Protein AF-0000000068499334 (afdb_homodimer)

Sequence (846 aa):
MEFIISLLSTPAVLLGVVACIGLILQKKSAVEVFTGSSKTLIGFLIFGIGASAMTGALQNFNKLFQHGFGITGVIASPEAATALAQGTYGFAVSCTLILGFILNLVFARITKFKNIFFTTGHSLFFSCVLVLIMKAHGFDNTITILIGGTILGFMSAALPQFCQPFMRELTGGDEQAIGHFNMIGYGLSGYIGRLFSKHKDDTTETIEFPKWLSIFRDFLMGLSIVMLILFYIATLKAGQAFTQEIAGSTHWLVFPLIEAFTFVAGMSILMSGVRMFLAEITAAFVIISEKYIPGSRPALDVPTVFPYAPNAVIIGFISAYAAGLLAIAIMASFPSIFPVVIIPAAHICFFSGGTAAIFGNTSGGWRGAIAGSFVVGLLLAFLPVILYPVYGTLGIEGATFPNIDYNVVGSILHNILQFIKPIMEFIISLLSTPAVLLGVVACIGLILQKKSAVEVFTGSSKTLIGFLIFGIGASAMTGALQNFNKLFQHGFGITGVIASPEAATALAQGTYGFAVSCTLILGFILNLVFARITKFKNIFFTTGHSLFFSCVLVLIMKAHGFDNTITILIGGTILGFMSAALPQFCQPFMRELTGGDEQAIGHFNMIGYGLSGYIGRLFSKHKDDTTETIEFPKWLSIFRDFLMGLSIVMLILFYIATLKAGQAFTQEIAGSTHWLVFPLIEAFTFVAGMSILMSGVRMFLAEITAAFVIISEKYIPGSRPALDVPTVFPYAPNAVIIGFISAYAAGLLAIAIMASFPSIFPVVIIPAAHICFFSGGTAAIFGNTSGGWRGAIAGSFVVGLLLAFLPVILYPVYGTLGIEGATFPNIDYNVVGSILHNILQFIKPI

pLDDT: mean 94.71, std 4.46, range [72.44, 98.88]

Organism: Clostridioides difficile (strain 630) (NCBI:txid272563)

Structure (mmCIF, N/CA/C/O backbone):
data_AF-0000000068499334-model_v1
#
loop_
_entity.id
_entity.type
_entity.pdbx_description
1 polymer 'Ascorbate-specific PTS system EIIC component'
#
loop_
_atom_site.group_PDB
_atom_site.id
_atom_site.type_symbol
_atom_site.label_atom_id
_atom_site.label_alt_id
_atom_site.label_comp_id
_atom_site.label_asym_id
_atom_site.label_entity_id
_atom_site.label_seq_id
_atom_site.pdbx_PDB_ins_code
_atom_site.Cartn_x
_atom_site.Cartn_y
_atom_site.Cartn_z
_atom_site.occupancy
_atom_site.B_iso_or_equiv
_atom_site.auth_seq_id
_atom_site.auth_comp_id
_atom_site.auth_asym_id
_atom_site.auth_atom_id
_atom_site.pdbx_PDB_model_num
ATOM 1 N N . MET A 1 1 ? -14.844 -3.768 -26.703 1 78.38 1 MET A N 1
ATOM 2 C CA . MET A 1 1 ? -13.695 -4.656 -26.531 1 78.38 1 MET A CA 1
ATOM 3 C C . MET A 1 1 ? -12.742 -4.117 -25.469 1 78.38 1 MET A C 1
ATOM 5 O O . MET A 1 1 ? -12.367 -4.84 -24.547 1 78.38 1 MET A O 1
ATOM 9 N N . GLU A 1 2 ? -12.469 -2.775 -25.484 1 82.56 2 GLU A N 1
ATOM 10 C CA . GLU A 1 2 ? -11.523 -2.189 -24.531 1 82.56 2 GLU A CA 1
ATOM 11 C C . GLU A 1 2 ? -12.062 -2.242 -23.109 1 82.56 2 GLU A C 1
ATOM 13 O O . GLU A 1 2 ? -11.305 -2.451 -22.156 1 82.56 2 GLU A O 1
ATOM 18 N N . PHE A 1 3 ? -13.312 -2.133 -23.062 1 87.12 3 PHE A N 1
ATOM 19 C CA . PHE A 1 3 ? -13.945 -2.178 -21.75 1 87.12 3 PHE A CA 1
ATOM 20 C C . PHE A 1 3 ? -13.859 -3.578 -21.156 1 87.12 3 PHE A C 1
ATOM 22 O O . PHE A 1 3 ? -13.547 -3.734 -19.984 1 87.12 3 PHE A O 1
ATOM 29 N N . ILE A 1 4 ? -14.078 -4.555 -21.906 1 85.06 4 ILE A N 1
ATOM 30 C CA . ILE A 1 4 ? -14.062 -5.945 -21.453 1 85.06 4 ILE A CA 1
ATOM 31 C C . ILE A 1 4 ? -12.633 -6.34 -21.078 1 85.06 4 ILE A C 1
ATOM 33 O O . ILE A 1 4 ? -12.414 -7.016 -20.062 1 85.06 4 ILE A O 1
ATOM 37 N N . ILE A 1 5 ? -11.734 -5.934 -21.891 1 80.69 5 ILE A N 1
ATOM 38 C CA . ILE A 1 5 ? -10.328 -6.191 -21.594 1 80.69 5 ILE A CA 1
ATOM 39 C C . ILE A 1 5 ? -9.969 -5.578 -20.25 1 80.69 5 ILE A C 1
ATOM 41 O O . ILE A 1 5 ? -9.32 -6.223 -19.422 1 80.69 5 ILE A O 1
ATOM 45 N N . SER A 1 6 ? -10.438 -4.363 -20.094 1 84.56 6 SER A N 1
ATOM 46 C CA . SER A 1 6 ? -10.148 -3.658 -18.844 1 84.56 6 SER A CA 1
ATOM 47 C C . SER A 1 6 ? -10.766 -4.379 -17.641 1 84.56 6 SER A C 1
ATOM 49 O O . SER A 1 6 ? -10.125 -4.508 -16.594 1 84.56 6 SER A O 1
ATOM 51 N N . LEU A 1 7 ? -11.891 -4.805 -17.797 1 81.94 7 LEU A N 1
ATOM 52 C CA . LEU A 1 7 ? -12.586 -5.516 -16.734 1 81.94 7 LEU A CA 1
ATOM 53 C C . LEU A 1 7 ? -11.859 -6.809 -16.375 1 81.94 7 LEU A C 1
ATOM 55 O O . LEU A 1 7 ? -11.656 -7.105 -15.203 1 81.94 7 LEU A O 1
ATOM 59 N N . LEU A 1 8 ? -11.367 -7.492 -17.375 1 79.94 8 LEU A N 1
ATOM 60 C CA . LEU A 1 8 ? -10.758 -8.797 -17.172 1 79.94 8 LEU A CA 1
ATOM 61 C C . LEU A 1 8 ? -9.305 -8.656 -16.719 1 79.94 8 LEU A C 1
ATOM 63 O O . LEU A 1 8 ? -8.742 -9.57 -16.125 1 79.94 8 LEU A O 1
ATOM 67 N N . SER A 1 9 ? -8.82 -7.516 -17.016 1 79.38 9 SER A N 1
ATOM 68 C CA . SER A 1 9 ? -7.426 -7.312 -16.641 1 79.38 9 SER A CA 1
ATOM 69 C C . SER A 1 9 ? -7.309 -6.617 -15.289 1 79.38 9 SER A C 1
ATOM 71 O O . SER A 1 9 ? -6.199 -6.371 -14.805 1 79.38 9 SER A O 1
ATOM 73 N N . THR A 1 10 ? -8.453 -6.316 -14.695 1 85.06 10 THR A N 1
ATOM 74 C CA . THR A 1 10 ? -8.492 -5.707 -13.367 1 85.06 10 THR A CA 1
ATOM 75 C C . THR A 1 10 ? -9.219 -6.613 -12.375 1 85.06 10 THR A C 1
ATOM 77 O O . THR A 1 10 ? -10.422 -6.457 -12.148 1 85.06 10 THR A O 1
ATOM 80 N N . PRO A 1 11 ? -8.453 -7.406 -11.742 1 86 11 PRO A N 1
ATOM 81 C CA . PRO A 1 11 ? -9.062 -8.453 -10.914 1 86 11 PRO A CA 1
ATOM 82 C C . PRO A 1 11 ? -10 -7.883 -9.852 1 86 11 PRO A C 1
ATOM 84 O O . PRO A 1 11 ? -11.039 -8.484 -9.555 1 86 11 PRO A O 1
ATOM 87 N N . ALA A 1 12 ? -9.609 -6.789 -9.305 1 91.5 12 ALA A N 1
ATOM 88 C CA . ALA A 1 12 ? -10.438 -6.199 -8.258 1 91.5 12 ALA A CA 1
ATOM 89 C C . ALA A 1 12 ? -11.844 -5.898 -8.773 1 91.5 12 ALA A C 1
ATOM 91 O O . ALA A 1 12 ? -12.836 -6.195 -8.102 1 91.5 12 ALA A O 1
ATOM 92 N N . VAL A 1 13 ? -11.938 -5.387 -9.93 1 91.75 13 VAL A N 1
ATOM 93 C CA . VAL A 1 13 ? -13.219 -5.012 -10.508 1 91.75 13 VAL A CA 1
ATOM 94 C C . VAL A 1 13 ? -14 -6.27 -10.891 1 91.75 13 VAL A C 1
ATOM 96 O O . VAL A 1 13 ? -15.211 -6.348 -10.672 1 91.75 13 VAL A O 1
ATOM 99 N N . LEU A 1 14 ? -13.328 -7.223 -11.43 1 91.25 14 LEU A N 1
ATOM 100 C CA . LEU A 1 14 ? -13.969 -8.469 -11.82 1 91.25 14 LEU A CA 1
ATOM 101 C C . LEU A 1 14 ? -14.602 -9.156 -10.609 1 91.25 14 LEU A C 1
ATOM 103 O O . LEU A 1 14 ? -15.766 -9.57 -10.664 1 91.25 14 LEU A O 1
ATOM 107 N N . LEU A 1 15 ? -13.875 -9.258 -9.562 1 92.81 15 LEU A N 1
ATOM 108 C CA . LEU A 1 15 ? -14.391 -9.914 -8.367 1 92.81 15 LEU A CA 1
ATOM 109 C C . LEU A 1 15 ? -15.547 -9.117 -7.77 1 92.81 15 LEU A C 1
ATOM 111 O O . LEU A 1 15 ? -16.5 -9.695 -7.234 1 92.81 15 LEU A O 1
ATOM 115 N N . GLY A 1 16 ? -15.367 -7.785 -7.785 1 94.25 16 GLY A N 1
ATOM 116 C CA . GLY A 1 16 ? -16.469 -6.945 -7.34 1 94.25 16 GLY A CA 1
ATOM 117 C C . GLY A 1 16 ? -17.75 -7.168 -8.125 1 94.25 16 GLY A C 1
ATOM 118 O O . GLY A 1 16 ? -18.828 -7.227 -7.551 1 94.25 16 GLY A O 1
ATOM 119 N N . VAL A 1 17 ? -17.641 -7.336 -9.391 1 94.12 17 VAL A N 1
ATOM 120 C CA . VAL A 1 17 ? -18.781 -7.562 -10.258 1 94.12 17 VAL A CA 1
ATOM 121 C C . VAL A 1 17 ? -19.391 -8.938 -9.977 1 94.12 17 VAL A C 1
ATOM 123 O O . VAL A 1 17 ? -20.609 -9.086 -9.93 1 94.12 17 VAL A O 1
ATOM 126 N N . VAL A 1 18 ? -18.578 -9.891 -9.812 1 92.62 18 VAL A N 1
ATOM 127 C CA . VAL A 1 18 ? -19.047 -11.234 -9.508 1 92.62 18 VAL A CA 1
ATOM 128 C C . VAL A 1 18 ? -19.828 -11.219 -8.188 1 92.62 18 VAL A C 1
ATOM 130 O O . VAL A 1 18 ? -20.891 -11.828 -8.086 1 92.62 18 VAL A O 1
ATOM 133 N N . ALA A 1 19 ? -19.25 -10.562 -7.195 1 95.38 19 ALA A N 1
ATOM 134 C CA . ALA A 1 19 ? -19.953 -10.43 -5.918 1 95.38 19 ALA A CA 1
ATOM 135 C C . ALA A 1 19 ? -21.281 -9.711 -6.094 1 95.38 19 ALA A C 1
ATOM 137 O O . ALA A 1 19 ? -22.297 -10.117 -5.512 1 95.38 19 ALA A O 1
ATOM 138 N N . CYS A 1 20 ? -21.297 -8.688 -6.867 1 96.5 20 CYS A N 1
ATOM 139 C CA . CYS A 1 20 ? -22.516 -7.93 -7.141 1 96.5 20 CYS A CA 1
ATOM 140 C C . CYS A 1 20 ? -23.578 -8.82 -7.762 1 96.5 20 CYS A C 1
ATOM 142 O O . CYS A 1 20 ? -24.719 -8.859 -7.281 1 96.5 20 CYS A O 1
ATOM 144 N N . ILE A 1 21 ? -23.203 -9.539 -8.773 1 96.12 21 ILE A N 1
ATOM 145 C CA . ILE A 1 21 ? -24.141 -10.422 -9.477 1 96.12 21 ILE A CA 1
ATOM 146 C C . ILE A 1 21 ? -24.656 -11.492 -8.516 1 96.12 21 ILE A C 1
ATOM 148 O O . ILE A 1 21 ? -25.859 -11.742 -8.453 1 96.12 21 ILE A O 1
ATOM 152 N N . GLY A 1 22 ? -23.75 -12.086 -7.789 1 95.75 22 GLY A N 1
ATOM 153 C CA . GLY A 1 22 ? -24.141 -13.117 -6.844 1 95.75 22 GLY A CA 1
ATOM 154 C C . GLY A 1 22 ? -25.125 -12.633 -5.805 1 95.75 22 GLY A C 1
ATOM 155 O O . GLY A 1 22 ? -26.094 -13.32 -5.496 1 95.75 22 GLY A O 1
ATOM 156 N N . LEU A 1 23 ? -24.953 -11.469 -5.32 1 96.56 23 LEU A N 1
ATOM 157 C CA . LEU A 1 23 ? -25.828 -10.93 -4.285 1 96.56 23 LEU A CA 1
ATOM 158 C C . LEU A 1 23 ? -27.172 -10.523 -4.867 1 96.56 23 LEU A C 1
ATOM 160 O O . LEU A 1 23 ? -28.203 -10.688 -4.219 1 96.56 23 LEU A O 1
ATOM 164 N N . ILE A 1 24 ? -27.141 -10 -6.078 1 97.06 24 ILE A N 1
ATOM 165 C CA . ILE A 1 24 ? -28.375 -9.656 -6.758 1 97.06 24 ILE A CA 1
ATOM 166 C C . ILE A 1 24 ? -29.203 -10.93 -6.996 1 97.06 24 ILE A C 1
ATOM 168 O O . ILE A 1 24 ? -30.406 -10.945 -6.77 1 97.06 24 ILE A O 1
ATOM 172 N N . LEU A 1 25 ? -28.578 -11.945 -7.43 1 96.44 25 LEU A N 1
ATOM 173 C CA . LEU A 1 25 ? -29.25 -13.211 -7.711 1 96.44 25 LEU A CA 1
ATOM 174 C C . LEU A 1 25 ? -29.812 -13.82 -6.438 1 96.44 25 LEU A C 1
ATOM 176 O O . LEU A 1 25 ? -30.812 -14.539 -6.48 1 96.44 25 LEU A O 1
ATOM 180 N N . GLN A 1 26 ? -29.281 -13.492 -5.348 1 96.31 26 GLN A N 1
ATOM 181 C CA . GLN A 1 26 ? -29.766 -13.953 -4.059 1 96.31 26 GLN A CA 1
ATOM 182 C C . GLN A 1 26 ? -30.891 -13.047 -3.541 1 96.31 26 GLN A C 1
ATOM 184 O O . GLN A 1 26 ? -31.406 -13.258 -2.441 1 96.31 26 GLN A O 1
ATOM 189 N N . LYS A 1 27 ? -31.219 -11.984 -4.316 1 96.31 27 LYS A N 1
ATOM 190 C CA . LYS A 1 27 ? -32.281 -11.047 -4.02 1 96.31 27 LYS A CA 1
ATOM 191 C C . LYS A 1 27 ? -32 -10.281 -2.729 1 96.31 27 LYS A C 1
ATOM 193 O O . LYS A 1 27 ? -32.906 -10.094 -1.905 1 96.31 27 LYS A O 1
ATOM 198 N N . LYS A 1 28 ? -30.781 -10.008 -2.59 1 95 28 LYS A N 1
ATOM 199 C CA . LYS A 1 28 ? -30.422 -9.164 -1.452 1 95 28 LYS A CA 1
ATOM 200 C C . LYS A 1 28 ? -30.875 -7.727 -1.682 1 95 28 LYS A C 1
ATOM 202 O O . LYS A 1 28 ? -31.156 -7.328 -2.812 1 95 28 LYS A O 1
ATOM 207 N N . SER A 1 29 ? -31 -6.984 -0.572 1 94.06 29 SER A N 1
ATOM 208 C CA . SER A 1 29 ? -31.375 -5.578 -0.671 1 94.06 29 SER A CA 1
ATOM 209 C C . SER A 1 29 ? -30.297 -4.766 -1.373 1 94.06 29 SER A C 1
ATOM 211 O O . SER A 1 29 ? -29.141 -5.211 -1.479 1 94.06 29 SER A O 1
ATOM 213 N N . ALA A 1 30 ? -30.625 -3.607 -1.829 1 93.38 30 ALA A N 1
ATOM 214 C CA . ALA A 1 30 ? -29.688 -2.736 -2.516 1 93.38 30 ALA A CA 1
ATOM 215 C C . ALA A 1 30 ? -28.5 -2.389 -1.61 1 93.38 30 ALA A C 1
ATOM 217 O O . ALA A 1 30 ? -27.359 -2.314 -2.07 1 93.38 30 ALA A O 1
ATOM 218 N N . VAL A 1 31 ? -28.766 -2.189 -0.373 1 92.31 31 VAL A N 1
ATOM 219 C CA . VAL A 1 31 ? -27.734 -1.847 0.599 1 92.31 31 VAL A CA 1
ATOM 220 C C . VAL A 1 31 ? -26.781 -3.021 0.771 1 92.31 31 VAL A C 1
ATOM 222 O O . VAL A 1 31 ? -25.562 -2.838 0.783 1 92.31 31 VAL A O 1
ATOM 225 N N . GLU A 1 32 ? -27.297 -4.18 0.862 1 93.19 32 GLU A N 1
ATOM 226 C CA . GLU A 1 32 ? -26.469 -5.383 1.021 1 93.19 32 GLU A CA 1
ATOM 227 C C . GLU A 1 32 ? -25.641 -5.656 -0.229 1 93.19 32 GLU A C 1
ATOM 229 O O . GLU A 1 32 ? -24.484 -6.074 -0.135 1 93.19 32 GLU A O 1
ATOM 234 N N . VAL A 1 33 ? -26.25 -5.438 -1.338 1 95.62 33 VAL A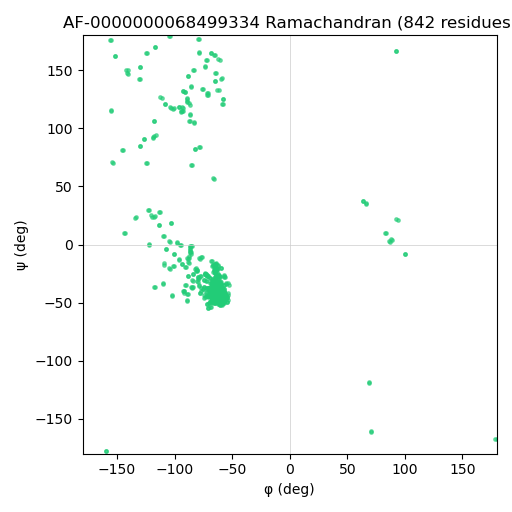 N 1
ATOM 235 C CA . VAL A 1 33 ? -25.562 -5.648 -2.609 1 95.62 33 VAL A CA 1
ATOM 236 C C . VAL A 1 33 ? -24.406 -4.672 -2.734 1 95.62 33 VAL A C 1
ATOM 238 O O . VAL A 1 33 ? -23.281 -5.066 -3.07 1 95.62 33 VAL A O 1
ATOM 241 N N . PHE A 1 34 ? -24.625 -3.428 -2.404 1 95.31 34 PHE A N 1
ATOM 242 C CA . PHE A 1 34 ? -23.562 -2.424 -2.498 1 95.31 34 PHE A CA 1
ATOM 243 C C . PHE A 1 34 ? -22.453 -2.717 -1.503 1 95.31 34 PHE A C 1
ATOM 245 O O . PHE A 1 34 ? -21.266 -2.652 -1.851 1 95.31 34 PHE A O 1
ATOM 252 N N . THR A 1 35 ? -22.844 -3.037 -0.332 1 94.44 35 THR A N 1
ATOM 253 C CA . THR A 1 35 ? -21.875 -3.27 0.733 1 94.44 35 THR A CA 1
ATOM 254 C C . THR A 1 35 ? -21.016 -4.492 0.423 1 94.44 35 THR A C 1
ATOM 256 O O . THR A 1 35 ? -19.781 -4.434 0.52 1 94.44 35 THR A O 1
ATOM 259 N N . GLY A 1 36 ? -21.688 -5.543 0.059 1 94.81 36 GLY A N 1
ATOM 260 C CA . GLY A 1 36 ? -20.953 -6.762 -0.245 1 94.81 36 GLY A CA 1
ATOM 261 C C . GLY A 1 36 ? -20.031 -6.621 -1.441 1 94.81 36 GLY A C 1
ATOM 262 O O . GLY A 1 36 ? -18.891 -7.105 -1.417 1 94.81 36 GLY A O 1
ATOM 263 N N . SER A 1 37 ? -20.469 -5.98 -2.48 1 96.56 37 SER A N 1
ATOM 264 C CA . SER A 1 37 ? -19.672 -5.77 -3.678 1 96.56 37 SER A CA 1
ATOM 265 C C . SER A 1 37 ? -18.484 -4.848 -3.395 1 96.56 37 SER A C 1
ATOM 267 O O . SER A 1 37 ? -17.375 -5.105 -3.85 1 96.56 37 SER A O 1
ATOM 269 N N . SER A 1 38 ? -18.75 -3.832 -2.648 1 96.62 38 SER A N 1
ATOM 270 C CA . SER A 1 38 ? -17.719 -2.867 -2.322 1 96.62 38 SER A CA 1
ATOM 271 C C . SER A 1 38 ? -16.641 -3.488 -1.427 1 96.62 38 SER A C 1
ATOM 273 O O . SER A 1 38 ? -15.445 -3.281 -1.643 1 96.62 38 SER A O 1
ATOM 275 N N . LYS A 1 39 ? -17.062 -4.234 -0.482 1 96.06 39 LYS A N 1
ATOM 276 C CA . LYS A 1 39 ? -16.109 -4.883 0.414 1 96.06 39 LYS A CA 1
ATOM 277 C C . LYS A 1 39 ? -15.234 -5.871 -0.343 1 96.06 39 LYS A C 1
ATOM 279 O O . LYS A 1 39 ? -14.055 -6.039 -0.018 1 96.06 39 LYS A O 1
ATOM 284 N N . THR A 1 40 ? -15.844 -6.516 -1.304 1 95.94 40 THR A N 1
ATOM 285 C CA . THR A 1 40 ? -15.07 -7.426 -2.141 1 95.94 40 THR A CA 1
ATOM 286 C C . THR A 1 40 ? -14.008 -6.664 -2.93 1 95.94 40 THR A C 1
ATOM 288 O O . THR A 1 40 ? -12.844 -7.059 -2.951 1 95.94 40 THR A O 1
ATOM 291 N N . LEU A 1 41 ? -14.445 -5.602 -3.512 1 96.56 41 LEU A N 1
ATOM 292 C CA . LEU A 1 41 ? -13.547 -4.773 -4.316 1 96.56 41 LEU A CA 1
ATOM 293 C C . LEU A 1 41 ? -12.469 -4.145 -3.447 1 96.56 41 LEU A C 1
ATOM 295 O O . LEU A 1 41 ? -11.281 -4.211 -3.785 1 96.56 41 LEU A O 1
ATOM 299 N N . ILE A 1 42 ? -12.812 -3.582 -2.344 1 97.5 42 ILE A N 1
ATOM 300 C CA . ILE A 1 42 ? -11.883 -2.939 -1.42 1 97.5 42 ILE A CA 1
ATOM 301 C C . ILE A 1 42 ? -10.883 -3.967 -0.893 1 97.5 42 ILE A C 1
ATOM 303 O O . ILE A 1 42 ? -9.68 -3.717 -0.879 1 97.5 42 ILE A O 1
ATOM 307 N N . GLY A 1 43 ? -11.445 -5.062 -0.498 1 96.75 43 GLY A N 1
ATOM 308 C CA . GLY A 1 43 ? -10.578 -6.113 0.004 1 96.75 43 GLY A CA 1
ATOM 309 C C . GLY A 1 43 ? -9.516 -6.539 -0.994 1 96.75 43 GLY A C 1
ATOM 310 O O . GLY A 1 43 ? -8.359 -6.734 -0.629 1 96.75 43 GLY A O 1
ATOM 311 N N . PHE A 1 44 ? -9.883 -6.668 -2.176 1 95.69 44 PHE A N 1
ATOM 312 C CA . PHE A 1 44 ? -8.93 -7.094 -3.191 1 95.69 44 PHE A CA 1
ATOM 313 C C . PHE A 1 44 ? -7.91 -5.996 -3.473 1 95.69 44 PHE A C 1
ATOM 315 O O . PHE A 1 44 ? -6.742 -6.285 -3.742 1 95.69 44 PHE A O 1
ATOM 322 N N . LEU A 1 45 ? -8.336 -4.785 -3.465 1 97 45 LEU A N 1
ATOM 323 C CA . LEU A 1 45 ? -7.395 -3.684 -3.639 1 97 45 LEU A CA 1
ATOM 324 C C . LEU A 1 45 ? -6.41 -3.621 -2.477 1 97 45 LEU A C 1
ATOM 326 O O . LEU A 1 45 ? -5.223 -3.363 -2.678 1 97 45 LEU A O 1
ATOM 330 N N . ILE A 1 46 ? -6.887 -3.848 -1.255 1 97.56 46 ILE A N 1
ATOM 331 C CA . ILE A 1 46 ? -6.008 -3.941 -0.096 1 97.56 46 ILE A CA 1
ATOM 332 C C . ILE A 1 46 ? -4.98 -5.047 -0.318 1 97.56 46 ILE A C 1
ATOM 334 O O . ILE A 1 46 ? -3.779 -4.84 -0.121 1 97.56 46 ILE A O 1
ATOM 338 N N . PHE A 1 47 ? -5.484 -6.16 -0.788 1 94.81 47 PHE A N 1
ATOM 339 C CA . PHE A 1 47 ? -4.637 -7.293 -1.142 1 94.81 47 PHE A CA 1
ATOM 340 C C . PHE A 1 47 ? -3.561 -6.875 -2.135 1 94.81 47 PHE A C 1
ATOM 342 O O . PHE A 1 47 ? -2.381 -7.18 -1.947 1 94.81 47 PHE A O 1
ATOM 349 N N . GLY A 1 48 ? -3.941 -6.223 -3.137 1 95.31 48 GLY A N 1
ATOM 350 C CA . GLY A 1 48 ? -3.025 -5.793 -4.18 1 95.31 48 GLY A CA 1
ATOM 351 C C . GLY A 1 48 ? -1.983 -4.805 -3.693 1 95.31 48 GLY A C 1
ATOM 352 O O . GLY A 1 48 ? -0.819 -4.875 -4.09 1 95.31 48 GLY A O 1
ATOM 353 N N . ILE A 1 49 ? -2.365 -3.873 -2.875 1 96.94 49 ILE A N 1
ATOM 354 C CA . ILE A 1 49 ? -1.455 -2.877 -2.318 1 96.94 49 ILE A CA 1
ATOM 355 C C . ILE A 1 49 ? -0.396 -3.566 -1.462 1 96.94 49 ILE A C 1
ATOM 357 O O . ILE A 1 49 ? 0.792 -3.246 -1.556 1 96.94 49 ILE A O 1
ATOM 361 N N . GLY A 1 50 ? -0.835 -4.5 -0.664 1 97.25 50 GLY A N 1
ATOM 362 C CA . GLY A 1 50 ? 0.112 -5.273 0.123 1 97.25 50 GLY A CA 1
ATOM 363 C C . GLY A 1 50 ? 1.073 -6.082 -0.727 1 97.25 50 GLY A C 1
ATOM 364 O O . GLY A 1 50 ? 2.281 -6.074 -0.485 1 97.25 50 GLY A O 1
ATOM 365 N N . ALA A 1 51 ? 0.524 -6.742 -1.73 1 94.81 51 ALA A N 1
ATOM 366 C CA . ALA A 1 51 ? 1.344 -7.566 -2.617 1 94.81 51 ALA A CA 1
ATOM 367 C C . ALA A 1 51 ? 2.391 -6.719 -3.338 1 94.81 51 ALA A C 1
ATOM 369 O O . ALA A 1 51 ? 3.531 -7.152 -3.518 1 94.81 51 ALA A O 1
ATOM 370 N N . SER A 1 52 ? 1.978 -5.582 -3.762 1 95.12 52 SER A N 1
ATOM 371 C CA . SER A 1 52 ? 2.895 -4.68 -4.449 1 95.12 52 SER A CA 1
ATOM 372 C C . SER A 1 52 ? 4.023 -4.227 -3.529 1 95.12 52 SER A C 1
ATOM 374 O O . SER A 1 52 ? 5.168 -4.098 -3.963 1 95.12 52 SER A O 1
ATOM 376 N N . ALA A 1 53 ? 3.727 -3.934 -2.299 1 96.75 53 ALA A N 1
ATOM 377 C CA . ALA A 1 53 ? 4.75 -3.549 -1.33 1 96.75 53 ALA A CA 1
ATOM 378 C C . ALA A 1 53 ? 5.758 -4.676 -1.119 1 96.75 53 ALA A C 1
ATOM 380 O O . ALA A 1 53 ? 6.965 -4.438 -1.091 1 96.75 53 ALA A O 1
ATOM 381 N N . MET A 1 54 ? 5.281 -5.871 -1.021 1 96.31 54 MET A N 1
ATOM 382 C CA . MET A 1 54 ? 6.141 -7.035 -0.828 1 96.31 54 MET A CA 1
ATOM 383 C C . MET A 1 54 ? 7.039 -7.258 -2.039 1 96.31 54 MET A C 1
ATOM 385 O O . MET A 1 54 ? 8.25 -7.445 -1.895 1 96.31 54 MET A O 1
ATOM 389 N N . THR A 1 55 ? 6.441 -7.238 -3.215 1 94 55 THR A N 1
ATOM 390 C CA . THR A 1 55 ? 7.176 -7.492 -4.449 1 94 55 THR A CA 1
ATOM 391 C C . THR A 1 55 ? 8.25 -6.43 -4.668 1 94 55 THR A C 1
ATOM 393 O O . THR A 1 55 ? 9.367 -6.746 -5.078 1 94 55 THR A O 1
ATOM 396 N N . GLY A 1 56 ? 7.93 -5.172 -4.383 1 95 56 GLY A N 1
ATOM 397 C CA . GLY A 1 56 ? 8.906 -4.105 -4.492 1 95 56 GLY A CA 1
ATOM 398 C C . GLY A 1 56 ? 10.117 -4.309 -3.598 1 95 56 GLY A C 1
ATOM 399 O O . GLY A 1 56 ? 11.258 -4.137 -4.035 1 95 56 GLY A O 1
ATOM 400 N N . ALA A 1 57 ? 9.836 -4.664 -2.389 1 96.62 57 ALA A N 1
ATOM 401 C CA . ALA A 1 57 ? 10.922 -4.93 -1.448 1 96.62 57 ALA A CA 1
ATOM 402 C C . ALA A 1 57 ? 11.797 -6.086 -1.93 1 96.62 57 ALA A C 1
ATOM 404 O O . ALA A 1 57 ? 13.023 -6.004 -1.879 1 96.62 57 ALA A O 1
ATOM 405 N N . LEU A 1 58 ? 11.219 -7.098 -2.438 1 94.38 58 LEU A N 1
ATOM 406 C CA . LEU A 1 58 ? 11.953 -8.289 -2.85 1 94.38 58 LEU A CA 1
ATOM 407 C C . LEU A 1 58 ? 12.719 -8.039 -4.145 1 94.38 58 LEU A C 1
ATOM 409 O O . LEU A 1 58 ? 13.742 -8.664 -4.398 1 94.38 58 LEU A O 1
ATOM 413 N N . GLN A 1 59 ? 12.18 -7.168 -4.977 1 94.31 59 GLN A N 1
ATOM 414 C CA . GLN A 1 59 ? 12.938 -6.789 -6.164 1 94.31 59 GLN A CA 1
ATOM 415 C C . GLN A 1 59 ? 14.219 -6.051 -5.789 1 94.31 59 GLN A C 1
ATOM 417 O O . GLN A 1 59 ? 15.266 -6.25 -6.414 1 94.31 59 GLN A O 1
ATOM 422 N N . ASN A 1 60 ? 14.156 -5.203 -4.801 1 96.25 60 ASN A N 1
ATOM 423 C CA . ASN A 1 60 ? 15.359 -4.559 -4.289 1 96.25 60 ASN A CA 1
ATOM 424 C C . ASN A 1 60 ? 16.328 -5.57 -3.674 1 96.25 60 ASN A C 1
ATOM 426 O O . ASN A 1 60 ? 17.531 -5.445 -3.814 1 96.25 60 ASN A O 1
ATOM 430 N N . PHE A 1 61 ? 15.766 -6.504 -3 1 95.81 61 PHE A N 1
ATOM 431 C CA . PHE A 1 61 ? 16.578 -7.586 -2.465 1 95.81 61 PHE A CA 1
ATOM 432 C C . PHE A 1 61 ? 17.344 -8.289 -3.58 1 95.81 61 PHE A C 1
ATOM 434 O O . PHE A 1 61 ? 18.531 -8.578 -3.443 1 95.81 61 PHE A O 1
ATOM 441 N N . ASN A 1 62 ? 16.656 -8.586 -4.676 1 93.62 62 ASN A N 1
ATOM 442 C CA . ASN A 1 62 ? 17.281 -9.258 -5.809 1 93.62 62 ASN A CA 1
ATOM 443 C C . ASN A 1 62 ? 18.453 -8.453 -6.363 1 93.62 62 ASN A C 1
ATOM 445 O O . ASN A 1 62 ? 19.484 -9.016 -6.719 1 93.62 62 ASN A O 1
ATOM 449 N N . LYS A 1 63 ? 18.281 -7.195 -6.473 1 94.62 63 LYS A N 1
ATOM 450 C CA . LYS A 1 63 ? 19.359 -6.332 -6.961 1 94.62 63 LYS A CA 1
ATOM 451 C C . LYS A 1 63 ? 20.578 -6.406 -6.047 1 94.62 63 LYS A C 1
ATOM 453 O O . LYS A 1 63 ? 21.703 -6.523 -6.523 1 94.62 63 LYS A O 1
ATOM 458 N N . LEU A 1 64 ? 20.312 -6.293 -4.746 1 96.56 64 LEU A N 1
ATOM 459 C CA . LEU A 1 64 ? 21.406 -6.371 -3.777 1 96.56 64 LEU A CA 1
ATOM 460 C C . LEU A 1 64 ? 22.109 -7.719 -3.861 1 96.56 64 LEU A C 1
ATOM 462 O O . LEU A 1 64 ? 23.344 -7.777 -3.867 1 96.56 64 LEU A O 1
ATOM 466 N N . PHE A 1 65 ? 21.312 -8.727 -3.934 1 92.75 65 PHE A N 1
ATOM 467 C CA . PHE A 1 65 ? 21.844 -10.086 -3.926 1 92.75 65 PHE A CA 1
ATOM 468 C C . PHE A 1 65 ? 22.688 -10.344 -5.176 1 92.75 65 PHE A C 1
ATOM 470 O O . PHE A 1 65 ? 23.797 -10.875 -5.09 1 92.75 65 PHE A O 1
ATOM 477 N N . GLN A 1 66 ? 22.156 -10 -6.297 1 93.12 66 GLN A N 1
ATOM 478 C CA . GLN A 1 66 ? 22.859 -10.227 -7.559 1 93.12 66 GLN A CA 1
ATOM 479 C C . GLN A 1 66 ? 24.188 -9.461 -7.598 1 93.12 66 GLN A C 1
ATOM 481 O O . GLN A 1 66 ? 25.219 -10.016 -7.973 1 93.12 66 GLN A O 1
ATOM 486 N N . HIS A 1 67 ? 24.141 -8.227 -7.242 1 95.25 67 HIS A N 1
ATOM 487 C CA . HIS A 1 67 ? 25.359 -7.43 -7.219 1 95.25 67 HIS A CA 1
ATOM 488 C C . HIS A 1 67 ? 26.328 -7.949 -6.164 1 95.25 67 HIS A C 1
ATOM 490 O O . HIS A 1 67 ? 27.531 -8.07 -6.43 1 95.25 67 HIS A O 1
ATOM 496 N N . GLY A 1 68 ? 25.859 -8.227 -5.059 1 95.31 68 GLY A N 1
ATOM 497 C CA . GLY A 1 68 ? 26.688 -8.648 -3.943 1 95.31 68 GLY A CA 1
ATOM 498 C C . GLY A 1 68 ? 27.391 -9.969 -4.191 1 95.31 68 GLY A C 1
ATOM 499 O O . GLY A 1 68 ? 28.547 -10.156 -3.779 1 95.31 68 GLY A O 1
ATOM 500 N N . PHE A 1 69 ? 26.719 -10.836 -4.82 1 92.44 69 PHE A N 1
ATOM 501 C CA . PHE A 1 69 ? 27.281 -12.172 -5.004 1 92.44 69 PHE A CA 1
ATOM 502 C C . PHE A 1 69 ? 27.797 -12.359 -6.434 1 92.44 69 PHE A C 1
ATOM 504 O O . PHE A 1 69 ? 28.188 -13.453 -6.816 1 92.44 69 PHE A O 1
ATOM 511 N N . GLY A 1 70 ? 27.703 -11.312 -7.215 1 92.31 70 GLY A N 1
ATOM 512 C CA . GLY A 1 70 ? 28.281 -11.312 -8.555 1 92.31 70 GLY A CA 1
ATOM 513 C C . GLY A 1 70 ? 27.594 -12.289 -9.492 1 92.31 70 GLY A C 1
ATOM 514 O O . GLY A 1 70 ? 28.266 -12.977 -10.266 1 92.31 70 GLY A O 1
ATOM 515 N N . ILE A 1 71 ? 26.359 -12.398 -9.32 1 88.25 71 ILE A N 1
ATOM 516 C CA . ILE A 1 71 ? 25.594 -13.328 -10.148 1 88.25 71 ILE A CA 1
ATOM 517 C C . ILE A 1 71 ? 25.109 -12.617 -11.406 1 88.25 71 ILE A C 1
ATOM 519 O O . ILE A 1 71 ? 24.453 -11.57 -11.32 1 88.25 71 ILE A O 1
ATOM 523 N N . THR A 1 72 ? 25.453 -13.133 -12.523 1 89 72 THR A N 1
ATOM 524 C CA . THR A 1 72 ? 25 -12.609 -13.797 1 89 72 THR A CA 1
ATOM 525 C C . THR A 1 72 ? 24.062 -13.602 -14.484 1 89 72 THR A C 1
ATOM 527 O O . THR A 1 72 ? 24.328 -14.797 -14.516 1 89 72 THR A O 1
ATOM 530 N N . GLY A 1 73 ? 22.891 -13.148 -14.867 1 90.75 73 GLY A N 1
ATOM 531 C CA . GLY A 1 73 ? 21.906 -14 -15.516 1 90.75 73 GLY A CA 1
ATOM 532 C C . GLY A 1 73 ? 20.609 -13.273 -15.844 1 90.75 73 GLY A C 1
ATOM 533 O O . GLY A 1 73 ? 20.594 -12.047 -15.93 1 90.75 73 GLY A O 1
ATOM 534 N N . VAL A 1 74 ? 19.641 -14.078 -16.172 1 90.56 74 VAL A N 1
ATOM 535 C CA . VAL A 1 74 ? 18.312 -13.57 -16.531 1 90.56 74 VAL A CA 1
ATOM 536 C C . VAL A 1 74 ? 17.359 -13.727 -15.352 1 90.56 74 VAL A C 1
ATOM 538 O O . VAL A 1 74 ? 17.172 -14.836 -14.844 1 90.56 74 VAL A O 1
ATOM 541 N N . ILE A 1 75 ? 16.891 -12.57 -14.867 1 84.88 75 ILE A N 1
ATOM 542 C CA . ILE A 1 75 ? 15.938 -12.656 -13.766 1 84.88 75 ILE A CA 1
ATOM 543 C C . ILE A 1 75 ? 14.602 -13.188 -14.273 1 84.88 75 ILE A C 1
ATOM 545 O O . ILE A 1 75 ? 14.062 -12.688 -15.258 1 84.88 75 ILE A O 1
ATOM 549 N N . ALA A 1 76 ? 14.07 -14.156 -13.633 1 89.88 76 ALA A N 1
ATOM 550 C CA . ALA A 1 76 ? 12.758 -14.719 -13.961 1 89.88 76 ALA A CA 1
ATOM 551 C C . ALA A 1 76 ? 11.633 -13.828 -13.445 1 89.88 76 ALA A C 1
ATOM 553 O O . ALA A 1 76 ? 11.086 -14.07 -12.367 1 89.88 76 ALA A O 1
ATOM 554 N N . SER A 1 77 ? 11.305 -12.812 -14.25 1 89.69 77 SER A N 1
ATOM 555 C CA . SER A 1 77 ? 10.266 -11.844 -13.914 1 89.69 77 SER A CA 1
ATOM 556 C C . SER A 1 77 ? 9.125 -11.883 -14.922 1 89.69 77 SER A C 1
ATOM 558 O O . SER A 1 77 ? 9.266 -11.383 -16.047 1 89.69 77 SER A O 1
ATOM 560 N N . PRO A 1 78 ? 8.023 -12.453 -14.469 1 93.06 78 PRO A N 1
ATOM 561 C CA . PRO A 1 78 ? 6.91 -12.5 -15.422 1 93.06 78 PRO A CA 1
ATOM 562 C C . PRO A 1 78 ? 6.391 -11.109 -15.789 1 93.06 78 PRO A C 1
ATOM 564 O O . PRO A 1 78 ? 5.934 -10.898 -16.906 1 93.06 78 PRO A O 1
ATOM 567 N N . GLU A 1 79 ? 6.523 -10.18 -14.922 1 89.38 79 GLU A N 1
ATOM 568 C CA . GLU A 1 79 ? 6.082 -8.812 -15.18 1 89.38 79 GLU A CA 1
ATOM 569 C C . GLU A 1 79 ? 6.898 -8.172 -16.297 1 89.38 79 GLU A C 1
ATOM 571 O O . GLU A 1 79 ? 6.34 -7.562 -17.219 1 89.38 79 GLU A O 1
ATOM 576 N N . ALA A 1 80 ? 8.234 -8.344 -16.25 1 88.69 80 ALA A N 1
ATOM 577 C CA . ALA A 1 80 ? 9.125 -7.773 -17.25 1 88.69 80 ALA A CA 1
ATOM 578 C C . ALA A 1 80 ? 8.906 -8.445 -18.609 1 88.69 80 ALA A C 1
ATOM 580 O O . ALA A 1 80 ? 8.852 -7.777 -19.641 1 88.69 80 ALA A O 1
ATOM 581 N N . ALA A 1 81 ? 8.773 -9.719 -18.578 1 92 81 ALA A N 1
ATOM 582 C CA . ALA A 1 81 ? 8.562 -10.484 -19.812 1 92 81 ALA A CA 1
ATOM 583 C C . ALA A 1 81 ? 7.234 -10.109 -20.469 1 92 81 ALA A C 1
ATOM 585 O O . ALA A 1 81 ? 7.156 -9.984 -21.688 1 92 81 ALA A O 1
ATOM 586 N N . THR A 1 82 ? 6.258 -9.922 -19.672 1 92.56 82 THR A N 1
ATOM 587 C CA . THR A 1 82 ? 4.93 -9.562 -20.172 1 92.56 82 THR A CA 1
ATOM 588 C C . THR A 1 82 ? 4.934 -8.164 -20.781 1 92.56 82 THR A C 1
ATOM 590 O O . THR A 1 82 ? 4.293 -7.93 -21.797 1 92.56 82 THR A O 1
ATOM 593 N N . ALA A 1 83 ? 5.633 -7.27 -20.156 1 89 83 ALA A N 1
ATOM 594 C CA . ALA A 1 83 ? 5.727 -5.914 -20.703 1 89 83 ALA A CA 1
ATOM 595 C C . ALA A 1 83 ? 6.344 -5.914 -22.094 1 89 83 ALA A C 1
ATOM 597 O O . ALA A 1 83 ? 5.863 -5.223 -23 1 89 83 ALA A O 1
ATOM 598 N N . LEU A 1 84 ? 7.328 -6.715 -22.328 1 87.38 84 LEU A N 1
ATOM 599 C CA . LEU A 1 84 ? 7.992 -6.836 -23.625 1 87.38 84 LEU A CA 1
ATOM 600 C C . LEU A 1 84 ? 7.07 -7.477 -24.656 1 87.38 84 LEU A C 1
ATOM 602 O O . LEU A 1 84 ? 6.984 -7.012 -25.797 1 87.38 84 LEU A O 1
ATOM 606 N N . ALA A 1 85 ? 6.34 -8.438 -24.203 1 89.81 85 ALA A N 1
ATOM 607 C CA . ALA A 1 85 ? 5.438 -9.164 -25.094 1 89.81 85 ALA A CA 1
ATOM 608 C C . ALA A 1 85 ? 4.262 -8.289 -25.516 1 89.81 85 ALA A C 1
ATOM 610 O O . ALA A 1 85 ? 3.854 -8.312 -26.688 1 89.81 85 ALA A O 1
ATOM 611 N N . GLN A 1 86 ? 3.777 -7.562 -24.625 1 89.56 86 GLN A N 1
ATOM 612 C CA . GLN A 1 86 ? 2.596 -6.746 -24.875 1 89.56 86 GLN A CA 1
ATOM 613 C C . GLN A 1 86 ? 2.928 -5.566 -25.781 1 89.56 86 GLN A C 1
ATOM 615 O O . GLN A 1 86 ? 2.057 -5.055 -26.484 1 89.56 86 GLN A O 1
ATOM 620 N N . GLY A 1 87 ? 4.148 -5.113 -25.797 1 87.31 87 GLY A N 1
ATOM 621 C CA . GLY A 1 87 ? 4.566 -4.047 -26.703 1 87.31 87 GLY A CA 1
ATOM 622 C C . GLY A 1 87 ? 4.395 -4.402 -28.172 1 87.31 87 GLY A C 1
ATOM 623 O O . GLY A 1 87 ? 4.023 -3.551 -28.984 1 87.31 87 GLY A O 1
ATOM 624 N N . THR A 1 88 ? 4.527 -5.641 -28.516 1 90.25 88 THR A N 1
ATOM 625 C CA . THR A 1 88 ? 4.492 -6.074 -29.922 1 90.25 88 THR A CA 1
ATOM 626 C C . THR A 1 88 ? 3.219 -6.867 -30.203 1 90.25 88 THR A C 1
ATOM 628 O O . THR A 1 88 ? 2.65 -6.77 -31.297 1 90.25 88 THR A O 1
ATOM 631 N N . TYR A 1 89 ? 2.734 -7.605 -29.203 1 94.31 89 TYR A N 1
ATOM 632 C CA . TYR A 1 89 ? 1.66 -8.562 -29.453 1 94.31 89 TYR A CA 1
ATOM 633 C C . TYR A 1 89 ? 0.455 -8.273 -28.562 1 94.31 89 TYR A C 1
ATOM 635 O O . TYR A 1 89 ? -0.287 -9.188 -28.203 1 94.31 89 TYR A O 1
ATOM 643 N N . GLY A 1 90 ? 0.327 -7.082 -28.266 1 90.62 90 GLY A N 1
ATOM 644 C CA . GLY A 1 90 ? -0.698 -6.672 -27.328 1 90.62 90 GLY A CA 1
ATOM 645 C C . GLY A 1 90 ? -2.09 -7.129 -27.703 1 90.62 90 GLY A C 1
ATOM 646 O O . GLY A 1 90 ? -2.846 -7.617 -26.875 1 90.62 90 GLY A O 1
ATOM 647 N N . PHE A 1 91 ? -2.434 -6.961 -28.969 1 90.12 91 PHE A N 1
ATOM 648 C CA . PHE A 1 91 ? -3.762 -7.332 -29.453 1 90.12 91 PHE A CA 1
ATOM 649 C C . PHE A 1 91 ? -4.012 -8.82 -29.266 1 90.12 91 PHE A C 1
ATOM 651 O O . PHE A 1 91 ? -5.023 -9.219 -28.688 1 90.12 91 PHE A O 1
ATOM 658 N N . ALA A 1 92 ? -3.137 -9.617 -29.688 1 95.69 92 ALA A N 1
ATOM 659 C CA . ALA A 1 92 ? -3.281 -11.062 -29.594 1 95.69 92 ALA A CA 1
ATOM 660 C C . ALA A 1 92 ? -3.344 -11.508 -28.125 1 95.69 92 ALA A C 1
ATOM 662 O O . ALA A 1 92 ? -4.129 -12.391 -27.781 1 95.69 92 ALA A O 1
ATOM 663 N N . VAL A 1 93 ? -2.545 -10.938 -27.297 1 95.06 93 VAL A N 1
ATOM 664 C CA . VAL A 1 93 ? -2.484 -11.289 -25.875 1 95.06 93 VAL A CA 1
ATOM 665 C C . VAL A 1 93 ? -3.814 -10.961 -25.203 1 95.06 93 VAL A C 1
ATOM 667 O O . VAL A 1 93 ? -4.367 -11.781 -24.469 1 95.06 93 VAL A O 1
ATOM 670 N N . SER A 1 94 ? -4.293 -9.773 -25.484 1 92.25 94 SER A N 1
ATOM 671 C CA . SER A 1 94 ? -5.539 -9.328 -24.875 1 92.25 94 SER A CA 1
ATOM 672 C C . SER A 1 94 ? -6.715 -10.188 -25.312 1 92.25 94 SER A C 1
ATOM 674 O O . SER A 1 94 ? -7.555 -10.57 -24.5 1 92.25 94 SER A O 1
ATOM 676 N N . CYS A 1 95 ? -6.801 -10.461 -26.578 1 94.19 95 CYS A N 1
ATOM 677 C CA . CYS A 1 95 ? -7.895 -11.273 -27.094 1 94.19 95 CYS A CA 1
ATOM 678 C C . CYS A 1 95 ? -7.82 -12.695 -26.562 1 94.19 95 CYS A C 1
ATOM 680 O O . CYS A 1 95 ? -8.852 -13.312 -26.266 1 94.19 95 CYS A O 1
ATOM 682 N N . THR A 1 96 ? -6.625 -13.211 -26.469 1 96.81 96 THR A N 1
ATOM 683 C CA . THR A 1 96 ? -6.426 -14.539 -25.891 1 96.81 96 THR A CA 1
ATOM 684 C C . THR A 1 96 ? -6.902 -14.578 -24.438 1 96.81 96 THR A C 1
ATOM 686 O O . THR A 1 96 ? -7.527 -15.547 -24.016 1 96.81 96 THR A O 1
ATOM 689 N N . LEU A 1 97 ? -6.57 -13.594 -23.719 1 94.81 97 LEU A N 1
ATOM 690 C CA . LEU A 1 97 ? -7 -13.492 -22.328 1 94.81 97 LEU A CA 1
ATOM 691 C C . LEU A 1 97 ? -8.523 -13.516 -22.234 1 94.81 97 LEU A C 1
ATOM 693 O O . LEU A 1 97 ? -9.078 -14.227 -21.391 1 94.81 97 LEU A O 1
ATOM 697 N N . ILE A 1 98 ? -9.211 -12.758 -23.062 1 94.19 98 ILE A N 1
ATOM 698 C CA . ILE A 1 98 ? -10.664 -12.648 -23.047 1 94.19 98 ILE A CA 1
ATOM 699 C C . ILE A 1 98 ? -11.281 -14 -23.406 1 94.19 98 ILE A C 1
ATOM 701 O O . ILE A 1 98 ? -12.164 -14.492 -22.703 1 94.19 98 ILE A O 1
ATOM 705 N N . LEU A 1 99 ? -10.797 -14.508 -24.469 1 96.38 99 LEU A N 1
ATOM 706 C CA . LEU A 1 99 ? -11.32 -15.797 -24.891 1 96.38 99 LEU A CA 1
ATOM 707 C C . LEU A 1 99 ? -11.055 -16.859 -23.828 1 96.38 99 LEU A C 1
ATOM 709 O O . LEU A 1 99 ? -11.898 -17.719 -23.578 1 96.38 99 LEU A O 1
ATOM 713 N N . GLY A 1 100 ? -9.875 -16.875 -23.297 1 97.38 100 GLY A N 1
ATOM 714 C CA . GLY A 1 100 ? -9.547 -17.812 -22.234 1 97.38 100 GLY A CA 1
ATOM 715 C C . GLY A 1 100 ? -10.516 -17.75 -21.062 1 97.38 100 GLY A C 1
ATOM 716 O O . GLY A 1 100 ? -10.906 -18.797 -20.531 1 97.38 100 GLY A O 1
ATOM 717 N N . PHE A 1 101 ? -10.875 -16.594 -20.688 1 96 101 PHE A N 1
ATOM 718 C CA . PHE A 1 101 ? -11.797 -16.453 -19.562 1 96 101 PHE A CA 1
ATOM 719 C C . PHE A 1 101 ? -13.18 -16.984 -19.922 1 96 101 PHE A C 1
ATOM 721 O O . PHE A 1 101 ? -13.805 -17.688 -19.125 1 96 101 PHE A O 1
ATOM 728 N N . ILE A 1 102 ? -13.664 -16.594 -21.062 1 95.75 102 ILE A N 1
ATOM 729 C CA . ILE A 1 102 ? -14.961 -17.062 -21.531 1 95.75 102 ILE A CA 1
ATOM 730 C C . ILE A 1 102 ? -14.961 -18.594 -21.578 1 95.75 102 ILE A C 1
ATOM 732 O O . ILE A 1 102 ? -15.898 -19.234 -21.078 1 95.75 102 ILE A O 1
ATOM 736 N N . LEU A 1 103 ? -13.914 -19.125 -22.094 1 98.19 103 LEU A N 1
ATOM 737 C CA . LEU A 1 103 ? -13.844 -20.578 -22.234 1 98.19 103 LEU A CA 1
ATOM 738 C C . LEU A 1 103 ? -13.641 -21.25 -20.875 1 98.19 103 LEU A C 1
ATOM 740 O O . LEU A 1 103 ? -14.055 -22.391 -20.672 1 98.19 103 LEU A O 1
ATOM 744 N N . ASN A 1 104 ? -12.969 -20.594 -19.984 1 98.25 104 ASN A N 1
ATOM 745 C CA . ASN A 1 104 ? -12.922 -21.125 -18.625 1 98.25 104 ASN A CA 1
ATOM 746 C C . ASN A 1 104 ? -14.32 -21.344 -18.062 1 98.25 104 ASN A C 1
ATOM 748 O O . ASN A 1 104 ? -14.594 -22.375 -17.453 1 98.25 104 ASN A O 1
ATOM 752 N N . LEU A 1 105 ? -15.211 -20.375 -18.219 1 96.31 105 LEU A N 1
ATOM 753 C CA . LEU A 1 105 ? -16.594 -20.5 -17.75 1 96.31 105 LEU A CA 1
ATOM 754 C C . LEU A 1 105 ? -17.297 -21.656 -18.453 1 96.31 105 LEU A C 1
ATOM 756 O O . LEU A 1 105 ? -18.016 -22.422 -17.812 1 96.31 105 LEU A O 1
ATOM 760 N N . VAL A 1 106 ? -17.062 -21.703 -19.703 1 97.75 106 VAL A N 1
ATOM 761 C CA . VAL A 1 106 ? -17.688 -22.766 -20.5 1 97.75 106 VAL A CA 1
ATOM 762 C C . VAL A 1 106 ? -17.203 -24.125 -20.016 1 97.75 106 VAL A C 1
ATOM 764 O O . VAL A 1 106 ? -18.016 -25.016 -19.734 1 97.75 106 VAL A O 1
ATOM 767 N N . PHE A 1 107 ? -15.898 -24.312 -19.875 1 98.38 107 PHE A N 1
ATOM 768 C CA . PHE A 1 107 ? -15.336 -25.578 -19.438 1 98.38 107 PHE A CA 1
ATOM 769 C C . PHE A 1 107 ? -15.805 -25.922 -18.031 1 98.38 107 PHE A C 1
ATOM 771 O O . PHE A 1 107 ? -16.078 -27.078 -17.719 1 98.38 107 PHE A O 1
ATOM 778 N N . ALA A 1 108 ? -15.875 -24.953 -17.172 1 97.75 108 ALA A N 1
ATOM 779 C CA . ALA A 1 108 ? -16.359 -25.188 -15.812 1 97.75 108 ALA A CA 1
ATOM 780 C C . ALA A 1 108 ? -17.797 -25.688 -15.812 1 97.75 108 ALA A C 1
ATOM 782 O O . ALA A 1 108 ? -18.188 -26.453 -14.93 1 97.75 108 ALA A O 1
ATOM 783 N N . ARG A 1 109 ? -18.531 -25.203 -16.781 1 96.62 109 ARG A N 1
ATOM 784 C CA . ARG A 1 109 ? -19.953 -25.562 -16.875 1 96.62 109 ARG A CA 1
ATOM 785 C C . ARG A 1 109 ? -20.109 -26.969 -17.438 1 96.62 109 ARG A C 1
ATOM 787 O O . ARG A 1 109 ? -20.938 -27.75 -16.953 1 96.62 109 ARG A O 1
ATOM 794 N N . ILE A 1 110 ? -19.328 -27.328 -18.391 1 97.19 110 ILE A N 1
ATOM 795 C CA . ILE A 1 110 ? -19.672 -28.5 -19.188 1 97.19 110 ILE A CA 1
ATOM 796 C C . ILE A 1 110 ? -18.781 -29.672 -18.781 1 97.19 110 ILE A C 1
ATOM 798 O O . ILE A 1 110 ? -19.078 -30.828 -19.109 1 97.19 110 ILE A O 1
ATOM 802 N N . THR A 1 111 ? -17.656 -29.453 -18.156 1 97.38 111 THR A N 1
ATOM 803 C CA . THR A 1 111 ? -16.766 -30.531 -17.766 1 97.38 111 THR A CA 1
ATOM 804 C C . THR A 1 111 ? -16.859 -30.797 -16.266 1 97.38 111 THR A C 1
ATOM 806 O O . THR A 1 111 ? -17.625 -30.141 -15.562 1 97.38 111 THR A O 1
ATOM 809 N N . LYS A 1 112 ? -16.078 -31.797 -15.82 1 96.81 112 LYS A N 1
ATOM 810 C CA . LYS A 1 112 ? -16 -32.125 -14.398 1 96.81 112 LYS A CA 1
ATOM 811 C C . LYS A 1 112 ? -15.094 -31.141 -13.656 1 96.81 112 LYS A C 1
ATOM 813 O O . LYS A 1 112 ? -15.102 -31.094 -12.422 1 96.81 112 LYS A O 1
ATOM 818 N N . PHE A 1 113 ? -14.344 -30.344 -14.367 1 97.81 113 PHE A N 1
ATOM 819 C CA . PHE A 1 113 ? -13.492 -29.328 -13.781 1 97.81 113 PHE A CA 1
ATOM 820 C C . PHE A 1 113 ? -14.297 -28.062 -13.477 1 97.81 113 PHE A C 1
ATOM 822 O O . PHE A 1 113 ? -14.508 -27.219 -14.352 1 97.81 113 PHE A O 1
ATOM 829 N N . LYS A 1 114 ? -14.617 -27.797 -12.203 1 97.44 114 LYS A N 1
ATOM 830 C CA . LYS A 1 114 ? -15.625 -26.812 -11.797 1 97.44 114 LYS A CA 1
ATOM 831 C C . LYS A 1 114 ? -14.977 -25.531 -11.289 1 97.44 114 LYS A C 1
ATOM 833 O O . LYS A 1 114 ? -15.633 -24.719 -10.633 1 97.44 114 LYS A O 1
ATOM 838 N N . ASN A 1 115 ? -13.758 -25.344 -11.609 1 98.06 115 ASN A N 1
ATOM 839 C CA . ASN A 1 115 ? -13.031 -24.203 -11.07 1 98.06 115 ASN A CA 1
ATOM 840 C C . ASN A 1 115 ? -13.141 -22.984 -11.992 1 98.06 115 ASN A C 1
ATOM 842 O O . ASN A 1 115 ? -12.93 -23.094 -13.203 1 98.06 115 ASN A O 1
ATOM 846 N N . ILE A 1 116 ? -13.453 -21.891 -11.453 1 96.81 116 ILE A N 1
ATOM 847 C CA . ILE A 1 116 ? -13.461 -20.625 -12.164 1 96.81 116 ILE A CA 1
ATOM 848 C C . ILE A 1 116 ? -12.289 -19.766 -11.688 1 96.81 116 ILE A C 1
ATOM 850 O O . ILE A 1 116 ? -12.234 -19.375 -10.523 1 96.81 116 ILE A O 1
ATOM 854 N N . PHE A 1 117 ? -11.422 -19.391 -12.594 1 96.25 117 PHE A N 1
ATOM 855 C CA . PHE A 1 117 ? -10.117 -18.812 -12.312 1 96.25 117 PHE A CA 1
ATOM 856 C C . PHE A 1 117 ? -10.219 -17.297 -12.203 1 96.25 117 PHE A C 1
ATOM 858 O O . PHE A 1 117 ? -10.602 -16.625 -13.164 1 96.25 117 PHE A O 1
ATOM 865 N N . PHE A 1 118 ? -9.719 -16.672 -11.023 1 93.56 118 PHE A N 1
ATOM 866 C CA . PHE A 1 118 ? -9.922 -15.25 -10.828 1 93.56 118 PHE A CA 1
ATOM 867 C C . PHE A 1 118 ? -8.594 -14.531 -10.641 1 93.56 118 PHE A C 1
ATOM 869 O O . PHE A 1 118 ? -8.562 -13.32 -10.406 1 93.56 118 PHE A O 1
ATOM 876 N N . THR A 1 119 ? -7.488 -15.195 -10.656 1 93.25 119 THR A N 1
ATOM 877 C CA . THR A 1 119 ? -6.188 -14.531 -10.633 1 93.25 119 THR A CA 1
ATOM 878 C C . THR A 1 119 ? -5.793 -14.07 -12.031 1 93.25 119 THR A C 1
ATOM 880 O O . THR A 1 119 ? -4.91 -14.656 -12.664 1 93.25 119 THR A O 1
ATOM 883 N N . THR A 1 120 ? -6.289 -13 -12.398 1 88 120 THR A N 1
ATOM 884 C CA . THR A 1 120 ? -6.246 -12.586 -13.797 1 88 120 THR A CA 1
ATOM 885 C C . THR A 1 120 ? -4.84 -12.141 -14.188 1 88 120 THR A C 1
ATOM 887 O O . THR A 1 120 ? -4.461 -12.211 -15.359 1 88 120 THR A O 1
ATOM 890 N N . GLY A 1 121 ? -4.062 -11.703 -13.25 1 89.25 121 GLY A N 1
ATOM 891 C CA . GLY A 1 121 ? -2.67 -11.43 -13.57 1 89.25 121 GLY A CA 1
ATOM 892 C C . GLY A 1 121 ? -1.925 -12.648 -14.094 1 89.25 121 GLY A C 1
ATOM 893 O O . GLY A 1 121 ? -1.167 -12.547 -15.055 1 89.25 121 GLY A O 1
ATOM 894 N N . HIS A 1 122 ? -2.154 -13.672 -13.461 1 94.44 122 HIS A N 1
ATOM 895 C CA . HIS A 1 122 ? -1.556 -14.922 -13.906 1 94.44 122 HIS A CA 1
ATOM 896 C C . HIS A 1 122 ? -2.125 -15.352 -15.258 1 94.44 122 HIS A C 1
ATOM 898 O O . HIS A 1 122 ? -1.41 -15.922 -16.078 1 94.44 122 HIS A O 1
ATOM 904 N N . SER A 1 123 ? -3.367 -15.062 -15.438 1 95.56 123 SER A N 1
ATOM 905 C CA . SER A 1 123 ? -3.961 -15.367 -16.734 1 95.56 123 SER A CA 1
ATOM 906 C C . SER A 1 123 ? -3.314 -14.547 -17.844 1 95.56 123 SER A C 1
ATOM 908 O O . SER A 1 123 ? -3.111 -15.047 -18.953 1 95.56 123 SER A O 1
ATOM 910 N N . LEU A 1 124 ? -3.043 -13.375 -17.516 1 93.25 124 LEU A N 1
ATOM 911 C CA . LEU A 1 124 ? -2.369 -12.516 -18.484 1 93.25 124 LEU A CA 1
ATOM 912 C C . LEU A 1 124 ? -0.98 -13.047 -18.812 1 93.25 124 LEU A C 1
ATOM 914 O O . LEU A 1 124 ? -0.584 -13.086 -19.984 1 93.25 124 LEU A O 1
ATOM 918 N N . PHE A 1 125 ? -0.247 -13.469 -17.812 1 96 125 PHE A N 1
ATOM 919 C CA . PHE A 1 125 ? 1.079 -14.039 -18.031 1 96 125 PHE A CA 1
ATOM 920 C C . PHE A 1 125 ? 1 -15.273 -18.922 1 96 125 PHE A C 1
ATOM 922 O O . PHE A 1 125 ? 1.794 -15.422 -19.859 1 96 125 PHE A O 1
ATOM 929 N N . PHE A 1 126 ? 0.057 -16.078 -18.609 1 97.62 126 PHE A N 1
ATOM 930 C CA . PHE A 1 126 ? -0.083 -17.312 -19.391 1 97.62 126 PHE A CA 1
ATOM 931 C C . PHE A 1 126 ? -0.5 -17 -20.812 1 97.62 126 PHE A C 1
ATOM 933 O O . PHE A 1 126 ? -0.034 -17.656 -21.75 1 97.62 126 PHE A O 1
ATOM 940 N N . SER A 1 127 ? -1.349 -16.047 -20.938 1 97.38 127 SER A N 1
ATOM 941 C CA . SER A 1 127 ? -1.725 -15.586 -22.266 1 97.38 127 SER A CA 1
ATOM 942 C C . SER A 1 127 ? -0.503 -15.141 -23.062 1 97.38 127 SER A C 1
ATOM 944 O O . SER A 1 127 ? -0.368 -15.477 -24.234 1 97.38 127 SER A O 1
ATOM 946 N N . CYS A 1 128 ? 0.352 -14.453 -22.469 1 96.5 128 CYS A N 1
ATOM 947 C CA . CYS A 1 128 ? 1.578 -13.992 -23.109 1 96.5 128 CYS A CA 1
ATOM 948 C C . CYS A 1 128 ? 2.43 -15.172 -23.562 1 96.5 128 CYS A C 1
ATOM 950 O O . CYS A 1 128 ? 2.928 -15.188 -24.688 1 96.5 128 CYS A O 1
ATOM 952 N N . VAL A 1 129 ? 2.572 -16.109 -22.703 1 98.12 129 VAL A N 1
ATOM 953 C CA . VAL A 1 129 ? 3.389 -17.281 -23 1 98.12 129 VAL A CA 1
ATOM 954 C C . VAL A 1 129 ? 2.834 -18 -24.219 1 98.12 129 VAL A C 1
ATOM 956 O O . VAL A 1 129 ? 3.576 -18.312 -25.156 1 98.12 129 VAL A O 1
ATOM 959 N N . LEU A 1 130 ? 1.58 -18.219 -24.25 1 98.62 130 LEU A N 1
ATOM 960 C CA . LEU A 1 130 ? 0.944 -18.953 -25.344 1 98.62 130 LEU A CA 1
ATOM 961 C C . LEU A 1 130 ? 1.06 -18.188 -26.656 1 98.62 130 LEU A C 1
ATOM 963 O O . LEU A 1 130 ? 1.37 -18.766 -27.688 1 98.62 130 LEU A O 1
ATOM 967 N N . VAL A 1 131 ? 0.849 -16.938 -26.594 1 98.38 131 VAL A N 1
ATOM 968 C CA . VAL A 1 131 ? 0.913 -16.109 -27.781 1 98.38 131 VAL A CA 1
ATOM 969 C C . VAL A 1 131 ? 2.338 -16.094 -28.328 1 98.38 131 VAL A C 1
ATOM 971 O O . VAL A 1 131 ? 2.549 -16.219 -29.531 1 98.38 131 VAL A O 1
ATOM 974 N N . LEU A 1 132 ? 3.295 -15.945 -27.469 1 97.88 132 LEU A N 1
ATOM 975 C CA . LEU A 1 132 ? 4.688 -15.875 -27.891 1 97.88 132 LEU A CA 1
ATOM 976 C C . LEU A 1 132 ? 5.113 -17.172 -28.578 1 97.88 132 LEU A C 1
ATOM 978 O O . LEU A 1 132 ? 5.816 -17.156 -29.578 1 97.88 132 LEU A O 1
ATOM 982 N N . ILE A 1 133 ? 4.707 -18.281 -28.031 1 98.31 133 ILE A N 1
ATOM 983 C CA . ILE A 1 133 ? 5.066 -19.578 -28.609 1 98.31 133 ILE A CA 1
ATOM 984 C C . ILE A 1 133 ? 4.43 -19.703 -30 1 98.31 133 ILE A C 1
ATOM 986 O O . ILE A 1 133 ? 5.102 -20.094 -30.953 1 98.31 133 ILE A O 1
ATOM 990 N N . MET A 1 134 ? 3.131 -19.391 -30.094 1 98.5 134 MET A N 1
ATOM 991 C CA . MET A 1 134 ? 2.426 -19.469 -31.375 1 98.5 134 MET A CA 1
ATOM 992 C C . MET A 1 134 ? 3.061 -18.547 -32.406 1 98.5 134 MET A C 1
ATOM 994 O O . MET A 1 134 ? 3.246 -18.938 -33.562 1 98.5 134 MET A O 1
ATOM 998 N N . LYS A 1 135 ? 3.412 -17.344 -31.984 1 97.81 135 LYS A N 1
ATOM 999 C CA . LYS A 1 135 ? 4.008 -16.359 -32.906 1 97.81 135 LYS A CA 1
ATOM 1000 C C . LYS A 1 135 ? 5.406 -16.781 -33.312 1 97.81 135 LYS A C 1
ATOM 1002 O O . LYS A 1 135 ? 5.812 -16.547 -34.469 1 97.81 135 LYS A O 1
ATOM 1007 N N . ALA A 1 136 ? 6.129 -17.328 -32.406 1 97.44 136 ALA A N 1
ATOM 1008 C CA . ALA A 1 136 ? 7.461 -17.828 -32.75 1 97.44 136 ALA A CA 1
ATOM 1009 C C . ALA A 1 136 ? 7.387 -18.859 -33.875 1 97.44 136 ALA A C 1
ATOM 1011 O O . ALA A 1 136 ? 8.297 -18.953 -34.719 1 97.44 136 ALA A O 1
ATOM 1012 N N . HIS A 1 137 ? 6.344 -19.641 -33.906 1 97.94 137 HIS A N 1
ATOM 1013 C CA . HIS A 1 137 ? 6.176 -20.672 -34.938 1 97.94 137 HIS A CA 1
ATOM 1014 C C . HIS A 1 137 ? 5.5 -20.109 -36.188 1 97.94 137 HIS A C 1
ATOM 1016 O O . HIS A 1 137 ? 5.18 -20.859 -37.094 1 97.94 137 HIS A O 1
ATOM 1022 N N . GLY A 1 138 ? 5.133 -18.828 -36.219 1 96.88 138 GLY A N 1
ATOM 1023 C CA . GLY A 1 138 ? 4.711 -18.125 -37.406 1 96.88 138 GLY A CA 1
ATOM 1024 C C . GLY A 1 138 ? 3.209 -18.156 -37.625 1 96.88 138 GLY A C 1
ATOM 1025 O O . GLY A 1 138 ? 2.73 -17.922 -38.719 1 96.88 138 GLY A O 1
ATOM 1026 N N . PHE A 1 139 ? 2.457 -18.375 -36.594 1 97.88 139 PHE A N 1
ATOM 1027 C CA . PHE A 1 139 ? 1.008 -18.406 -36.75 1 97.88 139 PHE A CA 1
ATOM 1028 C C . PHE A 1 139 ? 0.42 -17 -36.719 1 97.88 139 PHE A C 1
ATOM 1030 O O . PHE A 1 139 ? 0.969 -16.109 -36.062 1 97.88 139 PHE A O 1
ATOM 1037 N N . ASP A 1 140 ? -0.669 -16.828 -37.406 1 97.38 140 ASP A N 1
ATOM 1038 C CA . ASP A 1 140 ? -1.323 -15.523 -37.469 1 97.38 140 ASP A CA 1
ATOM 1039 C C . ASP A 1 140 ? -2.146 -15.289 -36.188 1 97.38 140 ASP A C 1
ATOM 1041 O O . ASP A 1 140 ? -2.209 -16.141 -35.312 1 97.38 140 ASP A O 1
ATOM 1045 N N . ASN A 1 141 ? -2.75 -14.148 -36.031 1 97.44 141 ASN A N 1
ATOM 1046 C CA . ASN A 1 141 ? -3.479 -13.734 -34.844 1 97.44 141 ASN A CA 1
ATOM 1047 C C . ASN A 1 141 ? -4.703 -14.617 -34.594 1 97.44 141 ASN A C 1
ATOM 1049 O O . ASN A 1 141 ? -4.961 -15.031 -33.469 1 97.44 141 ASN A O 1
ATOM 1053 N N . THR A 1 142 ? -5.414 -14.875 -35.625 1 98 142 THR A N 1
ATOM 1054 C CA . THR A 1 142 ? -6.664 -15.609 -35.5 1 98 142 THR A CA 1
ATOM 1055 C C . THR A 1 142 ? -6.41 -17 -34.906 1 98 142 THR A C 1
ATOM 1057 O O . THR A 1 142 ? -7.027 -17.391 -33.938 1 98 142 THR A O 1
ATOM 1060 N N . ILE A 1 143 ? -5.512 -17.688 -35.5 1 98.31 143 ILE A N 1
ATOM 1061 C CA . ILE A 1 143 ? -5.188 -19.047 -35.062 1 98.31 143 ILE A CA 1
ATOM 1062 C C . ILE A 1 143 ? -4.578 -18.984 -33.656 1 98.31 143 ILE A C 1
ATOM 1064 O O . ILE A 1 143 ? -4.895 -19.812 -32.812 1 98.31 143 ILE A O 1
ATOM 1068 N N . THR A 1 144 ? -3.715 -18.047 -33.438 1 98.5 144 THR A N 1
ATOM 1069 C CA . THR A 1 144 ? -3.068 -17.844 -32.156 1 98.5 144 THR A CA 1
ATOM 1070 C C . THR A 1 144 ? -4.105 -17.625 -31.047 1 98.5 144 THR A C 1
ATOM 1072 O O . THR A 1 144 ? -4.039 -18.266 -30 1 98.5 144 THR A O 1
ATOM 1075 N N . ILE A 1 145 ? -5.082 -16.766 -31.281 1 98.19 145 ILE A N 1
ATOM 1076 C CA . ILE A 1 145 ? -6.105 -16.406 -30.297 1 98.19 145 ILE A CA 1
ATOM 1077 C C . ILE A 1 145 ? -6.992 -17.625 -30.031 1 98.19 145 ILE A C 1
ATOM 1079 O O . ILE A 1 145 ? -7.297 -17.938 -28.875 1 98.19 145 ILE A O 1
ATOM 1083 N N . LEU A 1 146 ? -7.355 -18.328 -31.016 1 98.56 146 LEU A N 1
ATOM 1084 C CA . LEU A 1 146 ? -8.242 -19.469 -30.875 1 98.56 146 LEU A CA 1
ATOM 1085 C C . LEU A 1 146 ? -7.562 -20.594 -30.094 1 98.56 146 LEU A C 1
ATOM 1087 O O . LEU A 1 146 ? -8.133 -21.125 -29.141 1 98.56 146 LEU A O 1
ATOM 1091 N N . ILE A 1 147 ? -6.379 -20.953 -30.469 1 98.62 147 ILE A N 1
ATOM 1092 C CA . ILE A 1 147 ? -5.66 -22.031 -29.828 1 98.62 147 ILE A CA 1
ATOM 1093 C C . ILE A 1 147 ? -5.238 -21.609 -28.422 1 98.62 147 ILE A C 1
ATOM 1095 O O . ILE A 1 147 ? -5.461 -22.344 -27.453 1 98.62 147 ILE A O 1
ATOM 1099 N N . GLY A 1 148 ? -4.621 -20.453 -28.359 1 98.56 148 GLY A N 1
ATOM 1100 C CA . GLY A 1 148 ? -4.191 -19.938 -27.078 1 98.56 148 GLY A CA 1
ATOM 1101 C C . GLY A 1 148 ? -5.328 -19.781 -26.078 1 98.56 148 GLY A C 1
ATOM 1102 O O . GLY A 1 148 ? -5.211 -20.188 -24.922 1 98.56 148 GLY A O 1
ATOM 1103 N N . GLY A 1 149 ? -6.41 -19.141 -26.516 1 98.56 149 GLY A N 1
ATOM 1104 C CA . GLY A 1 149 ? -7.574 -18.969 -25.656 1 98.56 149 GLY A CA 1
ATOM 1105 C C . GLY A 1 149 ? -8.156 -20.281 -25.172 1 98.56 149 GLY A C 1
ATOM 1106 O O . GLY A 1 149 ? -8.555 -20.391 -24 1 98.56 149 GLY A O 1
ATOM 1107 N N . THR A 1 150 ? -8.18 -21.234 -26.031 1 98.81 150 THR A N 1
ATOM 1108 C CA . THR A 1 150 ? -8.711 -22.547 -25.672 1 98.81 150 THR A CA 1
ATOM 1109 C C . THR A 1 150 ? -7.848 -23.219 -24.609 1 98.81 150 THR A C 1
ATOM 1111 O O . THR A 1 150 ? -8.359 -23.75 -23.625 1 98.81 150 THR A O 1
ATOM 1114 N N . ILE A 1 151 ? -6.551 -23.188 -24.797 1 98.81 151 ILE A N 1
ATOM 1115 C CA . ILE A 1 151 ? -5.629 -23.797 -23.844 1 98.81 151 ILE A CA 1
ATOM 1116 C C . ILE A 1 151 ? -5.73 -23.078 -22.5 1 98.81 151 ILE A C 1
ATOM 1118 O O . ILE A 1 151 ? -5.828 -23.734 -21.453 1 98.81 151 ILE A O 1
ATOM 1122 N N . LEU A 1 152 ? -5.727 -21.766 -22.516 1 98.62 152 LEU A N 1
ATOM 1123 C CA . LEU A 1 152 ? -5.809 -20.969 -21.297 1 98.62 152 LEU A CA 1
ATOM 1124 C C . LEU A 1 152 ? -7.09 -21.281 -20.531 1 98.62 152 LEU A C 1
ATOM 1126 O O . LEU A 1 152 ? -7.055 -21.484 -19.312 1 98.62 152 LEU A O 1
ATOM 1130 N N . GLY A 1 153 ? -8.219 -21.266 -21.234 1 98.62 153 GLY A N 1
ATOM 1131 C CA . GLY A 1 153 ? -9.5 -21.562 -20.609 1 98.62 153 GLY A CA 1
ATOM 1132 C C . GLY A 1 153 ? -9.562 -22.938 -19.984 1 98.62 153 GLY A C 1
ATOM 1133 O O . GLY A 1 153 ? -10.016 -23.094 -18.844 1 98.62 153 GLY A O 1
ATOM 1134 N N . PHE A 1 154 ? -9.086 -23.875 -20.719 1 98.75 154 PHE A N 1
ATOM 1135 C CA . PHE A 1 154 ? -9.133 -25.266 -20.234 1 98.75 154 PHE A CA 1
ATOM 1136 C C . PHE A 1 154 ? -8.227 -25.438 -19.031 1 98.75 154 PHE A C 1
ATOM 1138 O O . PHE A 1 154 ? -8.633 -26.047 -18.031 1 98.75 154 PHE A O 1
ATOM 1145 N N . MET A 1 155 ? -7.008 -24.984 -19.125 1 98.69 155 MET A N 1
ATOM 1146 C CA . MET A 1 155 ? -6.055 -25.156 -18.031 1 98.69 155 MET A CA 1
ATOM 1147 C C . MET A 1 155 ? -6.535 -24.422 -16.781 1 98.69 155 MET A C 1
ATOM 1149 O O . MET A 1 155 ? -6.285 -24.859 -15.664 1 98.69 155 MET A O 1
ATOM 1153 N N . SER A 1 156 ? -7.219 -23.281 -16.938 1 98.38 156 SER A N 1
ATOM 1154 C CA . SER A 1 156 ? -7.773 -22.531 -15.828 1 98.38 156 SER A CA 1
ATOM 1155 C C . SER A 1 156 ? -8.828 -23.328 -15.078 1 98.38 156 SER A C 1
ATOM 1157 O O . SER A 1 156 ? -8.969 -23.188 -13.859 1 98.38 156 SER A O 1
ATOM 1159 N N . ALA A 1 157 ? -9.516 -24.156 -15.781 1 98.31 157 ALA A N 1
ATOM 1160 C CA . ALA A 1 157 ? -10.539 -25 -15.156 1 98.31 157 ALA A CA 1
ATOM 1161 C C . ALA A 1 157 ? -9.938 -26.281 -14.602 1 98.31 157 ALA A C 1
ATOM 1163 O O . ALA A 1 157 ? -10.305 -26.734 -13.516 1 98.31 157 ALA A O 1
ATOM 1164 N N . ALA A 1 158 ? -9 -26.844 -15.234 1 98.5 158 ALA A N 1
ATOM 1165 C CA . ALA A 1 158 ? -8.547 -28.203 -14.984 1 98.5 158 ALA A CA 1
ATOM 1166 C C . ALA A 1 158 ? -7.449 -28.234 -13.914 1 98.5 158 ALA A C 1
ATOM 1168 O O . ALA A 1 158 ? -7.469 -29.078 -13.016 1 98.5 158 ALA A O 1
ATOM 1169 N N . LEU A 1 159 ? -6.504 -27.344 -13.938 1 98.38 159 LEU A N 1
ATOM 1170 C CA . LEU A 1 159 ? -5.285 -27.438 -13.141 1 98.38 159 LEU A CA 1
ATOM 1171 C C . LEU A 1 159 ? -5.586 -27.281 -11.656 1 98.38 159 LEU A C 1
ATOM 1173 O O . LEU A 1 159 ? -4.98 -27.953 -10.82 1 98.38 159 LEU A O 1
ATOM 1177 N N . PRO A 1 160 ? -6.504 -26.359 -11.312 1 98.25 160 PRO A N 1
ATOM 1178 C CA . PRO A 1 160 ? -6.816 -26.266 -9.883 1 98.25 160 PRO A CA 1
ATOM 1179 C C . PRO A 1 160 ? -7.293 -27.578 -9.297 1 98.25 160 PRO A C 1
ATOM 1181 O O . PRO A 1 160 ? -7.086 -27.844 -8.109 1 98.25 160 PRO A O 1
ATOM 1184 N N . GLN A 1 161 ? -7.879 -28.375 -10.148 1 97.38 161 GLN A N 1
ATOM 1185 C CA . GLN A 1 161 ? -8.398 -29.656 -9.703 1 97.38 161 GLN A CA 1
ATOM 1186 C C . GLN A 1 161 ? -7.285 -30.547 -9.172 1 97.38 161 GLN A C 1
ATOM 1188 O O . GLN A 1 161 ? -7.504 -31.344 -8.25 1 97.38 161 GLN A O 1
ATOM 1193 N N . PHE A 1 162 ? -6.141 -30.406 -9.688 1 97.31 162 PHE A N 1
ATOM 1194 C CA . PHE A 1 162 ? -4.984 -31.203 -9.289 1 97.31 162 PHE A CA 1
ATOM 1195 C C . PHE A 1 162 ? -4.609 -30.906 -7.836 1 97.31 162 PHE A C 1
ATOM 1197 O O . PHE A 1 162 ? -4.074 -31.781 -7.141 1 97.31 162 PHE A O 1
ATOM 1204 N N . CYS A 1 163 ? -4.949 -29.781 -7.289 1 98.12 163 CYS A N 1
ATOM 1205 C CA . CYS A 1 163 ? -4.59 -29.344 -5.945 1 98.12 163 CYS A CA 1
ATOM 1206 C C . CYS A 1 163 ? -5.746 -29.547 -4.977 1 98.12 163 CYS A C 1
ATOM 1208 O O . CYS A 1 163 ? -5.562 -29.469 -3.76 1 98.12 163 CYS A O 1
ATOM 1210 N N . GLN A 1 164 ? -6.957 -29.922 -5.492 1 97.94 164 GLN A N 1
ATOM 1211 C CA . GLN A 1 164 ? -8.195 -29.844 -4.73 1 97.94 164 GLN A CA 1
ATOM 1212 C C . GLN A 1 164 ? -8.203 -30.844 -3.572 1 97.94 164 GLN A C 1
ATOM 1214 O O . GLN A 1 164 ? -8.781 -30.578 -2.518 1 97.94 164 GLN A O 1
ATOM 1219 N N . PRO A 1 165 ? -7.582 -32.062 -3.689 1 97.25 165 PRO A N 1
ATOM 1220 C CA . PRO A 1 165 ? -7.547 -32.969 -2.525 1 97.25 165 PRO A CA 1
ATOM 1221 C C . PRO A 1 165 ? -6.832 -32.344 -1.328 1 97.25 165 PRO A C 1
ATOM 1223 O O . PRO A 1 165 ? -7.293 -32.469 -0.191 1 97.25 165 PRO A O 1
ATOM 1226 N N . PHE A 1 166 ? -5.832 -31.625 -1.558 1 97.62 166 PHE A N 1
ATOM 1227 C CA . PHE A 1 166 ? -5.066 -31 -0.489 1 97.62 166 PHE A CA 1
ATOM 1228 C C . PHE A 1 166 ? -5.758 -29.734 0.007 1 97.62 166 PHE A C 1
ATOM 1230 O O . PHE A 1 166 ? -5.676 -29.391 1.19 1 97.62 166 PHE A O 1
ATOM 1237 N N . MET A 1 167 ? -6.484 -29.047 -0.927 1 97.44 167 MET A N 1
ATOM 1238 C CA . MET A 1 167 ? -7.293 -27.891 -0.543 1 97.44 167 MET A CA 1
ATOM 1239 C C . MET A 1 167 ? -8.391 -28.297 0.434 1 97.44 167 MET A C 1
ATOM 1241 O O . MET A 1 167 ? -8.633 -27.609 1.425 1 97.44 167 MET A O 1
ATOM 1245 N N . ARG A 1 168 ? -9.016 -29.391 0.17 1 97.12 168 ARG A N 1
ATOM 1246 C CA . ARG A 1 168 ? -10.086 -29.875 1.032 1 97.12 168 ARG A CA 1
ATOM 1247 C C . ARG A 1 168 ? -9.555 -30.234 2.416 1 97.12 168 ARG A C 1
ATOM 1249 O O . ARG A 1 168 ? -10.195 -29.938 3.428 1 97.12 168 ARG A O 1
ATOM 1256 N N . GLU A 1 169 ? -8.438 -30.828 2.389 1 96 169 GLU A N 1
ATOM 1257 C CA . GLU A 1 169 ? -7.809 -31.172 3.658 1 96 169 GLU A CA 1
ATOM 1258 C C . GLU A 1 169 ? -7.414 -29.922 4.441 1 96 169 GLU A C 1
ATOM 1260 O O . GLU A 1 169 ? -7.5 -29.891 5.668 1 96 169 GLU A O 1
ATOM 1265 N N . LEU A 1 170 ? -6.953 -28.984 3.764 1 96.56 170 LEU A N 1
ATOM 1266 C CA . LEU A 1 170 ? -6.449 -27.75 4.355 1 96.56 170 LEU A CA 1
ATOM 1267 C C . LEU A 1 170 ? -7.586 -26.906 4.922 1 96.56 170 LEU A C 1
ATOM 1269 O O . LEU A 1 170 ? -7.5 -26.406 6.047 1 96.56 170 LEU A O 1
ATOM 1273 N N . THR A 1 171 ? -8.703 -26.766 4.184 1 94.44 171 THR A N 1
ATOM 1274 C CA . THR A 1 171 ? -9.734 -25.781 4.512 1 94.44 171 THR A CA 1
ATOM 1275 C C . THR A 1 171 ? -10.906 -26.469 5.215 1 94.44 171 THR A C 1
ATOM 1277 O O . THR A 1 171 ? -11.734 -25.797 5.832 1 94.44 171 THR A O 1
ATOM 1280 N N . GLY A 1 172 ? -11.008 -27.766 5.082 1 94.56 172 GLY A N 1
ATOM 1281 C CA . GLY A 1 172 ? -12.117 -28.5 5.672 1 94.56 172 GLY A CA 1
ATOM 1282 C C . GLY A 1 172 ? -13.359 -28.484 4.809 1 94.56 172 GLY A C 1
ATOM 1283 O O . GLY A 1 172 ? -14.438 -28.891 5.254 1 94.56 172 GLY A O 1
ATOM 1284 N N . GLY A 1 173 ? -13.195 -27.984 3.525 1 93.12 173 GLY A N 1
ATOM 1285 C CA . GLY A 1 173 ? -14.336 -27.891 2.625 1 93.12 173 GLY A CA 1
ATOM 1286 C C . GLY A 1 173 ? -13.938 -27.797 1.165 1 93.12 173 GLY A C 1
ATOM 1287 O O . GLY A 1 173 ? -12.758 -27.938 0.828 1 93.12 173 GLY A O 1
ATOM 1288 N N . ASP A 1 174 ? -14.945 -27.656 0.328 1 93.44 174 ASP A N 1
ATOM 1289 C CA . ASP A 1 174 ? -14.719 -27.672 -1.112 1 93.44 174 ASP A CA 1
ATOM 1290 C C . ASP A 1 174 ? -15.18 -26.375 -1.764 1 93.44 174 ASP A C 1
ATOM 1292 O O . ASP A 1 174 ? -15.477 -26.344 -2.959 1 93.44 174 ASP A O 1
ATOM 1296 N N . GLU A 1 175 ? -15.219 -25.312 -1.036 1 91.62 175 GLU A N 1
ATOM 1297 C CA . GLU A 1 175 ? -15.859 -24.078 -1.48 1 91.62 175 GLU A CA 1
ATOM 1298 C C . GLU A 1 175 ? -14.875 -23.188 -2.223 1 91.62 175 GLU A C 1
ATOM 1300 O O . GLU A 1 175 ? -15.281 -22.219 -2.873 1 91.62 175 GLU A O 1
ATOM 1305 N N . GLN A 1 176 ? -13.648 -23.484 -2.166 1 94.5 176 GLN A N 1
ATOM 1306 C CA . GLN A 1 176 ? -12.633 -22.656 -2.805 1 94.5 176 GLN A CA 1
ATOM 1307 C C . GLN A 1 176 ? -11.531 -23.516 -3.418 1 94.5 176 GLN A C 1
ATOM 1309 O O . GLN A 1 176 ? -11.258 -24.625 -2.945 1 94.5 176 GLN A O 1
ATOM 1314 N N . ALA A 1 177 ? -10.945 -23.031 -4.449 1 97.12 177 ALA A N 1
ATOM 1315 C CA . ALA A 1 177 ? -9.789 -23.656 -5.098 1 97.12 177 ALA A CA 1
ATOM 1316 C C . ALA A 1 177 ? -8.633 -22.672 -5.191 1 97.12 177 ALA A C 1
ATOM 1318 O O . ALA A 1 177 ? -8.797 -21.469 -4.953 1 97.12 177 ALA A O 1
ATOM 1319 N N . ILE A 1 178 ? -7.473 -23.219 -5.461 1 97.62 178 ILE A N 1
ATOM 1320 C CA . ILE A 1 178 ? -6.301 -22.375 -5.684 1 97.62 178 ILE A CA 1
ATOM 1321 C C . ILE A 1 178 ? -6.164 -22.078 -7.176 1 97.62 178 ILE A C 1
ATOM 1323 O O . ILE A 1 178 ? -6.434 -22.938 -8.016 1 97.62 178 ILE A O 1
ATOM 1327 N N . GLY A 1 179 ? -5.969 -20.828 -7.461 1 96.88 179 GLY A N 1
ATOM 1328 C CA . GLY A 1 179 ? -5.754 -20.406 -8.836 1 96.88 179 GLY A CA 1
ATOM 1329 C C . GLY A 1 179 ? -4.492 -19.578 -9.016 1 96.88 179 GLY A C 1
ATOM 1330 O O . GLY A 1 179 ? -4.535 -18.359 -8.984 1 96.88 179 GLY A O 1
ATOM 1331 N N . HIS A 1 180 ? -3.457 -20.219 -9.289 1 97.5 180 HIS A N 1
ATOM 1332 C CA . HIS A 1 180 ? -2.109 -19.688 -9.508 1 97.5 180 HIS A CA 1
ATOM 1333 C C . HIS A 1 180 ? -1.289 -20.641 -10.375 1 97.5 180 HIS A C 1
ATOM 1335 O O . HIS A 1 180 ? -1.058 -21.797 -10 1 97.5 180 HIS A O 1
ATOM 1341 N N . PHE A 1 181 ? -0.922 -20.266 -11.484 1 97.75 181 PHE A N 1
ATOM 1342 C CA . PHE A 1 181 ? -0.378 -21.172 -12.484 1 97.75 181 PHE A CA 1
ATOM 1343 C C . PHE A 1 181 ? 0.958 -21.734 -12.031 1 97.75 181 PHE A C 1
ATOM 1345 O O . PHE A 1 181 ? 1.949 -21.672 -12.758 1 97.75 181 PHE A O 1
ATOM 1352 N N . ASN A 1 182 ? 0.997 -22.359 -10.906 1 98.5 182 ASN A N 1
ATOM 1353 C CA . ASN A 1 182 ? 1.97 -23.281 -10.344 1 98.5 182 ASN A CA 1
ATOM 1354 C C . ASN A 1 182 ? 1.291 -24.516 -9.727 1 98.5 182 ASN A C 1
ATOM 1356 O O . ASN A 1 182 ? 1.841 -25.141 -8.828 1 98.5 182 ASN A O 1
ATOM 1360 N N . MET A 1 183 ? 0.17 -24.75 -10.188 1 98.69 183 MET A N 1
ATOM 1361 C CA . MET A 1 183 ? -0.708 -25.766 -9.586 1 98.69 183 MET A CA 1
ATOM 1362 C C . MET A 1 183 ? -0.141 -27.156 -9.781 1 98.69 183 MET A C 1
ATOM 1364 O O . MET A 1 183 ? -0.32 -28.031 -8.922 1 98.69 183 MET A O 1
ATOM 1368 N N . ILE A 1 184 ? 0.538 -27.438 -10.883 1 98.62 184 ILE A N 1
ATOM 1369 C CA . ILE A 1 184 ? 1.247 -28.703 -11.039 1 98.62 184 ILE A CA 1
ATOM 1370 C C . ILE A 1 184 ? 2.271 -28.859 -9.914 1 98.62 184 ILE A C 1
ATOM 1372 O O . ILE A 1 184 ? 2.369 -29.922 -9.297 1 98.62 184 ILE A O 1
ATOM 1376 N N . GLY A 1 185 ? 2.988 -27.828 -9.648 1 98.69 185 GLY A N 1
ATOM 1377 C CA . GLY A 1 185 ? 3.969 -27.828 -8.578 1 98.69 185 GLY A CA 1
ATOM 1378 C C . GLY A 1 185 ? 3.346 -27.953 -7.199 1 98.69 185 GLY A C 1
ATOM 1379 O O . GLY A 1 185 ? 3.842 -28.719 -6.355 1 98.69 185 GLY A O 1
ATOM 1380 N N . TYR A 1 186 ? 2.229 -27.234 -6.938 1 98.75 186 TYR A N 1
ATOM 1381 C CA . TYR A 1 186 ? 1.559 -27.297 -5.645 1 98.75 186 TYR A CA 1
ATOM 1382 C C . TYR A 1 186 ? 1.012 -28.688 -5.371 1 98.75 186 TYR A C 1
ATOM 1384 O O . TYR A 1 186 ? 1.177 -29.219 -4.273 1 98.75 186 TYR A O 1
ATOM 1392 N N . GLY A 1 187 ? 0.344 -29.203 -6.422 1 98.56 187 GLY A N 1
ATOM 1393 C CA . GLY A 1 187 ? -0.12 -30.578 -6.281 1 98.56 187 GLY A CA 1
ATOM 1394 C C . GLY A 1 187 ? 1.005 -31.562 -6.035 1 98.56 187 GLY A C 1
ATOM 1395 O O . GLY A 1 187 ? 0.903 -32.406 -5.156 1 98.56 187 GLY A O 1
ATOM 1396 N N . LEU A 1 188 ? 2.039 -31.438 -6.809 1 98.75 188 LEU A N 1
ATOM 1397 C CA . LEU A 1 188 ? 3.207 -32.281 -6.625 1 98.75 188 LEU A CA 1
ATOM 1398 C C . LEU A 1 188 ? 3.73 -32.188 -5.195 1 98.75 188 LEU A C 1
ATOM 1400 O O . LEU A 1 188 ? 4.109 -33.219 -4.598 1 98.75 188 LEU A O 1
ATOM 1404 N N . SER A 1 189 ? 3.814 -31 -4.68 1 98.75 189 SER A N 1
ATOM 1405 C CA . SER A 1 189 ? 4.262 -30.797 -3.307 1 98.75 189 SER A CA 1
ATOM 1406 C C . SER A 1 189 ? 3.385 -31.562 -2.322 1 98.75 189 SER A C 1
ATOM 1408 O O . SER A 1 189 ? 3.891 -32.156 -1.376 1 98.75 189 SER A O 1
ATOM 1410 N N . GLY A 1 190 ? 2.07 -31.469 -2.531 1 98.5 190 GLY A N 1
ATOM 1411 C CA . GLY A 1 190 ? 1.168 -32.25 -1.71 1 98.5 190 GLY A CA 1
ATOM 1412 C C . GLY A 1 190 ? 1.451 -33.75 -1.78 1 98.5 190 GLY A C 1
ATOM 1413 O O . GLY A 1 190 ? 1.448 -34.438 -0.756 1 98.5 190 GLY A O 1
ATOM 1414 N N . TYR A 1 191 ? 1.717 -34.219 -2.969 1 98.5 191 TYR A N 1
ATOM 1415 C CA . TYR A 1 191 ? 1.99 -35.625 -3.152 1 98.5 191 TYR A CA 1
ATOM 1416 C C . TYR A 1 191 ? 3.346 -36 -2.566 1 98.5 191 TYR A C 1
ATOM 1418 O O . TYR A 1 191 ? 3.516 -37.125 -2.031 1 98.5 191 TYR A O 1
ATOM 1426 N N . ILE A 1 192 ? 4.305 -35.188 -2.666 1 98.62 192 ILE A N 1
ATOM 1427 C CA . ILE A 1 192 ? 5.59 -35.406 -2.012 1 98.62 192 ILE A CA 1
ATOM 1428 C C . ILE A 1 192 ? 5.395 -35.5 -0.5 1 98.62 192 ILE A C 1
ATOM 1430 O O . ILE A 1 192 ? 6.02 -36.312 0.168 1 98.62 192 ILE A O 1
ATOM 1434 N N . GLY A 1 193 ? 4.562 -34.625 -0.006 1 98.31 193 GLY A N 1
ATOM 1435 C CA . GLY A 1 193 ? 4.238 -34.688 1.411 1 98.31 193 GLY A CA 1
ATOM 1436 C C . GLY A 1 193 ? 3.717 -36.031 1.854 1 98.31 193 GLY A C 1
ATOM 1437 O O . GLY A 1 193 ? 4.016 -36.469 2.961 1 98.31 193 GLY A O 1
ATOM 1438 N N . ARG A 1 194 ? 3 -36.688 0.992 1 97.81 194 ARG A N 1
ATOM 1439 C CA . ARG A 1 194 ? 2.42 -38 1.324 1 97.81 194 ARG A CA 1
ATOM 1440 C C . ARG A 1 194 ? 3.51 -39.031 1.581 1 97.81 194 ARG A C 1
ATOM 1442 O O . ARG A 1 194 ? 3.275 -40.031 2.268 1 97.81 194 ARG A O 1
ATOM 1449 N N . LEU A 1 195 ? 4.656 -38.812 1.101 1 98.12 195 LEU A N 1
ATOM 1450 C CA . LEU A 1 195 ? 5.781 -39.688 1.39 1 98.12 195 LEU A CA 1
ATOM 1451 C C . LEU A 1 195 ? 6.137 -39.656 2.873 1 98.12 195 LEU A C 1
ATOM 1453 O O . LEU A 1 195 ? 6.77 -40.562 3.389 1 98.12 195 LEU A O 1
ATOM 1457 N N . PHE A 1 196 ? 5.734 -38.625 3.508 1 97.88 196 PHE A N 1
ATOM 1458 C CA . PHE A 1 196 ? 5.984 -38.438 4.934 1 97.88 196 PHE A CA 1
ATOM 1459 C C . PHE A 1 196 ? 4.684 -38.5 5.727 1 97.88 196 PHE A C 1
ATOM 1461 O O . PHE A 1 196 ? 4.539 -37.844 6.75 1 97.88 196 PHE A O 1
ATOM 1468 N N . SER A 1 197 ? 3.746 -39.219 5.211 1 95.56 197 SER A N 1
ATOM 1469 C CA . SER A 1 197 ? 2.402 -39.25 5.781 1 95.56 197 SER A CA 1
ATOM 1470 C C . SER A 1 197 ? 2.436 -39.688 7.246 1 95.56 197 SER A C 1
ATOM 1472 O O . SER A 1 197 ? 1.585 -39.281 8.039 1 95.56 197 SER A O 1
ATOM 1474 N N . LYS A 1 198 ? 3.438 -40.469 7.688 1 97 198 LYS A N 1
ATOM 1475 C CA . LYS A 1 198 ? 3.584 -40.906 9.07 1 97 198 LYS A CA 1
ATOM 1476 C C . LYS A 1 198 ? 3.842 -39.75 10 1 97 198 LYS A C 1
ATOM 1478 O O . LYS A 1 198 ? 3.621 -39.844 11.211 1 97 198 LYS A O 1
ATOM 1483 N N . HIS A 1 199 ? 4.215 -38.656 9.438 1 95.56 199 HIS A N 1
ATOM 1484 C CA . HIS A 1 199 ? 4.574 -37.5 10.211 1 95.56 199 HIS A CA 1
ATOM 1485 C C . HIS A 1 199 ? 3.629 -36.312 9.922 1 95.56 199 HIS A C 1
ATOM 1487 O O . HIS A 1 199 ? 3.996 -35.156 10.094 1 95.56 199 HIS A O 1
ATOM 1493 N N . LYS A 1 200 ? 2.5 -36.625 9.484 1 95.12 200 LYS A N 1
ATOM 1494 C CA . LYS A 1 200 ? 1.534 -35.625 9.055 1 95.12 200 LYS A CA 1
ATOM 1495 C C . LYS A 1 200 ? 1.161 -34.688 10.203 1 95.12 200 LYS A C 1
ATOM 1497 O O . LYS A 1 200 ? 0.913 -33.5 9.992 1 95.12 200 LYS A O 1
ATOM 1502 N N . ASP A 1 201 ? 1.221 -35.125 11.438 1 94.44 201 ASP A N 1
ATOM 1503 C CA . ASP A 1 201 ? 0.776 -34.344 12.586 1 94.44 201 ASP A CA 1
ATOM 1504 C C . ASP A 1 201 ? 1.894 -33.469 13.109 1 94.44 201 ASP A C 1
ATOM 1506 O O . ASP A 1 201 ? 1.646 -32.531 13.898 1 94.44 201 ASP A O 1
ATOM 1510 N N . ASP A 1 202 ? 3.08 -33.719 12.586 1 95.38 202 ASP A N 1
ATOM 1511 C CA . ASP A 1 202 ? 4.195 -32.844 12.914 1 95.38 202 ASP A CA 1
ATOM 1512 C C . ASP A 1 202 ? 4.227 -31.641 11.984 1 95.38 202 ASP A C 1
ATOM 1514 O O . ASP A 1 202 ? 5.188 -31.453 11.227 1 95.38 202 ASP A O 1
ATOM 1518 N N . THR A 1 203 ? 3.227 -30.828 12.188 1 95.5 203 THR A N 1
ATOM 1519 C CA . THR A 1 203 ? 3.059 -29.703 11.266 1 95.5 203 THR A CA 1
ATOM 1520 C C . THR A 1 203 ? 4.027 -28.578 11.602 1 95.5 203 THR A C 1
ATOM 1522 O O . THR A 1 203 ? 4.605 -28.562 12.695 1 95.5 203 THR A O 1
ATOM 1525 N N . THR A 1 204 ? 4.207 -27.656 10.727 1 93.88 204 THR A N 1
ATOM 1526 C CA . THR A 1 204 ? 5.039 -26.469 10.914 1 93.88 204 THR A CA 1
ATOM 1527 C C . THR A 1 204 ? 4.449 -25.562 11.992 1 93.88 204 THR A C 1
ATOM 1529 O O . THR A 1 204 ? 5.16 -24.734 12.578 1 93.88 204 THR A O 1
ATOM 1532 N N . GLU A 1 205 ? 3.158 -25.641 12.289 1 91.75 205 GLU A N 1
ATOM 1533 C CA . GLU A 1 205 ? 2.439 -24.719 13.164 1 91.75 205 GLU A CA 1
ATOM 1534 C C . GLU A 1 205 ? 2.514 -25.172 14.625 1 91.75 205 GLU A C 1
ATOM 1536 O O . GLU A 1 205 ? 2.213 -24.391 15.531 1 91.75 205 GLU A O 1
ATOM 1541 N N . THR A 1 206 ? 2.908 -26.406 14.859 1 86.81 206 THR A N 1
ATOM 1542 C CA . THR A 1 206 ? 2.902 -26.922 16.219 1 86.81 206 THR A CA 1
ATOM 1543 C C . THR A 1 206 ? 4.328 -27.109 16.734 1 86.81 206 THR A C 1
ATOM 1545 O O . THR A 1 206 ? 4.539 -27.719 17.781 1 86.81 206 THR A O 1
ATOM 1548 N N . ILE A 1 207 ? 5.137 -26.641 15.922 1 82 207 ILE A N 1
ATOM 1549 C CA . ILE A 1 207 ? 6.516 -26.719 16.391 1 82 207 ILE A CA 1
ATOM 1550 C C . ILE A 1 207 ? 6.66 -25.984 17.719 1 82 207 ILE A C 1
ATOM 1552 O O . ILE A 1 207 ? 6.223 -24.828 17.844 1 82 207 ILE A O 1
ATOM 1556 N N . GLU A 1 208 ? 7.07 -26.625 18.719 1 78.69 208 GLU A N 1
ATOM 1557 C CA . GLU A 1 208 ? 7.309 -26 20.016 1 78.69 208 GLU A CA 1
ATOM 1558 C C . GLU A 1 208 ? 8.719 -25.422 20.109 1 78.69 208 GLU A C 1
ATOM 1560 O O . GLU A 1 208 ? 9.703 -26.172 20.094 1 78.69 208 GLU A O 1
ATOM 1565 N N . PHE A 1 209 ? 8.703 -24.188 20.141 1 75.94 209 PHE A N 1
ATOM 1566 C CA . PHE A 1 209 ? 9.992 -23.5 20.219 1 75.94 209 PHE A CA 1
ATOM 1567 C C . PHE A 1 209 ? 10.414 -23.328 21.672 1 75.94 209 PHE A C 1
ATOM 1569 O O . PHE A 1 209 ? 9.57 -23.141 22.547 1 75.94 209 PHE A O 1
ATOM 1576 N N . PRO A 1 210 ? 11.727 -23.422 21.859 1 77.88 210 PRO A N 1
ATOM 1577 C CA . PRO A 1 210 ? 12.195 -23 23.188 1 77.88 210 PRO A CA 1
ATOM 1578 C C . PRO A 1 210 ? 11.898 -21.531 23.469 1 77.88 210 PRO A C 1
ATOM 1580 O O . PRO A 1 210 ? 11.602 -20.766 22.547 1 77.88 210 PRO A O 1
ATOM 1583 N N . LYS A 1 211 ? 11.883 -21.141 24.734 1 74.56 211 LYS A N 1
ATOM 1584 C CA . LYS A 1 211 ? 11.461 -19.812 25.203 1 74.56 211 LYS A CA 1
ATOM 1585 C C . LYS A 1 211 ? 12.203 -18.703 24.453 1 74.56 211 LYS A C 1
ATOM 1587 O O . LYS A 1 211 ? 11.609 -17.688 24.094 1 74.56 211 LYS A O 1
ATOM 1592 N N . TRP A 1 212 ? 13.5 -19.125 24.172 1 72.5 212 TRP A N 1
ATOM 1593 C CA . TRP A 1 212 ? 14.328 -18.094 23.578 1 72.5 212 TRP A CA 1
ATOM 1594 C C . TRP A 1 212 ? 13.977 -17.906 22.094 1 72.5 212 TRP A C 1
ATOM 1596 O O . TRP A 1 212 ? 14.336 -16.891 21.5 1 72.5 212 TRP A O 1
ATOM 1606 N N . LEU A 1 213 ? 13.156 -18.859 21.562 1 78.06 213 LEU A N 1
ATOM 1607 C CA . LEU A 1 213 ? 12.711 -18.797 20.172 1 78.06 213 LEU A CA 1
ATOM 1608 C C . LEU A 1 213 ? 11.203 -18.562 20.094 1 78.06 213 LEU A C 1
ATOM 1610 O O . LEU A 1 213 ? 10.594 -18.766 19.047 1 78.06 213 LEU A O 1
ATOM 1614 N N . SER A 1 214 ? 10.711 -18.125 21.234 1 81.12 214 SER A N 1
ATOM 1615 C CA . SER A 1 214 ? 9.258 -17.953 21.297 1 81.12 214 SER A CA 1
ATOM 1616 C C . SER A 1 214 ? 8.797 -16.859 20.344 1 81.12 214 SER A C 1
ATOM 1618 O O . SER A 1 214 ? 7.617 -16.812 19.984 1 81.12 214 SER A O 1
ATOM 1620 N N . ILE A 1 215 ? 9.727 -16.031 19.938 1 83.19 215 ILE A N 1
ATOM 1621 C CA . ILE A 1 215 ? 9.438 -14.938 19 1 83.19 215 ILE A CA 1
ATOM 1622 C C . ILE A 1 215 ? 8.898 -15.508 17.703 1 83.19 215 ILE A C 1
ATOM 1624 O O . ILE A 1 215 ? 8.117 -14.844 17 1 83.19 215 ILE A O 1
ATOM 1628 N N . PHE A 1 216 ? 9.125 -16.703 17.453 1 79.81 216 PHE A N 1
ATOM 1629 C CA . PHE A 1 216 ? 8.734 -17.328 16.188 1 79.81 216 PHE A CA 1
ATOM 1630 C C . PHE A 1 216 ? 7.305 -17.844 16.266 1 79.81 216 PHE A C 1
ATOM 1632 O O . PHE A 1 216 ? 6.738 -18.266 15.25 1 79.81 216 PHE A O 1
ATOM 1639 N N . ARG A 1 217 ? 6.816 -17.688 17.453 1 82.88 217 ARG A N 1
ATOM 1640 C CA . ARG A 1 217 ? 5.41 -18.047 17.594 1 82.88 217 ARG A CA 1
ATOM 1641 C C . ARG A 1 217 ? 4.508 -17 16.938 1 82.88 217 ARG A C 1
ATOM 1643 O O . ARG A 1 217 ? 3.396 -17.328 16.516 1 82.88 217 ARG A O 1
ATOM 1650 N N . ASP A 1 218 ? 5.043 -15.812 16.844 1 87.88 218 ASP A N 1
ATOM 1651 C CA . ASP A 1 218 ? 4.359 -14.75 16.109 1 87.88 218 ASP A CA 1
ATOM 1652 C C . ASP A 1 218 ? 4.836 -14.68 14.664 1 87.88 218 ASP A C 1
ATOM 1654 O O . ASP A 1 218 ? 5.992 -14.336 14.406 1 87.88 218 ASP A O 1
ATOM 1658 N N . PHE A 1 219 ? 3.908 -14.906 13.797 1 89.25 219 PHE A N 1
ATOM 1659 C CA . PHE A 1 219 ? 4.234 -15.039 12.383 1 89.25 219 PHE A CA 1
ATOM 1660 C C . PHE A 1 219 ? 4.957 -13.797 11.875 1 89.25 219 PHE A C 1
ATOM 1662 O O . PHE A 1 219 ? 5.984 -13.898 11.203 1 89.25 219 PHE A O 1
ATOM 1669 N N . LEU A 1 220 ? 4.445 -12.617 12.164 1 94 220 LEU A N 1
ATOM 1670 C CA . LEU A 1 220 ? 5.039 -11.383 11.672 1 94 220 LEU A CA 1
ATOM 1671 C C . LEU A 1 220 ? 6.418 -11.156 12.273 1 94 220 LEU A C 1
ATOM 1673 O O . LEU A 1 220 ? 7.312 -10.625 11.609 1 94 220 LEU A O 1
ATOM 1677 N N . MET A 1 221 ? 6.633 -11.555 13.5 1 94.5 221 MET A N 1
ATOM 1678 C CA . MET A 1 221 ? 7.93 -11.414 14.148 1 94.5 221 MET A CA 1
ATOM 1679 C C . MET A 1 221 ? 8.953 -12.375 13.547 1 94.5 221 MET A C 1
ATOM 1681 O O . MET A 1 221 ? 10.102 -12 13.312 1 94.5 221 MET A O 1
ATOM 1685 N N . GLY A 1 222 ? 8.461 -13.617 13.383 1 92.81 222 GLY A N 1
ATOM 1686 C CA . GLY A 1 222 ? 9.336 -14.562 12.703 1 92.81 222 GLY A CA 1
ATOM 1687 C C . GLY A 1 222 ? 9.766 -14.094 11.328 1 92.81 222 GLY A C 1
ATOM 1688 O O . GLY A 1 222 ? 10.945 -14.188 10.969 1 92.81 222 GLY A O 1
ATOM 1689 N N . LEU A 1 223 ? 8.805 -13.633 10.609 1 95.12 223 LEU A N 1
ATOM 1690 C CA . LEU A 1 223 ? 9.07 -13.125 9.266 1 95.12 223 LEU A CA 1
ATOM 1691 C C . LEU A 1 223 ? 10.023 -11.938 9.32 1 95.12 223 LEU A C 1
ATOM 1693 O O . LEU A 1 223 ? 10.898 -11.797 8.453 1 95.12 223 LEU A O 1
ATOM 1697 N N . SER A 1 224 ? 9.883 -11.055 10.281 1 96.88 224 SER A N 1
ATOM 1698 C CA . SER A 1 224 ? 10.758 -9.906 10.453 1 96.88 224 SER A CA 1
ATOM 1699 C C . SER A 1 224 ? 12.211 -10.336 10.633 1 96.88 224 SER A C 1
ATOM 1701 O O . SER A 1 224 ? 13.109 -9.781 10.008 1 96.88 224 SER A O 1
ATOM 1703 N N . ILE A 1 225 ? 12.422 -11.273 11.445 1 95.38 225 ILE A N 1
ATOM 1704 C CA . ILE A 1 225 ? 13.773 -11.742 11.734 1 95.38 225 ILE A CA 1
ATOM 1705 C C . ILE A 1 225 ? 14.406 -12.312 10.469 1 95.38 225 ILE A C 1
ATOM 1707 O O . ILE A 1 225 ? 15.547 -11.977 10.133 1 95.38 225 ILE A O 1
ATOM 1711 N N . VAL A 1 226 ? 13.672 -13.148 9.812 1 94.19 226 VAL A N 1
ATOM 1712 C CA . VAL A 1 226 ? 14.188 -13.789 8.609 1 94.19 226 VAL A CA 1
ATOM 1713 C C . VAL A 1 226 ? 14.547 -12.727 7.57 1 94.19 226 VAL A C 1
ATOM 1715 O O . VAL A 1 226 ? 15.633 -12.766 6.988 1 94.19 226 VAL A O 1
ATOM 1718 N N . MET A 1 227 ? 13.656 -11.773 7.34 1 97.12 227 MET A N 1
ATOM 1719 C CA . MET A 1 227 ? 13.875 -10.766 6.305 1 97.12 227 MET A CA 1
ATOM 1720 C C . MET A 1 227 ? 15.008 -9.828 6.691 1 97.12 227 MET A C 1
ATOM 1722 O O . MET A 1 227 ? 15.766 -9.367 5.832 1 97.12 227 MET A O 1
ATOM 1726 N N . LEU A 1 228 ? 15.109 -9.508 7.98 1 97.75 228 LEU A N 1
ATOM 1727 C CA . LEU A 1 228 ? 16.234 -8.695 8.438 1 97.75 228 LEU A CA 1
ATOM 1728 C C . LEU A 1 228 ? 17.562 -9.383 8.133 1 97.75 228 LEU A C 1
ATOM 1730 O O . LEU A 1 228 ? 18.469 -8.758 7.598 1 97.75 228 LEU A O 1
ATOM 1734 N N . ILE A 1 229 ? 17.656 -10.617 8.453 1 97.31 229 ILE A N 1
ATOM 1735 C CA . ILE A 1 229 ? 18.891 -11.375 8.227 1 97.31 229 ILE A CA 1
ATOM 1736 C C . ILE A 1 229 ? 19.219 -11.398 6.738 1 97.31 229 ILE A C 1
ATOM 1738 O O . ILE A 1 229 ? 20.344 -11.086 6.336 1 97.31 229 ILE A O 1
ATOM 1742 N N . LEU A 1 230 ? 18.25 -11.695 5.938 1 96.31 230 LEU A N 1
ATOM 1743 C CA . LEU A 1 230 ? 18.469 -11.812 4.5 1 96.31 230 LEU A CA 1
ATOM 1744 C C . LEU A 1 230 ? 18.875 -10.477 3.902 1 96.31 230 LEU A C 1
ATOM 1746 O O . LEU A 1 230 ? 19.844 -10.406 3.143 1 96.31 230 LEU A O 1
ATOM 1750 N N . PHE A 1 231 ? 18.188 -9.414 4.23 1 98.12 231 PHE A N 1
ATOM 1751 C CA . PHE A 1 231 ? 18.453 -8.109 3.645 1 98.12 231 PHE A CA 1
ATOM 1752 C C . PHE A 1 231 ? 19.812 -7.59 4.094 1 98.12 231 PHE A C 1
ATOM 1754 O O . PHE A 1 231 ? 20.547 -6.977 3.305 1 98.12 231 PHE A O 1
ATOM 1761 N N . TYR A 1 232 ? 20.141 -7.77 5.332 1 98.38 232 TYR A N 1
ATOM 1762 C CA . TYR A 1 232 ? 21.422 -7.273 5.797 1 98.38 232 TYR A CA 1
ATOM 1763 C C . TYR A 1 232 ? 22.562 -8.07 5.188 1 98.38 232 TYR A C 1
ATOM 1765 O O . TYR A 1 232 ? 23.609 -7.512 4.848 1 98.38 232 TYR A O 1
ATOM 1773 N N . ILE A 1 233 ? 22.438 -9.391 5.066 1 97.81 233 ILE A N 1
ATOM 1774 C CA . ILE A 1 233 ? 23.469 -10.188 4.406 1 97.81 233 ILE A CA 1
ATOM 1775 C C . ILE A 1 233 ? 23.672 -9.695 2.979 1 97.81 233 ILE A C 1
ATOM 1777 O O . ILE A 1 233 ? 24.797 -9.461 2.553 1 97.81 233 ILE A O 1
ATOM 1781 N N . ALA A 1 234 ? 22.578 -9.523 2.25 1 97.06 234 ALA A N 1
ATOM 1782 C CA . ALA A 1 234 ? 22.656 -9.062 0.866 1 97.06 234 ALA A CA 1
ATOM 1783 C C . ALA A 1 234 ? 23.281 -7.676 0.782 1 97.06 234 ALA A C 1
ATOM 1785 O O . ALA A 1 234 ? 24.094 -7.406 -0.1 1 97.06 234 ALA A O 1
ATOM 1786 N N . THR A 1 235 ? 22.938 -6.805 1.694 1 98.31 235 THR A N 1
ATOM 1787 C CA . THR A 1 235 ? 23.406 -5.426 1.706 1 98.31 235 THR A CA 1
ATOM 1788 C C . THR A 1 235 ? 24.906 -5.379 2.004 1 98.31 235 THR A C 1
ATOM 1790 O O . THR A 1 235 ? 25.656 -4.656 1.343 1 98.31 235 THR A O 1
ATOM 1793 N N . LEU A 1 236 ? 25.344 -6.121 2.977 1 98.19 236 LEU A N 1
ATOM 1794 C CA . LEU A 1 236 ? 26.75 -6.137 3.355 1 98.19 236 LEU A CA 1
ATOM 1795 C C . LEU A 1 236 ? 27.609 -6.703 2.23 1 98.19 236 LEU A C 1
ATOM 1797 O O . LEU A 1 236 ? 28.719 -6.234 1.998 1 98.19 236 LEU A O 1
ATOM 1801 N N . LYS A 1 237 ? 27.078 -7.637 1.516 1 97.44 237 LYS A N 1
ATOM 1802 C CA . LYS A 1 237 ? 27.812 -8.203 0.383 1 97.44 237 LYS A CA 1
ATOM 1803 C C . LYS A 1 237 ? 27.812 -7.242 -0.803 1 97.44 237 LYS A C 1
ATOM 1805 O O . LYS A 1 237 ? 28.797 -7.16 -1.539 1 97.44 237 LYS A O 1
ATOM 1810 N N . ALA A 1 238 ? 26.719 -6.566 -1.043 1 97.88 238 ALA A N 1
ATOM 1811 C CA . ALA A 1 238 ? 26.625 -5.613 -2.146 1 97.88 238 ALA A CA 1
ATOM 1812 C C . ALA A 1 238 ? 27.516 -4.406 -1.911 1 97.88 238 ALA A C 1
ATOM 1814 O O . ALA A 1 238 ? 28.031 -3.801 -2.863 1 97.88 238 ALA A O 1
ATOM 1815 N N . GLY A 1 239 ? 27.672 -4.039 -0.613 1 98.06 239 GLY A N 1
ATOM 1816 C CA . GLY A 1 239 ? 28.547 -2.938 -0.262 1 98.06 239 GLY A CA 1
ATOM 1817 C C . GLY A 1 239 ? 27.828 -1.603 -0.188 1 98.06 239 GLY A C 1
ATOM 1818 O O . GLY A 1 239 ? 26.703 -1.472 -0.666 1 98.06 239 GLY A O 1
ATOM 1819 N N . GLN A 1 240 ? 28.469 -0.615 0.375 1 97.31 240 GLN A N 1
ATOM 1820 C CA . GLN A 1 240 ? 27.906 0.703 0.648 1 97.31 240 GLN A CA 1
ATOM 1821 C C . GLN A 1 240 ? 27.578 1.44 -0.646 1 97.31 240 GLN A C 1
ATOM 1823 O O . GLN A 1 240 ? 26.5 2.006 -0.786 1 97.31 240 GLN A O 1
ATOM 1828 N N . ALA A 1 241 ? 28.438 1.456 -1.584 1 97.19 241 ALA A N 1
ATOM 1829 C CA . ALA A 1 241 ? 28.297 2.258 -2.797 1 97.19 241 ALA A CA 1
ATOM 1830 C C . ALA A 1 241 ? 27.062 1.826 -3.594 1 97.19 241 ALA A C 1
ATOM 1832 O O . ALA A 1 241 ? 26.234 2.658 -3.957 1 97.19 241 ALA A O 1
ATOM 1833 N N . PHE A 1 242 ? 26.953 0.583 -3.836 1 97.75 242 PHE A N 1
ATOM 1834 C CA . PHE A 1 242 ? 25.844 0.083 -4.633 1 97.75 242 PHE A CA 1
ATOM 1835 C C . PHE A 1 242 ? 24.531 0.255 -3.883 1 97.75 242 PHE A C 1
ATOM 1837 O O . PHE A 1 242 ? 23.531 0.689 -4.465 1 97.75 242 PHE A O 1
ATOM 1844 N N . THR A 1 243 ? 24.531 -0.086 -2.629 1 97.81 243 THR A N 1
ATOM 1845 C CA . THR A 1 243 ? 23.312 0.021 -1.826 1 97.81 243 THR A CA 1
ATOM 1846 C C . THR A 1 243 ? 22.844 1.468 -1.763 1 97.81 243 THR A C 1
ATOM 1848 O O . THR A 1 243 ? 21.641 1.729 -1.798 1 97.81 243 THR A O 1
ATOM 1851 N N . GLN A 1 244 ? 23.734 2.389 -1.631 1 96.25 244 GLN A N 1
ATOM 1852 C CA . GLN A 1 244 ? 23.359 3.795 -1.54 1 96.25 244 GLN A CA 1
ATOM 1853 C C . GLN A 1 244 ? 22.672 4.266 -2.824 1 96.25 244 GLN A C 1
ATOM 1855 O O . GLN A 1 244 ? 21.781 5.113 -2.787 1 96.25 244 GLN A O 1
ATOM 1860 N N . GLU A 1 245 ? 23.125 3.738 -3.889 1 96.19 245 GLU A N 1
ATOM 1861 C CA . GLU A 1 245 ? 22.516 4.086 -5.164 1 96.19 245 GLU A CA 1
ATOM 1862 C C . GLU A 1 245 ? 21.047 3.689 -5.199 1 96.19 245 GLU A C 1
ATOM 1864 O O . GLU A 1 245 ? 20.203 4.445 -5.684 1 96.19 245 GLU A O 1
ATOM 1869 N N . ILE A 1 246 ? 20.781 2.547 -4.668 1 95.81 246 ILE A N 1
ATOM 1870 C CA . ILE A 1 246 ? 19.422 2.035 -4.68 1 95.81 246 ILE A CA 1
ATOM 1871 C C . ILE A 1 246 ? 18.609 2.705 -3.57 1 95.81 246 ILE A C 1
ATOM 1873 O O . ILE A 1 246 ? 17.391 2.906 -3.713 1 95.81 246 ILE A O 1
ATOM 1877 N N . ALA A 1 247 ? 19.219 3.094 -2.514 1 94.25 247 ALA A N 1
ATOM 1878 C CA . ALA A 1 247 ? 18.562 3.598 -1.31 1 94.25 247 ALA A CA 1
ATOM 1879 C C . ALA A 1 247 ? 18.172 5.066 -1.469 1 94.25 247 ALA A C 1
ATOM 1881 O O . ALA A 1 247 ? 17.344 5.582 -0.71 1 94.25 247 ALA A O 1
ATOM 1882 N N . GLY A 1 248 ? 18.844 5.77 -2.373 1 88.69 248 GLY A N 1
ATOM 1883 C CA . GLY A 1 248 ? 18.578 7.188 -2.521 1 88.69 248 GLY A CA 1
ATOM 1884 C C . GLY A 1 248 ? 19.031 8.008 -1.331 1 88.69 248 GLY A C 1
ATOM 1885 O O . GLY A 1 248 ? 20.203 7.961 -0.952 1 88.69 248 GLY A O 1
ATOM 1886 N N . SER A 1 249 ? 18.094 8.711 -0.634 1 80.12 249 SER A N 1
ATOM 1887 C CA . SER A 1 249 ? 18.438 9.594 0.469 1 80.12 249 SER A CA 1
ATOM 1888 C C . SER A 1 249 ? 18.531 8.828 1.786 1 80.12 249 SER A C 1
ATOM 1890 O O . SER A 1 249 ? 19.016 9.367 2.787 1 80.12 249 SER A O 1
ATOM 1892 N N . THR A 1 250 ? 18.172 7.605 1.698 1 90.56 250 THR A N 1
ATOM 1893 C CA . THR A 1 250 ? 18.234 6.773 2.896 1 90.56 250 THR A CA 1
ATOM 1894 C C . THR A 1 250 ? 19.625 6.184 3.072 1 90.56 250 THR A C 1
ATOM 1896 O O . THR A 1 250 ? 20.25 5.734 2.105 1 90.56 250 THR A O 1
ATOM 1899 N N . HIS A 1 251 ? 20.141 6.219 4.297 1 94.5 251 HIS A N 1
ATOM 1900 C CA . HIS A 1 251 ? 21.453 5.656 4.586 1 94.5 251 HIS A CA 1
ATOM 1901 C C . HIS A 1 251 ? 21.5 4.172 4.246 1 94.5 251 HIS A C 1
ATOM 1903 O O . HIS A 1 251 ? 20.547 3.439 4.508 1 94.5 251 HIS A O 1
ATOM 1909 N N . TRP A 1 252 ? 22.688 3.691 3.707 1 96.12 252 TRP A N 1
ATOM 1910 C CA . TRP A 1 252 ? 22.797 2.344 3.156 1 96.12 252 TRP A CA 1
ATOM 1911 C C . TRP A 1 252 ? 22.578 1.293 4.242 1 96.12 252 TRP A C 1
ATOM 1913 O O . TRP A 1 252 ? 22.172 0.166 3.947 1 96.12 252 TRP A O 1
ATOM 1923 N N . LEU A 1 253 ? 22.75 1.645 5.543 1 95.31 253 LEU A N 1
ATOM 1924 C CA . LEU A 1 253 ? 22.547 0.676 6.617 1 95.31 253 LEU A CA 1
ATOM 1925 C C . LEU A 1 253 ? 21.125 0.745 7.156 1 95.31 253 LEU A C 1
ATOM 1927 O O . LEU A 1 253 ? 20.672 -0.161 7.863 1 95.31 253 LEU A O 1
ATOM 1931 N N . VAL A 1 254 ? 20.438 1.817 6.859 1 95.06 254 VAL A N 1
ATOM 1932 C CA . VAL A 1 254 ? 19.047 1.961 7.285 1 95.06 254 VAL A CA 1
ATOM 1933 C C . VAL A 1 254 ? 18.125 1.365 6.227 1 95.06 254 VAL A C 1
ATOM 1935 O O . VAL A 1 254 ? 17.078 0.819 6.555 1 95.06 254 VAL A O 1
ATOM 1938 N N . PHE A 1 255 ? 18.609 1.373 5.027 1 96.62 255 PHE A N 1
ATOM 1939 C CA . PHE A 1 255 ? 17.828 0.948 3.871 1 96.62 255 PHE A CA 1
ATOM 1940 C C . PHE A 1 255 ? 17.375 -0.497 4.031 1 96.62 255 PHE A C 1
ATOM 1942 O O . PHE A 1 255 ? 16.188 -0.799 3.871 1 96.62 255 PHE A O 1
ATOM 1949 N N . PRO A 1 256 ? 18.266 -1.442 4.406 1 97.44 256 PRO A N 1
ATOM 1950 C CA . PRO A 1 256 ? 17.828 -2.834 4.543 1 97.44 256 PRO A CA 1
ATOM 1951 C C . PRO A 1 256 ? 16.812 -3.025 5.672 1 97.44 256 PRO A C 1
ATOM 1953 O O . PRO A 1 256 ? 15.945 -3.896 5.59 1 97.44 256 PRO A O 1
ATOM 1956 N N . LEU A 1 257 ? 16.906 -2.25 6.727 1 96.94 257 LEU A N 1
ATOM 1957 C CA . LEU A 1 257 ? 15.938 -2.299 7.812 1 96.94 257 LEU A CA 1
ATOM 1958 C C . LEU A 1 257 ? 14.539 -1.929 7.32 1 96.94 257 LEU A C 1
ATOM 1960 O O . LEU A 1 257 ? 13.57 -2.639 7.594 1 96.94 257 LEU A O 1
ATOM 1964 N N . ILE A 1 258 ? 14.5 -0.882 6.551 1 96.62 258 ILE A N 1
ATOM 1965 C CA . ILE A 1 258 ? 13.227 -0.385 6.039 1 96.62 258 ILE A CA 1
ATOM 1966 C C . ILE A 1 258 ? 12.641 -1.396 5.055 1 96.62 258 ILE A C 1
ATOM 1968 O O . ILE A 1 258 ? 11.445 -1.696 5.109 1 96.62 258 ILE A O 1
ATOM 1972 N N . GLU A 1 259 ? 13.453 -1.905 4.176 1 98.06 259 GLU A N 1
ATOM 1973 C CA . GLU A 1 259 ? 12.977 -2.857 3.174 1 98.06 259 GLU A CA 1
ATOM 1974 C C . GLU A 1 259 ? 12.445 -4.129 3.828 1 98.06 259 GLU A C 1
ATOM 1976 O O . GLU A 1 259 ? 11.406 -4.648 3.424 1 98.06 259 GLU A O 1
ATOM 1981 N N . ALA A 1 260 ? 13.188 -4.625 4.816 1 98.06 260 ALA A N 1
ATOM 1982 C CA . ALA A 1 260 ? 12.773 -5.836 5.52 1 98.06 260 ALA A CA 1
ATOM 1983 C C . ALA A 1 260 ? 11.406 -5.645 6.172 1 98.06 260 ALA A C 1
ATOM 1985 O O . ALA A 1 260 ? 10.508 -6.477 6.004 1 98.06 260 ALA A O 1
ATOM 1986 N N . PHE A 1 261 ? 11.227 -4.574 6.809 1 98.19 261 PHE A N 1
ATOM 1987 C CA . PHE A 1 261 ? 9.984 -4.355 7.539 1 98.19 261 PHE A CA 1
ATOM 1988 C C . PHE A 1 261 ? 8.875 -3.908 6.594 1 98.19 261 PHE A C 1
ATOM 1990 O O . PHE A 1 261 ? 7.691 -4.09 6.891 1 98.19 261 PHE A O 1
ATOM 1997 N N . THR A 1 262 ? 9.219 -3.26 5.496 1 98.31 262 THR A N 1
ATOM 1998 C CA . THR A 1 262 ? 8.227 -2.971 4.473 1 98.31 262 THR A CA 1
ATOM 1999 C C . THR A 1 262 ? 7.625 -4.262 3.924 1 98.31 262 THR A C 1
ATOM 2001 O O . THR A 1 262 ? 6.418 -4.34 3.682 1 98.31 262 THR A O 1
ATOM 2004 N N . PHE A 1 263 ? 8.469 -5.242 3.719 1 98.12 263 PHE A N 1
ATOM 2005 C CA . PHE A 1 263 ? 7.988 -6.555 3.297 1 98.12 263 PHE A CA 1
ATOM 2006 C C . PHE A 1 263 ? 6.98 -7.109 4.297 1 98.12 263 PHE A C 1
ATOM 2008 O O . PHE A 1 263 ? 5.918 -7.602 3.91 1 98.12 263 PHE A O 1
ATOM 2015 N N . VAL A 1 264 ? 7.309 -7.039 5.547 1 98 264 VAL A N 1
ATOM 2016 C CA . VAL A 1 264 ? 6.465 -7.582 6.609 1 98 264 VAL A CA 1
ATOM 2017 C C . VAL A 1 264 ? 5.164 -6.785 6.688 1 98 264 VAL A C 1
ATOM 2019 O O . VAL A 1 264 ? 4.086 -7.359 6.863 1 98 264 VAL A O 1
ATOM 2022 N N . ALA A 1 265 ? 5.277 -5.469 6.562 1 98.44 265 ALA A N 1
ATOM 2023 C CA . ALA A 1 265 ? 4.086 -4.625 6.523 1 98.44 265 ALA A CA 1
ATOM 2024 C C . ALA A 1 265 ? 3.178 -5.012 5.355 1 98.44 265 ALA A C 1
ATOM 2026 O O . ALA A 1 265 ? 1.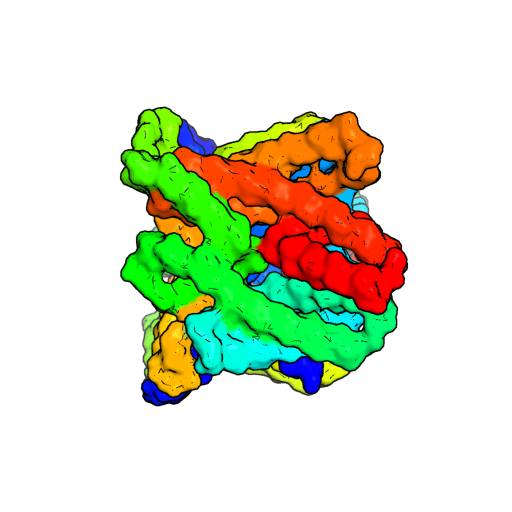958 -5.094 5.516 1 98.44 265 ALA A O 1
ATOM 2027 N N . GLY A 1 266 ? 3.797 -5.211 4.238 1 98.06 266 GLY A N 1
ATOM 2028 C CA . GLY A 1 266 ? 3.039 -5.668 3.084 1 98.06 266 GLY A CA 1
ATOM 2029 C C . GLY A 1 266 ? 2.299 -6.969 3.334 1 98.06 266 GLY A C 1
ATOM 2030 O O . GLY A 1 266 ? 1.149 -7.129 2.916 1 98.06 266 GLY A O 1
ATOM 2031 N N . MET A 1 267 ? 2.953 -7.855 4.012 1 95.94 267 MET A N 1
ATOM 2032 C CA . MET A 1 267 ? 2.33 -9.133 4.344 1 95.94 267 MET A CA 1
ATOM 2033 C C . MET A 1 267 ? 1.109 -8.93 5.234 1 95.94 267 MET A C 1
ATOM 2035 O O . MET A 1 267 ? 0.068 -9.555 5.02 1 95.94 267 MET A O 1
ATOM 2039 N N . SER A 1 268 ? 1.255 -8.109 6.184 1 97.06 268 SER A N 1
ATOM 2040 C CA . SER A 1 268 ? 0.141 -7.816 7.078 1 97.06 268 SER A CA 1
ATOM 2041 C C . SER A 1 268 ? -1.04 -7.227 6.312 1 97.06 268 SER A C 1
ATOM 2043 O O . SER A 1 268 ? -2.188 -7.625 6.531 1 97.06 268 SER A O 1
ATOM 2045 N N . ILE A 1 269 ? -0.782 -6.285 5.469 1 97.81 269 ILE A N 1
ATOM 2046 C CA . ILE A 1 269 ? -1.807 -5.648 4.652 1 97.81 269 ILE A CA 1
ATOM 2047 C C . ILE A 1 269 ? -2.482 -6.688 3.764 1 97.81 269 ILE A C 1
ATOM 2049 O O . ILE A 1 269 ? -3.713 -6.754 3.699 1 97.81 269 ILE A O 1
ATOM 2053 N N . LEU A 1 270 ? -1.646 -7.457 3.154 1 96.06 270 LEU A N 1
ATOM 2054 C CA . LEU A 1 270 ? -2.131 -8.484 2.236 1 96.06 270 LEU A CA 1
ATOM 2055 C C . LEU A 1 270 ? -3.09 -9.438 2.943 1 96.06 270 LEU A C 1
ATOM 2057 O O . LEU A 1 270 ? -4.176 -9.719 2.434 1 96.06 270 LEU A O 1
ATOM 2061 N N . MET A 1 271 ? -2.777 -9.914 4.105 1 94.5 271 MET A N 1
ATOM 2062 C CA . MET A 1 271 ? -3.598 -10.867 4.848 1 94.5 271 MET A CA 1
ATOM 2063 C C . MET A 1 271 ? -4.93 -10.242 5.25 1 94.5 271 MET A C 1
ATOM 2065 O O . MET A 1 271 ? -5.961 -10.914 5.246 1 94.5 271 MET A O 1
ATOM 2069 N N . SER A 1 272 ? -4.859 -8.961 5.547 1 95.81 272 SER A N 1
ATOM 2070 C CA . SER A 1 272 ? -6.102 -8.281 5.902 1 95.81 272 SER A CA 1
ATOM 2071 C C . SER A 1 272 ? -7.039 -8.188 4.703 1 95.81 272 SER A C 1
ATOM 2073 O O . SER A 1 272 ? -8.258 -8.328 4.852 1 95.81 272 SER A O 1
ATOM 2075 N N . GLY A 1 273 ? -6.523 -7.91 3.588 1 95.69 273 GLY A N 1
ATOM 2076 C CA . GLY A 1 273 ? -7.32 -7.887 2.373 1 95.69 273 GLY A CA 1
ATOM 2077 C C . GLY A 1 273 ? -7.945 -9.234 2.045 1 95.69 273 GLY A C 1
ATOM 2078 O O . GLY A 1 273 ? -9.125 -9.305 1.692 1 95.69 273 GLY A O 1
ATOM 2079 N N . VAL A 1 274 ? -7.172 -10.266 2.238 1 93.44 274 VAL A N 1
ATOM 2080 C CA . VAL A 1 274 ? -7.633 -11.625 1.958 1 93.44 274 VAL A CA 1
ATOM 2081 C C . VAL A 1 274 ? -8.852 -11.945 2.818 1 93.44 274 VAL A C 1
ATOM 2083 O O . VAL A 1 274 ? -9.867 -12.438 2.314 1 93.44 274 VAL A O 1
ATOM 2086 N N . ARG A 1 275 ? -8.742 -11.68 4.047 1 93.12 275 ARG A N 1
ATOM 2087 C CA . ARG A 1 275 ? -9.844 -11.961 4.965 1 93.12 275 ARG A CA 1
ATOM 2088 C C . ARG A 1 275 ? -11.102 -11.203 4.559 1 93.12 275 ARG A C 1
ATOM 2090 O O . ARG A 1 275 ? -12.203 -11.773 4.562 1 93.12 275 ARG A O 1
ATOM 2097 N N . MET A 1 276 ? -10.938 -10.047 4.172 1 92.19 276 MET A N 1
ATOM 2098 C CA . MET A 1 276 ? -12.078 -9.195 3.846 1 92.19 276 MET A CA 1
ATOM 2099 C C . MET A 1 276 ? -12.805 -9.703 2.602 1 92.19 276 MET A C 1
ATOM 2101 O O . MET A 1 276 ? -14.023 -9.891 2.619 1 92.19 276 MET A O 1
ATOM 2105 N N . PHE A 1 277 ? -12.055 -9.953 1.522 1 93.19 277 PHE A N 1
ATOM 2106 C CA . PHE A 1 277 ? -12.797 -10.25 0.303 1 93.19 277 PHE A CA 1
ATOM 2107 C C . PHE A 1 277 ? -13.188 -11.727 0.257 1 93.19 277 PHE A C 1
ATOM 2109 O O . PHE A 1 277 ? -14.172 -12.094 -0.39 1 93.19 277 PHE A O 1
ATOM 2116 N N . LEU A 1 278 ? -12.461 -12.625 0.927 1 90.31 278 LEU A N 1
ATOM 2117 C CA . LEU A 1 278 ? -12.797 -14.047 0.901 1 90.31 278 LEU A CA 1
ATOM 2118 C C . LEU A 1 278 ? -14.172 -14.289 1.509 1 90.31 278 LEU A C 1
ATOM 2120 O O . LEU A 1 278 ? -14.953 -15.086 0.986 1 90.31 278 LEU A O 1
ATOM 2124 N N . ALA A 1 279 ? -14.438 -13.594 2.549 1 89.19 279 ALA A N 1
ATOM 2125 C CA . ALA A 1 279 ? -15.734 -13.75 3.207 1 89.19 279 ALA A CA 1
ATOM 2126 C C . ALA A 1 279 ? -16.875 -13.32 2.285 1 89.19 279 ALA A C 1
ATOM 2128 O O . ALA A 1 279 ? -17.906 -14 2.207 1 89.19 279 ALA A O 1
ATOM 2129 N N . GLU A 1 280 ? -16.703 -12.312 1.554 1 90.25 280 GLU A N 1
ATOM 2130 C CA . GLU A 1 280 ? -17.75 -11.758 0.701 1 90.25 280 GLU A CA 1
ATOM 2131 C C . GLU A 1 280 ? -17.922 -12.586 -0.57 1 90.25 280 GLU A C 1
ATOM 2133 O O . GLU A 1 280 ? -19.047 -12.836 -1.008 1 90.25 280 GLU A O 1
ATOM 2138 N N . ILE A 1 281 ? -16.812 -13 -1.141 1 89.62 281 ILE A N 1
ATOM 2139 C CA . ILE A 1 281 ? -16.875 -13.68 -2.428 1 89.62 281 ILE A CA 1
ATOM 2140 C C . ILE A 1 281 ? -17.453 -15.086 -2.234 1 89.62 281 ILE A C 1
ATOM 2142 O O . ILE A 1 281 ? -18.188 -15.586 -3.094 1 89.62 281 ILE A O 1
ATOM 2146 N N . THR A 1 282 ? -17.109 -15.727 -1.17 1 88.25 282 THR A N 1
ATOM 2147 C CA . THR A 1 282 ? -17.641 -17.062 -0.907 1 88.25 282 THR A CA 1
ATOM 2148 C C . THR A 1 282 ? -19.156 -17.016 -0.73 1 88.25 282 THR A C 1
ATOM 2150 O O . THR A 1 282 ? -19.875 -17.891 -1.219 1 88.25 282 THR A O 1
ATOM 2153 N N . ALA A 1 283 ? -19.578 -16 -0.037 1 89.38 283 ALA A N 1
ATOM 2154 C CA . ALA A 1 283 ? -21.016 -15.828 0.176 1 89.38 283 ALA A CA 1
ATOM 2155 C C . ALA A 1 283 ? -21.734 -15.531 -1.137 1 89.38 283 ALA A C 1
ATOM 2157 O O . ALA A 1 283 ? -22.812 -16.062 -1.396 1 89.38 283 ALA A O 1
ATOM 2158 N N . ALA A 1 284 ? -21.141 -14.758 -1.904 1 89.94 284 ALA A N 1
ATOM 2159 C CA . ALA A 1 284 ? -21.766 -14.344 -3.162 1 89.94 284 ALA A CA 1
ATOM 2160 C C . ALA A 1 284 ? -21.766 -15.484 -4.172 1 89.94 284 ALA A C 1
ATOM 2162 O O . ALA A 1 284 ? -22.672 -15.578 -5.004 1 89.94 284 ALA A O 1
ATOM 2163 N N . PHE A 1 285 ? -20.875 -16.391 -4.074 1 91.75 285 PHE A N 1
ATOM 2164 C CA . PHE A 1 285 ? -20.672 -17.422 -5.09 1 91.75 285 PHE A CA 1
ATOM 2165 C C . PHE A 1 285 ? -21.594 -18.609 -4.855 1 91.75 285 PHE A C 1
ATOM 2167 O O . PHE A 1 285 ? -21.75 -19.469 -5.727 1 91.75 285 PHE A O 1
ATOM 2174 N N . VAL A 1 286 ? -22.281 -18.641 -3.777 1 91.81 286 VAL A N 1
ATOM 2175 C CA . VAL A 1 286 ? -23.125 -19.766 -3.404 1 91.81 286 VAL A CA 1
ATOM 2176 C C . VAL A 1 286 ? -24.188 -19.984 -4.477 1 91.81 286 VAL A C 1
ATOM 2178 O O . VAL A 1 286 ? -24.359 -21.109 -4.961 1 91.81 286 VAL A O 1
ATOM 2181 N N . ILE A 1 287 ? -24.891 -18.922 -4.832 1 92.44 287 ILE A N 1
ATOM 2182 C CA . ILE A 1 287 ? -26 -19.078 -5.773 1 92.44 287 ILE A CA 1
ATOM 2183 C C . ILE A 1 287 ? -25.453 -19.453 -7.152 1 92.44 287 ILE A C 1
ATOM 2185 O O . ILE A 1 287 ? -26.094 -20.188 -7.898 1 92.44 287 ILE A O 1
ATOM 2189 N N . ILE A 1 288 ? -24.344 -18.938 -7.449 1 90.94 288 ILE A N 1
ATOM 2190 C CA . ILE A 1 288 ? -23.719 -19.281 -8.719 1 90.94 288 ILE A CA 1
ATOM 2191 C C . ILE A 1 288 ? -23.391 -20.766 -8.742 1 90.94 288 ILE A C 1
ATOM 2193 O O . ILE A 1 288 ? -23.672 -21.469 -9.727 1 90.94 288 ILE A O 1
ATOM 2197 N N . SER A 1 289 ? -22.797 -21.25 -7.727 1 92.19 289 SER A N 1
ATOM 2198 C CA . SER A 1 289 ? -22.406 -22.641 -7.586 1 92.19 289 SER A CA 1
ATOM 2199 C C . SER A 1 289 ? -23.609 -23.562 -7.539 1 92.19 289 SER A C 1
ATOM 2201 O O . SER A 1 289 ? -23.562 -24.688 -8.031 1 92.19 289 SER A O 1
ATOM 2203 N N . GLU A 1 290 ? -24.672 -23.109 -6.977 1 93.69 290 GLU A N 1
ATOM 2204 C CA . GLU A 1 290 ? -25.828 -23.953 -6.781 1 93.69 290 GLU A CA 1
ATOM 2205 C C . GLU A 1 290 ? -26.703 -24 -8.031 1 93.69 290 GLU A C 1
ATOM 2207 O O . GLU A 1 290 ? -27.25 -25.047 -8.383 1 93.69 290 GLU A O 1
ATOM 2212 N N . LYS A 1 291 ? -26.781 -22.844 -8.711 1 93.62 291 LYS A N 1
ATOM 2213 C CA . LYS A 1 291 ? -27.844 -22.766 -9.711 1 93.62 291 LYS A CA 1
ATOM 2214 C C . LYS A 1 291 ? -27.281 -22.578 -11.109 1 93.62 291 LYS A C 1
ATOM 2216 O O . LYS A 1 291 ? -27.797 -23.141 -12.078 1 93.62 291 LYS A O 1
ATOM 2221 N N . TYR A 1 292 ? -26.281 -21.875 -11.312 1 91.81 292 TYR A N 1
ATOM 2222 C CA . TYR A 1 292 ? -25.906 -21.422 -12.648 1 91.81 292 TYR A CA 1
ATOM 2223 C C . TYR A 1 292 ? -24.75 -22.266 -13.188 1 91.81 292 TYR A C 1
ATOM 2225 O O . TYR A 1 292 ? -24.75 -22.625 -14.367 1 91.81 292 TYR A O 1
ATOM 2233 N N . ILE A 1 293 ? -23.781 -22.531 -12.367 1 94.31 293 ILE A N 1
ATOM 2234 C CA . ILE A 1 293 ? -22.688 -23.469 -12.664 1 94.31 293 ILE A CA 1
ATOM 2235 C C . ILE A 1 293 ? -22.531 -24.453 -11.508 1 94.31 293 ILE A C 1
ATOM 2237 O O . ILE A 1 293 ? -21.625 -24.297 -10.68 1 94.31 293 ILE A O 1
ATOM 2241 N N . PRO A 1 294 ? -23.297 -25.422 -11.578 1 94.5 294 PRO A N 1
ATOM 2242 C CA . PRO A 1 294 ? -23.406 -26.312 -10.414 1 94.5 294 PRO A CA 1
ATOM 2243 C C . PRO A 1 294 ? -22.062 -26.922 -10.016 1 94.5 294 PRO A C 1
ATOM 2245 O O . PRO A 1 294 ? -21.391 -27.531 -10.852 1 94.5 294 PRO A O 1
ATOM 2248 N N . GLY A 1 295 ? -21.734 -26.734 -8.797 1 94.62 295 GLY A N 1
ATOM 2249 C CA . GLY A 1 295 ? -20.531 -27.328 -8.234 1 94.62 295 GLY A CA 1
ATOM 2250 C C . GLY A 1 295 ? -19.297 -26.469 -8.453 1 94.62 295 GLY A C 1
ATOM 2251 O O . GLY A 1 295 ? -18.188 -26.859 -8.078 1 94.62 295 GLY A O 1
ATOM 2252 N N . SER A 1 296 ? -19.531 -25.344 -9.047 1 96 296 SER A N 1
ATOM 2253 C CA . SER A 1 296 ? -18.391 -24.5 -9.352 1 96 296 SER A CA 1
ATOM 2254 C C . SER A 1 296 ? -17.844 -23.828 -8.086 1 96 296 SER A C 1
ATOM 2256 O O . SER A 1 296 ? -18.547 -23.719 -7.086 1 96 296 SER A O 1
ATOM 2258 N N . ARG A 1 297 ? -16.578 -23.516 -8.078 1 95.94 297 ARG A N 1
ATOM 2259 C CA . ARG A 1 297 ? -15.93 -22.812 -6.984 1 95.94 297 ARG A CA 1
ATOM 2260 C C . ARG A 1 297 ? -14.914 -21.797 -7.516 1 95.94 297 ARG A C 1
ATOM 2262 O O . ARG A 1 297 ? -14.344 -21.984 -8.586 1 95.94 297 ARG A O 1
ATOM 2269 N N . PRO A 1 298 ? -14.758 -20.719 -6.84 1 95.81 298 PRO A N 1
ATOM 2270 C CA . PRO A 1 298 ? -13.758 -19.734 -7.242 1 95.81 298 PRO A CA 1
ATOM 2271 C C . PRO A 1 298 ? -12.328 -20.203 -6.988 1 95.81 298 PRO A C 1
ATOM 2273 O O . PRO A 1 298 ? -12.023 -20.719 -5.91 1 95.81 298 PRO A O 1
ATOM 2276 N N . ALA A 1 299 ? -11.492 -20.141 -7.957 1 97.19 299 ALA A N 1
ATOM 2277 C CA . ALA A 1 299 ? -10.055 -20.375 -7.828 1 97.19 299 ALA A CA 1
ATOM 2278 C C . ALA A 1 299 ? -9.297 -19.078 -7.59 1 97.19 299 ALA A C 1
ATOM 2280 O O . ALA A 1 299 ? -9.227 -18.219 -8.477 1 97.19 299 ALA A O 1
ATOM 2281 N N . LEU A 1 300 ? -8.719 -19 -6.43 1 95.88 300 LEU A N 1
ATOM 2282 C CA . LEU A 1 300 ? -8.195 -17.719 -5.969 1 95.88 300 LEU A CA 1
ATOM 2283 C C . LEU A 1 300 ? -6.68 -17.797 -5.793 1 95.88 300 LEU A C 1
ATOM 2285 O O . LEU A 1 300 ? -6.094 -18.875 -5.789 1 95.88 300 LEU A O 1
ATOM 2289 N N . ASP A 1 301 ? -6.07 -16.656 -5.586 1 95.69 301 ASP A N 1
ATOM 2290 C CA . ASP A 1 301 ? -4.621 -16.5 -5.484 1 95.69 301 ASP A CA 1
ATOM 2291 C C . ASP A 1 301 ? -4.086 -17.156 -4.215 1 95.69 301 ASP A C 1
ATOM 2293 O O . ASP A 1 301 ? -4.848 -17.453 -3.295 1 95.69 301 ASP A O 1
ATOM 2297 N N . VAL A 1 302 ? -2.826 -17.344 -4.164 1 96.62 302 VAL A N 1
ATOM 2298 C CA . VAL A 1 302 ? -2.172 -18.219 -3.211 1 96.62 302 VAL A CA 1
ATOM 2299 C C . VAL A 1 302 ? -2.223 -17.609 -1.813 1 96.62 302 VAL A C 1
ATOM 2301 O O . VAL A 1 302 ? -2.25 -18.328 -0.812 1 96.62 302 VAL A O 1
ATOM 2304 N N . PRO A 1 303 ? -2.291 -16.328 -1.647 1 94.81 303 PRO A N 1
ATOM 2305 C CA . PRO A 1 303 ? -2.293 -15.859 -0.263 1 94.81 303 PRO A CA 1
ATOM 2306 C C . PRO A 1 303 ? -3.568 -16.234 0.489 1 94.81 303 PRO A C 1
ATOM 2308 O O . PRO A 1 303 ? -3.619 -16.125 1.717 1 94.81 303 PRO A O 1
ATOM 2311 N N . THR A 1 304 ? -4.594 -16.656 -0.2 1 95 304 THR A N 1
ATOM 2312 C CA . THR A 1 304 ? -5.832 -17.047 0.456 1 95 304 THR A CA 1
ATOM 2313 C C . THR A 1 304 ? -5.605 -18.266 1.347 1 95 304 THR A C 1
ATOM 2315 O O . THR A 1 304 ? -6.414 -18.547 2.234 1 95 304 THR A O 1
ATOM 2318 N N . VAL A 1 305 ? -4.5 -18.969 1.165 1 96.69 305 VAL A N 1
ATOM 2319 C CA . VAL A 1 305 ? -4.281 -20.172 1.971 1 96.69 305 VAL A CA 1
ATOM 2320 C C . VAL A 1 305 ? -3.189 -19.906 3.008 1 96.69 305 VAL A C 1
ATOM 2322 O O . VAL A 1 305 ? -2.939 -20.734 3.881 1 96.69 305 VAL A O 1
ATOM 2325 N N . PHE A 1 306 ? -2.584 -18.781 3.004 1 95.44 306 PHE A N 1
ATOM 2326 C CA . PHE A 1 306 ? -1.473 -18.469 3.896 1 95.44 306 PHE A CA 1
ATOM 2327 C C . PHE A 1 306 ? -1.922 -18.516 5.352 1 95.44 306 PHE A C 1
ATOM 2329 O O . PHE A 1 306 ? -1.198 -19 6.219 1 95.44 306 PHE A O 1
ATOM 2336 N N . PRO A 1 307 ? -3.205 -18.062 5.68 1 92.38 307 PRO A N 1
ATOM 2337 C CA . PRO A 1 307 ? -3.635 -18.047 7.082 1 92.38 307 PRO A CA 1
ATOM 2338 C C . PRO A 1 307 ? -3.775 -19.453 7.668 1 92.38 307 PRO A C 1
ATOM 2340 O O . PRO A 1 307 ? -3.742 -19.625 8.891 1 92.38 307 PRO A O 1
ATOM 2343 N N . TYR A 1 308 ? -3.861 -20.438 6.871 1 94 308 TYR A N 1
ATOM 2344 C CA . TYR A 1 308 ? -4.059 -21.797 7.355 1 94 308 TYR A CA 1
ATOM 2345 C C . TYR A 1 308 ? -2.754 -22.375 7.891 1 94 308 TYR A C 1
ATOM 2347 O O . TYR A 1 308 ? -2.77 -23.297 8.711 1 94 308 TYR A O 1
ATOM 2355 N N . ALA A 1 309 ? -1.665 -21.906 7.391 1 95.06 309 ALA A N 1
ATOM 2356 C CA . ALA A 1 309 ? -0.365 -22.391 7.855 1 95.06 309 ALA A CA 1
ATOM 2357 C C . ALA A 1 309 ? 0.715 -21.328 7.641 1 95.06 309 ALA A C 1
ATOM 2359 O O . ALA A 1 309 ? 1.629 -21.531 6.836 1 95.06 309 ALA A O 1
ATOM 2360 N N . PRO A 1 310 ? 0.696 -20.281 8.375 1 93.38 310 PRO A N 1
ATOM 2361 C CA . PRO A 1 310 ? 1.602 -19.141 8.172 1 93.38 310 PRO A CA 1
ATOM 2362 C C . PRO A 1 310 ? 3.07 -19.531 8.336 1 93.38 310 PRO A C 1
ATOM 2364 O O . PRO A 1 310 ? 3.928 -19.031 7.602 1 93.38 310 PRO A O 1
ATOM 2367 N N . ASN A 1 311 ? 3.412 -20.391 9.25 1 93.31 311 ASN A N 1
ATOM 2368 C CA . ASN A 1 311 ? 4.801 -20.797 9.438 1 93.31 311 ASN A CA 1
ATOM 2369 C C . ASN A 1 311 ? 5.324 -21.594 8.25 1 93.31 311 ASN A C 1
ATOM 2371 O O . ASN A 1 311 ? 6.508 -21.5 7.91 1 93.31 311 ASN A O 1
ATOM 2375 N N . ALA A 1 312 ? 4.477 -22.344 7.676 1 96.44 312 ALA A N 1
ATOM 2376 C CA . ALA A 1 312 ? 4.859 -23.078 6.473 1 96.44 312 ALA A CA 1
ATOM 2377 C C . ALA A 1 312 ? 5.293 -22.125 5.363 1 96.44 312 ALA A C 1
ATOM 2379 O O . ALA A 1 312 ? 6.18 -22.453 4.57 1 96.44 312 ALA A O 1
ATOM 2380 N N . VAL A 1 313 ? 4.691 -20.984 5.309 1 96.12 313 VAL A N 1
ATOM 2381 C CA . VAL A 1 313 ? 5.012 -20 4.285 1 96.12 313 VAL A CA 1
ATOM 2382 C C . VAL A 1 313 ? 6.477 -19.578 4.41 1 96.12 313 VAL A C 1
ATOM 2384 O O . VAL A 1 313 ? 7.199 -19.516 3.414 1 96.12 313 VAL A 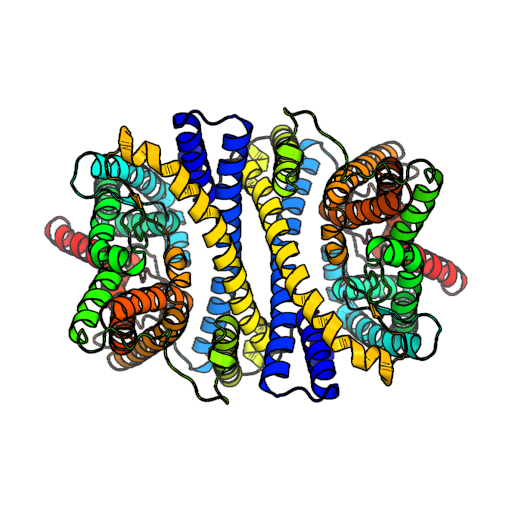O 1
ATOM 2387 N N . ILE A 1 314 ? 6.895 -19.344 5.629 1 93.94 314 ILE A N 1
ATOM 2388 C CA . ILE A 1 314 ? 8.266 -18.906 5.883 1 93.94 314 ILE A CA 1
ATOM 2389 C C . ILE A 1 314 ? 9.234 -20.031 5.508 1 93.94 314 ILE A C 1
ATOM 2391 O O . ILE A 1 314 ? 10.219 -19.797 4.797 1 93.94 314 ILE A O 1
ATOM 2395 N N . ILE A 1 315 ? 8.938 -21.188 5.957 1 95.44 315 ILE A N 1
ATOM 2396 C CA . ILE A 1 315 ? 9.781 -22.344 5.699 1 95.44 315 ILE A CA 1
ATOM 2397 C C . ILE A 1 315 ? 9.852 -22.609 4.199 1 95.44 315 ILE A C 1
ATOM 2399 O O . ILE A 1 315 ? 10.922 -22.922 3.666 1 95.44 315 ILE A O 1
ATOM 2403 N N . GLY A 1 316 ? 8.719 -22.516 3.6 1 97.69 316 GLY A N 1
ATOM 2404 C CA . GLY A 1 316 ? 8.648 -22.734 2.162 1 97.69 316 GLY A CA 1
ATOM 2405 C C . GLY A 1 316 ? 9.484 -21.734 1.377 1 97.69 316 GLY A C 1
ATOM 2406 O O . GLY A 1 316 ? 10.156 -22.109 0.414 1 97.69 316 GLY A O 1
ATOM 2407 N N . PHE A 1 317 ? 9.445 -20.484 1.784 1 96.88 317 PHE A N 1
ATOM 2408 C CA . PHE A 1 317 ? 10.25 -19.453 1.143 1 96.88 317 PHE A CA 1
ATOM 2409 C C . PHE A 1 317 ? 11.734 -19.797 1.219 1 96.88 317 PHE A C 1
ATOM 2411 O O . PHE A 1 317 ? 12.43 -19.828 0.198 1 96.88 317 PHE A O 1
ATOM 2418 N N . ILE A 1 318 ? 12.156 -20.094 2.367 1 96 318 ILE A N 1
ATOM 2419 C CA . ILE A 1 318 ? 13.57 -20.375 2.594 1 96 318 ILE A CA 1
ATOM 2420 C C . ILE A 1 318 ? 13.977 -21.609 1.797 1 96 318 ILE A C 1
ATOM 2422 O O . ILE A 1 318 ? 15.031 -21.625 1.149 1 96 318 ILE A O 1
ATOM 2426 N N . SER A 1 319 ? 13.164 -22.609 1.846 1 98.19 319 SER A N 1
ATOM 2427 C CA . SER A 1 319 ? 13.453 -23.875 1.156 1 98.19 319 SER A CA 1
ATOM 2428 C C . SER A 1 319 ? 13.492 -23.672 -0.355 1 98.19 319 SER A C 1
ATOM 2430 O O . SER A 1 319 ? 14.43 -24.125 -1.021 1 98.19 319 SER A O 1
ATOM 2432 N N . ALA A 1 320 ? 12.492 -23.016 -0.895 1 98.25 320 ALA A N 1
ATOM 2433 C CA . ALA A 1 320 ? 12.438 -22.781 -2.336 1 98.25 320 ALA A CA 1
ATOM 2434 C C . ALA A 1 320 ? 13.578 -21.875 -2.791 1 98.25 320 ALA A C 1
ATOM 2436 O O . ALA A 1 320 ? 14.148 -22.078 -3.867 1 98.25 320 ALA A O 1
ATOM 2437 N N . TYR A 1 321 ? 13.836 -20.859 -2.02 1 96.38 321 TYR A N 1
ATOM 2438 C CA . TYR A 1 321 ? 14.922 -19.953 -2.385 1 96.38 321 TYR A CA 1
ATOM 2439 C C . TYR A 1 321 ? 16.266 -20.672 -2.367 1 96.38 321 TYR A C 1
ATOM 2441 O O . TYR A 1 321 ? 17.109 -20.438 -3.238 1 96.38 321 TYR A O 1
ATOM 2449 N N . ALA A 1 322 ? 16.516 -21.484 -1.385 1 97.31 322 ALA A N 1
ATOM 2450 C CA . ALA A 1 322 ? 17.719 -22.312 -1.332 1 97.31 322 ALA A CA 1
ATOM 2451 C C . ALA A 1 322 ? 17.828 -23.188 -2.57 1 97.31 322 ALA A C 1
ATOM 2453 O O . ALA A 1 322 ? 18.922 -23.344 -3.137 1 97.31 322 ALA A O 1
ATOM 2454 N N . ALA A 1 323 ? 16.75 -23.797 -2.914 1 98.38 323 ALA A N 1
ATOM 2455 C CA . ALA A 1 323 ? 16.719 -24.609 -4.133 1 98.38 323 ALA A CA 1
ATOM 2456 C C . ALA A 1 323 ? 17.094 -23.781 -5.352 1 98.38 323 ALA A C 1
ATOM 2458 O O . ALA A 1 323 ? 17.812 -24.234 -6.238 1 98.38 323 ALA A O 1
ATOM 2459 N N . GLY A 1 324 ? 16.516 -22.594 -5.457 1 95.88 324 GLY A N 1
ATOM 2460 C CA . GLY A 1 324 ? 16.859 -21.672 -6.531 1 95.88 324 GLY A CA 1
ATOM 2461 C C . GLY A 1 324 ? 18.344 -21.344 -6.594 1 95.88 324 GLY A C 1
ATOM 2462 O O . GLY A 1 324 ? 18.922 -21.281 -7.676 1 95.88 324 GLY A O 1
ATOM 2463 N N . LEU A 1 325 ? 18.922 -21.141 -5.445 1 94.88 325 LEU A N 1
ATOM 2464 C CA . LEU A 1 325 ? 20.359 -20.859 -5.379 1 94.88 325 LEU A CA 1
ATOM 2465 C C . LEU A 1 325 ? 21.156 -22.062 -5.852 1 94.88 325 LEU A C 1
ATOM 2467 O O . LEU A 1 325 ? 22.156 -21.906 -6.551 1 94.88 325 LEU A O 1
ATOM 2471 N N . LEU A 1 326 ? 20.781 -23.188 -5.469 1 97.38 326 LEU A N 1
ATOM 2472 C CA . LEU A 1 326 ? 21.422 -24.406 -5.957 1 97.38 326 LEU A CA 1
ATOM 2473 C C . LEU A 1 326 ? 21.328 -24.484 -7.477 1 97.38 326 LEU A C 1
ATOM 2475 O O . LEU A 1 326 ? 22.297 -24.875 -8.141 1 97.38 326 LEU A O 1
ATOM 2479 N N . ALA A 1 327 ? 20.172 -24.203 -7.957 1 97.31 327 ALA A N 1
ATOM 2480 C CA . ALA A 1 327 ? 19.969 -24.219 -9.406 1 97.31 327 ALA A CA 1
ATOM 2481 C C . ALA A 1 327 ? 20.938 -23.266 -10.109 1 97.31 327 ALA A C 1
ATOM 2483 O O . ALA A 1 327 ? 21.5 -23.609 -11.148 1 97.31 327 ALA A O 1
ATOM 2484 N N . ILE A 1 328 ? 21.125 -22.094 -9.594 1 95.62 328 ILE A N 1
ATOM 2485 C CA . ILE A 1 328 ? 22.078 -21.125 -10.141 1 95.62 328 ILE A CA 1
ATOM 2486 C C . ILE A 1 328 ? 23.469 -21.75 -10.188 1 95.62 328 ILE A C 1
ATOM 2488 O O . ILE A 1 328 ? 24.156 -21.672 -11.203 1 95.62 328 ILE A O 1
ATOM 2492 N N . ALA A 1 329 ? 23.844 -22.328 -9.086 1 96.06 329 ALA A N 1
ATOM 2493 C CA . ALA A 1 329 ? 25.172 -22.938 -9 1 96.06 329 ALA A CA 1
ATOM 2494 C C . ALA A 1 329 ? 25.328 -24.031 -10.062 1 96.06 329 ALA A C 1
ATOM 2496 O O . ALA A 1 329 ? 26.391 -24.109 -10.703 1 96.06 329 ALA A O 1
ATOM 2497 N N . ILE A 1 330 ? 24.344 -24.781 -10.227 1 97.44 330 ILE A N 1
ATOM 2498 C CA . ILE A 1 330 ? 24.391 -25.859 -11.203 1 97.44 330 ILE A CA 1
ATOM 2499 C C . ILE A 1 330 ? 24.469 -25.297 -12.617 1 97.44 330 ILE A C 1
ATOM 2501 O O . ILE A 1 330 ? 25.312 -25.703 -13.414 1 97.44 330 ILE A O 1
ATOM 2505 N N . MET A 1 331 ? 23.641 -24.359 -12.93 1 96.75 331 MET A N 1
ATOM 2506 C CA . MET A 1 331 ? 23.625 -23.781 -14.266 1 96.75 331 MET A CA 1
ATOM 2507 C C . MET A 1 331 ? 24.938 -23.062 -14.562 1 96.75 331 MET A C 1
ATOM 2509 O O . MET A 1 331 ? 25.453 -23.141 -15.672 1 96.75 331 MET A O 1
ATOM 2513 N N . ALA A 1 332 ? 25.469 -22.391 -13.602 1 94.06 332 ALA A N 1
ATOM 2514 C CA . ALA A 1 332 ? 26.734 -21.672 -13.773 1 94.06 332 ALA A CA 1
ATOM 2515 C C . ALA A 1 332 ? 27.891 -22.641 -13.961 1 94.06 332 ALA A C 1
ATOM 2517 O O . ALA A 1 332 ? 28.859 -22.328 -14.664 1 94.06 332 ALA A O 1
ATOM 2518 N N . SER A 1 333 ? 27.812 -23.766 -13.422 1 95.81 333 SER A N 1
ATOM 2519 C CA . SER A 1 333 ? 28.891 -24.75 -13.469 1 95.81 333 SER A CA 1
ATOM 2520 C C . SER A 1 333 ? 28.891 -25.5 -14.789 1 95.81 333 SER A C 1
ATOM 2522 O O . SER A 1 333 ? 29.906 -26.094 -15.172 1 95.81 333 SER A O 1
ATOM 2524 N N . PHE A 1 334 ? 27.75 -25.516 -15.477 1 96.44 334 PHE A N 1
ATOM 2525 C CA . PHE A 1 334 ? 27.656 -26.266 -16.719 1 96.44 334 PHE A CA 1
ATOM 2526 C C . PHE A 1 334 ? 27.188 -25.359 -17.859 1 96.44 334 PHE A C 1
ATOM 2528 O O . PHE A 1 334 ? 26.156 -25.594 -18.469 1 96.44 334 PHE A O 1
ATOM 2535 N N . PRO A 1 335 ? 28.047 -24.484 -18.234 1 92.5 335 PRO A N 1
ATOM 2536 C CA . PRO A 1 335 ? 27.656 -23.516 -19.266 1 92.5 335 PRO A CA 1
ATOM 2537 C C . PRO A 1 335 ? 27.375 -24.156 -20.625 1 92.5 335 PRO A C 1
ATOM 2539 O O . PRO A 1 335 ? 26.641 -23.594 -21.438 1 92.5 335 PRO A O 1
ATOM 2542 N N . SER A 1 336 ? 27.938 -25.281 -20.859 1 94.56 336 SER A N 1
ATOM 2543 C CA . SER A 1 336 ? 27.703 -25.984 -22.109 1 94.56 336 SER A CA 1
ATOM 2544 C C . SER A 1 336 ? 26.266 -26.516 -22.203 1 94.56 336 SER A C 1
ATOM 2546 O O . SER A 1 336 ? 25.703 -26.609 -23.281 1 94.56 336 SER A O 1
ATOM 2548 N N . ILE A 1 337 ? 25.688 -26.797 -21.094 1 94.44 337 ILE A N 1
ATOM 2549 C CA . ILE A 1 337 ? 24.344 -27.328 -21.016 1 94.44 337 ILE A CA 1
ATOM 2550 C C . ILE A 1 337 ? 23.344 -26.188 -20.844 1 94.44 337 ILE A C 1
ATOM 2552 O O . ILE A 1 337 ? 22.266 -26.203 -21.453 1 94.44 337 ILE A O 1
ATOM 2556 N N . PHE A 1 338 ? 23.766 -25.266 -20.047 1 95.06 338 PHE A N 1
ATOM 2557 C CA . PHE A 1 338 ? 22.922 -24.109 -19.766 1 95.06 338 PHE A CA 1
ATOM 2558 C C . PHE A 1 338 ? 23.562 -22.812 -20.234 1 95.06 338 PHE A C 1
ATOM 2560 O O . PHE A 1 338 ? 24.297 -22.172 -19.484 1 95.06 338 PHE A O 1
ATOM 2567 N N . PRO A 1 339 ? 23.266 -22.391 -21.406 1 90 339 PRO A N 1
ATOM 2568 C CA . PRO A 1 339 ? 23.891 -21.188 -21.953 1 90 339 PRO A CA 1
ATOM 2569 C C . PRO A 1 339 ? 23.5 -19.922 -21.188 1 90 339 PRO A C 1
ATOM 2571 O O . PRO A 1 339 ? 24.156 -18.875 -21.328 1 90 339 PRO A O 1
ATOM 2574 N N . VAL A 1 340 ? 22.375 -20.031 -20.469 1 91.62 340 VAL A N 1
ATOM 2575 C CA . VAL A 1 340 ? 21.938 -18.891 -19.672 1 91.62 340 VAL A CA 1
ATOM 2576 C C . VAL A 1 340 ? 21.641 -19.344 -18.25 1 91.62 340 VAL A C 1
ATOM 2578 O O . VAL A 1 340 ? 21.156 -20.469 -18.031 1 91.62 340 VAL A O 1
ATOM 2581 N N . VAL A 1 341 ? 21.969 -18.516 -17.312 1 94.69 341 VAL A N 1
ATOM 2582 C CA . VAL A 1 341 ? 21.641 -18.766 -15.914 1 94.69 341 VAL A CA 1
ATOM 2583 C C . VAL A 1 341 ? 20.344 -18.031 -15.547 1 94.69 341 VAL A C 1
ATOM 2585 O O . VAL A 1 341 ? 20.266 -16.797 -15.648 1 94.69 341 VAL A O 1
ATOM 2588 N N . ILE A 1 342 ? 19.359 -18.766 -15.18 1 95 342 ILE A N 1
ATOM 2589 C CA . ILE A 1 342 ? 18.094 -18.188 -14.734 1 95 342 ILE A CA 1
ATOM 2590 C C . ILE A 1 342 ? 18.156 -17.891 -13.242 1 95 342 ILE A C 1
ATOM 2592 O O . ILE A 1 342 ? 18.422 -18.781 -12.438 1 95 342 ILE A O 1
ATOM 2596 N N . ILE A 1 343 ? 17.984 -16.672 -12.859 1 92.31 343 ILE A N 1
ATOM 2597 C CA . ILE A 1 343 ? 18.016 -16.25 -11.461 1 92.31 343 ILE A CA 1
ATOM 2598 C C . ILE A 1 343 ? 16.594 -16.234 -10.898 1 92.31 343 ILE A C 1
ATOM 2600 O O . ILE A 1 343 ? 15.758 -15.438 -11.32 1 92.31 343 ILE A O 1
ATOM 2604 N N . PRO A 1 344 ? 16.375 -17.109 -9.977 1 91 344 PRO A N 1
ATOM 2605 C CA . PRO A 1 344 ? 15.031 -17.109 -9.383 1 91 344 PRO A CA 1
ATOM 2606 C C . PRO A 1 344 ? 14.688 -15.805 -8.68 1 91 344 PRO A C 1
ATOM 2608 O O . PRO A 1 344 ? 15.516 -15.266 -7.93 1 91 344 PRO A O 1
ATOM 2611 N N . ALA A 1 345 ? 13.477 -15.305 -8.984 1 91.94 345 ALA A N 1
ATOM 2612 C CA . ALA A 1 345 ? 13.023 -14.109 -8.281 1 91.94 345 ALA A CA 1
ATOM 2613 C C . ALA A 1 345 ? 12.57 -14.438 -6.863 1 91.94 345 ALA A C 1
ATOM 2615 O O . ALA A 1 345 ? 11.828 -15.398 -6.645 1 91.94 345 ALA A O 1
ATOM 2616 N N . ALA A 1 346 ? 13.008 -13.648 -5.926 1 93.62 346 ALA A N 1
ATOM 2617 C CA . ALA A 1 346 ? 12.727 -13.898 -4.516 1 93.62 346 ALA A CA 1
ATOM 2618 C C . ALA A 1 346 ? 11.227 -13.891 -4.246 1 93.62 346 ALA A C 1
ATOM 2620 O O . ALA A 1 346 ? 10.727 -14.68 -3.439 1 93.62 346 ALA A O 1
ATOM 2621 N N . HIS A 1 347 ? 10.516 -12.969 -4.859 1 94.25 347 HIS A N 1
ATOM 2622 C CA . HIS A 1 347 ? 9.086 -12.883 -4.59 1 94.25 347 HIS A CA 1
ATOM 2623 C C . HIS A 1 347 ? 8.352 -14.117 -5.117 1 94.25 347 HIS A C 1
ATOM 2625 O O . HIS A 1 347 ? 7.352 -14.539 -4.535 1 94.25 347 HIS A O 1
ATOM 2631 N N . ILE A 1 348 ? 8.828 -14.734 -6.207 1 95.31 348 ILE A N 1
ATOM 2632 C CA . ILE A 1 348 ? 8.242 -15.969 -6.719 1 95.31 348 ILE A CA 1
ATOM 2633 C C . ILE A 1 348 ? 8.492 -17.109 -5.73 1 95.31 348 ILE A C 1
ATOM 2635 O O . ILE A 1 348 ? 7.59 -17.891 -5.434 1 95.31 348 ILE A O 1
ATOM 2639 N N . CYS A 1 349 ? 9.703 -17.125 -5.234 1 96.31 349 CYS A N 1
ATOM 2640 C CA . CYS A 1 349 ? 10.039 -18.156 -4.258 1 96.31 349 CYS A CA 1
ATOM 2641 C C . CYS A 1 349 ? 9.227 -17.984 -2.982 1 96.31 349 CYS A C 1
ATOM 2643 O O . CYS A 1 349 ? 8.891 -18.969 -2.32 1 96.31 349 CYS A O 1
ATOM 2645 N N . PHE A 1 350 ? 8.898 -16.812 -2.648 1 96.19 350 PHE A N 1
ATOM 2646 C CA . PHE A 1 350 ? 8.102 -16.578 -1.448 1 96.19 350 PHE A CA 1
ATOM 2647 C C . PHE A 1 350 ? 6.668 -17.062 -1.646 1 96.19 350 PHE A C 1
ATOM 2649 O O . PHE A 1 350 ? 6.176 -17.891 -0.88 1 96.19 350 PHE A O 1
ATOM 2656 N N . PHE A 1 351 ? 6 -16.594 -2.684 1 96.88 351 PHE A N 1
ATOM 2657 C CA . PHE A 1 351 ? 4.586 -16.906 -2.883 1 96.88 351 PHE A CA 1
ATOM 2658 C C . PHE A 1 351 ? 4.395 -18.359 -3.295 1 96.88 351 PHE A C 1
ATOM 2660 O O . PHE A 1 351 ? 3.574 -19.062 -2.713 1 96.88 351 PHE A O 1
ATOM 2667 N N . SER A 1 352 ? 5.121 -18.75 -4.289 1 97.69 352 SER A N 1
ATOM 2668 C CA . SER A 1 352 ? 4.965 -20.109 -4.801 1 97.69 352 SER A CA 1
ATOM 2669 C C . SER A 1 352 ? 5.586 -21.141 -3.857 1 97.69 352 SER A C 1
ATOM 2671 O O . SER A 1 352 ? 5.004 -22.203 -3.619 1 97.69 352 SER A O 1
ATOM 2673 N N . GLY A 1 353 ? 6.777 -20.859 -3.387 1 98.19 353 GLY A N 1
ATOM 2674 C CA . GLY A 1 353 ? 7.398 -21.75 -2.426 1 98.19 353 GLY A CA 1
ATOM 2675 C C . GLY A 1 353 ? 6.609 -21.891 -1.139 1 98.19 353 GLY A C 1
ATOM 2676 O O . GLY A 1 353 ? 6.488 -22.984 -0.592 1 98.19 353 GLY A O 1
ATOM 2677 N N . GLY A 1 354 ? 6.164 -20.734 -0.636 1 97.88 354 GLY A N 1
ATOM 2678 C CA . GLY A 1 354 ? 5.32 -20.766 0.548 1 97.88 354 GLY A CA 1
ATOM 2679 C C . GLY A 1 354 ? 4.074 -21.609 0.371 1 97.88 354 GLY A C 1
ATOM 2680 O O . GLY A 1 354 ? 3.725 -22.406 1.248 1 97.88 354 GLY A O 1
ATOM 2681 N N . THR A 1 355 ? 3.414 -21.438 -0.78 1 98.5 355 THR A N 1
ATOM 2682 C CA . THR A 1 355 ? 2.205 -22.203 -1.064 1 98.5 355 THR A CA 1
ATOM 2683 C C . THR A 1 355 ? 2.525 -23.688 -1.192 1 98.5 355 THR A C 1
ATOM 2685 O O . THR A 1 355 ? 1.796 -24.531 -0.671 1 98.5 355 THR A O 1
ATOM 2688 N N . ALA A 1 356 ? 3.602 -24 -1.858 1 98.81 356 ALA A N 1
ATOM 2689 C CA . ALA A 1 356 ? 4.039 -25.391 -1.966 1 98.81 356 ALA A CA 1
ATOM 2690 C C . ALA A 1 356 ? 4.258 -26 -0.586 1 98.81 356 ALA A C 1
ATOM 2692 O O . ALA A 1 356 ? 3.869 -27.141 -0.34 1 98.81 356 ALA A O 1
ATOM 2693 N N . ALA A 1 357 ? 4.84 -25.266 0.266 1 98.69 357 ALA A N 1
ATOM 2694 C CA . ALA A 1 357 ? 5.102 -25.75 1.618 1 98.69 357 ALA A CA 1
ATOM 2695 C C . ALA A 1 357 ? 3.797 -26.016 2.367 1 98.69 357 ALA A C 1
ATOM 2697 O O . ALA A 1 357 ? 3.717 -26.953 3.168 1 98.69 357 ALA A O 1
ATOM 2698 N N . ILE A 1 358 ? 2.822 -25.172 2.184 1 98.5 358 ILE A N 1
ATOM 2699 C CA . ILE A 1 358 ? 1.533 -25.359 2.842 1 98.5 358 ILE A CA 1
ATOM 2700 C C . ILE A 1 358 ? 0.922 -26.703 2.408 1 98.5 358 ILE A C 1
ATOM 2702 O O . ILE A 1 358 ? 0.437 -27.469 3.24 1 98.5 358 ILE A O 1
ATOM 2706 N N . PHE A 1 359 ? 0.951 -26.984 1.121 1 98.69 359 PHE A N 1
ATOM 2707 C CA . PHE A 1 359 ? 0.386 -28.219 0.619 1 98.69 359 PHE A CA 1
ATOM 2708 C C . PHE A 1 359 ? 1.208 -29.422 1.088 1 98.69 359 PHE A C 1
ATOM 2710 O O . PHE A 1 359 ? 0.652 -30.453 1.485 1 98.69 359 PHE A O 1
ATOM 2717 N N . GLY A 1 360 ? 2.494 -29.312 1.069 1 98.69 360 GLY A N 1
ATOM 2718 C CA . GLY A 1 360 ? 3.334 -30.359 1.629 1 98.69 360 GLY A CA 1
ATOM 2719 C C . GLY A 1 360 ? 3.105 -30.578 3.113 1 98.69 360 GLY A C 1
ATOM 2720 O O . GLY A 1 360 ? 3.109 -31.719 3.586 1 98.69 360 GLY A O 1
ATOM 2721 N N . ASN A 1 361 ? 2.977 -29.5 3.805 1 98.38 361 ASN A N 1
ATOM 2722 C CA . ASN A 1 361 ? 2.709 -29.547 5.238 1 98.38 361 ASN A CA 1
ATOM 2723 C C . ASN A 1 361 ? 1.394 -30.25 5.539 1 98.38 361 ASN A C 1
ATOM 2725 O O . ASN A 1 361 ? 1.292 -30.984 6.523 1 98.38 361 ASN A O 1
ATOM 2729 N N . THR A 1 362 ? 0.407 -30 4.711 1 97.62 362 THR A N 1
ATOM 2730 C CA . THR A 1 362 ? -0.928 -30.562 4.891 1 97.62 362 THR A CA 1
ATOM 2731 C C . THR A 1 362 ? -0.884 -32.094 4.848 1 97.62 362 THR A C 1
ATOM 2733 O O . THR A 1 362 ? -1.599 -32.75 5.598 1 97.62 362 THR A O 1
ATOM 2736 N N . SER A 1 363 ? -0.007 -32.688 4.066 1 97.5 363 SER A N 1
ATOM 2737 C CA . SER A 1 363 ? -0.036 -34.125 3.854 1 97.5 363 SER A CA 1
ATOM 2738 C C . SER A 1 363 ? 1.139 -34.812 4.543 1 97.5 363 SER A C 1
ATOM 2740 O O . SER A 1 363 ? 1.13 -36.031 4.734 1 97.5 363 SER A O 1
ATOM 2742 N N . GLY A 1 364 ? 2.166 -34.031 4.93 1 97.69 364 GLY A N 1
ATOM 2743 C CA . GLY A 1 364 ? 3.354 -34.719 5.43 1 97.69 364 GLY A CA 1
ATOM 2744 C C . GLY A 1 364 ? 4.035 -33.969 6.559 1 97.69 364 GLY A C 1
ATOM 2745 O O . GLY A 1 364 ? 5.164 -34.281 6.934 1 97.69 364 GLY A O 1
ATOM 2746 N N . GLY A 1 365 ? 3.383 -32.938 7.062 1 97.31 365 GLY A N 1
ATOM 2747 C CA . GLY A 1 365 ? 4.008 -32.156 8.117 1 97.31 365 GLY A CA 1
ATOM 2748 C C . GLY A 1 365 ? 5.188 -31.328 7.625 1 97.31 365 GLY A C 1
ATOM 2749 O O . GLY A 1 365 ? 5.309 -31.062 6.426 1 97.31 365 GLY A O 1
ATOM 2750 N N . TRP A 1 366 ? 6.016 -30.922 8.625 1 97.25 366 TRP A N 1
ATOM 2751 C CA . TRP A 1 366 ? 7.086 -29.984 8.281 1 97.25 366 TRP A CA 1
ATOM 2752 C C . TRP A 1 366 ? 8.07 -30.625 7.301 1 97.25 366 TRP A C 1
ATOM 2754 O O . TRP A 1 366 ? 8.695 -29.922 6.504 1 97.25 366 TRP A O 1
ATOM 2764 N N . ARG A 1 367 ? 8.242 -31.953 7.266 1 98.19 367 ARG A N 1
ATOM 2765 C CA . ARG A 1 367 ? 9.109 -32.625 6.316 1 98.19 367 ARG A CA 1
ATOM 2766 C C . ARG A 1 367 ? 8.594 -32.5 4.891 1 98.19 367 ARG A C 1
ATOM 2768 O O . ARG A 1 367 ? 9.367 -32.25 3.963 1 98.19 367 ARG A O 1
ATOM 2775 N N . GLY A 1 368 ? 7.293 -32.719 4.797 1 98.5 368 GLY A N 1
ATOM 2776 C CA . GLY A 1 368 ? 6.664 -32.5 3.504 1 98.5 368 GLY A CA 1
ATOM 2777 C C . GLY A 1 368 ? 6.77 -31.047 3.027 1 98.5 368 GLY A C 1
ATOM 2778 O O . GLY A 1 368 ? 6.957 -30.797 1.835 1 98.5 368 GLY A O 1
ATOM 2779 N N . ALA A 1 369 ? 6.641 -30.125 3.953 1 98.62 369 ALA A N 1
ATOM 2780 C CA . ALA A 1 369 ? 6.742 -28.703 3.635 1 98.62 369 ALA A CA 1
ATOM 2781 C C . ALA A 1 369 ? 8.102 -28.375 3.031 1 98.62 369 ALA A C 1
ATOM 2783 O O . ALA A 1 369 ? 8.188 -27.719 1.992 1 98.62 369 ALA A O 1
ATOM 2784 N N . ILE A 1 370 ? 9.141 -28.828 3.648 1 98.56 370 ILE A N 1
ATOM 2785 C CA . ILE A 1 370 ? 10.5 -28.531 3.215 1 98.56 370 ILE A CA 1
ATOM 2786 C C . ILE A 1 370 ? 10.781 -29.219 1.883 1 98.56 370 ILE A C 1
ATOM 2788 O O . ILE A 1 370 ? 11.25 -28.578 0.934 1 98.56 370 ILE A O 1
ATOM 2792 N N . ALA A 1 371 ? 10.469 -30.5 1.786 1 98.81 371 ALA A N 1
ATOM 2793 C CA . ALA A 1 371 ? 10.773 -31.281 0.59 1 98.81 371 ALA A CA 1
ATOM 2794 C C . ALA A 1 371 ? 9.977 -30.781 -0.61 1 98.81 371 ALA A C 1
ATOM 2796 O O . ALA A 1 371 ? 10.523 -30.609 -1.703 1 98.81 371 ALA A O 1
ATOM 2797 N N . GLY A 1 372 ? 8.664 -30.625 -0.373 1 98.75 372 GLY A N 1
ATOM 2798 C CA . GLY A 1 372 ? 7.809 -30.156 -1.447 1 98.75 372 GLY A CA 1
ATOM 2799 C C . GLY A 1 372 ? 8.227 -28.797 -1.985 1 98.75 372 GLY A C 1
ATOM 2800 O O . GLY A 1 372 ? 8.336 -28.609 -3.199 1 98.75 372 GLY A O 1
ATOM 2801 N N . SER A 1 373 ? 8.453 -27.859 -1.114 1 98.75 373 SER A N 1
ATOM 2802 C CA . SER A 1 373 ? 8.844 -26.516 -1.516 1 98.75 373 SER A CA 1
ATOM 2803 C C . SER A 1 373 ? 10.211 -26.516 -2.193 1 98.75 373 SER A C 1
ATOM 2805 O O . SER A 1 373 ? 10.453 -25.734 -3.115 1 98.75 373 SER A O 1
ATOM 2807 N N . PHE A 1 374 ? 11.094 -27.328 -1.76 1 98.88 374 PHE A N 1
ATOM 2808 C CA . PHE A 1 374 ? 12.414 -27.438 -2.375 1 98.88 374 PHE A CA 1
ATOM 2809 C C . PHE A 1 374 ? 12.297 -27.891 -3.826 1 98.88 374 PHE A C 1
ATOM 2811 O O . PHE A 1 374 ? 12.922 -27.297 -4.715 1 98.88 374 PHE A O 1
ATOM 2818 N N . VAL A 1 375 ? 11.531 -28.875 -4.086 1 98.81 375 VAL A N 1
ATOM 2819 C CA . VAL A 1 375 ? 11.344 -29.391 -5.434 1 98.81 375 VAL A CA 1
ATOM 2820 C C . VAL A 1 375 ? 10.703 -28.312 -6.316 1 98.81 375 VAL A C 1
ATOM 2822 O O . VAL A 1 375 ? 11.117 -28.125 -7.461 1 98.81 375 VAL A O 1
ATOM 2825 N N . VAL A 1 376 ? 9.719 -27.656 -5.766 1 98.62 376 VAL A N 1
ATOM 2826 C CA . VAL A 1 376 ? 9.07 -26.578 -6.52 1 98.62 376 VAL A CA 1
ATOM 2827 C C . VAL A 1 376 ? 10.078 -25.484 -6.84 1 98.62 376 VAL A C 1
ATOM 2829 O O . VAL A 1 376 ? 10.078 -24.938 -7.941 1 98.62 376 VAL A O 1
ATOM 2832 N N . GLY A 1 377 ? 10.953 -25.172 -5.879 1 98.31 377 GLY A N 1
ATOM 2833 C CA . GLY A 1 377 ? 12.008 -24.188 -6.125 1 98.31 377 GLY A CA 1
ATOM 2834 C C . GLY A 1 377 ? 12.906 -24.578 -7.285 1 98.31 377 GLY A C 1
ATOM 2835 O O . GLY A 1 377 ? 13.281 -23.719 -8.094 1 98.31 377 GLY A O 1
ATOM 2836 N N . LEU A 1 378 ? 13.188 -25.828 -7.402 1 98.44 378 LEU A N 1
ATOM 2837 C CA . LEU A 1 378 ? 14.008 -26.328 -8.508 1 98.44 378 LEU A CA 1
ATOM 2838 C C . LEU A 1 378 ? 13.266 -26.188 -9.836 1 98.44 378 LEU A C 1
ATOM 2840 O O . LEU A 1 378 ? 13.844 -25.75 -10.828 1 98.44 378 LEU A O 1
ATOM 2844 N N . LEU A 1 379 ? 12.039 -26.547 -9.82 1 98.31 379 LEU A N 1
ATOM 2845 C CA . LEU A 1 379 ? 11.25 -26.484 -11.039 1 98.31 379 LEU A CA 1
ATOM 2846 C C . LEU A 1 379 ? 11.086 -25.047 -11.516 1 98.31 379 LEU A C 1
ATOM 2848 O O . LEU A 1 379 ? 11.133 -24.781 -12.719 1 98.31 379 LEU A O 1
ATOM 2852 N N . LEU A 1 380 ? 10.922 -24.125 -10.594 1 97.44 380 LEU A N 1
ATOM 2853 C CA . LEU A 1 380 ? 10.781 -22.703 -10.914 1 97.44 380 LEU A CA 1
ATOM 2854 C C . LEU A 1 380 ? 12.047 -22.156 -11.57 1 97.44 380 LEU A C 1
ATOM 2856 O O . LEU A 1 380 ? 11.984 -21.234 -12.383 1 97.44 380 LEU A O 1
ATOM 2860 N N . ALA A 1 381 ? 13.156 -22.766 -11.273 1 96.5 381 ALA A N 1
ATOM 2861 C CA . ALA A 1 381 ? 14.445 -22.281 -11.773 1 96.5 381 ALA A CA 1
ATOM 2862 C C . ALA A 1 381 ? 14.805 -22.969 -13.094 1 96.5 381 ALA A C 1
ATOM 2864 O O . ALA A 1 381 ? 15.227 -22.312 -14.039 1 96.5 381 ALA A O 1
ATOM 2865 N N . PHE A 1 382 ? 14.555 -24.25 -13.234 1 97.38 382 PHE A N 1
ATOM 2866 C CA . PHE A 1 382 ? 15.078 -25.016 -14.352 1 97.38 382 PHE A CA 1
ATOM 2867 C C . PHE A 1 382 ? 14.102 -25 -15.523 1 97.38 382 PHE A C 1
ATOM 2869 O O . PHE A 1 382 ? 14.516 -25 -16.688 1 97.38 382 PHE A O 1
ATOM 2876 N N . LEU A 1 383 ? 12.859 -25 -15.297 1 97.19 383 LEU A N 1
ATOM 2877 C CA . LEU A 1 383 ? 11.875 -25.188 -16.359 1 97.19 383 LEU A CA 1
ATOM 2878 C C . LEU A 1 383 ? 11.922 -24.031 -17.359 1 97.19 383 LEU A C 1
ATOM 2880 O O . LEU A 1 383 ? 11.805 -24.25 -18.562 1 97.19 383 LEU A O 1
ATOM 2884 N N . PRO A 1 384 ? 12.102 -22.781 -16.875 1 96.31 384 PRO A N 1
ATOM 2885 C CA . PRO A 1 384 ? 12.109 -21.656 -17.812 1 96.31 384 PRO A CA 1
ATOM 2886 C C . PRO A 1 384 ? 13.242 -21.75 -18.828 1 96.31 384 PRO A C 1
ATOM 2888 O O . PRO A 1 384 ? 13.195 -21.094 -19.875 1 96.31 384 PRO A O 1
ATOM 2891 N N . VAL A 1 385 ? 14.25 -22.531 -18.578 1 95.56 385 VAL A N 1
ATOM 2892 C CA . VAL A 1 385 ? 15.391 -22.688 -19.484 1 95.56 385 VAL A CA 1
ATOM 2893 C C . VAL A 1 385 ? 14.906 -23.234 -20.828 1 95.56 385 VAL A C 1
ATOM 2895 O O . VAL A 1 385 ? 15.469 -22.906 -21.875 1 95.56 385 VAL A O 1
ATOM 2898 N N . ILE A 1 386 ? 13.828 -23.938 -20.828 1 95.06 386 ILE A N 1
ATOM 2899 C CA . ILE A 1 386 ? 13.352 -24.641 -22 1 95.06 386 ILE A CA 1
ATOM 2900 C C . ILE A 1 386 ? 12.75 -23.641 -23 1 95.06 386 ILE A C 1
ATOM 2902 O O . ILE A 1 386 ? 13.047 -23.703 -24.188 1 95.06 386 ILE A O 1
ATOM 2906 N N . LEU A 1 387 ? 11.977 -22.703 -22.562 1 96.25 387 LEU A N 1
ATOM 2907 C CA . LEU A 1 387 ? 11.219 -21.828 -23.453 1 96.25 387 LEU A CA 1
ATOM 2908 C C . LEU A 1 387 ? 11.969 -20.516 -23.688 1 96.25 387 LEU A C 1
ATOM 2910 O O . LEU A 1 387 ? 11.641 -19.781 -24.625 1 96.25 387 LEU A O 1
ATOM 2914 N N . TYR A 1 388 ? 12.992 -20.203 -22.922 1 95.62 388 TYR A N 1
ATOM 2915 C CA . TYR A 1 388 ? 13.711 -18.938 -23.031 1 95.62 388 TYR A CA 1
ATOM 2916 C C . TYR A 1 388 ? 14.219 -18.71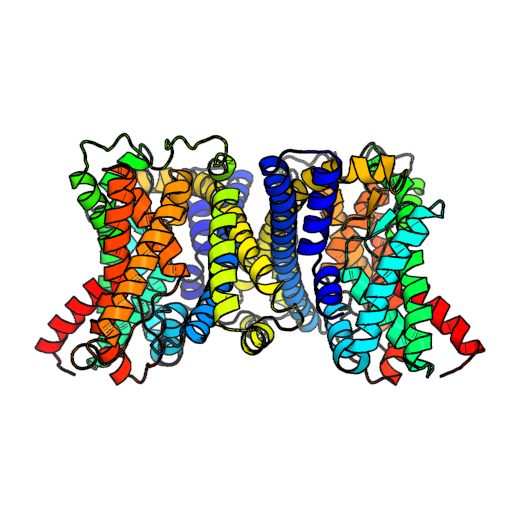9 -24.438 1 95.62 388 TYR A C 1
ATOM 2918 O O . TYR A 1 388 ? 14.031 -17.641 -25.016 1 95.62 388 TYR A O 1
ATOM 2926 N N . PRO A 1 389 ? 14.812 -19.75 -25.109 1 94.19 389 PRO A N 1
ATOM 2927 C CA . PRO A 1 389 ? 15.297 -19.547 -26.484 1 94.19 389 PRO A CA 1
ATOM 2928 C C . PRO A 1 389 ? 14.164 -19.234 -27.469 1 94.19 389 PRO A C 1
ATOM 2930 O O . PRO A 1 389 ? 14.383 -18.531 -28.453 1 94.19 389 PRO A O 1
ATOM 2933 N N . VAL A 1 390 ? 13 -19.734 -27.234 1 95.31 390 VAL A N 1
ATOM 2934 C CA . VAL A 1 390 ? 11.844 -19.5 -28.094 1 95.31 390 VAL A CA 1
ATOM 2935 C C . VAL A 1 390 ? 11.508 -18.016 -28.094 1 95.31 390 VAL A C 1
ATOM 2937 O O . VAL A 1 390 ? 11.25 -17.438 -29.156 1 95.31 390 VAL A O 1
ATOM 2940 N N . TYR A 1 391 ? 11.5 -17.359 -26.922 1 95 391 TYR A N 1
ATOM 2941 C CA . TYR A 1 391 ? 11.219 -15.93 -26.812 1 95 391 TYR A CA 1
ATOM 2942 C C . TYR A 1 391 ? 12.289 -15.102 -27.516 1 95 391 TYR A C 1
ATOM 2944 O O . TYR A 1 391 ? 12 -14.031 -28.047 1 95 391 TYR A O 1
ATOM 2952 N N . GLY A 1 392 ? 13.516 -15.633 -27.484 1 92.12 392 GLY A N 1
ATOM 2953 C CA . GLY A 1 392 ? 14.633 -14.961 -28.141 1 92.12 392 GLY A CA 1
ATOM 2954 C C . GLY A 1 392 ? 14.445 -14.805 -29.625 1 92.12 392 GLY A C 1
ATOM 2955 O O . GLY A 1 392 ? 14.906 -13.82 -30.219 1 92.12 392 GLY A O 1
ATOM 2956 N N . THR A 1 393 ? 13.828 -15.719 -30.219 1 92.88 393 THR A N 1
ATOM 2957 C CA . THR A 1 393 ? 13.594 -15.656 -31.656 1 92.88 393 THR A CA 1
ATOM 2958 C C . THR A 1 393 ? 12.688 -14.477 -32 1 92.88 393 THR A C 1
ATOM 2960 O O . THR A 1 393 ? 12.641 -14.039 -33.156 1 92.88 393 THR A O 1
ATOM 2963 N N . LEU A 1 394 ? 11.977 -14.039 -31.047 1 93.81 394 LEU A N 1
ATOM 2964 C CA . LEU A 1 394 ? 11.07 -12.914 -31.25 1 93.81 394 LEU A CA 1
ATOM 2965 C C . LEU A 1 394 ? 11.703 -11.617 -30.781 1 93.81 394 LEU A C 1
ATOM 2967 O O . LEU A 1 394 ? 11.039 -10.578 -30.719 1 93.81 394 LEU A O 1
ATOM 2971 N N . GLY A 1 395 ? 12.945 -11.734 -30.312 1 88.19 395 GLY A N 1
ATOM 2972 C CA . GLY A 1 395 ? 13.664 -10.555 -29.859 1 88.19 395 GLY A CA 1
ATOM 2973 C C . GLY A 1 395 ? 13.43 -10.242 -28.391 1 88.19 395 GLY A C 1
ATOM 2974 O O . GLY A 1 395 ? 13.812 -9.172 -27.922 1 88.19 395 GLY A O 1
ATOM 2975 N N . ILE A 1 396 ? 12.703 -11.086 -27.75 1 86.88 396 ILE A N 1
ATOM 2976 C CA . ILE A 1 396 ? 12.453 -10.898 -26.328 1 86.88 396 ILE A CA 1
ATOM 2977 C C . ILE A 1 396 ? 13.578 -11.539 -25.516 1 86.88 396 ILE A C 1
ATOM 2979 O O . ILE A 1 396 ? 13.672 -12.766 -25.438 1 86.88 396 ILE A O 1
ATOM 2983 N N . GLU A 1 397 ? 14.391 -10.664 -24.984 1 86 397 GLU A N 1
ATOM 2984 C CA . GLU A 1 397 ? 15.539 -11.117 -24.188 1 86 397 GLU A CA 1
ATOM 2985 C C . GLU A 1 397 ? 15.602 -10.391 -22.844 1 86 397 GLU A C 1
ATOM 2987 O O . GLU A 1 397 ? 14.984 -9.336 -22.672 1 86 397 GLU A O 1
ATOM 2992 N N . GLY A 1 398 ? 16.188 -11.047 -21.859 1 86.94 398 GLY A N 1
ATOM 2993 C CA . GLY A 1 398 ? 16.453 -10.367 -20.609 1 86.94 398 GLY A CA 1
ATOM 2994 C C . GLY A 1 398 ? 15.438 -10.688 -19.531 1 86.94 398 GLY A C 1
ATOM 2995 O O . GLY A 1 398 ? 15.57 -10.25 -18.391 1 86.94 398 GLY A O 1
ATOM 2996 N N . ALA A 1 399 ? 14.406 -11.375 -19.875 1 91 399 ALA A N 1
ATOM 2997 C CA . ALA A 1 399 ? 13.406 -11.805 -18.906 1 91 399 ALA A CA 1
ATOM 2998 C C . ALA A 1 399 ? 12.719 -13.086 -19.359 1 91 399 ALA A C 1
ATOM 3000 O O . ALA A 1 399 ? 12.758 -13.438 -20.531 1 91 399 ALA A O 1
ATOM 3001 N N . THR A 1 400 ? 12.07 -13.75 -18.391 1 94.56 400 THR A N 1
ATOM 3002 C CA . THR A 1 400 ? 11.367 -14.984 -18.734 1 94.56 400 THR A CA 1
ATOM 3003 C C . THR A 1 400 ? 10.242 -15.258 -17.75 1 94.56 400 THR A C 1
ATOM 3005 O O . THR A 1 400 ? 10.023 -14.477 -16.812 1 94.56 400 THR A O 1
ATOM 3008 N N . PHE A 1 401 ? 9.461 -16.312 -18 1 96.44 401 PHE A N 1
ATOM 3009 C CA . PHE A 1 401 ? 8.312 -16.688 -17.188 1 96.44 401 PHE A CA 1
ATOM 3010 C C . PHE A 1 401 ? 8.656 -17.891 -16.297 1 96.44 401 PHE A C 1
ATOM 3012 O O . PHE A 1 401 ? 8.891 -18.984 -16.797 1 96.44 401 PHE A O 1
ATOM 3019 N N . PRO A 1 402 ? 8.586 -17.719 -15.016 1 96.06 402 PRO A N 1
ATOM 3020 C CA . PRO A 1 402 ? 9.125 -18.766 -14.141 1 96.06 402 PRO A CA 1
ATOM 3021 C C . PRO A 1 402 ? 8.078 -19.812 -13.758 1 96.06 402 PRO A C 1
ATOM 3023 O O . PRO A 1 402 ? 8.422 -20.891 -13.273 1 96.06 402 PRO A O 1
ATOM 3026 N N . ASN A 1 403 ? 6.738 -19.531 -13.883 1 97.69 403 ASN A N 1
ATOM 3027 C CA . ASN A 1 403 ? 5.711 -20.391 -13.297 1 97.69 403 ASN A CA 1
ATOM 3028 C C . ASN A 1 403 ? 5.699 -21.781 -13.953 1 97.69 403 ASN A C 1
ATOM 3030 O O . ASN A 1 403 ? 5.855 -21.891 -15.172 1 97.69 403 ASN A O 1
ATOM 3034 N N . ILE A 1 404 ? 5.496 -22.75 -13.141 1 98.44 404 ILE A N 1
ATOM 3035 C CA . ILE A 1 404 ? 5.648 -24.156 -13.531 1 98.44 404 ILE A CA 1
ATOM 3036 C C . ILE A 1 404 ? 4.613 -24.5 -14.594 1 98.44 404 ILE A C 1
ATOM 3038 O O . ILE A 1 404 ? 4.945 -25.109 -15.609 1 98.44 404 ILE A O 1
ATOM 3042 N N . ASP A 1 405 ? 3.441 -24.078 -14.469 1 98.62 405 ASP A N 1
ATOM 3043 C CA . ASP A 1 405 ? 2.367 -24.469 -15.383 1 98.62 405 ASP A CA 1
ATOM 3044 C C . ASP A 1 405 ? 2.588 -23.875 -16.781 1 98.62 405 ASP A C 1
ATOM 3046 O O . ASP A 1 405 ? 2.344 -24.547 -17.781 1 98.62 405 ASP A O 1
ATOM 3050 N N . TYR A 1 406 ? 3.105 -22.578 -16.859 1 96.62 406 TYR A N 1
ATOM 3051 C CA . TYR A 1 406 ? 3.449 -21.953 -18.125 1 96.62 406 TYR A CA 1
ATOM 3052 C C . TYR A 1 406 ? 4.477 -22.781 -18.891 1 96.62 406 TYR A C 1
ATOM 3054 O O . TYR A 1 406 ? 4.332 -23.016 -20.094 1 96.62 406 TYR A O 1
ATOM 3062 N N . ASN A 1 407 ? 5.379 -23.172 -18.125 1 97.94 407 ASN A N 1
ATOM 3063 C CA . ASN A 1 407 ? 6.535 -23.812 -18.75 1 97.94 407 ASN A CA 1
ATOM 3064 C C . ASN A 1 407 ? 6.234 -25.266 -19.125 1 97.94 407 ASN A C 1
ATOM 3066 O O . ASN A 1 407 ? 6.73 -25.75 -20.141 1 97.94 407 ASN A O 1
ATOM 3070 N N . VAL A 1 408 ? 5.43 -25.953 -18.312 1 98.56 408 VAL A N 1
ATOM 3071 C CA . VAL A 1 408 ? 5.059 -27.328 -18.641 1 98.56 408 VAL A CA 1
ATOM 3072 C C . VAL A 1 408 ? 4.137 -27.328 -19.859 1 98.56 408 VAL A C 1
ATOM 3074 O O . VAL A 1 408 ? 4.426 -27.969 -20.875 1 98.56 408 VAL A O 1
ATOM 3077 N N . VAL A 1 409 ? 3.061 -26.578 -19.812 1 98.62 409 VAL A N 1
ATOM 3078 C CA . VAL A 1 409 ? 2.068 -26.531 -20.891 1 98.62 409 VAL A CA 1
ATOM 3079 C C . VAL A 1 409 ? 2.678 -25.891 -22.125 1 98.62 409 VAL A C 1
ATOM 3081 O O . VAL A 1 409 ? 2.467 -26.359 -23.25 1 98.62 409 VAL A O 1
ATOM 3084 N N . GLY A 1 410 ? 3.414 -24.797 -21.922 1 98.44 410 GLY A N 1
ATOM 3085 C CA . GLY A 1 410 ? 4.074 -24.125 -23.031 1 98.44 410 GLY A CA 1
ATOM 3086 C C . GLY A 1 410 ? 5.086 -25 -23.734 1 98.44 410 GLY A C 1
ATOM 3087 O O . GLY A 1 410 ? 5.184 -24.984 -24.969 1 98.44 410 GLY A O 1
ATOM 3088 N N . SER A 1 411 ? 5.867 -25.781 -23 1 98.19 411 SER A N 1
ATOM 3089 C CA . SER A 1 411 ? 6.848 -26.688 -23.594 1 98.19 411 SER A CA 1
ATOM 3090 C C . SER A 1 411 ? 6.172 -27.797 -24.391 1 98.19 411 SER A C 1
ATOM 3092 O O . SER A 1 411 ? 6.664 -28.188 -25.453 1 98.19 411 SER A O 1
ATOM 3094 N N . ILE A 1 412 ? 5.102 -28.266 -23.859 1 98.5 412 ILE A N 1
ATOM 3095 C CA . ILE A 1 412 ? 4.348 -29.281 -24.594 1 98.5 412 ILE A CA 1
ATOM 3096 C C . ILE A 1 412 ? 3.834 -28.703 -25.906 1 98.5 412 ILE A C 1
ATOM 3098 O O . ILE A 1 412 ? 3.969 -29.328 -26.969 1 98.5 412 ILE A O 1
ATOM 3102 N N . LEU A 1 413 ? 3.246 -27.5 -25.812 1 98.44 413 LEU A N 1
ATOM 3103 C CA . LEU A 1 413 ? 2.762 -26.828 -27.016 1 98.44 413 LEU A CA 1
ATOM 3104 C C . LEU A 1 413 ? 3.898 -26.609 -28.016 1 98.44 413 LEU A C 1
ATOM 3106 O O . LEU A 1 413 ? 3.75 -26.891 -29.203 1 98.44 413 LEU A O 1
ATOM 3110 N N . HIS A 1 414 ? 5.008 -26.125 -27.547 1 98 414 HIS A N 1
ATOM 3111 C CA . HIS A 1 414 ? 6.172 -25.875 -28.391 1 98 414 HIS A CA 1
ATOM 3112 C C . HIS A 1 414 ? 6.629 -27.156 -29.094 1 98 414 HIS A C 1
ATOM 3114 O O . HIS A 1 414 ? 6.914 -27.156 -30.281 1 98 414 HIS A O 1
ATOM 3120 N N . ASN A 1 415 ? 6.699 -28.25 -28.344 1 97.75 415 ASN A N 1
ATOM 3121 C CA . ASN A 1 415 ? 7.137 -29.531 -28.906 1 97.75 415 ASN A CA 1
ATOM 3122 C C . ASN A 1 415 ? 6.188 -30.031 -29.984 1 97.75 415 ASN A C 1
ATOM 3124 O O . ASN A 1 415 ? 6.625 -30.547 -31.016 1 97.75 415 ASN A O 1
ATOM 3128 N N . ILE A 1 416 ? 4.934 -29.922 -29.719 1 98.12 416 ILE A N 1
ATOM 3129 C CA . ILE A 1 416 ? 3.939 -30.312 -30.703 1 98.12 416 ILE A CA 1
ATOM 3130 C C . ILE A 1 416 ? 4.102 -29.484 -31.969 1 98.12 416 ILE A C 1
ATOM 3132 O O . ILE A 1 416 ? 4.094 -30.016 -33.094 1 98.12 416 ILE A O 1
ATOM 3136 N N . LEU A 1 417 ? 4.293 -28.172 -31.781 1 97.56 417 LEU A N 1
ATOM 3137 C CA . LEU A 1 417 ? 4.359 -27.266 -32.906 1 97.56 417 LEU A CA 1
ATOM 3138 C C . LEU A 1 417 ? 5.668 -27.438 -33.688 1 97.56 417 LEU A C 1
ATOM 3140 O O . LEU A 1 417 ? 5.73 -27.172 -34.875 1 97.56 417 LEU A O 1
ATOM 3144 N N . GLN A 1 418 ? 6.707 -27.906 -32.969 1 96.56 418 GLN A N 1
ATOM 3145 C CA . GLN A 1 418 ? 7.969 -28.172 -33.656 1 96.56 418 GLN A CA 1
ATOM 3146 C C . GLN A 1 418 ? 7.801 -29.25 -34.719 1 96.56 418 GLN A C 1
ATOM 3148 O O . GLN A 1 418 ? 8.523 -29.266 -35.719 1 96.56 418 GLN A O 1
ATOM 3153 N N . PHE A 1 419 ? 6.812 -30.094 -34.531 1 96.56 419 PHE A N 1
ATOM 3154 C CA . PHE A 1 419 ? 6.523 -31.141 -35.5 1 96.56 419 PHE A CA 1
ATOM 3155 C C . PHE A 1 419 ? 5.652 -30.609 -36.625 1 96.56 419 PHE A C 1
ATOM 3157 O O . PHE A 1 419 ? 5.734 -31.094 -37.781 1 96.56 419 PHE A O 1
ATOM 3164 N N . ILE A 1 420 ? 4.852 -29.688 -36.312 1 94.62 420 ILE A N 1
ATOM 3165 C CA . ILE A 1 420 ? 3.881 -29.188 -37.281 1 94.62 420 ILE A CA 1
ATOM 3166 C C . ILE A 1 420 ? 4.504 -28.047 -38.094 1 94.62 420 ILE A C 1
ATOM 3168 O O . ILE A 1 420 ? 4.398 -28.031 -39.344 1 94.62 420 ILE A O 1
ATOM 3172 N N . LYS A 1 421 ? 5.164 -27.047 -37.344 1 94.81 421 LYS A N 1
ATOM 3173 C CA . LYS A 1 421 ? 5.77 -25.859 -37.938 1 94.81 421 LYS A CA 1
ATOM 3174 C C . LYS A 1 421 ? 7.027 -25.453 -37.188 1 94.81 421 LYS A C 1
ATOM 3176 O O . LYS A 1 421 ? 6.988 -24.531 -36.375 1 94.81 421 LYS A O 1
ATOM 3181 N N . PRO A 1 422 ? 8.156 -26.125 -37.5 1 93 422 PRO A N 1
ATOM 3182 C CA . PRO A 1 422 ? 9.398 -25.906 -36.75 1 93 422 PRO A CA 1
ATOM 3183 C C . PRO A 1 422 ? 9.938 -24.484 -36.906 1 93 422 PRO A C 1
ATOM 3185 O O . PRO A 1 422 ? 9.734 -23.844 -37.938 1 93 422 PRO A O 1
ATOM 3188 N N . ILE A 1 423 ? 10.594 -23.938 -35.875 1 90.5 423 ILE A N 1
ATOM 3189 C CA . ILE A 1 423 ? 11.242 -22.641 -35.906 1 90.5 423 ILE A CA 1
ATOM 3190 C C . ILE A 1 423 ? 12.758 -22.812 -36 1 90.5 423 ILE A C 1
ATOM 3192 O O . ILE A 1 423 ? 13.297 -23.812 -35.5 1 90.5 423 ILE A O 1
ATOM 3196 N N . MET B 1 1 ? 26.641 12.008 10.18 1 78.75 1 MET B N 1
ATOM 3197 C CA . MET B 1 1 ? 25.641 13 9.82 1 78.75 1 MET B CA 1
ATOM 3198 C C . MET B 1 1 ? 24.578 12.398 8.898 1 78.75 1 MET B C 1
ATOM 3200 O O . MET B 1 1 ? 23.391 12.5 9.164 1 78.75 1 MET B O 1
ATOM 3204 N N . GLU B 1 2 ? 25.016 11.578 7.895 1 82.56 2 GLU B N 1
ATOM 3205 C CA . GLU B 1 2 ? 24.078 11 6.926 1 82.56 2 GLU B CA 1
ATOM 3206 C C . GLU B 1 2 ? 23.156 9.977 7.586 1 82.56 2 GLU B C 1
ATOM 3208 O O . GLU B 1 2 ? 21.984 9.883 7.242 1 82.56 2 GLU B O 1
ATOM 3213 N N . PHE B 1 3 ? 23.734 9.359 8.516 1 87 3 PHE B N 1
ATOM 3214 C CA . PHE B 1 3 ? 22.953 8.359 9.234 1 87 3 PHE B CA 1
ATOM 3215 C C . PHE B 1 3 ? 21.875 9.016 10.07 1 87 3 PHE B C 1
ATOM 3217 O O . PHE B 1 3 ? 20.719 8.562 10.086 1 87 3 PHE B O 1
ATOM 3224 N N . ILE B 1 4 ? 22.156 10.047 10.719 1 85.06 4 ILE B N 1
ATOM 3225 C CA . ILE B 1 4 ? 21.234 10.758 11.586 1 85.06 4 ILE B CA 1
ATOM 3226 C C . ILE B 1 4 ? 20.125 11.406 10.742 1 85.06 4 ILE B C 1
ATOM 3228 O O . ILE B 1 4 ? 18.953 11.367 11.117 1 85.06 4 ILE B O 1
ATOM 3232 N N . ILE B 1 5 ? 20.547 11.961 9.672 1 80.75 5 ILE B N 1
ATOM 3233 C CA . ILE B 1 5 ? 19.578 12.555 8.75 1 80.75 5 ILE B CA 1
ATOM 3234 C C . ILE B 1 5 ? 18.594 11.484 8.289 1 80.75 5 ILE B C 1
ATOM 3236 O O . ILE B 1 5 ? 17.375 11.719 8.273 1 80.75 5 ILE B O 1
ATOM 3240 N N . SER B 1 6 ? 19.172 10.352 7.969 1 84.56 6 SER B N 1
ATOM 3241 C CA . SER B 1 6 ? 18.344 9.25 7.5 1 84.56 6 SER B CA 1
ATOM 3242 C C . SER B 1 6 ? 17.359 8.797 8.586 1 84.56 6 SER B C 1
ATOM 3244 O O . SER B 1 6 ? 16.188 8.531 8.305 1 84.56 6 SER B O 1
ATOM 3246 N N . LEU B 1 7 ? 17.828 8.719 9.711 1 82 7 LEU B N 1
ATOM 3247 C CA . LEU B 1 7 ? 17 8.305 10.836 1 82 7 LEU B CA 1
ATOM 3248 C C . LEU B 1 7 ? 15.859 9.289 11.07 1 82 7 LEU B C 1
ATOM 3250 O O . LEU B 1 7 ? 14.703 8.883 11.258 1 82 7 LEU B O 1
ATOM 3254 N N . LEU B 1 8 ? 16.156 10.555 10.953 1 79.88 8 LEU B N 1
ATOM 3255 C CA . LEU B 1 8 ? 15.18 11.594 11.266 1 79.88 8 LEU B CA 1
ATOM 3256 C C . LEU B 1 8 ? 14.234 11.82 10.094 1 79.88 8 LEU B C 1
ATOM 3258 O O . LEU B 1 8 ? 13.125 12.32 10.281 1 79.88 8 LEU B O 1
ATOM 3262 N N . SER B 1 9 ? 14.711 11.398 8.992 1 79.5 9 SER B N 1
ATOM 3263 C CA . SER B 1 9 ? 13.883 11.609 7.812 1 79.5 9 SER B CA 1
ATOM 3264 C C . SER B 1 9 ? 13.023 10.375 7.512 1 79.5 9 SER B C 1
ATOM 3266 O O . SER B 1 9 ? 12.242 10.375 6.559 1 79.5 9 SER B O 1
ATOM 3268 N N . THR B 1 10 ? 13.188 9.359 8.344 1 85 10 THR B N 1
ATOM 3269 C CA . THR B 1 10 ? 12.398 8.141 8.211 1 85 10 THR B CA 1
ATOM 3270 C C . THR B 1 10 ? 11.562 7.891 9.469 1 85 10 THR B C 1
ATOM 3272 O O . THR B 1 10 ? 11.984 7.16 10.367 1 85 10 THR B O 1
ATOM 3275 N N . PRO B 1 11 ? 10.391 8.391 9.422 1 85.88 11 PRO B N 1
ATOM 3276 C CA . PRO B 1 11 ? 9.578 8.383 10.641 1 85.88 11 PRO B CA 1
ATOM 3277 C C . PRO B 1 11 ? 9.383 6.977 11.211 1 85.88 11 PRO B C 1
ATOM 3279 O O . PRO B 1 11 ? 9.367 6.797 12.43 1 85.88 11 PRO B O 1
ATOM 3282 N N . ALA B 1 12 ? 9.219 6.047 10.336 1 91.5 12 ALA B N 1
ATOM 3283 C CA . ALA B 1 12 ? 8.992 4.68 10.805 1 91.5 12 ALA B CA 1
ATOM 3284 C C . ALA B 1 12 ? 10.156 4.195 11.664 1 91.5 12 ALA B C 1
ATOM 3286 O O . ALA B 1 12 ? 9.945 3.613 12.734 1 91.5 12 ALA B O 1
ATOM 3287 N N . VAL B 1 13 ? 11.32 4.477 11.266 1 91.69 13 VAL B N 1
ATOM 3288 C CA . VAL B 1 13 ? 12.508 4.027 11.984 1 91.69 13 VAL B CA 1
ATOM 3289 C C . VAL B 1 13 ? 12.656 4.812 13.281 1 91.69 13 VAL B C 1
ATOM 3291 O O . VAL B 1 13 ? 12.992 4.242 14.32 1 91.69 13 VAL B O 1
ATOM 3294 N N . LEU B 1 14 ? 12.398 6.066 13.234 1 91.12 14 LEU B N 1
ATOM 3295 C CA . LEU B 1 14 ? 12.492 6.906 14.422 1 91.12 14 LEU B CA 1
ATOM 3296 C C . LEU B 1 14 ? 11.539 6.418 15.508 1 91.12 14 LEU B C 1
ATOM 3298 O O . LEU B 1 14 ? 11.93 6.262 16.672 1 91.12 14 LEU B O 1
ATOM 3302 N N . LEU B 1 15 ? 10.328 6.176 15.141 1 92.69 15 LEU B N 1
ATOM 3303 C CA . LEU B 1 15 ? 9.344 5.719 16.109 1 92.69 15 LEU B CA 1
ATOM 3304 C C . LEU B 1 15 ? 9.711 4.34 16.656 1 92.69 15 LEU B C 1
ATOM 3306 O O . LEU B 1 15 ? 9.477 4.043 17.828 1 92.69 15 LEU B O 1
ATOM 3310 N N . GLY B 1 16 ? 10.188 3.492 15.719 1 94.19 16 GLY B N 1
ATOM 3311 C CA . GLY B 1 16 ? 10.664 2.193 16.172 1 94.19 16 GLY B CA 1
ATOM 3312 C C . GLY B 1 16 ? 11.773 2.287 17.203 1 94.19 16 GLY B C 1
ATOM 3313 O O . GLY B 1 16 ? 11.781 1.548 18.188 1 94.19 16 GLY B O 1
ATOM 3314 N N . VAL B 1 17 ? 12.656 3.191 17.016 1 94.06 17 VAL B N 1
ATOM 3315 C CA . VAL B 1 17 ? 13.773 3.389 17.938 1 94.06 17 VAL B CA 1
ATOM 3316 C C . VAL B 1 17 ? 13.266 3.938 19.266 1 94.06 17 VAL B C 1
ATOM 3318 O O . VAL B 1 17 ? 13.719 3.518 20.328 1 94.06 17 VAL B O 1
ATOM 3321 N N . VAL B 1 18 ? 12.383 4.848 19.203 1 92.62 18 VAL B N 1
ATOM 3322 C CA . VAL B 1 18 ? 11.805 5.414 20.422 1 92.62 18 VAL B CA 1
ATOM 3323 C C . VAL B 1 18 ? 11.109 4.316 21.219 1 92.62 18 VAL B C 1
ATOM 3325 O O . VAL B 1 18 ? 11.258 4.246 22.438 1 92.62 18 VAL B O 1
ATOM 3328 N N . ALA B 1 19 ? 10.336 3.498 20.531 1 95.31 19 ALA B N 1
ATOM 3329 C CA . ALA B 1 19 ? 9.68 2.377 21.203 1 95.31 19 ALA B CA 1
ATOM 3330 C C . ALA B 1 19 ? 10.711 1.431 21.812 1 95.31 19 ALA B C 1
ATOM 3332 O O . ALA B 1 19 ? 10.531 0.959 22.938 1 95.31 19 ALA B O 1
ATOM 3333 N N . CYS B 1 20 ? 11.75 1.162 21.109 1 96.5 20 CYS B N 1
ATOM 3334 C CA . CYS B 1 20 ? 12.82 0.295 21.594 1 96.5 20 CYS B CA 1
ATOM 3335 C C . CYS B 1 20 ? 13.438 0.846 22.875 1 96.5 20 CYS B C 1
ATOM 3337 O O . CYS B 1 20 ? 13.547 0.132 23.859 1 96.5 20 CYS B O 1
ATOM 3339 N N . ILE B 1 21 ? 13.789 2.096 22.844 1 96.06 21 ILE B N 1
ATOM 3340 C CA . ILE B 1 21 ? 14.406 2.748 24 1 96.06 21 ILE B CA 1
ATOM 3341 C C . ILE B 1 21 ? 13.438 2.729 25.172 1 96.06 21 ILE B C 1
ATOM 3343 O O . ILE B 1 21 ? 13.82 2.377 26.297 1 96.06 21 ILE B O 1
ATOM 3347 N N . GLY B 1 22 ? 12.203 3.084 24.922 1 95.75 22 GLY B N 1
ATOM 3348 C CA . GLY B 1 22 ? 11.211 3.096 25.969 1 95.75 22 GLY B CA 1
ATOM 3349 C C . GLY B 1 22 ? 11.023 1.742 26.625 1 95.75 22 GLY B C 1
ATOM 3350 O O . GLY B 1 22 ? 10.938 1.649 27.859 1 95.75 22 GLY B O 1
ATOM 3351 N N . LEU B 1 23 ? 11.031 0.721 25.875 1 96.56 23 LEU B N 1
ATOM 3352 C CA . LEU B 1 23 ? 10.812 -0.621 26.406 1 96.56 23 LEU B CA 1
ATOM 3353 C C . LEU B 1 23 ? 12.047 -1.115 27.156 1 96.56 23 LEU B C 1
ATOM 3355 O O . LEU B 1 23 ? 11.93 -1.807 28.172 1 96.56 23 LEU B O 1
ATOM 3359 N N . ILE B 1 24 ? 13.203 -0.76 26.641 1 97.06 24 ILE B N 1
ATOM 3360 C CA . ILE B 1 24 ? 14.438 -1.107 27.328 1 97.06 24 ILE B CA 1
ATOM 3361 C C . ILE B 1 24 ? 14.484 -0.415 28.688 1 97.06 24 ILE B C 1
ATOM 3363 O O . ILE B 1 24 ? 14.836 -1.031 29.703 1 97.06 24 ILE B O 1
ATOM 3367 N N . LEU B 1 25 ? 14.133 0.803 28.734 1 96.38 25 LEU B N 1
ATOM 3368 C CA . LEU B 1 25 ? 14.148 1.578 29.969 1 96.38 25 LEU B CA 1
ATOM 3369 C C . LEU B 1 25 ? 13.133 1.024 30.969 1 96.38 25 LEU B C 1
ATOM 3371 O O . LEU B 1 25 ? 13.32 1.148 32.188 1 96.38 25 LEU B O 1
ATOM 3375 N N . GLN B 1 26 ? 12.156 0.38 30.5 1 96.31 26 GLN B N 1
ATOM 3376 C CA . GLN B 1 26 ? 11.164 -0.256 31.359 1 96.31 26 GLN B CA 1
ATOM 3377 C C . GLN B 1 26 ? 11.617 -1.646 31.797 1 96.31 26 GLN B C 1
ATOM 3379 O O . GLN B 1 26 ? 10.883 -2.357 32.469 1 96.31 26 GLN B O 1
ATOM 3384 N N . LYS B 1 27 ? 12.812 -2.07 31.312 1 96.31 27 LYS B N 1
ATOM 3385 C CA . LYS B 1 27 ? 13.445 -3.342 31.656 1 96.31 27 LYS B CA 1
ATOM 3386 C C . LYS B 1 27 ? 12.602 -4.52 31.188 1 96.31 27 LYS B C 1
ATOM 3388 O O . LYS B 1 27 ? 12.422 -5.5 31.906 1 96.31 27 LYS B O 1
ATOM 3393 N N . LYS B 1 28 ? 12.047 -4.289 30.062 1 94.94 28 LYS B N 1
ATOM 3394 C CA . LYS B 1 28 ? 11.328 -5.406 29.453 1 94.94 28 LYS B CA 1
ATOM 3395 C C . LYS B 1 28 ? 12.297 -6.457 28.922 1 94.94 28 LYS B C 1
ATOM 3397 O O . LYS B 1 28 ? 13.492 -6.188 28.75 1 94.94 28 LYS B O 1
ATOM 3402 N N . SER B 1 29 ? 11.773 -7.672 28.766 1 94.06 29 SER B N 1
ATOM 3403 C CA . SER B 1 29 ? 12.594 -8.75 28.219 1 94.06 29 SER B CA 1
ATOM 3404 C C . SER B 1 29 ? 13 -8.461 26.781 1 94.06 29 SER B C 1
ATOM 3406 O O . SER B 1 29 ? 12.391 -7.625 26.109 1 94.06 29 SER B O 1
ATOM 3408 N N . ALA B 1 30 ? 13.984 -9.148 26.281 1 93.31 30 ALA B N 1
ATOM 3409 C CA . ALA B 1 30 ? 14.461 -8.969 24.922 1 93.31 30 ALA B CA 1
ATOM 3410 C C . ALA B 1 30 ? 13.359 -9.258 23.906 1 93.31 30 ALA B C 1
ATOM 3412 O O . ALA B 1 30 ? 13.242 -8.578 22.891 1 93.31 30 ALA B O 1
ATOM 3413 N N . VAL B 1 31 ? 12.578 -10.234 24.172 1 92.25 31 VAL B N 1
ATOM 3414 C CA . VAL B 1 31 ? 11.477 -10.625 23.297 1 92.25 31 VAL B CA 1
ATOM 3415 C C . VAL B 1 31 ? 10.43 -9.516 23.25 1 92.25 31 VAL B C 1
ATOM 3417 O O . VAL B 1 31 ? 9.945 -9.156 22.172 1 92.25 31 VAL B O 1
ATOM 3420 N N . GLU B 1 32 ? 10.117 -8.969 24.359 1 93.19 32 GLU B N 1
ATOM 3421 C CA . GLU B 1 32 ? 9.133 -7.895 24.438 1 93.19 32 GLU B CA 1
ATOM 3422 C C . GLU B 1 32 ? 9.648 -6.629 23.766 1 93.19 32 GLU B C 1
ATOM 3424 O O . GLU B 1 32 ? 8.883 -5.918 23.109 1 93.19 32 GLU B O 1
ATOM 3429 N N . VAL B 1 33 ? 10.891 -6.375 23.953 1 95.56 33 VAL B N 1
ATOM 3430 C CA . VAL B 1 33 ? 11.516 -5.203 23.344 1 95.56 33 VAL B CA 1
ATOM 3431 C C . VAL B 1 33 ? 11.492 -5.332 21.828 1 95.56 33 VAL B C 1
ATOM 3433 O O . VAL B 1 33 ? 11.094 -4.402 21.125 1 95.56 33 VAL B O 1
ATOM 3436 N N . PHE B 1 34 ? 11.82 -6.484 21.312 1 95.25 34 PHE B N 1
ATOM 3437 C CA . PHE B 1 34 ? 11.836 -6.699 19.875 1 95.25 34 PHE B CA 1
ATOM 3438 C C . PHE B 1 34 ? 10.422 -6.625 19.297 1 95.25 34 PHE B C 1
ATOM 3440 O O . PHE B 1 34 ? 10.195 -5.984 18.281 1 95.25 34 PHE B O 1
ATOM 3447 N N . THR B 1 35 ? 9.539 -7.25 19.969 1 94.44 35 THR B N 1
ATOM 3448 C CA . THR B 1 35 ? 8.156 -7.316 19.5 1 94.44 35 THR B CA 1
ATOM 3449 C C . THR B 1 35 ? 7.523 -5.93 19.484 1 94.44 35 THR B C 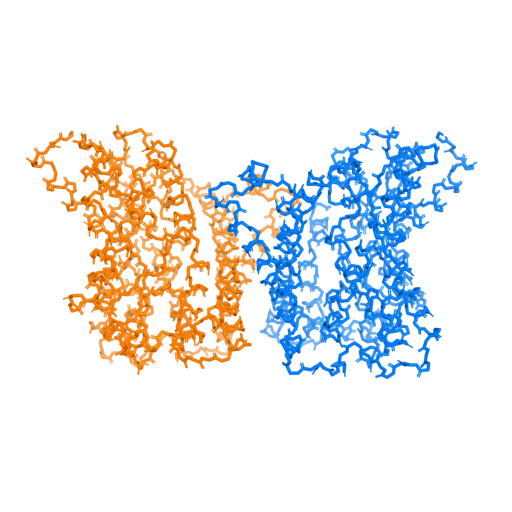1
ATOM 3451 O O . THR B 1 35 ? 6.922 -5.527 18.484 1 94.44 35 THR B O 1
ATOM 3454 N N . GLY B 1 36 ? 7.68 -5.254 20.578 1 94.75 36 GLY B N 1
ATOM 3455 C CA . GLY B 1 36 ? 7.098 -3.926 20.672 1 94.75 36 GLY B CA 1
ATOM 3456 C C . GLY B 1 36 ? 7.695 -2.943 19.688 1 94.75 36 GLY B C 1
ATOM 3457 O O . GLY B 1 36 ? 6.973 -2.156 19.062 1 94.75 36 GLY B O 1
ATOM 3458 N N . SER B 1 37 ? 8.984 -2.961 19.5 1 96.5 37 SER B N 1
ATOM 3459 C CA . SER B 1 37 ? 9.672 -2.078 18.562 1 96.5 37 SER B CA 1
ATOM 3460 C C . SER B 1 37 ? 9.289 -2.402 17.125 1 96.5 37 SER B C 1
ATOM 3462 O O . SER B 1 37 ? 9.047 -1.498 16.328 1 96.5 37 SER B O 1
ATOM 3464 N N . SER B 1 38 ? 9.227 -3.66 16.859 1 96.62 38 SER B N 1
ATOM 3465 C CA . SER B 1 38 ? 8.891 -4.098 15.5 1 96.62 38 SER B CA 1
ATOM 3466 C C . SER B 1 38 ? 7.449 -3.756 15.148 1 96.62 38 SER B C 1
ATOM 3468 O O . SER B 1 38 ? 7.168 -3.287 14.047 1 96.62 38 SER B O 1
ATOM 3470 N N . LYS B 1 39 ? 6.582 -3.963 16.062 1 96 39 LYS B N 1
ATOM 3471 C CA . LYS B 1 39 ? 5.176 -3.648 15.812 1 96 39 LYS B CA 1
ATOM 3472 C C . LYS B 1 39 ? 4.98 -2.152 15.578 1 96 39 LYS B C 1
ATOM 3474 O O . LYS B 1 39 ? 4.129 -1.746 14.789 1 96 39 LYS B O 1
ATOM 3479 N N . THR B 1 40 ? 5.758 -1.384 16.312 1 95.88 40 THR B N 1
ATOM 3480 C CA . THR B 1 40 ? 5.703 0.059 16.109 1 95.88 40 THR B CA 1
ATOM 3481 C C . THR B 1 40 ? 6.168 0.427 14.703 1 95.88 40 THR B C 1
ATOM 3483 O O . THR B 1 40 ? 5.5 1.19 14 1 95.88 40 THR B O 1
ATOM 3486 N N . LEU B 1 41 ? 7.258 -0.152 14.336 1 96.56 41 LEU B N 1
ATOM 3487 C CA . LEU B 1 41 ? 7.836 0.108 13.023 1 96.56 41 LEU B CA 1
ATOM 3488 C C . LEU B 1 41 ? 6.914 -0.398 11.914 1 96.56 41 LEU B C 1
ATOM 3490 O O . LEU B 1 41 ? 6.625 0.329 10.961 1 96.56 41 LEU B O 1
ATOM 3494 N N . ILE B 1 42 ? 6.422 -1.584 12.023 1 97.5 42 ILE B N 1
ATOM 3495 C CA . ILE B 1 42 ? 5.539 -2.197 11.039 1 97.5 42 ILE B CA 1
ATOM 3496 C C . ILE B 1 42 ? 4.25 -1.383 10.922 1 97.5 42 ILE B C 1
ATOM 3498 O O . ILE B 1 42 ? 3.801 -1.073 9.82 1 97.5 42 ILE B O 1
ATOM 3502 N N . GLY B 1 43 ? 3.736 -1.082 12.07 1 96.69 43 GLY B N 1
ATOM 3503 C CA . GLY B 1 43 ? 2.52 -0.287 12.07 1 96.69 43 GLY B CA 1
ATOM 3504 C C . GLY B 1 43 ? 2.666 1.028 11.328 1 96.69 43 GLY B C 1
ATOM 3505 O O . GLY B 1 43 ? 1.776 1.424 10.57 1 96.69 43 GLY B O 1
ATOM 3506 N N . PHE B 1 44 ? 3.713 1.673 11.516 1 95.62 44 PHE B N 1
ATOM 3507 C CA . PHE B 1 44 ? 3.922 2.957 10.859 1 95.62 44 PHE B CA 1
ATOM 3508 C C . PHE B 1 44 ? 4.137 2.77 9.359 1 95.62 44 PHE B C 1
ATOM 3510 O O . PHE B 1 44 ? 3.715 3.605 8.562 1 95.62 44 PHE B O 1
ATOM 3517 N N . LEU B 1 45 ? 4.82 1.735 9 1 96.94 45 LEU B N 1
ATOM 3518 C CA . LEU B 1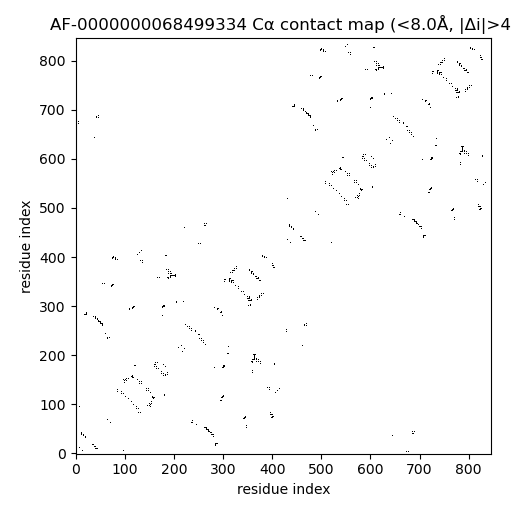 45 ? 4.984 1.447 7.574 1 96.94 45 LEU B CA 1
ATOM 3519 C C . LEU B 1 45 ? 3.645 1.124 6.926 1 96.94 45 LEU B C 1
ATOM 3521 O O . LEU B 1 45 ? 3.379 1.544 5.797 1 96.94 45 LEU B O 1
ATOM 3525 N N . ILE B 1 46 ? 2.799 0.375 7.621 1 97.56 46 ILE B N 1
ATOM 3526 C CA . ILE B 1 46 ? 1.444 0.117 7.141 1 97.56 46 ILE B CA 1
ATOM 3527 C C . ILE B 1 46 ? 0.708 1.439 6.941 1 97.56 46 ILE B C 1
ATOM 3529 O O . ILE B 1 46 ? 0.099 1.666 5.895 1 97.56 46 ILE B O 1
ATOM 3533 N N . PHE B 1 47 ? 0.856 2.287 7.926 1 94.69 47 PHE B N 1
ATOM 3534 C CA . PHE B 1 47 ? 0.299 3.633 7.863 1 94.69 47 PHE B CA 1
ATOM 3535 C C . PHE B 1 47 ? 0.779 4.359 6.609 1 94.69 47 PHE B C 1
ATOM 3537 O O . PHE B 1 47 ? -0.023 4.941 5.879 1 94.69 47 PHE B O 1
ATOM 3544 N N . GLY B 1 48 ? 2.012 4.332 6.387 1 95.31 48 GLY B N 1
ATOM 3545 C CA . GLY B 1 48 ? 2.609 5.016 5.25 1 95.31 48 GLY B CA 1
ATOM 3546 C C . GLY B 1 48 ? 2.154 4.461 3.914 1 95.31 48 GLY B C 1
ATOM 3547 O O . GLY B 1 48 ? 1.921 5.219 2.969 1 95.31 48 GLY B O 1
ATOM 3548 N N . ILE B 1 49 ? 2.047 3.174 3.791 1 96.94 49 ILE B N 1
ATOM 3549 C CA . ILE B 1 49 ? 1.604 2.521 2.564 1 96.94 49 ILE B CA 1
ATOM 3550 C C . ILE B 1 49 ? 0.166 2.93 2.254 1 96.94 49 ILE B C 1
ATOM 3552 O O . ILE B 1 49 ? -0.163 3.244 1.106 1 96.94 49 ILE B O 1
ATOM 3556 N N . GLY B 1 50 ? -0.655 2.939 3.268 1 97.19 50 GLY B N 1
ATOM 3557 C CA . GLY B 1 50 ? -2.021 3.402 3.084 1 97.19 50 GLY B CA 1
ATOM 3558 C C . GLY B 1 50 ? -2.107 4.859 2.668 1 97.19 50 GLY B C 1
ATOM 3559 O O . GLY B 1 50 ? -2.838 5.199 1.736 1 97.19 50 GLY B O 1
ATOM 3560 N N . ALA B 1 51 ? -1.328 5.691 3.348 1 94.81 51 ALA B N 1
ATOM 3561 C CA . ALA B 1 51 ? -1.326 7.121 3.047 1 94.81 51 ALA B CA 1
ATOM 3562 C C . ALA B 1 51 ? -0.876 7.379 1.612 1 94.81 51 ALA B C 1
ATOM 3564 O O . ALA B 1 51 ? -1.425 8.25 0.93 1 94.81 51 ALA B O 1
ATOM 3565 N N . SER B 1 52 ? 0.108 6.66 1.212 1 95.06 52 SER B N 1
ATOM 3566 C CA . SER B 1 52 ? 0.614 6.809 -0.149 1 95.06 52 SER B CA 1
ATOM 3567 C C . SER B 1 52 ? -0.44 6.41 -1.177 1 95.06 52 SER B C 1
ATOM 3569 O O . SER B 1 52 ? -0.559 7.043 -2.229 1 95.06 52 SER B O 1
ATOM 3571 N N . ALA B 1 53 ? -1.169 5.363 -0.93 1 96.69 53 ALA B N 1
ATOM 3572 C CA . ALA B 1 53 ? -2.24 4.941 -1.828 1 96.69 53 ALA B CA 1
ATOM 3573 C C . ALA B 1 53 ? -3.318 6.016 -1.937 1 96.69 53 ALA B C 1
ATOM 3575 O O . ALA B 1 53 ? -3.787 6.324 -3.035 1 96.69 53 ALA B O 1
ATOM 3576 N N . MET B 1 54 ? -3.672 6.602 -0.843 1 96.25 54 MET B N 1
ATOM 3577 C CA . MET B 1 54 ? -4.684 7.656 -0.812 1 96.25 54 MET B CA 1
ATOM 3578 C C . MET B 1 54 ? -4.211 8.883 -1.579 1 96.25 54 MET B C 1
ATOM 3580 O O . MET B 1 54 ? -4.945 9.422 -2.408 1 96.25 54 MET B O 1
ATOM 3584 N N . THR B 1 55 ? -2.998 9.312 -1.29 1 93.88 55 THR B N 1
ATOM 3585 C CA . THR B 1 55 ? -2.447 10.516 -1.909 1 93.88 55 THR B CA 1
ATOM 3586 C C . THR B 1 55 ? -2.322 10.336 -3.42 1 93.88 55 THR B C 1
ATOM 3588 O O . THR B 1 55 ? -2.625 11.25 -4.184 1 93.88 55 THR B O 1
ATOM 3591 N N . GLY B 1 56 ? -1.893 9.164 -3.861 1 94.94 56 GLY B N 1
ATOM 3592 C CA . GLY B 1 56 ? -1.809 8.883 -5.285 1 94.94 56 GLY B CA 1
ATOM 3593 C C . GLY B 1 56 ? -3.145 8.984 -5.996 1 94.94 56 GLY B C 1
ATOM 3594 O O . GLY B 1 56 ? -3.238 9.586 -7.066 1 94.94 56 GLY B O 1
ATOM 3595 N N . ALA B 1 57 ? -4.133 8.414 -5.387 1 96.5 57 ALA B N 1
ATOM 3596 C CA . ALA B 1 57 ? -5.477 8.492 -5.961 1 96.5 57 ALA B CA 1
ATOM 3597 C C . ALA B 1 57 ? -5.953 9.938 -6.047 1 96.5 57 ALA B C 1
ATOM 3599 O O . ALA B 1 57 ? -6.508 10.352 -7.066 1 96.5 57 ALA B O 1
ATOM 3600 N N . LEU B 1 58 ? -5.699 10.703 -5.055 1 94.19 58 LEU B N 1
ATOM 3601 C CA . LEU B 1 58 ? -6.188 12.078 -5 1 94.19 58 LEU B CA 1
ATOM 3602 C C . LEU B 1 58 ? -5.395 12.977 -5.949 1 94.19 58 LEU B C 1
ATOM 3604 O O . LEU B 1 58 ? -5.91 13.984 -6.434 1 94.19 58 LEU B O 1
ATOM 3608 N N . GLN B 1 59 ? -4.137 12.641 -6.16 1 94.19 59 GLN B N 1
ATOM 3609 C CA . GLN B 1 59 ? -3.375 13.383 -7.164 1 94.19 59 GLN B CA 1
ATOM 3610 C C . GLN B 1 59 ? -3.951 13.172 -8.562 1 94.19 59 GLN B C 1
ATOM 3612 O O . GLN B 1 59 ? -3.998 14.102 -9.367 1 94.19 59 GLN B O 1
ATOM 3617 N N . ASN B 1 60 ? -4.367 11.969 -8.859 1 96.19 60 ASN B N 1
ATOM 3618 C CA . ASN B 1 60 ? -5.055 11.711 -10.117 1 96.19 60 ASN B CA 1
ATOM 3619 C C . ASN B 1 60 ? -6.387 12.453 -10.195 1 96.19 60 ASN B C 1
ATOM 3621 O O . ASN B 1 60 ? -6.77 12.945 -11.258 1 96.19 60 ASN B O 1
ATOM 3625 N N . PHE B 1 61 ? -7.055 12.477 -9.109 1 95.75 61 PHE B N 1
ATOM 3626 C CA . PHE B 1 61 ? -8.289 13.25 -9.047 1 95.75 61 PHE B CA 1
ATOM 3627 C C . PHE B 1 61 ? -8.023 14.711 -9.398 1 95.75 61 PHE B C 1
ATOM 3629 O O . PHE B 1 61 ? -8.781 15.32 -10.164 1 95.75 61 PHE B O 1
ATOM 3636 N N . ASN B 1 62 ? -6.961 15.289 -8.828 1 93.5 62 ASN B N 1
ATOM 3637 C CA . ASN B 1 62 ? -6.613 16.672 -9.102 1 93.5 62 ASN B CA 1
ATOM 3638 C C . ASN B 1 62 ? -6.367 16.922 -10.586 1 93.5 62 ASN B C 1
ATOM 3640 O O . ASN B 1 62 ? -6.777 17.938 -11.133 1 93.5 62 ASN B O 1
ATOM 3644 N N . LYS B 1 63 ? -5.691 16.031 -11.211 1 94.5 63 LYS B N 1
ATOM 3645 C CA . LYS B 1 63 ? -5.434 16.141 -12.641 1 94.5 63 LYS B CA 1
ATOM 3646 C C . LYS B 1 63 ? -6.738 16.156 -13.43 1 94.5 63 LYS B C 1
ATOM 3648 O O . LYS B 1 63 ? -6.918 16.984 -14.328 1 94.5 63 LYS B O 1
ATOM 3653 N N . LEU B 1 64 ? -7.613 15.211 -13.102 1 96.38 64 LEU B N 1
ATOM 3654 C CA . LEU B 1 64 ? -8.906 15.141 -13.781 1 96.38 64 LEU B CA 1
ATOM 3655 C C . LEU B 1 64 ? -9.703 16.422 -13.562 1 96.38 64 LEU B C 1
ATOM 3657 O O . LEU B 1 64 ? -10.273 16.969 -14.516 1 96.38 64 LEU B O 1
ATOM 3661 N N . PHE B 1 65 ? -9.703 16.844 -12.352 1 92.44 65 PHE B N 1
ATOM 3662 C CA . PHE B 1 65 ? -10.5 18 -11.977 1 92.44 65 PHE B CA 1
ATOM 3663 C C . PHE B 1 65 ? -9.984 19.266 -12.664 1 92.44 65 PHE B C 1
ATOM 3665 O O . PHE B 1 65 ? -10.766 20.031 -13.227 1 92.44 65 PHE B O 1
ATOM 3672 N N . GLN B 1 66 ? -8.711 19.469 -12.617 1 92.94 66 GLN B N 1
ATOM 3673 C CA . GLN B 1 66 ? -8.109 20.641 -13.227 1 92.94 66 GLN B CA 1
ATOM 3674 C C . GLN B 1 66 ? -8.359 20.672 -14.734 1 92.94 66 GLN B C 1
ATOM 3676 O O . GLN B 1 66 ? -8.742 21.703 -15.281 1 92.94 66 GLN B O 1
ATOM 3681 N N . HIS B 1 67 ? -8.125 19.594 -15.367 1 95.12 67 HIS B N 1
ATOM 3682 C CA . HIS B 1 67 ? -8.367 19.516 -16.812 1 95.12 67 HIS B CA 1
ATOM 3683 C C . HIS B 1 67 ? -9.852 19.656 -17.125 1 95.12 67 HIS B C 1
ATOM 3685 O O . HIS B 1 67 ? -10.227 20.375 -18.047 1 95.12 67 HIS B O 1
ATOM 3691 N N . GLY B 1 68 ? -10.641 19 -16.422 1 95.12 68 GLY B N 1
ATOM 3692 C CA . GLY B 1 68 ? -12.07 18.984 -16.688 1 95.12 68 GLY B CA 1
ATOM 3693 C C . GLY B 1 68 ? -12.727 20.344 -16.5 1 95.12 68 GLY B C 1
ATOM 3694 O O . GLY B 1 68 ? -13.648 20.688 -17.25 1 95.12 68 GLY B O 1
ATOM 3695 N N . PHE B 1 69 ? -12.273 21.047 -15.547 1 92.25 69 PHE B N 1
ATOM 3696 C CA . PHE B 1 69 ? -12.922 22.312 -15.242 1 92.25 69 PHE B CA 1
ATOM 3697 C C . PHE B 1 69 ? -12.086 23.484 -15.742 1 92.25 69 PHE B C 1
ATOM 3699 O O . PHE B 1 69 ? -12.406 24.641 -15.477 1 92.25 69 PHE B O 1
ATOM 3706 N N . GLY B 1 70 ? -10.984 23.172 -16.406 1 92.06 70 GLY B N 1
ATOM 3707 C CA . GLY B 1 70 ? -10.18 24.203 -17.062 1 92.06 70 GLY B CA 1
ATOM 3708 C C . GLY B 1 70 ? -9.523 25.156 -16.078 1 92.06 70 GLY B C 1
ATOM 3709 O O . GLY B 1 70 ? -9.477 26.359 -16.328 1 92.06 70 GLY B O 1
ATOM 3710 N N . ILE B 1 71 ? -9.156 24.625 -14.992 1 87.81 71 ILE B N 1
ATOM 3711 C CA . ILE B 1 71 ? -8.531 25.453 -13.969 1 87.81 71 ILE B CA 1
ATOM 3712 C C . ILE B 1 71 ? -7.02 25.5 -14.18 1 87.81 71 ILE B C 1
ATOM 3714 O O . ILE B 1 71 ? -6.375 24.453 -14.266 1 87.81 71 ILE B O 1
ATOM 3718 N N . THR B 1 72 ? -6.5 26.656 -14.336 1 88.75 72 THR B N 1
ATOM 3719 C CA . THR B 1 72 ? -5.062 26.844 -14.461 1 88.75 72 THR B CA 1
ATOM 3720 C C . THR B 1 72 ? -4.5 27.562 -13.234 1 88.75 72 THR B C 1
ATOM 3722 O O . THR B 1 72 ? -5.086 28.531 -12.75 1 88.75 72 THR B O 1
ATOM 3725 N N . GLY B 1 73 ? -3.496 26.984 -12.609 1 90.38 73 GLY B N 1
ATOM 3726 C CA . GLY B 1 73 ? -2.887 27.562 -11.422 1 90.38 73 GLY B CA 1
ATOM 3727 C C . GLY B 1 73 ? -1.75 26.719 -10.867 1 90.38 73 GLY B C 1
ATOM 3728 O O . GLY B 1 73 ? -1.174 25.891 -11.586 1 90.38 73 GLY B O 1
ATOM 3729 N N . VAL B 1 74 ? -1.37 27.078 -9.672 1 90.31 74 VAL B N 1
ATOM 3730 C CA . VAL B 1 74 ? -0.286 26.391 -8.977 1 90.31 74 VAL B CA 1
ATOM 3731 C C . VAL B 1 74 ? -0.864 25.406 -7.957 1 90.31 74 VAL B C 1
ATOM 3733 O O . VAL B 1 74 ? -1.636 25.812 -7.078 1 90.31 74 VAL B O 1
ATOM 3736 N N . ILE B 1 75 ? -0.567 24.125 -8.188 1 84.44 75 ILE B N 1
ATOM 3737 C CA . ILE B 1 75 ? -1.047 23.156 -7.223 1 84.44 75 ILE B CA 1
ATOM 3738 C C . ILE B 1 75 ? -0.26 23.281 -5.922 1 84.44 75 ILE B C 1
ATOM 3740 O O . ILE B 1 75 ? 0.973 23.281 -5.934 1 84.44 75 ILE B O 1
ATOM 3744 N N . ALA B 1 76 ? -0.932 23.359 -4.832 1 89.69 76 ALA B N 1
ATOM 3745 C CA . ALA B 1 76 ? -0.311 23.422 -3.514 1 89.69 76 ALA B CA 1
ATOM 3746 C C . ALA B 1 76 ? 0.143 22.031 -3.062 1 89.69 76 ALA B C 1
ATOM 3748 O O . ALA B 1 76 ? -0.57 21.344 -2.324 1 89.69 76 ALA B O 1
ATOM 3749 N N . SER B 1 77 ? 1.347 21.656 -3.516 1 89.5 77 SER B N 1
ATOM 3750 C CA . SER B 1 77 ? 1.936 20.359 -3.205 1 89.5 77 SER B CA 1
ATOM 3751 C C . SER B 1 77 ? 3.236 20.516 -2.424 1 89.5 77 SER B C 1
ATOM 3753 O O . SER B 1 77 ? 4.266 20.891 -2.99 1 89.5 77 SER B O 1
ATOM 3755 N N . PRO B 1 78 ? 3.135 20.203 -1.15 1 93 78 PRO B N 1
ATOM 3756 C CA . PRO B 1 78 ? 4.367 20.344 -0.372 1 93 78 PRO B CA 1
ATOM 3757 C C . PRO B 1 78 ? 5.461 19.375 -0.826 1 93 78 PRO B C 1
ATOM 3759 O O . PRO B 1 78 ? 6.648 19.703 -0.754 1 93 78 PRO B O 1
ATOM 3762 N N . GLU B 1 79 ? 5.094 18.266 -1.362 1 89.31 79 GLU B N 1
ATOM 3763 C CA . GLU B 1 79 ? 6.059 17.281 -1.854 1 89.31 79 GLU B CA 1
ATOM 3764 C C . GLU B 1 79 ? 6.844 17.828 -3.043 1 89.31 79 GLU B C 1
ATOM 3766 O O . GLU B 1 79 ? 8.07 17.719 -3.09 1 89.31 79 GLU B O 1
ATOM 3771 N N . ALA B 1 80 ? 6.129 18.469 -3.994 1 88.56 80 ALA B N 1
ATOM 3772 C CA . ALA B 1 80 ? 6.77 19.031 -5.18 1 88.56 80 ALA B CA 1
ATOM 3773 C C . ALA B 1 80 ? 7.672 20.203 -4.812 1 88.56 80 ALA B C 1
ATOM 3775 O O . ALA B 1 80 ? 8.789 20.312 -5.316 1 88.56 80 ALA B O 1
ATOM 3776 N N . ALA B 1 81 ? 7.188 21.016 -3.945 1 91.88 81 ALA B N 1
ATOM 3777 C CA . ALA B 1 81 ? 7.949 22.188 -3.51 1 91.88 81 ALA B CA 1
ATOM 3778 C C . ALA B 1 81 ? 9.219 21.766 -2.768 1 91.88 81 ALA B C 1
ATOM 3780 O O . ALA B 1 81 ? 10.281 22.359 -2.955 1 91.88 81 ALA B O 1
ATOM 3781 N N . THR B 1 82 ? 9.102 20.766 -1.984 1 92.44 82 THR B N 1
ATOM 3782 C CA . THR B 1 82 ? 10.234 20.266 -1.209 1 92.44 82 THR B CA 1
ATOM 3783 C C . THR B 1 82 ? 11.289 19.656 -2.125 1 92.44 82 THR B C 1
ATOM 3785 O O . THR B 1 82 ? 12.484 19.812 -1.901 1 92.44 82 THR B O 1
ATOM 3788 N N . ALA B 1 83 ? 10.844 18.953 -3.119 1 88.94 83 ALA B N 1
ATOM 3789 C CA . ALA B 1 83 ? 11.789 18.359 -4.066 1 88.94 83 ALA B CA 1
ATOM 3790 C C . ALA B 1 83 ? 12.617 19.422 -4.762 1 88.94 83 ALA B C 1
ATOM 3792 O O . ALA B 1 83 ? 13.836 19.266 -4.918 1 88.94 83 ALA B O 1
ATOM 3793 N N . LEU B 1 84 ? 12.039 20.531 -5.109 1 87.06 84 LEU B N 1
ATOM 3794 C CA . LEU B 1 84 ? 12.727 21.641 -5.754 1 87.06 84 LEU B CA 1
ATOM 3795 C C . LEU B 1 84 ? 13.695 22.312 -4.789 1 87.06 84 LEU B C 1
ATOM 3797 O O . LEU B 1 84 ? 14.828 22.625 -5.156 1 87.06 84 LEU B O 1
ATOM 3801 N N . ALA B 1 85 ? 13.273 22.438 -3.582 1 89.56 85 ALA B N 1
ATOM 3802 C CA . ALA B 1 85 ? 14.086 23.094 -2.564 1 89.56 85 ALA B CA 1
ATOM 3803 C C . ALA B 1 85 ? 15.305 22.25 -2.203 1 89.56 85 ALA B C 1
ATOM 3805 O O . ALA B 1 85 ? 16.406 22.781 -2.033 1 89.56 85 ALA B O 1
ATOM 3806 N N . GLN B 1 86 ? 15.102 21 -2.121 1 89.31 86 GLN B N 1
ATOM 3807 C CA . GLN B 1 86 ? 16.172 20.094 -1.701 1 89.31 86 GLN B CA 1
ATOM 3808 C C . GLN B 1 86 ? 17.219 19.938 -2.795 1 89.31 86 GLN B C 1
ATOM 3810 O O . GLN B 1 86 ? 18.375 19.641 -2.508 1 89.31 86 GLN B O 1
ATOM 3815 N N . GLY B 1 87 ? 16.875 20.125 -4.027 1 87.12 87 GLY B N 1
ATOM 3816 C CA . GLY B 1 87 ? 17.828 20.078 -5.117 1 87.12 87 GLY B CA 1
ATOM 3817 C C . GLY B 1 87 ? 18.938 21.109 -4.992 1 87.12 87 GLY B C 1
ATOM 3818 O O . GLY B 1 87 ? 20.094 20.844 -5.324 1 87.12 87 GLY B O 1
ATOM 3819 N N . THR B 1 88 ? 18.656 22.25 -4.426 1 90.19 88 THR B N 1
ATOM 3820 C CA . THR B 1 88 ? 19.609 23.359 -4.348 1 90.19 88 THR B CA 1
ATOM 3821 C C . THR B 1 88 ? 20.078 23.562 -2.912 1 90.19 88 THR B C 1
ATOM 3823 O O . THR B 1 88 ? 21.25 23.906 -2.682 1 90.19 88 THR B O 1
ATOM 3826 N N . TYR B 1 89 ? 19.203 23.312 -1.946 1 94.19 89 TYR B N 1
ATOM 3827 C CA . TYR B 1 89 ? 19.5 23.688 -0.569 1 94.19 89 TYR B CA 1
ATOM 3828 C C . TYR B 1 89 ? 19.453 22.469 0.35 1 94.19 89 TYR B C 1
ATOM 3830 O O . TYR B 1 89 ? 19.109 22.594 1.53 1 94.19 89 TYR B O 1
ATOM 3838 N N . GLY B 1 90 ? 19.75 21.406 -0.202 1 90.38 90 GLY B N 1
ATOM 3839 C CA . GLY B 1 90 ? 19.609 20.141 0.511 1 90.38 90 GLY B CA 1
ATOM 3840 C C . GLY B 1 90 ? 20.359 20.125 1.831 1 90.38 90 GLY B C 1
ATOM 3841 O O . GLY B 1 90 ? 19.828 19.656 2.844 1 90.38 90 GLY B O 1
ATOM 3842 N N . PHE B 1 91 ? 21.594 20.609 1.824 1 90 91 PHE B N 1
ATOM 3843 C CA . PHE B 1 91 ? 22.422 20.609 3.027 1 90 91 PHE B CA 1
ATOM 3844 C C . PHE B 1 91 ? 21.766 21.438 4.125 1 90 91 PHE B C 1
ATOM 3846 O O . PHE B 1 91 ? 21.609 20.969 5.254 1 90 91 PHE B O 1
ATOM 3853 N N . ALA B 1 92 ? 21.406 22.609 3.828 1 95.62 92 ALA B N 1
ATOM 3854 C CA . ALA B 1 92 ? 20.797 23.5 4.809 1 95.62 92 ALA B CA 1
ATOM 3855 C C . ALA B 1 92 ? 19.484 22.938 5.336 1 95.62 92 ALA B C 1
ATOM 3857 O O . ALA B 1 92 ? 19.188 23.016 6.531 1 95.62 92 ALA B O 1
ATOM 3858 N N . VAL B 1 93 ? 18.688 22.375 4.496 1 95 93 VAL B N 1
ATOM 3859 C CA . VAL B 1 93 ? 17.391 21.812 4.859 1 95 93 VAL B CA 1
ATOM 3860 C C . VAL B 1 93 ? 17.578 20.641 5.824 1 95 93 VAL B C 1
ATOM 3862 O O . VAL B 1 93 ? 16.906 20.562 6.852 1 95 93 VAL B O 1
ATOM 3865 N N . SER B 1 94 ? 18.5 19.781 5.465 1 92.19 94 SER B N 1
ATOM 3866 C CA . SER B 1 94 ? 18.75 18.594 6.285 1 92.19 94 SER B CA 1
ATOM 3867 C C . SER B 1 94 ? 19.281 18.984 7.66 1 92.19 94 SER B C 1
ATOM 3869 O O . SER B 1 94 ? 18.859 18.422 8.672 1 92.19 94 SER B O 1
ATOM 3871 N N . CYS B 1 95 ? 20.219 19.875 7.703 1 94.06 95 CYS B N 1
ATOM 3872 C CA . CYS B 1 95 ? 20.797 20.297 8.977 1 94.06 95 CYS B CA 1
ATOM 3873 C C . CYS B 1 95 ? 19.75 21.016 9.828 1 94.06 95 CYS B C 1
ATOM 3875 O O . CYS B 1 95 ? 19.734 20.859 11.047 1 94.06 95 CYS B O 1
ATOM 3877 N N . THR B 1 96 ? 18.922 21.812 9.195 1 96.75 96 THR B N 1
ATOM 3878 C CA . THR B 1 96 ? 17.844 22.484 9.906 1 96.75 96 THR B CA 1
ATOM 3879 C C . THR B 1 96 ? 16.891 21.469 10.516 1 96.75 96 THR B C 1
ATOM 3881 O O . THR B 1 96 ? 16.422 21.641 11.648 1 96.75 96 THR B O 1
ATOM 3884 N N . LEU B 1 97 ? 16.562 20.5 9.781 1 94.81 97 LEU B N 1
ATOM 3885 C CA . LEU B 1 97 ? 15.695 19.438 10.266 1 94.81 97 LEU B CA 1
ATOM 3886 C C . LEU B 1 97 ? 16.281 18.766 11.5 1 94.81 97 LEU B C 1
ATOM 3888 O O . LEU B 1 97 ? 15.578 18.547 12.492 1 94.81 97 LEU B O 1
ATOM 3892 N N . ILE B 1 98 ? 17.562 18.453 11.492 1 94.06 98 ILE B N 1
ATOM 3893 C CA . ILE B 1 98 ? 18.234 17.781 12.594 1 94.06 98 ILE B CA 1
ATOM 3894 C C . ILE B 1 98 ? 18.25 18.672 13.82 1 94.06 98 ILE B C 1
ATOM 3896 O O . ILE B 1 98 ? 17.875 18.25 14.914 1 94.06 98 ILE B O 1
ATOM 3900 N N . LEU B 1 99 ? 18.672 19.844 13.578 1 96.25 99 LEU B N 1
ATOM 3901 C CA . LEU B 1 99 ? 18.719 20.781 14.695 1 96.25 99 LEU B CA 1
ATOM 3902 C C . LEU B 1 99 ? 17.328 21.016 15.258 1 96.25 99 LEU B C 1
ATOM 3904 O O . LEU B 1 99 ? 17.156 21.125 16.469 1 96.25 99 LEU B O 1
ATOM 3908 N N . GLY B 1 100 ? 16.359 21.188 14.398 1 97.38 100 GLY B N 1
ATOM 3909 C CA . GLY B 1 100 ? 14.984 21.344 14.844 1 97.38 100 GLY B CA 1
ATOM 3910 C C . GLY B 1 100 ? 14.516 20.234 15.758 1 97.38 100 GLY B C 1
ATOM 3911 O O . GLY B 1 100 ? 13.836 20.484 16.75 1 97.38 100 GLY B O 1
ATOM 3912 N N . PHE B 1 101 ? 14.844 19.047 15.414 1 96 101 PHE B N 1
ATOM 3913 C CA . PHE B 1 101 ? 14.422 17.922 16.234 1 96 101 PHE B CA 1
ATOM 3914 C C . PHE B 1 101 ? 15.109 17.938 17.594 1 96 101 PHE B C 1
ATOM 3916 O O . PHE B 1 101 ? 14.469 17.703 18.625 1 96 101 PHE B O 1
ATOM 3923 N N . ILE B 1 102 ? 16.391 18.125 17.578 1 95.69 102 ILE B N 1
ATOM 3924 C CA . ILE B 1 102 ? 17.156 18.219 18.812 1 95.69 102 ILE B CA 1
ATOM 3925 C C . ILE B 1 102 ? 16.562 19.312 19.703 1 95.69 102 ILE B C 1
ATOM 3927 O O . ILE B 1 102 ? 16.328 19.078 20.906 1 95.69 102 ILE B O 1
ATOM 3931 N N . LEU B 1 103 ? 16.297 20.422 19.109 1 98.19 103 LEU B N 1
ATOM 3932 C CA . LEU B 1 103 ? 15.789 21.547 19.891 1 98.19 103 LEU B CA 1
ATOM 3933 C C . LEU B 1 103 ? 14.344 21.297 20.328 1 98.19 103 LEU B C 1
ATOM 3935 O O . LEU B 1 103 ? 13.906 21.812 21.344 1 98.19 103 LEU B O 1
ATOM 3939 N N . ASN B 1 104 ? 13.602 20.594 19.531 1 98.25 104 ASN B N 1
ATOM 3940 C CA . ASN B 1 104 ? 12.281 20.172 20 1 98.25 104 ASN B CA 1
ATOM 3941 C C . ASN B 1 104 ? 12.367 19.438 21.344 1 98.25 104 ASN B C 1
ATOM 3943 O O . ASN B 1 104 ? 11.586 19.688 22.25 1 98.25 104 ASN B O 1
ATOM 3947 N N . LEU B 1 105 ? 13.289 18.484 21.453 1 96.38 105 LEU B N 1
ATOM 3948 C CA . LEU B 1 105 ? 13.477 17.734 22.688 1 96.38 105 LEU B CA 1
ATOM 3949 C C . LEU B 1 105 ? 13.883 18.672 23.828 1 96.38 105 LEU B C 1
ATOM 3951 O O . LEU B 1 105 ? 13.391 18.547 24.953 1 96.38 105 LEU B O 1
ATOM 3955 N N . VAL B 1 106 ? 14.758 19.531 23.484 1 97.81 106 VAL B N 1
ATOM 3956 C CA . VAL B 1 106 ? 15.234 20.484 24.484 1 97.81 106 VAL B CA 1
ATOM 3957 C C . VAL B 1 106 ? 14.078 21.344 24.984 1 97.81 106 VAL B C 1
ATOM 3959 O O . VAL B 1 106 ? 13.859 21.484 26.188 1 97.81 106 VAL B O 1
ATOM 3962 N N . PHE B 1 107 ? 13.312 21.922 24.062 1 98.38 107 PHE B N 1
ATOM 3963 C CA . PHE B 1 107 ? 12.195 22.781 24.438 1 98.38 107 PHE B CA 1
ATOM 3964 C C . PHE B 1 107 ? 11.148 22 25.219 1 98.38 107 PHE B C 1
ATOM 3966 O O . PHE B 1 107 ? 10.547 22.516 26.156 1 98.38 107 PHE B O 1
ATOM 3973 N N . ALA B 1 108 ? 10.891 20.797 24.828 1 97.75 108 ALA B N 1
ATOM 3974 C CA . ALA B 1 108 ? 9.922 19.969 25.531 1 97.75 108 ALA B CA 1
ATOM 3975 C C . ALA B 1 108 ? 10.367 19.734 26.984 1 97.75 108 ALA B C 1
ATOM 3977 O O . ALA B 1 108 ? 9.531 19.594 27.875 1 97.75 108 ALA B O 1
ATOM 3978 N N . ARG B 1 109 ? 11.68 19.656 27.141 1 96.69 109 ARG B N 1
ATOM 3979 C CA . ARG B 1 109 ? 12.219 19.391 28.469 1 96.69 109 ARG B CA 1
ATOM 3980 C C . ARG B 1 109 ? 12.188 20.641 29.344 1 96.69 109 ARG B C 1
ATOM 3982 O O . ARG B 1 109 ? 11.844 20.562 30.531 1 96.69 109 ARG B O 1
ATOM 3989 N N . ILE B 1 110 ? 12.445 21.766 28.797 1 97.25 110 ILE B N 1
ATOM 3990 C CA . ILE B 1 110 ? 12.75 22.922 29.641 1 97.25 110 ILE B CA 1
ATOM 3991 C C . ILE B 1 110 ? 11.547 23.859 29.688 1 97.25 110 ILE B C 1
ATOM 3993 O O . ILE B 1 110 ? 11.477 24.75 30.531 1 97.25 110 ILE B O 1
ATOM 3997 N N . THR B 1 111 ? 10.648 23.797 28.734 1 97.38 111 THR B N 1
ATOM 3998 C CA . THR B 1 111 ? 9.5 24.688 28.719 1 97.38 111 THR B CA 1
ATOM 3999 C C . THR B 1 111 ? 8.234 23.953 29.172 1 97.38 111 THR B C 1
ATOM 4001 O O . THR B 1 111 ? 8.289 22.766 29.5 1 97.38 111 THR B O 1
ATOM 4004 N N . LYS B 1 112 ? 7.117 24.719 29.203 1 96.81 112 LYS B N 1
ATOM 4005 C CA . LYS B 1 112 ? 5.824 24.141 29.547 1 96.81 112 LYS B CA 1
ATOM 4006 C C . LYS B 1 112 ? 5.223 23.391 28.359 1 96.81 112 LYS B C 1
ATOM 4008 O O . LYS B 1 112 ? 4.266 22.625 28.531 1 96.81 112 LYS B O 1
ATOM 4013 N N . PHE B 1 113 ? 5.781 23.547 27.188 1 97.88 113 PHE B N 1
ATOM 4014 C CA . PHE B 1 113 ? 5.348 22.844 26 1 97.88 113 PHE B CA 1
ATOM 4015 C C . PHE B 1 113 ? 5.973 21.453 25.938 1 97.88 113 PHE B C 1
ATOM 4017 O O . PHE B 1 113 ? 7.102 21.281 25.469 1 97.88 113 PHE B O 1
ATOM 4024 N N . LYS B 1 114 ? 5.219 20.375 26.234 1 97.44 114 LYS B N 1
ATOM 4025 C CA . LYS B 1 114 ? 5.742 19.047 26.531 1 97.44 114 LYS B CA 1
ATOM 4026 C C . LYS B 1 114 ? 5.566 18.125 25.328 1 97.44 114 LYS B C 1
ATOM 4028 O O . LYS B 1 114 ? 5.664 16.891 25.469 1 97.44 114 LYS B O 1
ATOM 4033 N N . ASN B 1 115 ? 5.363 18.656 24.203 1 98.06 115 ASN B N 1
ATOM 4034 C CA . ASN B 1 115 ? 5.074 17.844 23.016 1 98.06 115 ASN B CA 1
ATOM 4035 C C . ASN B 1 115 ? 6.348 17.484 22.266 1 98.06 115 ASN B C 1
ATOM 4037 O O . ASN B 1 115 ? 7.172 18.359 21.984 1 98.06 115 ASN B O 1
ATOM 4041 N N . ILE B 1 116 ? 6.504 16.281 21.953 1 96.81 116 ILE B N 1
ATOM 4042 C CA . ILE B 1 116 ? 7.59 15.812 21.109 1 96.81 116 ILE B CA 1
ATOM 4043 C C . ILE B 1 116 ? 7.035 15.406 19.734 1 96.81 116 ILE B C 1
ATOM 4045 O O . ILE B 1 116 ? 6.238 14.469 19.641 1 96.81 116 ILE B O 1
ATOM 4049 N N . PHE B 1 117 ? 7.523 16.031 18.703 1 96.25 117 PHE B N 1
ATOM 4050 C CA . PHE B 1 117 ? 6.949 15.992 17.359 1 96.25 117 PHE B CA 1
ATOM 4051 C C . PHE B 1 117 ? 7.523 14.828 16.562 1 96.25 117 PHE B C 1
ATOM 4053 O O . PHE B 1 117 ? 8.734 14.758 16.328 1 96.25 117 PHE B O 1
ATOM 4060 N N . PHE B 1 118 ? 6.613 13.906 15.984 1 93.56 118 PHE B N 1
ATOM 4061 C CA . PHE B 1 118 ? 7.133 12.711 15.336 1 93.56 118 PHE B CA 1
ATOM 4062 C C . PHE B 1 118 ? 6.676 12.641 13.883 1 93.56 118 PHE B C 1
ATOM 4064 O O . PHE B 1 118 ? 6.957 11.664 13.18 1 93.56 118 PHE B O 1
ATOM 4071 N N . THR B 1 119 ? 5.938 13.562 13.383 1 93.19 119 THR B N 1
ATOM 4072 C CA . THR B 1 119 ? 5.609 13.617 11.961 1 93.19 119 THR B CA 1
ATOM 4073 C C . THR B 1 119 ? 6.734 14.273 11.172 1 93.19 119 THR B C 1
ATOM 4075 O O . THR B 1 119 ? 6.605 15.414 10.727 1 93.19 119 THR B O 1
ATOM 4078 N N . THR B 1 120 ? 7.672 13.555 10.883 1 87.81 120 THR B N 1
ATOM 4079 C CA . THR B 1 120 ? 8.93 14.102 10.398 1 87.81 120 THR B CA 1
ATOM 4080 C C . THR B 1 120 ? 8.797 14.586 8.961 1 87.81 120 THR B C 1
ATOM 4082 O O . THR B 1 120 ? 9.539 15.469 8.523 1 87.81 120 THR B O 1
ATOM 4085 N N . GLY B 1 121 ? 7.883 14.055 8.219 1 89.25 121 GLY B N 1
ATOM 4086 C CA . GLY B 1 121 ? 7.621 14.609 6.906 1 89.25 121 GLY B CA 1
ATOM 4087 C C . GLY B 1 121 ? 7.211 16.062 6.949 1 89.25 121 GLY B C 1
ATOM 4088 O O . GLY B 1 121 ? 7.68 16.875 6.141 1 89.25 121 GLY B O 1
ATOM 4089 N N . HIS B 1 122 ? 6.391 16.312 7.828 1 94.44 122 HIS B N 1
ATOM 4090 C CA . HIS B 1 122 ? 5.973 17.703 8.023 1 94.44 122 HIS B CA 1
ATOM 4091 C C . HIS B 1 122 ? 7.125 18.562 8.523 1 94.44 122 HIS B C 1
ATOM 4093 O O . HIS B 1 122 ? 7.234 19.734 8.172 1 94.44 122 HIS B O 1
ATOM 4099 N N . SER B 1 123 ? 7.949 17.969 9.32 1 95.56 123 SER B N 1
ATOM 4100 C CA . SER B 1 123 ? 9.125 18.703 9.781 1 95.56 123 SER B CA 1
ATOM 4101 C C . SER B 1 123 ? 10.055 19.031 8.617 1 95.56 123 SER B C 1
ATOM 4103 O O . SER B 1 123 ? 10.641 20.125 8.586 1 95.56 123 SER B O 1
ATOM 4105 N N . LEU B 1 124 ? 10.141 18.125 7.762 1 93.19 124 LEU B N 1
ATOM 4106 C CA . LEU B 1 124 ? 10.961 18.375 6.578 1 93.19 124 LEU B CA 1
ATOM 4107 C C . LEU B 1 124 ? 10.383 19.5 5.734 1 93.19 124 LEU B C 1
ATOM 4109 O O . LEU B 1 124 ? 11.117 20.375 5.27 1 93.19 124 LEU B O 1
ATOM 4113 N N . PHE B 1 125 ? 9.086 19.516 5.555 1 95.94 125 PHE B N 1
ATOM 4114 C CA . PHE B 1 125 ? 8.438 20.578 4.797 1 95.94 125 PHE B CA 1
ATOM 4115 C C . PHE B 1 125 ? 8.68 21.922 5.449 1 95.94 125 PHE B C 1
ATOM 4117 O O . PHE B 1 125 ? 9.008 22.906 4.766 1 95.94 125 PHE B O 1
ATOM 4124 N N . PHE B 1 126 ? 8.531 21.922 6.719 1 97.62 126 PHE B N 1
ATOM 4125 C CA . PHE B 1 126 ? 8.703 23.188 7.438 1 97.62 126 PHE B CA 1
ATOM 4126 C C . PHE B 1 126 ? 10.148 23.641 7.383 1 97.62 126 PHE B C 1
ATOM 4128 O O . PHE B 1 126 ? 10.422 24.844 7.258 1 97.62 126 PHE B O 1
ATOM 4135 N N . SER B 1 127 ? 11.008 22.688 7.473 1 97.38 127 SER B N 1
ATOM 4136 C CA . SER B 1 127 ? 12.43 23 7.309 1 97.38 127 SER B CA 1
ATOM 4137 C C . SER B 1 127 ? 12.695 23.656 5.957 1 97.38 127 SER B C 1
ATOM 4139 O O . SER B 1 127 ? 13.438 24.641 5.871 1 97.38 127 SER B O 1
ATOM 4141 N N . CYS B 1 128 ? 12.125 23.172 4.953 1 96.5 128 CYS B N 1
ATOM 4142 C CA . CYS B 1 128 ? 12.273 23.734 3.615 1 96.5 128 CYS B CA 1
ATOM 4143 C C . CYS B 1 128 ? 11.773 25.172 3.564 1 96.5 128 CYS B C 1
ATOM 4145 O O . CYS B 1 128 ? 12.438 26.047 3.012 1 96.5 128 CYS B O 1
ATOM 4147 N N . VAL B 1 129 ? 10.641 25.375 4.125 1 98.12 129 VAL B N 1
ATOM 4148 C CA . VAL B 1 129 ? 10.031 26.703 4.121 1 98.12 129 VAL B CA 1
ATOM 4149 C C . VAL B 1 129 ? 10.953 27.703 4.809 1 98.12 129 VAL B C 1
ATOM 4151 O O . VAL B 1 129 ? 11.242 28.766 4.262 1 98.12 129 VAL B O 1
ATOM 4154 N N . LEU B 1 130 ? 11.453 27.359 5.934 1 98.62 130 LEU B N 1
ATOM 4155 C CA . LEU B 1 130 ? 12.305 28.25 6.707 1 98.62 130 LEU B CA 1
ATOM 4156 C C . LEU B 1 130 ? 13.609 28.531 5.973 1 98.62 130 LEU B C 1
ATOM 4158 O O . LEU B 1 130 ? 14.062 29.672 5.914 1 98.62 130 LEU B O 1
ATOM 4162 N N . VAL B 1 131 ? 14.156 27.531 5.418 1 98.31 131 VAL B N 1
ATOM 4163 C CA . VAL B 1 131 ? 15.422 27.672 4.703 1 98.31 131 VAL B CA 1
ATOM 4164 C C . VAL B 1 131 ? 15.219 28.562 3.477 1 98.31 131 VAL B C 1
ATOM 4166 O O . VAL B 1 131 ? 16.031 29.453 3.213 1 98.31 131 VAL B O 1
ATOM 4169 N N . LEU B 1 132 ? 14.18 28.344 2.752 1 97.88 132 LEU B N 1
ATOM 4170 C CA . LEU B 1 132 ? 13.922 29.125 1.542 1 97.88 132 LEU B CA 1
ATOM 4171 C C . LEU B 1 132 ? 13.734 30.594 1.869 1 97.88 132 LEU B C 1
ATOM 4173 O O . LEU B 1 132 ? 14.234 31.469 1.148 1 97.88 132 LEU B O 1
ATOM 4177 N N . ILE B 1 133 ? 13.023 30.891 2.92 1 98.25 133 ILE B N 1
ATOM 4178 C CA . ILE B 1 133 ? 12.805 32.281 3.305 1 98.25 133 ILE B CA 1
ATOM 4179 C C . ILE B 1 133 ? 14.133 32.938 3.686 1 98.25 133 ILE B C 1
ATOM 4181 O O . ILE B 1 133 ? 14.438 34.031 3.238 1 98.25 133 ILE B O 1
ATOM 4185 N N . MET B 1 134 ? 14.93 32.25 4.516 1 98.5 134 MET B N 1
ATOM 4186 C CA . MET B 1 134 ? 16.219 32.75 4.941 1 98.5 134 MET B CA 1
ATOM 4187 C C . MET B 1 134 ? 17.141 32.969 3.74 1 98.5 134 MET B C 1
ATOM 4189 O O . MET B 1 134 ? 17.812 34 3.652 1 98.5 134 MET B O 1
ATOM 4193 N N . LYS B 1 135 ? 17.141 32.031 2.816 1 97.81 135 LYS B N 1
ATOM 4194 C CA . LYS B 1 135 ? 18 32.125 1.633 1 97.81 135 LYS B CA 1
ATOM 4195 C C . LYS B 1 135 ? 17.547 33.25 0.707 1 97.81 135 LYS B C 1
ATOM 4197 O O . LYS B 1 135 ? 18.359 33.906 0.078 1 97.81 135 LYS B O 1
ATOM 4202 N N . ALA B 1 136 ? 16.266 33.375 0.584 1 97.44 136 ALA B N 1
ATOM 4203 C CA . ALA B 1 136 ? 15.742 34.469 -0.233 1 97.44 136 ALA B CA 1
ATOM 4204 C C . ALA B 1 136 ? 16.25 35.812 0.267 1 97.44 136 ALA B C 1
ATOM 4206 O O . ALA B 1 136 ? 16.469 36.75 -0.526 1 97.44 136 ALA B O 1
ATOM 4207 N N . HIS B 1 137 ? 16.422 35.969 1.552 1 97.94 137 HIS B N 1
ATOM 4208 C CA . HIS B 1 137 ? 16.891 37.219 2.139 1 97.94 137 HIS B CA 1
ATOM 4209 C C . HIS B 1 137 ? 18.422 37.281 2.162 1 97.94 137 HIS B C 1
ATOM 4211 O O . HIS B 1 137 ? 19 38.219 2.713 1 97.94 137 HIS B O 1
ATOM 4217 N N . GLY B 1 138 ? 19.125 36.219 1.71 1 96.81 138 GLY B N 1
ATOM 4218 C CA . GLY B 1 138 ? 20.562 36.281 1.455 1 96.81 138 GLY B CA 1
ATOM 4219 C C . GLY B 1 138 ? 21.391 35.812 2.635 1 96.81 138 GLY B C 1
ATOM 4220 O O . GLY B 1 138 ? 22.578 36.094 2.717 1 96.81 138 GLY B O 1
ATOM 4221 N N . PHE B 1 139 ? 20.828 35.062 3.508 1 97.88 139 PHE B N 1
ATOM 4222 C CA . PHE B 1 139 ? 21.594 34.594 4.664 1 97.88 139 PHE B CA 1
ATOM 4223 C C . PHE B 1 139 ? 22.391 33.344 4.316 1 97.88 139 PHE B C 1
ATOM 4225 O O . PHE B 1 139 ? 21.984 32.562 3.455 1 97.88 139 PHE B O 1
ATOM 4232 N N . ASP B 1 140 ? 23.5 33.188 4.973 1 97.38 140 ASP B N 1
ATOM 4233 C CA . ASP B 1 140 ? 24.359 32.031 4.723 1 97.38 140 ASP B CA 1
ATOM 4234 C C . ASP B 1 140 ? 23.812 30.797 5.426 1 97.38 140 ASP B C 1
ATOM 4236 O O . ASP B 1 140 ? 22.797 30.844 6.105 1 97.38 140 ASP B O 1
ATOM 4240 N N . ASN B 1 141 ? 24.438 29.656 5.258 1 97.38 141 ASN B N 1
ATOM 4241 C CA . ASN B 1 141 ? 23.969 28.375 5.773 1 97.38 141 ASN B CA 1
ATOM 4242 C C . ASN B 1 141 ? 23.969 28.344 7.301 1 97.38 141 ASN B C 1
ATOM 4244 O O . ASN B 1 141 ? 23.016 27.875 7.918 1 97.38 141 ASN B O 1
ATOM 4248 N N . THR B 1 142 ? 25 28.844 7.871 1 97.94 142 THR B N 1
ATOM 4249 C CA . THR B 1 142 ? 25.141 28.766 9.32 1 97.94 142 THR B CA 1
ATOM 4250 C C . THR B 1 142 ? 24 29.516 10.016 1 97.94 142 THR B C 1
ATOM 4252 O O . THR B 1 142 ? 23.344 28.953 10.883 1 97.94 142 THR B O 1
ATOM 4255 N N . ILE B 1 143 ? 23.797 30.703 9.617 1 98.31 143 ILE B N 1
ATOM 4256 C CA . ILE B 1 143 ? 22.734 31.516 10.219 1 98.31 143 ILE B CA 1
ATOM 4257 C C . ILE B 1 143 ? 21.375 30.906 9.906 1 98.31 143 ILE B C 1
ATOM 4259 O O . ILE B 1 143 ? 20.5 30.844 10.766 1 98.31 143 ILE B O 1
ATOM 4263 N N . THR B 1 144 ? 21.203 30.453 8.695 1 98.5 144 THR B N 1
ATOM 4264 C CA . THR B 1 144 ? 19.953 29.828 8.258 1 98.5 144 THR B CA 1
ATOM 4265 C C . THR B 1 144 ? 19.641 28.609 9.117 1 98.5 144 THR B C 1
ATOM 4267 O O . THR B 1 144 ? 18.5 28.469 9.594 1 98.5 144 THR B O 1
ATOM 4270 N N . ILE B 1 145 ? 20.609 27.75 9.352 1 98.12 145 ILE B N 1
ATOM 4271 C CA . ILE B 1 145 ? 20.438 26.516 10.102 1 98.12 145 ILE B CA 1
ATOM 4272 C C . ILE B 1 145 ? 20.125 26.828 11.562 1 98.12 145 ILE B C 1
ATOM 4274 O O . ILE B 1 145 ? 19.203 26.25 12.148 1 98.12 145 ILE B O 1
ATOM 4278 N N . LEU B 1 146 ? 20.781 27.766 12.109 1 98.56 146 LEU B N 1
ATOM 4279 C CA . LEU B 1 146 ? 20.594 28.109 13.508 1 98.56 146 LEU B CA 1
ATOM 4280 C C . LEU B 1 146 ? 19.219 28.719 13.742 1 98.56 146 LEU B C 1
ATOM 4282 O O . LEU B 1 146 ? 18.5 28.297 14.648 1 98.56 146 LEU B O 1
ATOM 4286 N N . ILE B 1 147 ? 18.844 29.672 12.945 1 98.62 147 ILE B N 1
ATOM 4287 C CA . ILE B 1 147 ? 17.562 30.344 13.109 1 98.62 147 ILE B CA 1
ATOM 4288 C C . ILE B 1 147 ? 16.438 29.406 12.734 1 98.62 147 ILE B C 1
ATOM 4290 O O . ILE B 1 147 ? 15.461 29.25 13.484 1 98.62 147 ILE B O 1
ATOM 4294 N N . GLY B 1 148 ? 16.578 28.812 11.57 1 98.56 148 GLY B N 1
ATOM 4295 C CA . GLY B 1 148 ? 15.57 27.859 11.117 1 98.56 148 GLY B CA 1
ATOM 4296 C C . GLY B 1 148 ? 15.352 26.719 12.078 1 98.56 148 GLY B C 1
ATOM 4297 O O . GLY B 1 148 ? 14.211 26.359 12.398 1 98.56 148 GLY B O 1
ATOM 4298 N N . GLY B 1 149 ? 16.453 26.078 12.5 1 98.56 149 GLY B N 1
ATOM 4299 C CA . GLY B 1 149 ? 16.359 24.969 13.445 1 98.56 149 GLY B CA 1
ATOM 4300 C C . GLY B 1 149 ? 15.688 25.359 14.75 1 98.56 149 GLY B C 1
ATOM 4301 O O . GLY B 1 149 ? 14.898 24.594 15.305 1 98.56 149 GLY B O 1
ATOM 4302 N N . THR B 1 150 ? 16 26.531 15.211 1 98.81 150 THR B N 1
ATOM 4303 C CA . THR B 1 150 ? 15.43 27.031 16.453 1 98.81 150 THR B CA 1
ATOM 4304 C C . THR B 1 150 ? 13.922 27.234 16.312 1 98.81 150 THR B C 1
ATOM 4306 O O . THR B 1 150 ? 13.148 26.812 17.188 1 98.81 150 THR B O 1
ATOM 4309 N N . ILE B 1 151 ? 13.492 27.844 15.242 1 98.81 151 ILE B N 1
ATOM 4310 C CA . ILE B 1 151 ? 12.078 28.078 15.008 1 98.81 151 ILE B CA 1
ATOM 4311 C C . ILE B 1 151 ? 11.336 26.75 14.859 1 98.81 151 ILE B C 1
ATOM 4313 O O . ILE B 1 151 ? 10.289 26.547 15.477 1 98.81 151 ILE B O 1
ATOM 4317 N N . LEU B 1 152 ? 11.883 25.844 14.078 1 98.62 152 LEU B N 1
ATOM 4318 C CA . LEU B 1 152 ? 11.281 24.531 13.859 1 98.62 152 LEU B CA 1
ATOM 4319 C C . LEU B 1 152 ? 11.109 23.781 15.172 1 98.62 152 LEU B C 1
ATOM 4321 O O . LEU B 1 152 ? 10.047 23.234 15.445 1 98.62 152 LEU B O 1
ATOM 4325 N N . GLY B 1 153 ? 12.188 23.719 15.961 1 98.62 153 GLY B N 1
ATOM 4326 C CA . GLY B 1 153 ? 12.141 23.031 17.234 1 98.62 153 GLY B CA 1
ATOM 4327 C C . GLY B 1 153 ? 11.117 23.609 18.188 1 98.62 153 GLY B C 1
ATOM 4328 O O . GLY B 1 153 ? 10.352 22.875 18.812 1 98.62 153 GLY B O 1
ATOM 4329 N N . PHE B 1 154 ? 11.102 24.891 18.266 1 98.75 154 PHE B N 1
ATOM 4330 C CA . PHE B 1 154 ? 10.188 25.562 19.172 1 98.75 154 PHE B CA 1
ATOM 4331 C C . PHE B 1 154 ? 8.742 25.344 18.75 1 98.75 154 PHE B C 1
ATOM 4333 O O . PHE B 1 154 ? 7.883 25.031 19.578 1 98.75 154 PHE B O 1
ATOM 4340 N N . MET B 1 155 ? 8.453 25.594 17.5 1 98.69 155 MET B N 1
ATOM 4341 C CA . MET B 1 155 ? 7.094 25.453 17 1 98.69 155 MET B CA 1
ATOM 4342 C C . MET B 1 155 ? 6.609 24.016 17.125 1 98.69 155 MET B C 1
ATOM 4344 O O . MET B 1 155 ? 5.422 23.766 17.359 1 98.69 155 MET B O 1
ATOM 4348 N N . SER B 1 156 ? 7.508 23.031 16.984 1 98.38 156 SER B N 1
ATOM 4349 C CA . SER B 1 156 ? 7.18 21.609 17.141 1 98.38 156 SER B CA 1
ATOM 4350 C C . SER B 1 156 ? 6.719 21.312 18.562 1 98.38 156 SER B C 1
ATOM 4352 O O . SER B 1 156 ? 5.867 20.453 18.781 1 98.38 156 SER B O 1
ATOM 4354 N N . ALA B 1 157 ? 7.262 22.016 19.5 1 98.31 157 ALA B N 1
ATOM 4355 C CA . ALA B 1 157 ? 6.883 21.828 20.891 1 98.31 157 ALA B CA 1
ATOM 4356 C C . ALA B 1 157 ? 5.648 22.641 21.25 1 98.31 157 ALA B C 1
ATOM 4358 O O . ALA B 1 157 ? 4.77 22.172 21.969 1 98.31 157 ALA B O 1
ATOM 4359 N N . ALA B 1 158 ? 5.504 23.781 20.75 1 98.5 158 ALA B N 1
ATOM 4360 C CA . ALA B 1 158 ? 4.543 24.781 21.219 1 98.5 158 ALA B CA 1
ATOM 4361 C C . ALA B 1 158 ? 3.193 24.609 20.516 1 98.5 158 ALA B C 1
ATOM 4363 O O . ALA B 1 158 ? 2.145 24.672 21.172 1 98.5 158 ALA B O 1
ATOM 4364 N N . LEU B 1 159 ? 3.143 24.375 19.234 1 98.38 159 LEU B N 1
ATOM 4365 C CA . LEU B 1 159 ? 1.92 24.484 18.453 1 98.38 159 LEU B CA 1
ATOM 4366 C C . LEU B 1 159 ? 0.942 23.375 18.812 1 98.38 159 LEU B C 1
ATOM 4368 O O . LEU B 1 159 ? -0.27 23.594 18.859 1 98.38 159 LEU B O 1
ATOM 4372 N N . PRO B 1 160 ? 1.461 22.141 19.047 1 98.25 160 PRO B N 1
ATOM 4373 C CA . PRO B 1 160 ? 0.504 21.109 19.453 1 98.25 160 PRO B CA 1
ATOM 4374 C C . PRO B 1 160 ? -0.286 21.5 20.703 1 98.25 160 PRO B C 1
ATOM 4376 O O . PRO B 1 160 ? -1.432 21.078 20.875 1 98.25 160 PRO B O 1
ATOM 4379 N N . GLN B 1 161 ? 0.337 22.328 21.516 1 97.38 161 GLN B N 1
ATOM 4380 C CA . GLN B 1 161 ? -0.303 22.75 22.75 1 97.38 161 GLN B CA 1
ATOM 4381 C C . GLN B 1 161 ? -1.593 23.516 22.469 1 97.38 161 GLN B C 1
ATOM 4383 O O . GLN B 1 161 ? -2.549 23.438 23.234 1 97.38 161 GLN B O 1
ATOM 4388 N N . PHE B 1 162 ? -1.64 24.188 21.391 1 97.38 162 PHE B N 1
ATOM 4389 C CA . PHE B 1 162 ? -2.803 24.969 21 1 97.38 162 PHE B CA 1
ATOM 4390 C C . PHE B 1 162 ? -4.004 24.078 20.734 1 97.38 162 PHE B C 1
ATOM 4392 O O . PHE B 1 162 ? -5.148 24.484 20.922 1 97.38 162 PHE B O 1
ATOM 4399 N N . CYS B 1 163 ? -3.824 22.828 20.422 1 98.12 163 CYS B N 1
ATOM 4400 C CA . CYS B 1 163 ? -4.875 21.875 20.078 1 98.12 163 CYS B CA 1
ATOM 4401 C C . CYS B 1 163 ? -5.211 20.969 21.266 1 98.12 163 CYS B C 1
ATOM 4403 O O . CYS B 1 163 ? -6.23 20.281 21.25 1 98.12 163 CYS B O 1
ATOM 4405 N N . GLN B 1 164 ? -4.41 21.047 22.375 1 97.94 164 GLN B N 1
ATOM 4406 C CA . GLN B 1 164 ? -4.43 20.047 23.422 1 97.94 164 GLN B CA 1
ATOM 4407 C C . GLN B 1 164 ? -5.754 20.062 24.188 1 97.94 164 GLN B C 1
ATOM 4409 O O . GLN B 1 164 ? -6.223 19.016 24.656 1 97.94 164 GLN B O 1
ATOM 4414 N N . PRO B 1 165 ? -6.441 21.234 24.406 1 97.25 165 PRO B N 1
ATOM 4415 C CA . PRO B 1 165 ? -7.746 21.188 25.062 1 97.25 165 PRO B CA 1
ATOM 4416 C C . PRO B 1 165 ? -8.758 20.344 24.312 1 97.25 165 PRO B C 1
ATOM 4418 O O . PRO B 1 165 ? -9.516 19.578 24.922 1 97.25 165 PRO B O 1
ATOM 4421 N N . PHE B 1 166 ? -8.742 20.375 23.062 1 97.69 166 PHE B N 1
ATOM 4422 C CA . PHE B 1 166 ? -9.68 19.625 22.234 1 97.69 166 PHE B CA 1
ATOM 4423 C C . PHE B 1 166 ? -9.25 18.172 22.125 1 97.69 166 PHE B C 1
ATOM 4425 O O . PHE B 1 166 ? -10.086 17.266 22.031 1 97.69 166 PHE B O 1
ATOM 4432 N N . MET B 1 167 ? -7.898 17.953 22.156 1 97.44 167 MET B N 1
ATOM 4433 C CA . MET B 1 167 ? -7.367 16.578 22.172 1 97.44 167 MET B CA 1
ATOM 4434 C C . MET B 1 167 ? -7.812 15.844 23.438 1 97.44 167 MET B C 1
ATOM 4436 O O . MET B 1 167 ? -8.211 14.68 23.359 1 97.44 167 MET B O 1
ATOM 4440 N N . ARG B 1 168 ? -7.762 16.516 24.547 1 97.12 168 ARG B N 1
ATOM 4441 C CA . ARG B 1 168 ? -8.164 15.906 25.812 1 97.12 168 ARG B CA 1
ATOM 4442 C C . ARG B 1 168 ? -9.648 15.555 25.797 1 97.12 168 ARG B C 1
ATOM 4444 O O . ARG B 1 168 ? -10.047 14.492 26.266 1 97.12 168 ARG B O 1
ATOM 4451 N N . GLU B 1 169 ? -10.375 16.438 25.25 1 96 169 GLU B N 1
ATOM 4452 C CA . GLU B 1 169 ? -11.805 16.188 25.141 1 96 169 GLU B CA 1
ATOM 4453 C C . GLU B 1 169 ? -12.094 15.016 24.203 1 96 169 GLU B C 1
ATOM 4455 O O . GLU B 1 169 ? -13.023 14.242 24.438 1 96 169 GLU B O 1
ATOM 4460 N N . LEU B 1 170 ? -11.391 14.945 23.188 1 96.56 170 LEU B N 1
ATOM 4461 C CA . LEU B 1 170 ? -11.586 13.945 22.141 1 96.56 170 LEU B CA 1
ATOM 4462 C C . LEU B 1 170 ? -11.172 12.555 22.641 1 96.56 170 LEU B C 1
ATOM 4464 O O . LEU B 1 170 ? -11.906 11.586 22.438 1 96.56 170 LEU B O 1
ATOM 4468 N N . THR B 1 171 ? -10.031 12.445 23.328 1 94.38 171 THR B N 1
ATOM 4469 C CA . THR B 1 171 ? -9.43 11.148 23.625 1 94.38 171 THR B CA 1
ATOM 4470 C C . THR B 1 171 ? -9.734 10.727 25.062 1 94.38 171 THR B C 1
ATOM 4472 O O . THR B 1 171 ? -9.578 9.555 25.422 1 94.38 171 THR B O 1
ATOM 4475 N N . GLY B 1 172 ? -10.125 11.68 25.891 1 94.44 172 GLY B N 1
ATOM 4476 C CA . GLY B 1 172 ? -10.398 11.398 27.281 1 94.44 172 GLY B CA 1
ATOM 4477 C C . GLY B 1 172 ? -9.148 11.391 28.141 1 94.44 172 GLY B C 1
ATOM 4478 O O . GLY B 1 172 ? -9.188 10.984 29.312 1 94.44 172 GLY B O 1
ATOM 4479 N N . GLY B 1 173 ? -8 11.852 27.531 1 93.06 173 GLY B N 1
ATOM 4480 C CA . GLY B 1 173 ? -6.742 11.867 28.25 1 93.06 173 GLY B CA 1
ATOM 4481 C C . GLY B 1 173 ? -5.719 12.812 27.656 1 93.06 173 GLY B C 1
ATOM 4482 O O . GLY B 1 173 ? -6.031 13.57 26.734 1 93.06 173 GLY B O 1
ATOM 4483 N N . ASP B 1 174 ? -4.543 12.797 28.266 1 93.44 174 ASP B N 1
ATOM 4484 C CA . ASP B 1 174 ? -3.51 13.758 27.875 1 93.44 174 ASP B CA 1
ATOM 4485 C C . ASP B 1 174 ? -2.258 13.039 27.375 1 93.44 174 ASP B C 1
ATOM 4487 O O . ASP B 1 174 ? -1.164 13.609 27.391 1 93.44 174 ASP B O 1
ATOM 4491 N N . GLU B 1 175 ? -2.387 11.859 26.922 1 91.5 175 GLU B N 1
ATOM 4492 C CA . GLU B 1 175 ? -1.242 10.992 26.641 1 91.5 175 GLU B CA 1
ATOM 4493 C C . GLU B 1 175 ? -0.727 11.203 25.219 1 91.5 175 GLU B C 1
ATOM 4495 O O . GLU B 1 175 ? 0.369 10.75 24.875 1 91.5 175 GLU B O 1
ATOM 4500 N N . GLN B 1 176 ? -1.454 11.859 24.422 1 94.44 176 GLN B N 1
ATOM 4501 C CA . GLN B 1 176 ? -1.062 12.07 23.031 1 94.44 176 GLN B CA 1
ATOM 4502 C C . GLN B 1 176 ? -1.417 13.484 22.562 1 94.44 176 GLN B C 1
ATOM 4504 O O . GLN B 1 176 ? -2.363 14.086 23.062 1 94.44 176 GLN B O 1
ATOM 4509 N N . ALA B 1 177 ? -0.665 13.992 21.672 1 97.12 177 ALA B N 1
ATOM 4510 C CA . ALA B 1 177 ? -0.915 15.273 21.016 1 97.12 177 ALA B CA 1
ATOM 4511 C C . ALA B 1 177 ? -0.96 15.117 19.5 1 97.12 177 ALA B C 1
ATOM 4513 O O . ALA B 1 177 ? -0.585 14.062 18.969 1 97.12 177 ALA B O 1
ATOM 4514 N N . ILE B 1 178 ? -1.48 16.125 18.859 1 97.62 178 ILE B N 1
ATOM 4515 C CA . ILE B 1 178 ? -1.48 16.141 17.391 1 97.62 178 ILE B CA 1
ATOM 4516 C C . ILE B 1 178 ? -0.238 16.875 16.891 1 97.62 178 ILE B C 1
ATOM 4518 O O . ILE B 1 178 ? 0.197 17.859 17.484 1 97.62 178 ILE B O 1
ATOM 4522 N N . GLY B 1 179 ? 0.418 16.25 15.961 1 96.88 179 GLY B N 1
ATOM 4523 C CA . GLY B 1 179 ? 1.585 16.859 15.336 1 96.88 179 GLY B CA 1
ATOM 4524 C C . GLY B 1 179 ? 1.498 16.891 13.828 1 96.88 179 GLY B C 1
ATOM 4525 O O . GLY B 1 179 ? 1.996 15.992 13.141 1 96.88 179 GLY B O 1
ATOM 4526 N N . HIS B 1 180 ? 0.99 17.906 13.32 1 97.5 180 HIS B N 1
ATOM 4527 C CA . HIS B 1 180 ? 0.768 18.219 11.914 1 97.5 180 HIS B CA 1
ATOM 4528 C C . HIS B 1 180 ? 0.701 19.719 11.68 1 97.5 180 HIS B C 1
ATOM 4530 O O . HIS B 1 180 ? -0.179 20.391 12.219 1 97.5 180 HIS B O 1
ATOM 4536 N N . PHE B 1 181 ? 1.575 20.266 11 1 97.75 181 PHE B N 1
ATOM 4537 C CA . PHE B 1 181 ? 1.76 21.703 10.953 1 97.75 181 PHE B CA 1
ATOM 4538 C C . PHE B 1 181 ? 0.564 22.375 10.297 1 97.75 181 PHE B C 1
ATOM 4540 O O . PHE B 1 181 ? 0.728 23.172 9.359 1 97.75 181 PHE B O 1
ATOM 4547 N N . ASN B 1 182 ? -0.594 22.172 10.797 1 98.5 182 ASN B N 1
ATOM 4548 C CA . ASN B 1 182 ? -1.858 22.891 10.648 1 98.5 182 ASN B CA 1
ATOM 4549 C C . ASN B 1 182 ? -2.539 23.109 12 1 98.5 182 ASN B C 1
ATOM 4551 O O . ASN B 1 182 ? -3.762 23.25 12.07 1 98.5 182 ASN B O 1
ATOM 4555 N N . MET B 1 183 ? -1.776 23.078 12.977 1 98.69 183 MET B N 1
ATOM 4556 C CA . MET B 1 183 ? -2.264 23.078 14.352 1 98.69 183 MET B CA 1
ATOM 4557 C C . MET B 1 183 ? -2.938 24.406 14.695 1 98.69 183 MET B C 1
ATOM 4559 O O . MET B 1 183 ? -3.891 24.438 15.477 1 98.69 183 MET B O 1
ATOM 4563 N N . ILE B 1 184 ? -2.473 25.531 14.148 1 98.62 184 ILE B N 1
ATOM 4564 C CA . ILE B 1 184 ? -3.182 26.797 14.305 1 98.62 184 ILE B CA 1
ATOM 4565 C C . ILE B 1 184 ? -4.598 26.656 13.742 1 98.62 184 ILE B C 1
ATOM 4567 O O . ILE B 1 184 ? -5.562 27.078 14.383 1 98.62 184 ILE B O 1
ATOM 4571 N N . GLY B 1 185 ? -4.715 26.078 12.609 1 98.69 185 GLY B N 1
ATOM 4572 C CA . GLY B 1 185 ? -6.008 25.844 11.992 1 98.69 185 GLY B CA 1
ATOM 4573 C C . GLY B 1 185 ? -6.883 24.875 12.766 1 98.69 185 GLY B C 1
ATOM 4574 O O . GLY B 1 185 ? -8.078 25.109 12.938 1 98.69 185 GLY B O 1
ATOM 4575 N N . TYR B 1 186 ? -6.289 23.75 13.266 1 98.75 186 TYR B N 1
ATOM 4576 C CA . TYR B 1 186 ? -7.043 22.766 14.023 1 98.75 186 TYR B CA 1
ATOM 4577 C C . TYR B 1 186 ? -7.582 23.359 15.32 1 98.75 186 TYR B C 1
ATOM 4579 O O . TYR B 1 186 ? -8.75 23.156 15.664 1 98.75 186 TYR B O 1
ATOM 4587 N N . GLY B 1 187 ? -6.652 24.062 16 1 98.56 187 GLY B N 1
ATOM 4588 C CA . GLY B 1 187 ? -7.113 24.75 17.203 1 98.56 187 GLY B CA 1
ATOM 4589 C C . GLY B 1 187 ? -8.219 25.75 16.922 1 98.56 187 GLY B C 1
ATOM 4590 O O . GLY B 1 187 ? -9.219 25.797 17.641 1 98.56 187 GLY B O 1
ATOM 4591 N N . LEU B 1 188 ? -8.016 26.547 15.906 1 98.75 188 LEU B N 1
ATOM 4592 C CA . LEU B 1 188 ? -9.031 27.516 15.508 1 98.75 188 LEU B CA 1
ATOM 4593 C C . LEU B 1 188 ? -10.367 26.812 15.242 1 98.75 188 LEU B C 1
ATOM 4595 O O . LEU B 1 188 ? -11.422 27.328 15.625 1 98.75 188 LEU B O 1
ATOM 4599 N N . SER B 1 189 ? -10.328 25.719 14.547 1 98.75 189 SER B N 1
ATOM 4600 C CA . SER B 1 189 ? -11.539 24.953 14.273 1 98.75 189 SER B CA 1
ATOM 4601 C C . SER B 1 189 ? -12.242 24.547 15.57 1 98.75 189 SER B C 1
ATOM 4603 O O . SER B 1 189 ? -13.469 24.625 15.664 1 98.75 189 SER B O 1
ATOM 4605 N N . GLY B 1 190 ? -11.445 24.062 16.531 1 98.5 190 GLY B N 1
ATOM 4606 C CA . GLY B 1 190 ? -12.016 23.766 17.828 1 98.5 190 GLY B CA 1
ATOM 4607 C C . GLY B 1 190 ? -12.695 24.969 18.469 1 98.5 190 GLY B C 1
ATOM 4608 O O . GLY B 1 190 ? -13.789 24.844 19.031 1 98.5 190 GLY B O 1
ATOM 4609 N N . TYR B 1 191 ? -12.062 26.109 18.359 1 98.5 191 TYR B N 1
ATOM 4610 C CA . TYR B 1 191 ? -12.617 27.312 18.953 1 98.5 191 TYR B CA 1
ATOM 4611 C C . TYR B 1 191 ? -13.836 27.781 18.188 1 98.5 191 TYR B C 1
ATOM 4613 O O . TYR B 1 191 ? -14.789 28.312 18.781 1 98.5 191 TYR B O 1
ATOM 4621 N N . ILE B 1 192 ? -13.859 27.672 16.922 1 98.62 192 ILE B N 1
ATOM 4622 C CA . ILE B 1 192 ? -15.047 27.969 16.125 1 98.62 192 ILE B CA 1
ATOM 4623 C C . ILE B 1 192 ? -16.203 27.062 16.562 1 98.62 192 ILE B C 1
ATOM 4625 O O . ILE B 1 192 ? -17.344 27.5 16.641 1 98.62 192 ILE B O 1
ATOM 4629 N N . GLY B 1 193 ? -15.859 25.812 16.781 1 98.31 193 GLY B N 1
ATOM 4630 C CA . GLY B 1 193 ? -16.875 24.891 17.266 1 98.31 193 GLY B CA 1
ATOM 4631 C C . GLY B 1 193 ? -17.547 25.359 18.547 1 98.31 193 GLY B C 1
ATOM 4632 O O . GLY B 1 193 ? -18.734 25.141 18.734 1 98.31 193 GLY B O 1
ATOM 4633 N N . ARG B 1 194 ? -16.797 26.031 19.375 1 97.81 194 ARG B N 1
ATOM 4634 C CA . ARG B 1 194 ? -17.328 26.516 20.656 1 97.81 194 ARG B CA 1
ATOM 4635 C C . ARG B 1 194 ? -18.453 27.531 20.438 1 97.81 194 ARG B C 1
ATOM 4637 O O . ARG B 1 194 ? -19.297 27.719 21.312 1 97.81 194 ARG B O 1
ATOM 4644 N N . LEU B 1 195 ? -18.5 28.125 19.328 1 98.12 195 LEU B N 1
ATOM 4645 C CA . LEU B 1 195 ? -19.594 29.031 18.984 1 98.12 195 LEU B CA 1
ATOM 4646 C C . LEU B 1 195 ? -20.906 28.266 18.891 1 98.12 195 LEU B C 1
ATOM 4648 O O . LEU B 1 195 ? -21.984 28.875 19.016 1 98.12 195 LEU B O 1
ATOM 4652 N N . PHE B 1 196 ? -20.812 27.016 18.719 1 97.88 196 PHE B N 1
ATOM 4653 C CA . PHE B 1 196 ? -21.984 26.156 18.625 1 97.88 196 PHE B CA 1
ATOM 4654 C C . PHE B 1 196 ? -22.062 25.219 19.812 1 97.88 196 PHE B C 1
ATOM 4656 O O . PHE B 1 196 ? -22.547 24.078 19.688 1 97.88 196 PHE B O 1
ATOM 4663 N N . SER B 1 197 ? -21.531 25.625 20.906 1 95.56 197 SER B N 1
ATOM 4664 C CA . SER B 1 197 ? -21.391 24.781 22.078 1 95.56 197 SER B CA 1
ATOM 4665 C C . SER B 1 197 ? -22.734 24.234 22.531 1 95.56 197 SER B C 1
ATOM 4667 O O . SER B 1 197 ? -22.812 23.125 23.078 1 95.56 197 SER B O 1
ATOM 4669 N N . LYS B 1 198 ? -23.859 24.922 22.266 1 97.06 198 LYS B N 1
ATOM 4670 C CA . LYS B 1 198 ? -25.203 24.484 22.609 1 97.06 198 LYS B CA 1
ATOM 4671 C C . LYS B 1 198 ? -25.594 23.219 21.844 1 97.06 198 LYS B C 1
ATOM 4673 O O . LYS B 1 198 ? -26.484 22.484 22.25 1 97.06 198 LYS B O 1
ATOM 4678 N N . HIS B 1 199 ? -24.875 22.953 20.828 1 95.56 199 HIS B N 1
ATOM 4679 C CA . HIS B 1 199 ? -25.172 21.812 19.969 1 95.56 199 HIS B CA 1
ATOM 4680 C C . HIS B 1 199 ? -24.031 20.797 20 1 95.56 199 HIS B C 1
ATOM 4682 O O . HIS B 1 199 ? -23.875 20.016 19.047 1 95.56 199 HIS B O 1
ATOM 4688 N N . LYS B 1 200 ? -23.312 20.797 21 1 95.12 200 LYS B N 1
ATOM 4689 C CA . LYS B 1 200 ? -22.125 19.953 21.109 1 95.12 200 LYS B CA 1
ATOM 4690 C C . LYS B 1 200 ? -22.484 18.484 21.031 1 95.12 200 LYS B C 1
ATOM 4692 O O . LYS B 1 200 ? -21.719 17.672 20.5 1 95.12 200 LYS B O 1
ATOM 4697 N N . ASP B 1 201 ? -23.688 18.094 21.422 1 94.5 201 ASP B N 1
ATOM 4698 C CA . ASP B 1 201 ? -24.094 16.688 21.5 1 94.5 201 ASP B CA 1
ATOM 4699 C C . ASP B 1 201 ? -24.641 16.203 20.156 1 94.5 201 ASP B C 1
ATOM 4701 O O . ASP B 1 201 ? -24.781 15 19.938 1 94.5 201 ASP B O 1
ATOM 4705 N N . ASP B 1 202 ? -24.859 17.172 19.297 1 95.38 202 ASP B N 1
ATOM 4706 C CA . ASP B 1 202 ? -25.25 16.828 17.938 1 95.38 202 ASP B CA 1
ATOM 4707 C C . ASP B 1 202 ? -24.031 16.547 17.062 1 95.38 202 ASP B C 1
ATOM 4709 O O . ASP B 1 202 ? -23.797 17.25 16.094 1 95.38 202 ASP B O 1
ATOM 4713 N N . THR B 1 203 ? -23.422 15.445 17.422 1 95.5 203 THR B N 1
ATOM 4714 C CA . THR B 1 203 ? -22.156 15.141 16.75 1 95.5 203 THR B CA 1
ATOM 4715 C C . THR B 1 203 ? -22.406 14.547 15.375 1 95.5 203 THR B C 1
ATOM 4717 O O . THR B 1 203 ? -23.516 14.125 15.062 1 95.5 203 THR B O 1
ATOM 4720 N N . THR B 1 204 ? -21.406 14.492 14.547 1 93.81 204 THR B N 1
ATOM 4721 C CA . THR B 1 204 ? -21.453 13.898 13.219 1 93.81 204 THR B CA 1
ATOM 4722 C C . THR B 1 204 ? -21.672 12.391 13.312 1 93.81 204 THR B C 1
ATOM 4724 O O . THR B 1 204 ? -22.125 11.758 12.359 1 93.81 204 THR B O 1
ATOM 4727 N N . GLU B 1 205 ? -21.359 11.742 14.43 1 91.69 205 GLU B N 1
ATOM 4728 C CA . GLU B 1 205 ? -21.344 10.289 14.594 1 91.69 205 GLU B CA 1
ATOM 4729 C C . GLU B 1 205 ? -22.734 9.781 15.008 1 91.69 205 GLU B C 1
ATOM 4731 O O . GLU B 1 205 ? -23 8.586 14.922 1 91.69 205 GLU B O 1
ATOM 4736 N N . THR B 1 206 ? -23.594 10.68 15.453 1 86.69 206 THR B N 1
ATOM 4737 C CA . THR B 1 206 ? -24.891 10.242 15.969 1 86.69 206 THR B CA 1
ATOM 4738 C C . THR B 1 206 ? -26.016 10.641 15.016 1 86.69 206 THR B C 1
ATOM 4740 O O . THR B 1 206 ? -27.188 10.523 15.359 1 86.69 206 THR B O 1
ATOM 4743 N N . ILE B 1 207 ? -25.531 11.109 13.977 1 81.81 207 ILE B N 1
ATOM 4744 C CA . ILE B 1 207 ? -26.562 11.453 12.992 1 81.81 207 ILE B CA 1
ATOM 4745 C C . ILE B 1 207 ? -27.375 10.203 12.641 1 81.81 207 ILE B C 1
ATOM 4747 O O . ILE B 1 207 ? -26.812 9.156 12.328 1 81.81 207 ILE B O 1
ATOM 4751 N N . GLU B 1 208 ? -28.625 10.219 12.844 1 78.56 208 GLU B N 1
ATOM 4752 C CA . GLU B 1 208 ? -29.5 9.109 12.469 1 78.56 208 GLU B CA 1
ATOM 4753 C C . GLU B 1 208 ? -29.969 9.242 11.023 1 78.56 208 GLU B C 1
ATOM 4755 O O . GLU B 1 208 ? -30.703 10.172 10.688 1 78.56 208 GLU B O 1
ATOM 4760 N N . PHE B 1 209 ? -29.484 8.352 10.312 1 75.69 209 PHE B N 1
ATOM 4761 C CA . PHE B 1 209 ? -29.859 8.352 8.898 1 75.69 209 PHE B CA 1
ATOM 4762 C C . PHE B 1 209 ? -31.125 7.543 8.672 1 75.69 209 PHE B C 1
ATOM 4764 O O . PHE B 1 209 ? -31.375 6.551 9.359 1 75.69 209 PHE B O 1
ATOM 4771 N N . PRO B 1 210 ? -31.906 8.047 7.723 1 77.75 210 PRO B N 1
ATOM 4772 C CA . PRO B 1 210 ? -33 7.164 7.297 1 77.75 210 PRO B CA 1
ATOM 4773 C C . PRO B 1 210 ? -32.5 5.844 6.711 1 77.75 210 PRO B C 1
ATOM 4775 O O . PRO B 1 210 ? -31.312 5.727 6.363 1 77.75 210 PRO B O 1
ATOM 4778 N N . LYS B 1 211 ? -33.344 4.832 6.695 1 74.12 211 LYS B N 1
ATOM 4779 C CA . LYS B 1 211 ? -32.969 3.465 6.324 1 74.12 211 LYS B CA 1
ATOM 4780 C C . LYS B 1 211 ? -32.281 3.424 4.973 1 74.12 211 LYS B C 1
ATOM 4782 O O . LYS B 1 211 ? -31.312 2.676 4.789 1 74.12 211 LYS B O 1
ATOM 4787 N N . TRP B 1 212 ? -32.812 4.406 4.152 1 72.44 212 TRP B N 1
ATOM 4788 C CA . TRP B 1 212 ? -32.281 4.371 2.795 1 72.44 212 TRP B CA 1
ATOM 4789 C C . TRP B 1 212 ? -30.875 4.957 2.742 1 72.44 212 TRP B C 1
ATOM 4791 O O . TRP B 1 212 ? -30.141 4.75 1.77 1 72.44 212 TRP B O 1
ATOM 4801 N N . LEU B 1 213 ? -30.453 5.609 3.875 1 78 213 LEU B N 1
ATOM 4802 C CA . LEU B 1 213 ? -29.125 6.191 3.979 1 78 213 LEU B CA 1
ATOM 4803 C C . LEU B 1 213 ? -28.281 5.461 5.027 1 78 213 LEU B C 1
ATOM 4805 O O . LEU B 1 213 ? -27.266 5.973 5.48 1 78 213 LEU B O 1
ATOM 4809 N N . SER B 1 214 ? -28.797 4.293 5.328 1 81.12 214 SER B N 1
ATOM 4810 C CA . SER B 1 214 ? -28.125 3.533 6.379 1 81.12 214 SER B CA 1
ATOM 4811 C C . SER B 1 214 ? -26.703 3.152 5.969 1 81.12 214 SER B C 1
ATOM 4813 O O . SER B 1 214 ? -25.859 2.842 6.82 1 81.12 214 SER B O 1
ATOM 4815 N N . ILE B 1 215 ? -26.469 3.193 4.684 1 83.25 215 ILE B N 1
ATOM 4816 C CA . ILE B 1 215 ? -25.156 2.863 4.133 1 83.25 215 ILE B CA 1
ATOM 4817 C C . ILE B 1 215 ? -24.109 3.811 4.707 1 83.25 215 ILE B C 1
ATOM 4819 O O . ILE B 1 215 ? -22.938 3.439 4.84 1 83.25 215 ILE B O 1
ATOM 4823 N N . PHE B 1 216 ? -24.5 4.891 5.188 1 79.69 216 PHE B N 1
ATOM 4824 C CA . PHE B 1 216 ? -23.578 5.906 5.676 1 79.69 216 PHE B CA 1
ATOM 4825 C C . PHE B 1 216 ? -23.203 5.645 7.133 1 79.69 216 PHE B C 1
ATOM 4827 O O . PHE B 1 216 ? -22.312 6.305 7.68 1 79.69 216 PHE B O 1
ATOM 4834 N N . ARG B 1 217 ? -23.859 4.625 7.59 1 82.81 217 ARG B N 1
ATOM 4835 C CA . ARG B 1 217 ? -23.484 4.223 8.945 1 82.81 217 ARG B CA 1
ATOM 4836 C C . ARG B 1 217 ? -22.125 3.527 8.953 1 82.81 217 ARG B C 1
ATOM 4838 O O . ARG B 1 217 ? -21.422 3.549 9.961 1 82.81 217 ARG B O 1
ATOM 4845 N N . ASP B 1 218 ? -21.812 2.957 7.816 1 87.94 218 ASP B N 1
ATOM 4846 C CA . ASP B 1 218 ? -20.5 2.361 7.625 1 87.94 218 ASP B CA 1
ATOM 4847 C C . ASP B 1 218 ? -19.531 3.361 6.992 1 87.94 218 ASP B C 1
ATOM 4849 O O . ASP B 1 218 ? -19.688 3.744 5.832 1 87.94 218 ASP B O 1
ATOM 4853 N N . PHE B 1 219 ? -18.516 3.656 7.742 1 89.25 219 PHE B N 1
ATOM 4854 C CA . PHE B 1 219 ? -17.594 4.711 7.352 1 89.25 219 PHE B CA 1
ATOM 4855 C C . PHE B 1 219 ? -17 4.438 5.973 1 89.25 219 PHE B C 1
ATOM 4857 O O . PHE B 1 219 ? -16.984 5.324 5.117 1 89.25 219 PHE B O 1
ATOM 4864 N N . LEU B 1 220 ? -16.531 3.23 5.73 1 94.06 220 LEU B N 1
ATOM 4865 C CA . LEU B 1 220 ? -15.898 2.896 4.461 1 94.06 220 LEU B CA 1
ATOM 4866 C C . LEU B 1 220 ? -16.906 2.947 3.318 1 94.06 220 LEU B C 1
ATOM 4868 O O . LEU B 1 220 ? -16.562 3.328 2.195 1 94.06 220 LEU B O 1
ATOM 4872 N N . MET B 1 221 ? -18.141 2.598 3.562 1 94.56 221 MET B N 1
ATOM 4873 C CA . MET B 1 221 ? -19.172 2.641 2.537 1 94.56 221 MET B CA 1
ATOM 4874 C C . MET B 1 221 ? -19.547 4.082 2.203 1 94.56 221 MET B C 1
ATOM 4876 O O . MET B 1 221 ? -19.734 4.426 1.032 1 94.56 221 MET B O 1
ATOM 4880 N N . GLY B 1 222 ? -19.703 4.855 3.307 1 92.88 222 GLY B N 1
ATOM 4881 C CA . GLY B 1 222 ? -19.938 6.266 3.062 1 92.88 222 GLY B CA 1
ATOM 4882 C C . GLY B 1 222 ? -18.844 6.926 2.244 1 92.88 222 GLY B C 1
ATOM 4883 O O . GLY B 1 222 ? -19.125 7.68 1.309 1 92.88 222 GLY B O 1
ATOM 4884 N N . LEU B 1 223 ? -17.656 6.633 2.635 1 95.06 223 LEU B N 1
ATOM 4885 C CA . LEU B 1 223 ? -16.5 7.172 1.925 1 95.06 223 LEU B CA 1
ATOM 4886 C C . LEU B 1 223 ? -16.484 6.703 0.473 1 95.06 223 LEU B C 1
ATOM 4888 O O . LEU B 1 223 ? -16.141 7.469 -0.427 1 95.06 223 LEU B O 1
ATOM 4892 N N . SER B 1 224 ? -16.828 5.465 0.213 1 96.88 224 SER B N 1
ATOM 4893 C CA . SER B 1 224 ? -16.891 4.918 -1.138 1 96.88 224 SER B CA 1
ATOM 4894 C C . SER B 1 224 ? -17.859 5.707 -2.01 1 96.88 224 SER B C 1
ATOM 4896 O O . SER B 1 224 ? -17.547 6.051 -3.15 1 96.88 224 SER B O 1
ATOM 4898 N N . ILE B 1 225 ? -18.984 5.977 -1.51 1 95.38 225 ILE B N 1
ATOM 4899 C CA . ILE B 1 225 ? -20.016 6.68 -2.268 1 95.38 225 ILE B CA 1
ATOM 4900 C C . ILE B 1 225 ? -19.531 8.078 -2.623 1 95.38 225 ILE B C 1
ATOM 4902 O O . ILE B 1 225 ? -19.625 8.508 -3.775 1 95.38 225 ILE B O 1
ATOM 4906 N N . VAL B 1 226 ? -19 8.75 -1.64 1 94.12 226 VAL B N 1
ATOM 4907 C CA . VAL B 1 226 ? -18.547 10.117 -1.851 1 94.12 226 VAL B CA 1
ATOM 4908 C C . VAL B 1 226 ? -17.453 10.133 -2.912 1 94.12 226 VAL B C 1
ATOM 4910 O O . VAL B 1 226 ? -17.484 10.945 -3.842 1 94.12 226 VAL B O 1
ATOM 4913 N N . MET B 1 227 ? -16.469 9.234 -2.799 1 97 227 MET B N 1
ATOM 4914 C CA . MET B 1 227 ? -15.336 9.227 -3.715 1 97 227 MET B CA 1
ATOM 4915 C C . MET B 1 227 ? -15.773 8.805 -5.113 1 97 227 MET B C 1
ATOM 4917 O O . MET B 1 227 ? -15.234 9.297 -6.109 1 97 227 MET B O 1
ATOM 4921 N N . LEU B 1 228 ? -16.703 7.863 -5.191 1 97.75 228 LEU B N 1
ATOM 4922 C CA . LEU B 1 228 ? -17.25 7.488 -6.492 1 97.75 228 LEU B CA 1
ATOM 4923 C C . LEU B 1 228 ? -17.875 8.688 -7.191 1 97.75 228 LEU B C 1
ATOM 4925 O O . LEU B 1 228 ? -17.609 8.938 -8.367 1 97.75 228 LEU B O 1
ATOM 4929 N N . ILE B 1 229 ? -18.688 9.406 -6.504 1 97.25 229 ILE B N 1
ATOM 4930 C CA . ILE B 1 229 ? -19.359 10.562 -7.07 1 97.25 229 ILE B CA 1
ATOM 4931 C C . ILE B 1 229 ? -18.328 11.586 -7.535 1 97.25 229 ILE B C 1
ATOM 4933 O O . ILE B 1 229 ? -18.391 12.062 -8.672 1 97.25 229 ILE B O 1
ATOM 4937 N N . LEU B 1 230 ? -17.375 11.875 -6.707 1 96.19 230 LEU B N 1
ATOM 4938 C CA . LEU B 1 230 ? -16.375 12.891 -7.02 1 96.19 230 LEU B CA 1
ATOM 4939 C C . LEU B 1 230 ? -15.547 12.477 -8.227 1 96.19 230 LEU B C 1
ATOM 4941 O O . LEU B 1 230 ? -15.344 13.266 -9.148 1 96.19 230 LEU B O 1
ATOM 4945 N N . PHE B 1 231 ? -15.07 11.266 -8.25 1 98.06 231 PHE B N 1
ATOM 4946 C CA . PHE B 1 231 ? -14.188 10.805 -9.32 1 98.06 231 PHE B CA 1
ATOM 4947 C C . PHE B 1 231 ? -14.945 10.727 -10.641 1 98.06 231 PHE B C 1
ATOM 4949 O O . PHE B 1 231 ? -14.398 11.055 -11.695 1 98.06 231 PHE B O 1
ATOM 4956 N N . TYR B 1 232 ? -16.156 10.258 -10.602 1 98.38 232 TYR B N 1
ATOM 4957 C CA . TYR B 1 232 ? -16.891 10.164 -11.852 1 98.38 232 TYR B CA 1
ATOM 4958 C C . TYR B 1 232 ? -17.25 11.547 -12.383 1 98.38 232 TYR B C 1
ATOM 4960 O O . TYR B 1 232 ? -17.219 11.781 -13.594 1 98.38 232 TYR B O 1
ATOM 4968 N N . ILE B 1 233 ? -17.625 12.484 -11.523 1 97.75 233 ILE B N 1
ATOM 4969 C CA . ILE B 1 233 ? -17.891 13.852 -11.961 1 97.75 233 ILE B CA 1
ATOM 4970 C C . ILE B 1 233 ? -16.641 14.422 -12.633 1 97.75 233 ILE B C 1
ATOM 4972 O O . ILE B 1 233 ? -16.719 14.969 -13.734 1 97.75 233 ILE B O 1
ATOM 4976 N N . ALA B 1 234 ? -15.508 14.289 -11.969 1 97 234 ALA B N 1
ATOM 4977 C CA . ALA B 1 234 ? -14.25 14.805 -12.5 1 97 234 ALA B CA 1
ATOM 4978 C C . ALA B 1 234 ? -13.898 14.141 -13.828 1 97 234 ALA B C 1
ATOM 4980 O O . ALA B 1 234 ? -13.453 14.805 -14.766 1 97 234 ALA B O 1
ATOM 4981 N N . THR B 1 235 ? -14.117 12.852 -13.938 1 98.25 235 THR B N 1
ATOM 4982 C CA . THR B 1 235 ? -13.781 12.078 -15.125 1 98.25 235 THR B CA 1
ATOM 4983 C C . THR B 1 235 ? -14.672 12.477 -16.297 1 98.25 235 THR B C 1
ATOM 4985 O O . THR B 1 235 ? -14.18 12.664 -17.422 1 98.25 235 THR B O 1
ATOM 4988 N N . LEU B 1 236 ? -15.953 12.602 -16.062 1 98.19 236 LEU B N 1
ATOM 4989 C CA . LEU B 1 236 ? -16.891 12.969 -17.109 1 98.19 236 LEU B CA 1
ATOM 4990 C C . LEU B 1 236 ? -16.609 14.375 -17.625 1 98.19 236 LEU B C 1
ATOM 4992 O O . LEU B 1 236 ? -16.734 14.641 -18.828 1 98.19 236 LEU B O 1
ATOM 4996 N N . LYS B 1 237 ? -16.188 15.234 -16.766 1 97.44 237 LYS B N 1
ATOM 4997 C CA . LYS B 1 237 ? -15.844 16.594 -17.188 1 97.44 237 LYS B CA 1
ATOM 4998 C C . LYS B 1 237 ? -14.508 16.609 -17.922 1 97.44 237 LYS B C 1
ATOM 5000 O O . LYS B 1 237 ? -14.336 17.391 -18.875 1 97.44 237 LYS B O 1
ATOM 5005 N N . ALA B 1 238 ? -13.547 15.836 -17.5 1 97.88 238 ALA B N 1
ATOM 5006 C CA . ALA B 1 238 ? -12.234 15.781 -18.141 1 97.88 238 ALA B CA 1
ATOM 5007 C C . ALA B 1 238 ? -12.336 15.164 -19.531 1 97.88 238 ALA B C 1
ATOM 5009 O O . ALA B 1 238 ? -11.555 15.508 -20.422 1 97.88 238 ALA B O 1
ATOM 5010 N N . GLY B 1 239 ? -13.289 14.211 -19.672 1 98.06 239 GLY B N 1
ATOM 5011 C CA . GLY B 1 239 ? -13.508 13.594 -20.969 1 98.06 239 GLY B CA 1
ATOM 5012 C C . GLY B 1 239 ? -12.703 12.32 -21.172 1 98.06 239 GLY B C 1
ATOM 5013 O O . GLY B 1 239 ? -11.766 12.047 -20.406 1 98.06 239 GLY B O 1
ATOM 5014 N N . GLN B 1 240 ? -13.031 11.562 -22.188 1 97.25 240 GLN B N 1
ATOM 5015 C CA . GLN B 1 240 ? -12.461 10.25 -22.469 1 97.25 240 GLN B CA 1
ATOM 5016 C C . GLN B 1 240 ? -10.984 10.359 -22.828 1 97.25 240 GLN B C 1
ATOM 5018 O O . GLN B 1 240 ? -10.156 9.602 -22.312 1 97.25 240 GLN B O 1
ATOM 5023 N N . ALA B 1 241 ? -10.617 11.25 -23.672 1 97.19 241 ALA B N 1
ATOM 5024 C CA . ALA B 1 241 ? -9.266 11.344 -24.203 1 97.19 241 ALA B CA 1
ATOM 5025 C C . ALA B 1 241 ? -8.258 11.609 -23.094 1 97.19 241 ALA B C 1
ATOM 5027 O O . ALA B 1 241 ? -7.254 10.898 -22.969 1 97.19 241 ALA B O 1
ATOM 5028 N N . PHE B 1 242 ? -8.516 12.57 -22.297 1 97.75 242 PHE B N 1
ATOM 5029 C CA . PHE B 1 242 ? -7.59 12.93 -21.234 1 97.75 242 PHE B CA 1
ATOM 5030 C C . PHE B 1 242 ? -7.523 11.836 -20.172 1 97.75 242 PHE B C 1
ATOM 5032 O O . PHE B 1 242 ? -6.441 11.469 -19.719 1 97.75 242 PHE B O 1
ATOM 5039 N N . THR B 1 243 ? -8.664 11.344 -19.797 1 97.75 243 THR B N 1
ATOM 5040 C CA . THR B 1 243 ? -8.719 10.305 -18.781 1 97.75 243 THR B CA 1
ATOM 5041 C C . THR B 1 243 ? -7.969 9.062 -19.234 1 97.75 243 THR B C 1
ATOM 5043 O O . THR B 1 243 ? -7.297 8.406 -18.438 1 97.75 243 THR B O 1
ATOM 5046 N N . GLN B 1 244 ? -8.094 8.711 -20.469 1 96.25 244 GLN B N 1
ATOM 5047 C CA . GLN B 1 244 ? -7.426 7.52 -20.984 1 96.25 244 GLN B CA 1
ATOM 5048 C C . GLN B 1 244 ? -5.91 7.668 -20.906 1 96.25 244 GLN B C 1
ATOM 5050 O O . GLN B 1 244 ? -5.195 6.684 -20.688 1 96.25 244 GLN B O 1
ATOM 5055 N N . GLU B 1 245 ? -5.48 8.836 -21.109 1 96.19 245 GLU B N 1
ATOM 5056 C CA . GLU B 1 245 ? -4.047 9.094 -21.016 1 96.19 245 GLU B CA 1
ATOM 5057 C C . GLU B 1 245 ? -3.523 8.789 -19.609 1 96.19 245 GLU B C 1
ATOM 5059 O O . GLU B 1 245 ? -2.451 8.203 -19.469 1 96.19 245 GLU B O 1
ATOM 5064 N N . ILE B 1 246 ? -4.289 9.18 -18.656 1 95.81 246 ILE B N 1
ATOM 5065 C CA . ILE B 1 246 ? -3.875 8.992 -17.281 1 95.81 246 ILE B CA 1
ATOM 5066 C C . ILE B 1 246 ? -4.125 7.543 -16.859 1 95.81 246 ILE B C 1
ATOM 5068 O O . ILE B 1 246 ? -3.387 6.992 -16.031 1 95.81 246 ILE B O 1
ATOM 5072 N N . ALA B 1 247 ? -5.078 6.895 -17.422 1 94.31 247 ALA B N 1
ATOM 5073 C CA . ALA B 1 247 ? -5.539 5.566 -17.016 1 94.31 247 ALA B CA 1
ATOM 5074 C C . ALA B 1 247 ? -4.641 4.477 -17.594 1 94.31 247 ALA B C 1
ATOM 5076 O O . ALA B 1 247 ? -4.664 3.334 -17.125 1 94.31 247 ALA B O 1
ATOM 5077 N N . GLY B 1 248 ? -3.939 4.789 -18.672 1 88.75 248 GLY B N 1
ATOM 5078 C CA . GLY B 1 248 ? -3.123 3.771 -19.312 1 88.75 248 GLY B CA 1
ATOM 5079 C C . GLY B 1 248 ? -3.941 2.682 -19.984 1 88.75 248 GLY B C 1
ATOM 5080 O O . GLY B 1 248 ? -4.789 2.967 -20.828 1 88.75 248 GLY B O 1
ATOM 5081 N N . SER B 1 249 ? -3.797 1.398 -19.531 1 80.31 249 SER B N 1
ATOM 5082 C CA . SER B 1 249 ? -4.473 0.272 -20.172 1 80.31 249 SER B CA 1
ATOM 5083 C C . SER B 1 249 ? -5.871 0.071 -19.609 1 80.31 249 SER B C 1
ATOM 5085 O O . SER B 1 249 ? -6.668 -0.698 -20.141 1 80.31 249 SER B O 1
ATOM 5087 N N . THR B 1 250 ? -6.141 0.83 -18.609 1 90.75 250 THR B N 1
ATOM 5088 C CA . THR B 1 250 ? -7.457 0.733 -18 1 90.75 250 THR B CA 1
ATOM 5089 C C . THR B 1 250 ? -8.461 1.613 -18.734 1 90.75 250 THR B C 1
ATOM 5091 O O . THR B 1 250 ? -8.156 2.748 -19.094 1 90.75 250 THR B O 1
ATOM 5094 N N . HIS B 1 251 ? -9.656 1.086 -18.984 1 94.62 251 HIS B N 1
ATOM 5095 C CA . HIS B 1 251 ? -10.703 1.846 -19.656 1 94.62 251 HIS B CA 1
ATOM 5096 C C . HIS B 1 251 ? -11.062 3.104 -18.875 1 94.62 251 HIS B C 1
ATOM 5098 O O . HIS B 1 251 ? -11.133 3.074 -17.641 1 94.62 251 HIS B O 1
ATOM 5104 N N . TRP B 1 252 ? -11.352 4.234 -19.609 1 96.12 252 TRP B N 1
ATOM 5105 C CA . TRP B 1 252 ? -11.516 5.547 -18.984 1 96.12 252 TRP B CA 1
ATOM 5106 C C . TRP B 1 252 ? -12.703 5.559 -18.031 1 96.12 252 TRP B C 1
ATOM 5108 O O . TRP B 1 252 ? -12.75 6.352 -17.094 1 96.12 252 TRP B O 1
ATOM 5118 N N . LEU B 1 253 ? -13.672 4.617 -18.172 1 95.31 253 LEU B N 1
ATOM 5119 C CA . LEU B 1 253 ? -14.828 4.582 -17.297 1 95.31 253 LEU B CA 1
ATOM 5120 C C . LEU B 1 253 ? -14.586 3.637 -16.125 1 95.31 253 LEU B C 1
ATOM 5122 O O . LEU B 1 253 ? -15.32 3.674 -15.125 1 95.31 253 LEU B O 1
ATOM 5126 N N . VAL B 1 254 ? -13.609 2.783 -16.25 1 95.19 254 VAL B N 1
ATOM 5127 C CA . VAL B 1 254 ? -13.266 1.868 -15.172 1 95.19 254 VAL B CA 1
ATOM 5128 C C . VAL B 1 254 ? -12.25 2.529 -14.242 1 95.19 254 VAL B C 1
ATOM 5130 O O . VAL B 1 254 ? -12.258 2.289 -13.031 1 95.19 254 VAL B O 1
ATOM 5133 N N . PHE B 1 255 ? -11.508 3.426 -14.812 1 96.69 255 PHE B N 1
ATOM 5134 C CA . PHE B 1 255 ? -10.414 4.086 -14.109 1 96.69 255 PHE B CA 1
ATOM 5135 C C . PHE B 1 255 ? -10.922 4.816 -12.875 1 96.69 255 PHE B C 1
ATOM 5137 O O . PHE B 1 255 ? -10.383 4.641 -11.781 1 96.69 255 PHE B O 1
ATOM 5144 N N . PRO B 1 256 ? -12.008 5.609 -12.969 1 97.44 256 PRO B N 1
ATOM 5145 C CA . PRO B 1 256 ? -12.484 6.324 -11.781 1 97.44 256 PRO B CA 1
ATOM 5146 C C . PRO B 1 256 ? -13.008 5.383 -10.695 1 97.44 256 PRO B C 1
ATOM 5148 O O . PRO B 1 256 ? -12.898 5.691 -9.508 1 97.44 256 PRO B O 1
ATOM 5151 N N . LEU B 1 257 ? -13.562 4.258 -11.07 1 96.94 257 LEU B N 1
ATOM 5152 C CA . LEU B 1 257 ? -14.008 3.258 -10.109 1 96.94 257 LEU B CA 1
ATOM 5153 C C . LEU B 1 257 ? -12.844 2.723 -9.289 1 96.94 257 LEU B C 1
ATOM 5155 O O . LEU B 1 257 ? -12.914 2.666 -8.062 1 96.94 257 LEU B O 1
ATOM 5159 N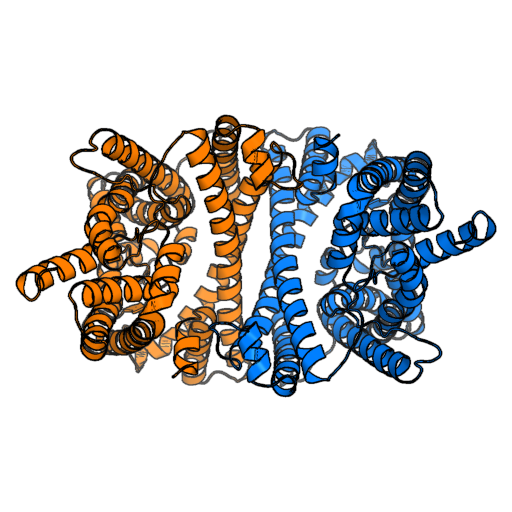 N . ILE B 1 258 ? -11.789 2.424 -9.992 1 96.69 258 ILE B N 1
ATOM 5160 C CA . ILE B 1 258 ? -10.609 1.859 -9.344 1 96.69 258 ILE B CA 1
ATOM 5161 C C . ILE B 1 258 ? -9.977 2.902 -8.43 1 96.69 258 ILE B C 1
ATOM 5163 O O . ILE B 1 258 ? -9.602 2.594 -7.297 1 96.69 258 ILE B O 1
ATOM 5167 N N . GLU B 1 259 ? -9.844 4.109 -8.906 1 98.06 259 GLU B N 1
ATOM 5168 C CA . GLU B 1 259 ? -9.219 5.172 -8.117 1 98.06 259 GLU B CA 1
ATOM 5169 C C . GLU B 1 259 ? -10.016 5.461 -6.848 1 98.06 259 GLU B C 1
ATOM 5171 O O . GLU B 1 259 ? -9.438 5.637 -5.773 1 98.06 259 GLU B O 1
ATOM 5176 N N . ALA B 1 260 ? -11.344 5.531 -7.004 1 98.06 260 ALA B N 1
ATOM 5177 C CA . ALA B 1 260 ? -12.203 5.793 -5.855 1 98.06 260 ALA B CA 1
ATOM 5178 C C . ALA B 1 260 ? -12.031 4.719 -4.785 1 98.06 260 ALA B C 1
ATOM 5180 O O . ALA B 1 260 ? -11.836 5.035 -3.609 1 98.06 260 ALA B O 1
ATOM 5181 N N . PHE B 1 261 ? -12.023 3.52 -5.18 1 98.19 261 PHE B N 1
ATOM 5182 C CA . PHE B 1 261 ? -11.961 2.432 -4.215 1 98.19 261 PHE B CA 1
ATOM 5183 C C . PHE B 1 261 ? -10.531 2.221 -3.73 1 98.19 261 PHE B C 1
ATOM 5185 O O . PHE B 1 261 ? -10.305 1.688 -2.641 1 98.19 261 PHE B O 1
ATOM 5192 N N . THR B 1 262 ? -9.547 2.553 -4.547 1 98.31 262 THR B N 1
ATOM 5193 C CA . THR B 1 262 ? -8.164 2.545 -4.074 1 98.31 262 THR B CA 1
ATOM 5194 C C . THR B 1 262 ? -7.988 3.527 -2.918 1 98.31 262 THR B C 1
ATOM 5196 O O . THR B 1 262 ? -7.285 3.232 -1.948 1 98.31 262 THR B O 1
ATOM 5199 N N . PHE B 1 263 ? -8.602 4.68 -3.043 1 98.12 263 PHE B N 1
ATOM 5200 C CA . PHE B 1 263 ? -8.586 5.648 -1.954 1 98.12 263 PHE B CA 1
ATOM 5201 C C . PHE B 1 263 ? -9.164 5.039 -0.68 1 98.12 263 PHE B C 1
ATOM 5203 O O . PHE B 1 263 ? -8.586 5.184 0.398 1 98.12 263 PHE B O 1
ATOM 5210 N N . VAL B 1 264 ? -10.281 4.387 -0.803 1 98 264 VAL B N 1
ATOM 5211 C CA . VAL B 1 264 ? -10.969 3.799 0.343 1 98 264 VAL B CA 1
ATOM 5212 C C . VAL B 1 264 ? -10.125 2.664 0.921 1 98 264 VAL B C 1
ATOM 5214 O O . VAL B 1 264 ? -10.016 2.521 2.141 1 98 264 VAL B O 1
ATOM 5217 N N . ALA B 1 265 ? -9.539 1.866 0.043 1 98.44 265 ALA B N 1
ATOM 5218 C CA . ALA B 1 265 ? -8.625 0.813 0.487 1 98.44 265 ALA B CA 1
ATOM 5219 C C . ALA B 1 265 ? -7.449 1.396 1.266 1 98.44 265 ALA B C 1
ATOM 5221 O O . ALA B 1 265 ? -7.062 0.863 2.307 1 98.44 265 ALA B O 1
ATOM 5222 N N . GLY B 1 266 ? -6.918 2.441 0.725 1 98.06 266 GLY B N 1
ATOM 5223 C CA . GLY B 1 266 ? -5.848 3.131 1.428 1 98.06 266 GLY B CA 1
ATOM 5224 C C . GLY B 1 266 ? -6.246 3.592 2.816 1 98.06 266 GLY B C 1
ATOM 5225 O O . GLY B 1 266 ? -5.461 3.479 3.762 1 98.06 266 GLY B O 1
ATOM 5226 N N . MET B 1 267 ? -7.438 4.082 2.918 1 95.94 267 MET B N 1
ATOM 5227 C CA . MET B 1 267 ? -7.945 4.527 4.215 1 95.94 267 MET B CA 1
ATOM 5228 C C . MET B 1 267 ? -8.023 3.363 5.195 1 95.94 267 MET B C 1
ATOM 5230 O O . MET B 1 267 ? -7.641 3.498 6.359 1 95.94 267 MET B O 1
ATOM 5234 N N . SER B 1 268 ? -8.508 2.289 4.734 1 97.06 268 SER B N 1
ATOM 5235 C CA . SER B 1 268 ? -8.602 1.102 5.578 1 97.06 268 SER B CA 1
ATOM 5236 C C . SER B 1 268 ? -7.227 0.657 6.062 1 97.06 268 SER B C 1
ATOM 5238 O O . SER B 1 268 ? -7.047 0.34 7.242 1 97.06 268 SER B O 1
ATOM 5240 N N . ILE B 1 269 ? -6.285 0.604 5.18 1 97.81 269 ILE B N 1
ATOM 5241 C CA . ILE B 1 269 ? -4.914 0.219 5.5 1 97.81 269 ILE B CA 1
ATOM 5242 C C . ILE B 1 269 ? -4.332 1.193 6.523 1 97.81 269 ILE B C 1
ATOM 5244 O O . ILE B 1 269 ? -3.754 0.775 7.527 1 97.81 269 ILE B O 1
ATOM 5248 N N . LEU B 1 270 ? -4.531 2.426 6.219 1 96 270 LEU B N 1
ATOM 5249 C CA . LEU B 1 270 ? -4.004 3.486 7.07 1 96 270 LEU B CA 1
ATOM 5250 C C . LEU B 1 270 ? -4.523 3.346 8.5 1 96 270 LEU B C 1
ATOM 5252 O O . LEU B 1 270 ? -3.75 3.4 9.453 1 96 270 LEU B O 1
ATOM 5256 N N . MET B 1 271 ? -5.785 3.123 8.703 1 94.5 271 MET B N 1
ATOM 5257 C CA . MET B 1 271 ? -6.398 3.02 10.023 1 94.5 271 MET B CA 1
ATOM 5258 C C . MET B 1 271 ? -5.867 1.804 10.781 1 94.5 271 MET B C 1
ATOM 5260 O O . MET B 1 271 ? -5.672 1.856 11.992 1 94.5 271 MET B O 1
ATOM 5264 N N . SER B 1 272 ? -5.609 0.761 10.008 1 95.81 272 SER B N 1
ATOM 5265 C CA . SER B 1 272 ? -5.055 -0.428 10.648 1 95.81 272 SER B CA 1
ATOM 5266 C C . SER B 1 272 ? -3.643 -0.169 11.164 1 95.81 272 SER B C 1
ATOM 5268 O O . SER B 1 272 ? -3.27 -0.655 12.234 1 95.81 272 SER B O 1
ATOM 5270 N N . GLY B 1 273 ? -2.885 0.502 10.43 1 95.56 273 GLY B N 1
ATOM 5271 C CA . GLY B 1 273 ? -1.55 0.877 10.867 1 95.56 273 GLY B CA 1
ATOM 5272 C C . GLY B 1 273 ? -1.557 1.753 12.109 1 95.56 273 GLY B C 1
ATOM 5273 O O . GLY B 1 273 ? -0.777 1.53 13.039 1 95.56 273 GLY B O 1
ATOM 5274 N N . VAL B 1 274 ? -2.477 2.678 12.141 1 93.44 274 VAL B N 1
ATOM 5275 C CA . VAL B 1 274 ? -2.6 3.6 13.266 1 93.44 274 VAL B CA 1
ATOM 5276 C C . VAL B 1 274 ? -2.867 2.814 14.547 1 93.44 274 VAL B C 1
ATOM 5278 O O . VAL B 1 274 ? -2.213 3.039 15.57 1 93.44 274 VAL B O 1
ATOM 5281 N N . ARG B 1 275 ? -3.791 1.953 14.484 1 93 275 ARG B N 1
ATOM 5282 C CA . ARG B 1 275 ? -4.141 1.163 15.656 1 93 275 ARG B CA 1
ATOM 5283 C C . ARG B 1 275 ? -2.945 0.361 16.156 1 93 275 ARG B C 1
ATOM 5285 O O . ARG B 1 275 ? -2.689 0.304 17.359 1 93 275 ARG B O 1
ATOM 5292 N N . MET B 1 276 ? -2.23 -0.153 15.289 1 92.12 276 MET B N 1
ATOM 5293 C CA . MET B 1 276 ? -1.114 -1.023 15.648 1 92.12 276 MET B CA 1
ATOM 5294 C C . MET B 1 276 ? -0.008 -0.232 16.328 1 92.12 276 MET B C 1
ATOM 5296 O O . MET B 1 276 ? 0.451 -0.61 17.406 1 92.12 276 MET B O 1
ATOM 5300 N N . PHE B 1 277 ? 0.403 0.889 15.727 1 93.12 277 PHE B N 1
ATOM 5301 C CA . PHE B 1 277 ? 1.583 1.514 16.312 1 93.12 277 PHE B CA 1
ATOM 5302 C C . PHE B 1 277 ? 1.195 2.406 17.484 1 93.12 277 PHE B C 1
ATOM 5304 O O . PHE B 1 277 ? 2.002 2.639 18.391 1 93.12 277 PHE B O 1
ATOM 5311 N N . LEU B 1 278 ? -0.027 2.934 17.547 1 90.31 278 LEU B N 1
ATOM 5312 C CA . LEU B 1 278 ? -0.436 3.805 18.641 1 90.31 278 LEU B CA 1
ATOM 5313 C C . LEU B 1 278 ? -0.4 3.059 19.969 1 90.31 278 LEU B C 1
ATOM 5315 O O . LEU B 1 278 ? 0.043 3.607 20.984 1 90.31 278 LEU B O 1
ATOM 5319 N N . ALA B 1 279 ? -0.822 1.855 19.938 1 88.94 279 ALA B N 1
ATOM 5320 C CA . ALA B 1 279 ? -0.828 1.049 21.156 1 88.94 279 ALA B CA 1
ATOM 5321 C C . ALA B 1 279 ? 0.59 0.826 21.672 1 88.94 279 ALA B C 1
ATOM 5323 O O . ALA B 1 279 ? 0.842 0.923 22.875 1 88.94 279 ALA B O 1
ATOM 5324 N N . GLU B 1 280 ? 1.504 0.616 20.828 1 90.12 280 GLU B N 1
ATOM 5325 C CA . GLU B 1 280 ? 2.879 0.298 21.203 1 90.12 280 GLU B CA 1
ATOM 5326 C C . GLU B 1 280 ? 3.635 1.551 21.641 1 90.12 280 GLU B C 1
ATOM 5328 O O . GLU B 1 280 ? 4.391 1.52 22.609 1 90.12 280 GLU B O 1
ATOM 5333 N N . ILE B 1 281 ? 3.424 2.637 20.906 1 89.56 281 ILE B N 1
ATOM 5334 C CA . ILE B 1 281 ? 4.207 3.836 21.172 1 89.56 281 ILE B CA 1
ATOM 5335 C C . ILE B 1 281 ? 3.744 4.473 22.484 1 89.56 281 ILE B C 1
ATOM 5337 O O . ILE B 1 281 ? 4.551 5.031 23.234 1 89.56 281 ILE B O 1
ATOM 5341 N N . THR B 1 282 ? 2.482 4.434 22.75 1 88.12 282 THR B N 1
ATOM 5342 C CA . THR B 1 282 ? 1.973 4.996 24 1 88.12 282 THR B CA 1
ATOM 5343 C C . THR B 1 282 ? 2.531 4.238 25.203 1 88.12 282 THR B C 1
ATOM 5345 O O . THR B 1 282 ? 2.887 4.848 26.219 1 88.12 282 THR B O 1
ATOM 5348 N N . ALA B 1 283 ? 2.582 2.949 25.047 1 89.12 283 ALA B N 1
ATOM 5349 C CA . ALA B 1 283 ? 3.123 2.123 26.125 1 89.12 283 ALA B CA 1
ATOM 5350 C C . ALA B 1 283 ? 4.613 2.391 26.328 1 89.12 283 ALA B C 1
ATOM 5352 O O . ALA B 1 283 ? 5.086 2.477 27.453 1 89.12 283 ALA B O 1
ATOM 5353 N N . ALA B 1 284 ? 5.27 2.541 25.281 1 89.81 284 ALA B N 1
ATOM 5354 C CA . ALA B 1 284 ? 6.719 2.734 25.344 1 89.81 284 ALA B CA 1
ATOM 5355 C C . ALA B 1 284 ? 7.062 4.125 25.875 1 89.81 284 ALA B C 1
ATOM 5357 O O . ALA B 1 284 ? 8.094 4.309 26.516 1 89.81 284 ALA B O 1
ATOM 5358 N N . PHE B 1 285 ? 6.203 5.066 25.719 1 91.75 285 PHE B N 1
ATOM 5359 C CA . PHE B 1 285 ? 6.504 6.465 26 1 91.75 285 PHE B CA 1
ATOM 5360 C C . PHE B 1 285 ? 6.246 6.785 27.469 1 91.75 285 PHE B C 1
ATOM 5362 O O . PHE B 1 285 ? 6.66 7.84 27.953 1 91.75 285 PHE B O 1
ATOM 5369 N N . VAL B 1 286 ? 5.703 5.891 28.203 1 91.88 286 VAL B N 1
ATOM 5370 C CA . VAL B 1 286 ? 5.324 6.117 29.594 1 91.88 286 VAL B CA 1
ATOM 5371 C C . VAL B 1 286 ? 6.562 6.48 30.422 1 91.88 286 VAL B C 1
ATOM 5373 O O . VAL B 1 286 ? 6.566 7.477 31.141 1 91.88 286 VAL B O 1
ATOM 5376 N N . ILE B 1 287 ? 7.594 5.668 30.281 1 92.44 287 ILE B N 1
ATOM 5377 C CA . ILE B 1 287 ? 8.773 5.883 31.125 1 92.44 287 ILE B CA 1
ATOM 5378 C C . ILE B 1 287 ? 9.477 7.172 30.703 1 92.44 287 ILE B C 1
ATOM 5380 O O . ILE B 1 287 ? 10.047 7.875 31.531 1 92.44 287 ILE B O 1
ATOM 5384 N N . ILE B 1 288 ? 9.422 7.441 29.469 1 90.94 288 ILE B N 1
ATOM 5385 C CA . ILE B 1 288 ? 10 8.688 28.969 1 90.94 288 ILE B CA 1
ATOM 5386 C C . ILE B 1 288 ? 9.258 9.875 29.578 1 90.94 288 ILE B C 1
ATOM 5388 O O . ILE B 1 288 ? 9.891 10.812 30.078 1 90.94 288 ILE B O 1
ATOM 5392 N N . SER B 1 289 ? 8 9.828 29.562 1 92.31 289 SER B N 1
ATOM 5393 C CA . SER B 1 289 ? 7.133 10.883 30.078 1 92.31 289 SER B CA 1
ATOM 5394 C C . SER B 1 289 ? 7.262 11.016 31.594 1 92.31 289 SER B C 1
ATOM 5396 O O . SER B 1 289 ? 7.164 12.117 32.125 1 92.31 289 SER B O 1
ATOM 5398 N N . GLU B 1 290 ? 7.488 9.938 32.25 1 93.75 290 GLU B N 1
ATOM 5399 C CA . GLU B 1 290 ? 7.504 9.945 33.688 1 93.75 290 GLU B CA 1
ATOM 5400 C C . GLU B 1 290 ? 8.875 10.359 34.219 1 93.75 290 GLU B C 1
ATOM 5402 O O . GLU B 1 290 ? 8.969 11.086 35.219 1 93.75 290 GLU B O 1
ATOM 5407 N N . LYS B 1 291 ? 9.93 9.914 33.5 1 93.81 291 LYS B N 1
ATOM 5408 C CA . LYS B 1 291 ? 11.227 10.008 34.156 1 93.81 291 LYS B CA 1
ATOM 5409 C C . LYS B 1 291 ? 12.164 10.93 33.406 1 93.81 291 LYS B C 1
ATOM 5411 O O . LYS B 1 291 ? 12.93 11.688 34 1 93.81 291 LYS B O 1
ATOM 5416 N N . TYR B 1 292 ? 12.156 10.977 32.188 1 91.88 292 TYR B N 1
ATOM 5417 C CA . TYR B 1 292 ? 13.219 11.609 31.406 1 91.88 292 TYR B CA 1
ATOM 5418 C C . TYR B 1 292 ? 12.797 12.984 30.906 1 91.88 292 TYR B C 1
ATOM 5420 O O . TYR B 1 292 ? 13.578 13.93 30.938 1 91.88 292 TYR B O 1
ATOM 5428 N N . ILE B 1 293 ? 11.594 13.086 30.406 1 94.44 293 ILE B N 1
ATOM 5429 C CA . ILE B 1 293 ? 10.961 14.352 30.047 1 94.44 293 ILE B CA 1
ATOM 5430 C C . ILE B 1 293 ? 9.562 14.422 30.656 1 94.44 293 ILE B C 1
ATOM 5432 O O . ILE B 1 293 ? 8.562 14.18 29.984 1 94.44 293 ILE B O 1
ATOM 5436 N N . PRO B 1 294 ? 9.562 14.828 31.844 1 94.56 294 PRO B N 1
ATOM 5437 C CA . PRO B 1 294 ? 8.328 14.719 32.625 1 94.56 294 PRO B CA 1
ATOM 5438 C C . PRO B 1 294 ? 7.156 15.461 31.984 1 94.56 294 PRO B C 1
ATOM 5440 O O . PRO B 1 294 ? 7.273 16.656 31.656 1 94.56 294 PRO B O 1
ATOM 5443 N N . GLY B 1 295 ? 6.113 14.75 31.781 1 94.69 295 GLY B N 1
ATOM 5444 C CA . GLY B 1 295 ? 4.891 15.328 31.25 1 94.69 295 GLY B CA 1
ATOM 5445 C C . GLY B 1 295 ? 4.859 15.359 29.734 1 94.69 295 GLY B C 1
ATOM 5446 O O . GLY B 1 295 ? 3.904 15.867 29.141 1 94.69 295 GLY B O 1
ATOM 5447 N N . SER B 1 296 ? 5.902 14.82 29.156 1 96.06 296 SER B N 1
ATOM 5448 C CA . SER B 1 296 ? 5.977 14.867 27.703 1 96.06 296 SER B CA 1
ATOM 5449 C C . SER B 1 296 ? 4.996 13.883 27.078 1 96.06 296 SER B C 1
ATOM 5451 O O . SER B 1 296 ? 4.562 12.93 27.719 1 96.06 296 SER B O 1
ATOM 5453 N N . ARG B 1 297 ? 4.562 14.164 25.891 1 96.06 297 ARG B N 1
ATOM 5454 C CA . ARG B 1 297 ? 3.691 13.289 25.109 1 96.06 297 ARG B CA 1
ATOM 5455 C C . ARG B 1 297 ? 4.07 13.305 23.641 1 96.06 297 ARG B C 1
ATOM 5457 O O . ARG B 1 297 ? 4.598 14.305 23.141 1 96.06 297 ARG B O 1
ATOM 5464 N N . PRO B 1 298 ? 3.9 12.219 22.969 1 95.75 298 PRO B N 1
ATOM 5465 C CA . PRO B 1 298 ? 4.172 12.172 21.531 1 95.75 298 PRO B CA 1
ATOM 5466 C C . PRO B 1 298 ? 3.135 12.938 20.719 1 95.75 298 PRO B C 1
ATOM 5468 O O . PRO B 1 298 ? 1.931 12.789 20.938 1 95.75 298 PRO B O 1
ATOM 5471 N N . ALA B 1 299 ? 3.557 13.805 19.875 1 97.12 299 ALA B N 1
ATOM 5472 C CA . ALA B 1 299 ? 2.711 14.484 18.891 1 97.12 299 ALA B CA 1
ATOM 5473 C C . ALA B 1 299 ? 2.713 13.742 17.547 1 97.12 299 ALA B C 1
ATOM 5475 O O . ALA B 1 299 ? 3.736 13.688 16.859 1 97.12 299 ALA B O 1
ATOM 5476 N N . LEU B 1 300 ? 1.555 13.25 17.219 1 95.81 300 LEU B N 1
ATOM 5477 C CA . LEU B 1 300 ? 1.473 12.297 16.109 1 95.81 300 LEU B CA 1
ATOM 5478 C C . LEU B 1 300 ? 0.629 12.859 14.977 1 95.81 300 LEU B C 1
ATOM 5480 O O . LEU B 1 300 ? -0.079 13.852 15.148 1 95.81 300 LEU B O 1
ATOM 5484 N N . ASP B 1 301 ? 0.661 12.188 13.852 1 95.62 301 ASP B N 1
ATOM 5485 C CA . ASP B 1 301 ? -0.003 12.609 12.617 1 95.62 301 ASP B CA 1
ATOM 5486 C C . ASP B 1 301 ? -1.521 12.539 12.766 1 95.62 301 ASP B C 1
ATOM 5488 O O . ASP B 1 301 ? -2.033 11.906 13.688 1 95.62 301 ASP B O 1
ATOM 5492 N N . VAL B 1 302 ? -2.201 13.156 11.875 1 96.56 302 VAL B N 1
ATOM 5493 C CA . VAL B 1 302 ? -3.617 13.477 12.016 1 96.56 302 VAL B CA 1
ATOM 5494 C C . VAL B 1 302 ? -4.449 12.203 11.906 1 96.56 302 VAL B C 1
ATOM 5496 O O . VAL B 1 302 ? -5.527 12.102 12.5 1 96.56 302 VAL B O 1
ATOM 5499 N N . PRO B 1 303 ? -4.031 11.188 11.234 1 94.81 303 PRO B N 1
ATOM 5500 C CA . PRO B 1 303 ? -4.934 10.031 11.164 1 94.81 303 PRO B CA 1
ATOM 5501 C C . PRO B 1 303 ? -5.113 9.336 12.508 1 94.81 303 PRO B C 1
ATOM 5503 O O . PRO B 1 303 ? -6.023 8.516 12.672 1 94.81 303 PRO B O 1
ATOM 5506 N N . THR B 1 304 ? -4.281 9.617 13.477 1 94.88 304 THR B N 1
ATOM 5507 C CA . THR B 1 304 ? -4.41 9.008 14.797 1 94.88 304 THR B CA 1
ATOM 5508 C C . THR B 1 304 ? -5.715 9.438 15.461 1 94.88 304 THR B C 1
ATOM 5510 O O . THR B 1 304 ? -6.176 8.789 16.406 1 94.88 304 THR B O 1
ATOM 5513 N N . VAL B 1 305 ? -6.352 10.492 14.969 1 96.69 305 VAL B N 1
ATOM 5514 C CA . VAL B 1 305 ? -7.578 10.945 15.617 1 96.69 305 VAL B CA 1
ATOM 5515 C C . VAL B 1 305 ? -8.781 10.594 14.75 1 96.69 305 VAL B C 1
ATOM 5517 O O . VAL B 1 305 ? -9.93 10.766 15.172 1 96.69 305 VAL B O 1
ATOM 5520 N N . PHE B 1 306 ? -8.594 10.055 13.602 1 95.38 306 PHE B N 1
ATOM 5521 C CA . PHE B 1 306 ? -9.672 9.773 12.664 1 95.38 306 PHE B CA 1
ATOM 5522 C C . PHE B 1 306 ? -10.648 8.758 13.258 1 95.38 306 PHE B C 1
ATOM 5524 O O . PHE B 1 306 ? -11.859 8.891 13.102 1 95.38 306 PHE B O 1
ATOM 5531 N N . PRO B 1 307 ? -10.148 7.73 14.062 1 92.31 307 PRO B N 1
ATOM 5532 C CA . PRO B 1 307 ? -11.07 6.723 14.602 1 92.31 307 PRO B CA 1
ATOM 5533 C C . PRO B 1 307 ? -12.047 7.301 15.625 1 92.31 307 PRO B C 1
ATOM 5535 O O . PRO B 1 307 ? -13.102 6.715 15.883 1 92.31 307 PRO B O 1
ATOM 5538 N N . TYR B 1 308 ? -11.773 8.414 16.156 1 93.94 308 TYR B N 1
ATOM 5539 C CA . TYR B 1 308 ? -12.633 9 17.188 1 93.94 308 TYR B CA 1
ATOM 5540 C C . TYR B 1 308 ? -13.875 9.625 16.578 1 93.94 308 TYR B C 1
ATOM 5542 O O . TYR B 1 308 ? -14.898 9.773 17.25 1 93.94 308 TYR B O 1
ATOM 5550 N N . ALA B 1 309 ? -13.773 10.047 15.359 1 95.06 309 ALA B N 1
ATOM 5551 C CA . ALA B 1 309 ? -14.922 10.641 14.672 1 95.06 309 ALA B CA 1
ATOM 5552 C C . ALA B 1 309 ? -14.812 10.461 13.164 1 95.06 309 ALA B C 1
ATOM 5554 O O . ALA B 1 309 ? -14.656 11.445 12.43 1 95.06 309 ALA B O 1
ATOM 5555 N N . PRO B 1 310 ? -14.961 9.289 12.664 1 93.31 310 PRO B N 1
ATOM 5556 C CA . PRO B 1 310 ? -14.742 8.984 11.242 1 93.31 310 PRO B CA 1
ATOM 5557 C C . PRO B 1 310 ? -15.688 9.758 10.328 1 93.31 310 PRO B C 1
ATOM 5559 O O . PRO B 1 310 ? -15.289 10.188 9.242 1 93.31 310 PRO B O 1
ATOM 5562 N N . ASN B 1 311 ? -16.922 9.961 10.703 1 93.31 311 ASN B N 1
ATOM 5563 C CA . ASN B 1 311 ? -17.859 10.703 9.867 1 93.31 311 ASN B CA 1
ATOM 5564 C C . ASN B 1 311 ? -17.469 12.172 9.734 1 93.31 311 ASN B C 1
ATOM 5566 O O . ASN B 1 311 ? -17.688 12.789 8.695 1 93.31 311 ASN B O 1
ATOM 5570 N N . ALA B 1 312 ? -16.938 12.68 10.773 1 96.44 312 ALA B N 1
ATOM 5571 C CA . ALA B 1 312 ? -16.453 14.055 10.727 1 96.44 312 ALA B CA 1
ATOM 5572 C C . ALA B 1 312 ? -15.375 14.219 9.656 1 96.44 312 ALA B C 1
ATOM 5574 O O . ALA B 1 312 ? -15.273 15.273 9.023 1 96.44 312 ALA B O 1
ATOM 5575 N N . VAL B 1 313 ? -14.594 13.203 9.453 1 96.19 313 VAL B N 1
ATOM 5576 C CA . VAL B 1 313 ? -13.516 13.25 8.469 1 96.19 313 VAL B CA 1
ATOM 5577 C C . VAL B 1 313 ? -14.109 13.477 7.078 1 96.19 313 VAL B C 1
ATOM 5579 O O . VAL B 1 313 ? -13.617 14.32 6.32 1 96.19 313 VAL B O 1
ATOM 5582 N N . ILE B 1 314 ? -15.164 12.773 6.789 1 93.94 314 ILE B N 1
ATOM 5583 C CA . ILE B 1 314 ? -15.805 12.875 5.484 1 93.94 314 ILE B CA 1
ATOM 5584 C C . ILE B 1 314 ? -16.406 14.273 5.312 1 93.94 314 ILE B C 1
ATOM 5586 O O . ILE B 1 314 ? -16.188 14.922 4.285 1 93.94 314 ILE B O 1
ATOM 5590 N N . ILE B 1 315 ? -17.094 14.703 6.293 1 95.44 315 ILE B N 1
ATOM 5591 C CA . ILE B 1 315 ? -17.75 16.016 6.262 1 95.44 315 ILE B CA 1
ATOM 5592 C C . ILE B 1 315 ? -16.688 17.109 6.141 1 95.44 315 ILE B C 1
ATOM 5594 O O . ILE B 1 315 ? -16.875 18.062 5.391 1 95.44 315 ILE B O 1
ATOM 5598 N N . GLY B 1 316 ? -15.664 16.922 6.906 1 97.69 316 GLY B N 1
ATOM 5599 C CA . GLY B 1 316 ? -14.578 17.891 6.867 1 97.69 316 GLY B CA 1
ATOM 5600 C C . GLY B 1 316 ? -13.922 18 5.5 1 97.69 316 GLY B C 1
ATOM 5601 O O . GLY B 1 316 ? -13.602 19.094 5.043 1 97.69 316 GLY B O 1
ATOM 5602 N N . PHE B 1 317 ? -13.727 16.875 4.859 1 96.81 317 PHE B N 1
ATOM 5603 C CA . PHE B 1 317 ? -13.156 16.844 3.518 1 96.81 317 PHE B CA 1
ATOM 5604 C C . PHE B 1 317 ? -14.023 17.656 2.551 1 96.81 317 PHE B C 1
ATOM 5606 O O . PHE B 1 317 ? -13.531 18.547 1.861 1 96.81 317 PHE B O 1
ATOM 5613 N N . ILE B 1 318 ? -15.25 17.344 2.551 1 95.88 318 ILE B N 1
ATOM 5614 C CA . ILE B 1 318 ? -16.172 17.984 1.63 1 95.88 318 ILE B CA 1
ATOM 5615 C C . ILE B 1 318 ? -16.234 19.484 1.912 1 95.88 318 ILE B C 1
ATOM 5617 O O . ILE B 1 318 ? -16.188 20.297 0.987 1 95.88 318 ILE B O 1
ATOM 5621 N N . SER B 1 319 ? -16.312 19.828 3.156 1 98.12 319 SER B N 1
ATOM 5622 C CA . SER B 1 319 ? -16.406 21.219 3.555 1 98.12 319 SER B CA 1
ATOM 5623 C C . SER B 1 319 ? -15.141 21.984 3.184 1 98.12 319 SER B C 1
ATOM 5625 O O . SER B 1 319 ? -15.211 23.078 2.609 1 98.12 319 SER B O 1
ATOM 5627 N N . ALA B 1 320 ? -13.992 21.438 3.518 1 98.25 320 ALA B N 1
ATOM 5628 C CA . ALA B 1 320 ? -12.719 22.094 3.215 1 98.25 320 ALA B CA 1
ATOM 5629 C C . ALA B 1 320 ? -12.5 22.203 1.708 1 98.25 320 ALA B C 1
ATOM 5631 O O . ALA B 1 320 ? -11.977 23.203 1.217 1 98.25 320 ALA B O 1
ATOM 5632 N N . TYR B 1 321 ? -12.82 21.141 1.015 1 96.25 321 TYR B N 1
ATOM 5633 C CA . TYR B 1 321 ? -12.641 21.156 -0.433 1 96.25 321 TYR B CA 1
ATOM 5634 C C . TYR B 1 321 ? -13.547 22.203 -1.077 1 96.25 321 TYR B C 1
ATOM 5636 O O . TYR B 1 321 ? -13.141 22.891 -2.008 1 96.25 321 TYR B O 1
ATOM 5644 N N . ALA B 1 322 ? -14.781 22.297 -0.653 1 97.25 322 ALA B N 1
ATOM 5645 C CA . ALA B 1 322 ? -15.695 23.328 -1.119 1 97.25 322 ALA B CA 1
ATOM 5646 C C . ALA B 1 322 ? -15.125 24.719 -0.872 1 97.25 322 ALA B C 1
ATOM 5648 O O . ALA B 1 322 ? -15.219 25.594 -1.731 1 97.25 322 ALA B O 1
ATOM 5649 N N . ALA B 1 323 ? -14.609 24.906 0.299 1 98.38 323 ALA B N 1
ATOM 5650 C CA . ALA B 1 323 ? -13.961 26.172 0.617 1 98.38 323 ALA B CA 1
ATOM 5651 C C . ALA B 1 323 ? -12.812 26.453 -0.347 1 98.38 323 ALA B C 1
ATOM 5653 O O . ALA B 1 323 ? -12.617 27.594 -0.78 1 98.38 323 ALA B O 1
ATOM 5654 N N . GLY B 1 324 ? -11.984 25.453 -0.604 1 95.75 324 GLY B N 1
ATOM 5655 C CA . GLY B 1 324 ? -10.906 25.594 -1.569 1 95.75 324 GLY B CA 1
ATOM 5656 C C . GLY B 1 324 ? -11.391 26 -2.949 1 95.75 324 GLY B C 1
ATOM 5657 O O . GLY B 1 324 ? -10.766 26.828 -3.607 1 95.75 324 GLY B O 1
ATOM 5658 N N . LEU B 1 325 ? -12.477 25.422 -3.367 1 94.75 325 LEU B N 1
ATOM 5659 C CA . LEU B 1 325 ? -13.055 25.766 -4.66 1 94.75 325 LEU B CA 1
ATOM 5660 C C . LEU B 1 325 ? -13.531 27.219 -4.668 1 94.75 325 LEU B C 1
ATOM 5662 O O . LEU B 1 325 ? -13.359 27.922 -5.66 1 94.75 325 LEU B O 1
ATOM 5666 N N . LEU B 1 326 ? -14.125 27.625 -3.654 1 97.31 326 LEU B N 1
ATOM 5667 C CA . LEU B 1 326 ? -14.523 29.016 -3.52 1 97.31 326 LEU B CA 1
ATOM 5668 C C . LEU B 1 326 ? -13.305 29.938 -3.615 1 97.31 326 LEU B C 1
ATOM 5670 O O . LEU B 1 326 ? -13.367 30.984 -4.254 1 97.31 326 LEU B O 1
ATOM 5674 N N . ALA B 1 327 ? -12.281 29.547 -2.93 1 97.19 327 ALA B N 1
ATOM 5675 C CA . ALA B 1 327 ? -11.047 30.328 -2.971 1 97.19 327 ALA B CA 1
ATOM 5676 C C . ALA B 1 327 ? -10.539 30.469 -4.402 1 97.19 327 ALA B C 1
ATOM 5678 O O . ALA B 1 327 ? -10.094 31.547 -4.805 1 97.19 327 ALA B O 1
ATOM 5679 N N . ILE B 1 328 ? -10.547 29.422 -5.168 1 95.44 328 ILE B N 1
ATOM 5680 C CA . ILE B 1 328 ? -10.141 29.453 -6.566 1 95.44 328 ILE B CA 1
ATOM 5681 C C . ILE B 1 328 ? -10.984 30.469 -7.324 1 95.44 328 ILE B C 1
ATOM 5683 O O . ILE B 1 328 ? -10.453 31.297 -8.07 1 95.44 328 ILE B O 1
ATOM 5687 N N . ALA B 1 329 ? -12.266 30.391 -7.129 1 95.94 329 ALA B N 1
ATOM 5688 C CA . ALA B 1 329 ? -13.18 31.312 -7.801 1 95.94 329 ALA B CA 1
ATOM 5689 C C . ALA B 1 329 ? -12.859 32.75 -7.453 1 95.94 329 ALA B C 1
ATOM 5691 O O . ALA B 1 329 ? -12.852 33.625 -8.328 1 95.94 329 ALA B O 1
ATOM 5692 N N . ILE B 1 330 ? -12.578 32.969 -6.25 1 97.38 330 ILE B N 1
ATOM 5693 C CA . ILE B 1 330 ? -12.266 34.312 -5.793 1 97.38 330 ILE B CA 1
ATOM 5694 C C . ILE B 1 330 ? -10.945 34.781 -6.402 1 97.38 330 ILE B C 1
ATOM 5696 O O . ILE B 1 330 ? -10.859 35.875 -6.953 1 97.38 330 ILE B O 1
ATOM 5700 N N . MET B 1 331 ? -9.945 33.969 -6.328 1 96.69 331 MET B N 1
ATOM 5701 C CA . MET B 1 331 ? -8.641 34.344 -6.855 1 96.69 331 MET B CA 1
ATOM 5702 C C . MET B 1 331 ? -8.703 34.562 -8.367 1 96.69 331 MET B C 1
ATOM 5704 O O . MET B 1 331 ? -8.086 35.5 -8.898 1 96.69 331 MET B O 1
ATOM 5708 N N . ALA B 1 332 ? -9.43 33.75 -9.055 1 93.94 332 ALA B N 1
ATOM 5709 C CA . ALA B 1 332 ? -9.57 33.844 -10.5 1 93.94 332 ALA B CA 1
ATOM 5710 C C . ALA B 1 332 ? -10.336 35.125 -10.891 1 93.94 332 ALA B C 1
ATOM 5712 O O . ALA B 1 332 ? -10.086 35.719 -11.945 1 93.94 332 ALA B O 1
ATOM 5713 N N . SER B 1 333 ? -11.195 35.562 -10.086 1 95.75 333 SER B N 1
ATOM 5714 C CA . SER B 1 333 ? -12.039 36.719 -10.367 1 95.75 333 SER B CA 1
ATOM 5715 C C . SER B 1 333 ? -11.297 38.031 -10.117 1 95.75 333 SER B C 1
ATOM 5717 O O . SER B 1 333 ? -11.688 39.062 -10.633 1 95.75 333 SER B O 1
ATOM 5719 N N . PHE B 1 334 ? -10.25 37.969 -9.305 1 96.38 334 PHE B N 1
ATOM 5720 C CA . PHE B 1 334 ? -9.508 39.188 -8.969 1 96.38 334 PHE B CA 1
ATOM 5721 C C . PHE B 1 334 ? -8.031 39.031 -9.312 1 96.38 334 PHE B C 1
ATOM 5723 O O . PHE B 1 334 ? -7.172 39.125 -8.43 1 96.38 334 PHE B O 1
ATOM 5730 N N . PRO B 1 335 ? -7.754 39 -10.562 1 92.38 335 PRO B N 1
ATOM 5731 C CA . PRO B 1 335 ? -6.367 38.75 -10.969 1 92.38 335 PRO B CA 1
ATOM 5732 C C . PRO B 1 335 ? -5.43 39.875 -10.57 1 92.38 335 PRO B C 1
ATOM 5734 O O . PRO B 1 335 ? -4.219 39.688 -10.438 1 92.38 335 PRO B O 1
ATOM 5737 N N . SER B 1 336 ? -5.949 41.031 -10.391 1 94.44 336 SER B N 1
ATOM 5738 C CA . SER B 1 336 ? -5.133 42.188 -9.977 1 94.44 336 SER B CA 1
ATOM 5739 C C . SER B 1 336 ? -4.641 42.031 -8.547 1 94.44 336 SER B C 1
ATOM 5741 O O . SER B 1 336 ? -3.557 42.5 -8.195 1 94.44 336 SER B O 1
ATOM 5743 N N . ILE B 1 337 ? -5.375 41.344 -7.75 1 94.31 337 ILE B N 1
ATOM 5744 C CA . ILE B 1 337 ? -5.039 41.094 -6.348 1 94.31 337 ILE B CA 1
ATOM 5745 C C . ILE B 1 337 ? -4.258 39.812 -6.207 1 94.31 337 ILE B C 1
ATOM 5747 O O . ILE B 1 337 ? -3.299 39.719 -5.438 1 94.31 337 ILE B O 1
ATOM 5751 N N . PHE B 1 338 ? -4.703 38.844 -6.953 1 94.94 338 PHE B N 1
ATOM 5752 C CA . PHE B 1 338 ? -4.086 37.531 -6.914 1 94.94 338 PHE B CA 1
ATOM 5753 C C . PHE B 1 338 ? -3.473 37.188 -8.258 1 94.94 338 PHE B C 1
ATOM 5755 O O . PHE B 1 338 ? -4.137 36.594 -9.109 1 94.94 338 PHE B O 1
ATOM 5762 N N . PRO B 1 339 ? -2.227 37.438 -8.453 1 89.69 339 PRO B N 1
ATOM 5763 C CA . PRO B 1 339 ? -1.594 37.156 -9.75 1 89.69 339 PRO B CA 1
ATOM 5764 C C . PRO B 1 339 ? -1.499 35.688 -10.07 1 89.69 339 PRO B C 1
ATOM 5766 O O . PRO B 1 339 ? -1.264 35.312 -11.219 1 89.69 339 PRO B O 1
ATOM 5769 N N . VAL B 1 340 ? -1.624 34.875 -9 1 91.5 340 VAL B N 1
ATOM 5770 C CA . VAL B 1 340 ? -1.592 33.438 -9.195 1 91.5 340 VAL B CA 1
ATOM 5771 C C . VAL B 1 340 ? -2.777 32.781 -8.477 1 91.5 340 VAL B C 1
ATOM 5773 O O . VAL B 1 340 ? -3.188 33.25 -7.41 1 91.5 340 VAL B O 1
ATOM 5776 N N . VAL B 1 341 ? -3.328 31.781 -9.094 1 94.5 341 VAL B N 1
ATOM 5777 C CA . VAL B 1 341 ? -4.395 31 -8.469 1 94.5 341 VAL B CA 1
ATOM 5778 C C . VAL B 1 341 ? -3.805 29.75 -7.824 1 94.5 341 VAL B C 1
ATOM 5780 O O . VAL B 1 341 ? -3.189 28.922 -8.5 1 94.5 341 VAL B O 1
ATOM 5783 N N . ILE B 1 342 ? -3.965 29.656 -6.551 1 94.81 342 ILE B N 1
ATOM 5784 C CA . ILE B 1 342 ? -3.506 28.469 -5.832 1 94.81 342 ILE B CA 1
ATOM 5785 C C . ILE B 1 342 ? -4.605 27.406 -5.828 1 94.81 342 ILE B C 1
ATOM 5787 O O . ILE B 1 342 ? -5.73 27.672 -5.395 1 94.81 342 ILE B O 1
ATOM 5791 N N . ILE B 1 343 ? -4.336 26.266 -6.34 1 92 343 ILE B N 1
ATOM 5792 C CA . ILE B 1 343 ? -5.289 25.172 -6.395 1 92 343 ILE B CA 1
ATOM 5793 C C . ILE B 1 343 ? -5.09 24.25 -5.188 1 92 343 ILE B C 1
ATOM 5795 O O . ILE B 1 343 ? -4.051 23.594 -5.066 1 92 343 ILE B O 1
ATOM 5799 N N . PRO B 1 344 ? -6.078 24.219 -4.359 1 90.62 344 PRO B N 1
ATOM 5800 C CA . PRO B 1 344 ? -5.945 23.328 -3.207 1 90.62 344 PRO B CA 1
ATOM 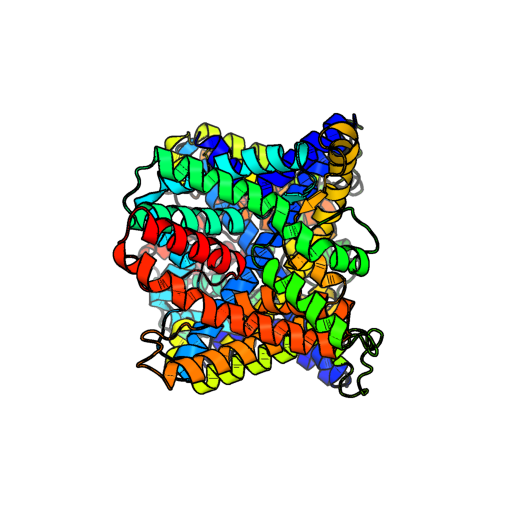5801 C C . PRO B 1 344 ? -5.832 21.859 -3.605 1 90.62 344 PRO B C 1
ATOM 5803 O O . PRO B 1 344 ? -6.594 21.391 -4.453 1 90.62 344 PRO B O 1
ATOM 5806 N N . ALA B 1 345 ? -4.836 21.203 -2.986 1 91.75 345 ALA B N 1
ATOM 5807 C CA . ALA B 1 345 ? -4.707 19.766 -3.232 1 91.75 345 ALA B CA 1
ATOM 5808 C C . ALA B 1 345 ? -5.773 18.984 -2.473 1 91.75 345 ALA B C 1
ATOM 5810 O O . ALA B 1 345 ? -6.012 19.234 -1.288 1 91.75 345 ALA B O 1
ATOM 5811 N N . ALA B 1 346 ? -6.395 18.062 -3.143 1 93.38 346 ALA B N 1
ATOM 5812 C CA . ALA B 1 346 ? -7.492 17.297 -2.564 1 93.38 346 ALA B CA 1
ATOM 5813 C C . ALA B 1 346 ? -7.031 16.516 -1.334 1 93.38 346 ALA B C 1
ATOM 5815 O O . ALA B 1 346 ? -7.773 16.391 -0.357 1 93.38 346 ALA B O 1
ATOM 5816 N N . HIS B 1 347 ? -5.848 15.945 -1.396 1 94.19 347 HIS B N 1
ATOM 5817 C CA . HIS B 1 347 ? -5.387 15.148 -0.266 1 94.19 347 HIS B CA 1
ATOM 5818 C C . HIS B 1 347 ? -5.145 16.016 0.961 1 94.19 347 HIS B C 1
ATOM 5820 O O . HIS B 1 347 ? -5.328 15.562 2.094 1 94.19 347 HIS B O 1
ATOM 5826 N N . ILE B 1 348 ? -4.746 17.281 0.783 1 95.19 348 ILE B N 1
ATOM 5827 C CA . ILE B 1 348 ? -4.582 18.203 1.898 1 95.19 348 ILE B CA 1
ATOM 5828 C C . ILE B 1 348 ? -5.945 18.531 2.51 1 95.19 348 ILE B C 1
ATOM 5830 O O . ILE B 1 348 ? -6.098 18.531 3.734 1 95.19 348 ILE B O 1
ATOM 5834 N N . CYS B 1 349 ? -6.887 18.75 1.635 1 96.19 349 CYS B N 1
ATOM 5835 C CA . CYS B 1 349 ? -8.234 19.031 2.109 1 96.19 349 CYS B CA 1
ATOM 5836 C C . CYS B 1 349 ? -8.812 17.828 2.848 1 96.19 349 CYS B C 1
ATOM 5838 O O . CYS B 1 349 ? -9.586 17.984 3.793 1 96.19 349 CYS B O 1
ATOM 5840 N N . PHE B 1 350 ? -8.453 16.672 2.471 1 96.12 350 PHE B N 1
ATOM 5841 C CA . PHE B 1 350 ? -8.953 15.484 3.145 1 96.12 350 PHE B CA 1
ATOM 5842 C C . PHE B 1 350 ? -8.352 15.352 4.535 1 96.12 350 PHE B C 1
ATOM 5844 O O . PHE B 1 350 ? -9.078 15.281 5.531 1 96.12 350 PHE B O 1
ATOM 5851 N N . PHE B 1 351 ? -7.035 15.367 4.645 1 96.88 351 PHE B N 1
ATOM 5852 C CA . PHE B 1 351 ? -6.363 15.117 5.914 1 96.88 351 PHE B CA 1
ATOM 5853 C C . PHE B 1 351 ? -6.543 16.297 6.859 1 96.88 351 PHE B C 1
ATOM 5855 O O . PHE B 1 351 ? -6.93 16.125 8.016 1 96.88 351 PHE B O 1
ATOM 5862 N N . SER B 1 352 ? -6.246 17.469 6.375 1 97.69 352 SER B N 1
ATOM 5863 C CA . SER B 1 352 ? -6.32 18.656 7.223 1 97.69 352 SER B CA 1
ATOM 5864 C C . SER B 1 352 ? -7.766 19.062 7.469 1 97.69 352 SER B C 1
ATOM 5866 O O . SER B 1 352 ? -8.133 19.438 8.586 1 97.69 352 SER B O 1
ATOM 5868 N N . GLY B 1 353 ? -8.562 19.078 6.422 1 98.19 353 GLY B N 1
ATOM 5869 C CA . GLY B 1 353 ? -9.969 19.391 6.594 1 98.19 353 GLY B CA 1
ATOM 5870 C C . GLY B 1 353 ? -10.695 18.406 7.492 1 98.19 353 GLY B C 1
ATOM 5871 O O . GLY B 1 353 ? -11.516 18.797 8.32 1 98.19 353 GLY B O 1
ATOM 5872 N N . GLY B 1 354 ? -10.43 17.125 7.246 1 97.81 354 GLY B N 1
ATOM 5873 C CA . GLY B 1 354 ? -11.008 16.109 8.109 1 97.81 354 GLY B CA 1
ATOM 5874 C C . GLY B 1 354 ? -10.648 16.297 9.57 1 97.81 354 GLY B C 1
ATOM 5875 O O . GLY B 1 354 ? -11.516 16.188 10.445 1 97.81 354 GLY B O 1
ATOM 5876 N N . THR B 1 355 ? -9.367 16.578 9.82 1 98.5 355 THR B N 1
ATOM 5877 C CA . THR B 1 355 ? -8.906 16.797 11.188 1 98.5 355 THR B CA 1
ATOM 5878 C C . THR B 1 355 ? -9.555 18.031 11.789 1 98.5 355 THR B C 1
ATOM 5880 O O . THR B 1 355 ? -9.984 18.016 12.945 1 98.5 355 THR B O 1
ATOM 5883 N N . ALA B 1 356 ? -9.633 19.078 11.023 1 98.81 356 ALA B N 1
ATOM 5884 C CA . ALA B 1 356 ? -10.305 20.281 11.477 1 98.81 356 ALA B CA 1
ATOM 5885 C C . ALA B 1 356 ? -11.75 20 11.867 1 98.81 356 ALA B C 1
ATOM 5887 O O . ALA B 1 356 ? -12.242 20.484 12.883 1 98.81 356 ALA B O 1
ATOM 5888 N N . ALA B 1 357 ? -12.391 19.219 11.094 1 98.69 357 ALA B N 1
ATOM 5889 C CA . ALA B 1 357 ? -13.781 18.875 11.375 1 98.69 357 ALA B CA 1
ATOM 5890 C C . ALA B 1 357 ? -13.906 18.094 12.68 1 98.69 357 ALA B C 1
ATOM 5892 O O . ALA B 1 357 ? -14.883 18.234 13.406 1 98.69 357 ALA B O 1
ATOM 5893 N N . ILE B 1 358 ? -12.977 17.219 12.938 1 98.5 358 ILE B N 1
ATOM 5894 C CA . ILE B 1 358 ? -12.992 16.438 14.172 1 98.5 358 ILE B CA 1
ATOM 5895 C C . ILE B 1 358 ? -12.922 17.375 15.375 1 98.5 358 ILE B C 1
ATOM 5897 O O . ILE B 1 358 ? -13.68 17.219 16.328 1 98.5 358 ILE B O 1
ATOM 5901 N N . PHE B 1 359 ? -12.023 18.328 15.328 1 98.69 359 PHE B N 1
ATOM 5902 C CA . PHE B 1 359 ? -11.883 19.266 16.438 1 98.69 359 PHE B CA 1
ATOM 5903 C C . PHE B 1 359 ? -13.109 20.156 16.562 1 98.69 359 PHE B C 1
ATOM 5905 O O . PHE B 1 359 ? -13.594 20.406 17.656 1 98.69 359 PHE B O 1
ATOM 5912 N N . GLY B 1 360 ? -13.633 20.625 15.469 1 98.69 360 GLY B N 1
ATOM 5913 C CA . GLY B 1 360 ? -14.883 21.375 15.5 1 98.69 360 GLY B CA 1
ATOM 5914 C C . GLY B 1 360 ? -16.047 20.562 16.031 1 98.69 360 GLY B C 1
ATOM 5915 O O . GLY B 1 360 ? -16.891 21.078 16.766 1 98.69 360 GLY B O 1
ATOM 5916 N N . ASN B 1 361 ? -16.094 19.344 15.594 1 98.38 361 ASN B N 1
ATOM 5917 C CA . ASN B 1 361 ? -17.141 18.422 16.047 1 98.38 361 ASN B CA 1
ATOM 5918 C C . ASN B 1 361 ? -17.078 18.203 17.547 1 98.38 361 ASN B C 1
ATOM 5920 O O . ASN B 1 361 ? -18.109 18.094 18.203 1 98.38 361 ASN B O 1
ATOM 5924 N N . THR B 1 362 ? -15.875 18.109 18.078 1 97.62 362 THR B N 1
ATOM 5925 C CA . THR B 1 362 ? -15.648 17.859 19.484 1 97.62 362 THR B CA 1
ATOM 5926 C C . THR B 1 362 ? -16.25 18.969 20.344 1 97.62 362 THR B C 1
ATOM 5928 O O . THR B 1 362 ? -16.797 18.703 21.422 1 97.62 362 THR B O 1
ATOM 5931 N N . SER B 1 363 ? -16.281 20.203 19.891 1 97.5 363 SER B N 1
ATOM 5932 C CA . SER B 1 363 ? -16.688 21.328 20.719 1 97.5 363 SER B CA 1
ATOM 5933 C C . SER B 1 363 ? -18.031 21.875 20.297 1 97.5 363 SER B C 1
ATOM 5935 O O . SER B 1 363 ? -18.688 22.609 21.047 1 97.5 363 SER B O 1
ATOM 5937 N N . GLY B 1 364 ? -18.484 21.531 19.062 1 97.69 364 GLY B N 1
ATOM 5938 C CA . GLY B 1 364 ? -19.688 22.188 18.594 1 97.69 364 GLY B CA 1
ATOM 5939 C C . GLY B 1 364 ? -20.578 21.266 17.781 1 97.69 364 GLY B C 1
ATOM 5940 O O . GLY B 1 364 ? -21.516 21.734 17.125 1 97.69 364 GLY B O 1
ATOM 5941 N N . GLY B 1 365 ? -20.281 20 17.766 1 97.31 365 GLY B N 1
ATOM 5942 C CA . GLY B 1 365 ? -21.078 19.078 16.969 1 97.31 365 GLY B CA 1
ATOM 5943 C C . GLY B 1 365 ? -20.875 19.266 15.469 1 97.31 365 GLY B C 1
ATOM 5944 O O . GLY B 1 365 ? -19.875 19.828 15.039 1 97.31 365 GLY B O 1
ATOM 5945 N N . TRP B 1 366 ? -21.875 18.734 14.719 1 97.25 366 TRP B N 1
ATOM 5946 C CA . TRP B 1 366 ? -21.703 18.734 13.266 1 97.25 366 TRP B CA 1
ATOM 5947 C C . TRP B 1 366 ? -21.625 20.141 12.719 1 97.25 366 TRP B C 1
ATOM 5949 O O . TRP B 1 366 ? -20.984 20.375 11.688 1 97.25 366 TRP B O 1
ATOM 5959 N N . ARG B 1 367 ? -22.203 21.172 13.359 1 98.19 367 ARG B N 1
ATOM 5960 C CA . ARG B 1 367 ? -22.125 22.562 12.93 1 98.19 367 ARG B CA 1
ATOM 5961 C C . ARG B 1 367 ? -20.688 23.094 13.047 1 98.19 367 ARG B C 1
ATOM 5963 O O . ARG B 1 367 ? -20.203 23.766 12.148 1 98.19 367 ARG B O 1
ATOM 5970 N N . GLY B 1 368 ? -20.125 22.766 14.195 1 98.44 368 GLY B N 1
ATOM 5971 C CA . GLY B 1 368 ? -18.719 23.109 14.367 1 98.44 368 GLY B CA 1
ATOM 5972 C C . GLY B 1 368 ? -17.812 22.422 13.375 1 98.44 368 GLY B C 1
ATOM 5973 O O . GLY B 1 368 ? -16.844 23.016 12.898 1 98.44 368 GLY B O 1
ATOM 5974 N N . ALA B 1 369 ? -18.109 21.188 13.07 1 98.62 369 ALA B N 1
ATOM 5975 C CA . ALA B 1 369 ? -17.328 20.422 12.109 1 98.62 369 ALA B CA 1
ATOM 5976 C C . ALA B 1 369 ? -17.328 21.094 10.742 1 98.62 369 ALA B C 1
ATOM 5978 O O . ALA B 1 369 ? -16.266 21.281 10.133 1 98.62 369 ALA B O 1
ATOM 5979 N N . ILE B 1 370 ? -18.469 21.484 10.273 1 98.56 370 ILE B N 1
ATOM 5980 C CA . ILE B 1 370 ? -18.609 22.078 8.945 1 98.56 370 ILE B CA 1
ATOM 5981 C C . ILE B 1 370 ? -17.953 23.453 8.938 1 98.56 370 ILE B C 1
ATOM 5983 O O . ILE B 1 370 ? -17.156 23.766 8.047 1 98.56 370 ILE B O 1
ATOM 5987 N N . ALA B 1 371 ? -18.25 24.281 9.922 1 98.81 371 ALA B N 1
ATOM 5988 C CA . ALA B 1 371 ? -17.75 25.656 9.961 1 98.81 371 ALA B CA 1
ATOM 5989 C C . ALA B 1 371 ? -16.234 25.672 10.125 1 98.81 371 ALA B C 1
ATOM 5991 O O . ALA B 1 371 ? -15.547 26.422 9.43 1 98.81 371 ALA B O 1
ATOM 5992 N N . GLY B 1 372 ? -15.773 24.891 11.102 1 98.75 372 GLY B N 1
ATOM 5993 C CA . GLY B 1 372 ? -14.336 24.844 11.344 1 98.75 372 GLY B CA 1
ATOM 5994 C C . GLY B 1 372 ? -13.547 24.375 10.141 1 98.75 372 GLY B C 1
ATOM 5995 O O . GLY B 1 372 ? -12.547 25 9.766 1 98.75 372 GLY B O 1
ATOM 5996 N N . SER B 1 373 ? -13.961 23.312 9.531 1 98.75 373 SER B N 1
ATOM 5997 C CA . SER B 1 373 ? -13.258 22.75 8.375 1 98.75 373 SER B CA 1
ATOM 5998 C C . SER B 1 373 ? -13.336 23.703 7.18 1 98.75 373 SER B C 1
ATOM 6000 O O . SER B 1 373 ? -12.398 23.781 6.383 1 98.75 373 SER B O 1
ATOM 6002 N N . PHE B 1 374 ? -14.414 24.391 7.023 1 98.88 374 PHE B N 1
ATOM 6003 C CA . PHE B 1 374 ? -14.562 25.359 5.949 1 98.88 374 PHE B CA 1
ATOM 6004 C C . PHE B 1 374 ? -13.531 26.484 6.094 1 98.88 374 PHE B C 1
ATOM 6006 O O . PHE B 1 374 ? -12.867 26.844 5.125 1 98.88 374 PHE B O 1
ATOM 6013 N N . VAL B 1 375 ? -13.391 27.016 7.25 1 98.81 375 VAL B N 1
ATOM 6014 C CA . VAL B 1 375 ? -12.438 28.094 7.508 1 98.81 375 VAL B CA 1
ATOM 6015 C C . VAL B 1 375 ? -11.016 27.594 7.254 1 98.81 375 VAL B C 1
ATOM 6017 O O . VAL B 1 375 ? -10.211 28.297 6.645 1 98.81 375 VAL B O 1
ATOM 6020 N N . VAL B 1 376 ? -10.742 26.406 7.719 1 98.62 376 VAL B N 1
ATOM 6021 C CA . VAL B 1 376 ? -9.422 25.828 7.5 1 98.62 376 VAL B CA 1
ATOM 6022 C C . VAL B 1 376 ? -9.172 25.656 6.004 1 98.62 376 VAL B C 1
ATOM 6024 O O . VAL B 1 376 ? -8.062 25.922 5.52 1 98.62 376 VAL B O 1
ATOM 6027 N N . GLY B 1 377 ? -10.203 25.234 5.262 1 98.31 377 GLY B N 1
ATOM 6028 C CA . GLY B 1 377 ? -10.078 25.125 3.816 1 98.31 377 GLY B CA 1
ATOM 6029 C C . GLY B 1 377 ? -9.719 26.453 3.15 1 98.31 377 GLY B C 1
ATOM 6030 O O . GLY B 1 377 ? -8.891 26.484 2.232 1 98.31 377 GLY B O 1
ATOM 6031 N N . LEU B 1 378 ? -10.258 27.516 3.646 1 98.44 378 LEU B N 1
ATOM 6032 C CA . LEU B 1 378 ? -9.945 28.844 3.121 1 98.44 378 LEU B CA 1
ATOM 6033 C C . LEU B 1 378 ? -8.5 29.219 3.432 1 98.44 378 LEU B C 1
ATOM 6035 O O . LEU B 1 378 ? -7.789 29.734 2.566 1 98.44 378 LEU B O 1
ATOM 6039 N N . LEU B 1 379 ? -8.102 28.953 4.621 1 98.25 379 LEU B N 1
ATOM 6040 C CA . LEU B 1 379 ? -6.754 29.312 5.035 1 98.25 379 LEU B CA 1
ATOM 6041 C C . LEU B 1 379 ? -5.715 28.516 4.246 1 98.25 379 LEU B C 1
ATOM 6043 O O . LEU B 1 379 ? -4.672 29.047 3.873 1 98.25 379 LEU B O 1
ATOM 6047 N N . LEU B 1 380 ? -6.004 27.25 3.977 1 97.38 380 LEU B N 1
ATOM 6048 C CA . LEU B 1 380 ? -5.105 26.391 3.213 1 97.38 380 LEU B CA 1
ATOM 6049 C C . LEU B 1 380 ? -4.93 26.922 1.791 1 97.38 380 LEU B C 1
ATOM 6051 O O . LEU B 1 380 ? -3.881 26.719 1.175 1 97.38 380 LEU B O 1
ATOM 6055 N N . ALA B 1 381 ? -5.922 27.625 1.305 1 96.38 381 ALA B N 1
ATOM 6056 C CA . ALA B 1 381 ? -5.902 28.109 -0.073 1 96.38 381 ALA B CA 1
ATOM 6057 C C . ALA B 1 381 ? -5.293 29.5 -0.154 1 96.38 381 ALA B C 1
ATOM 6059 O O . ALA B 1 381 ? -4.453 29.766 -1.018 1 96.38 381 ALA B O 1
ATOM 6060 N N . PHE B 1 382 ? -5.582 30.391 0.771 1 97.31 382 PHE B N 1
ATOM 6061 C CA . PHE B 1 382 ? -5.238 31.797 0.643 1 97.31 382 PHE B CA 1
ATOM 6062 C C . PHE B 1 382 ? -3.865 32.062 1.241 1 97.31 382 PHE B C 1
ATOM 6064 O O . PHE B 1 382 ? -3.123 32.906 0.737 1 97.31 382 PHE B O 1
ATOM 6071 N N . LEU B 1 383 ? -3.482 31.422 2.262 1 97.06 383 LEU B N 1
ATOM 6072 C CA . LEU B 1 383 ? -2.273 31.781 2.996 1 97.06 383 LEU B CA 1
ATOM 6073 C C . LEU B 1 383 ? -1.033 31.578 2.133 1 97.06 383 LEU B C 1
ATOM 6075 O O . LEU B 1 383 ? -0.107 32.406 2.168 1 97.06 383 LEU B O 1
ATOM 6079 N N . PRO B 1 384 ? -0.987 30.5 1.32 1 96.19 384 PRO B N 1
ATOM 6080 C CA . PRO B 1 384 ? 0.213 30.266 0.514 1 96.19 384 PRO B CA 1
ATOM 6081 C C . PRO B 1 384 ? 0.478 31.391 -0.484 1 96.19 384 PRO B C 1
ATOM 6083 O O . PRO B 1 384 ? 1.599 31.531 -0.982 1 96.19 384 PRO B O 1
ATOM 6086 N N . VAL B 1 385 ? -0.5 32.219 -0.787 1 95.44 385 VAL B N 1
ATOM 6087 C CA . VAL B 1 385 ? -0.352 33.312 -1.73 1 95.44 385 VAL B CA 1
ATOM 6088 C C . VAL B 1 385 ? 0.703 34.281 -1.219 1 95.44 385 VAL B C 1
ATOM 6090 O O . VAL B 1 385 ? 1.419 34.906 -2.01 1 95.44 385 VAL B O 1
ATOM 6093 N N . ILE B 1 386 ? 0.899 34.344 0.054 1 94.94 386 ILE B N 1
ATOM 6094 C CA . ILE B 1 386 ? 1.77 35.312 0.68 1 94.94 386 ILE B CA 1
ATOM 6095 C C . ILE B 1 386 ? 3.23 34.969 0.421 1 94.94 386 ILE B C 1
ATOM 6097 O O . ILE B 1 386 ? 4.031 35.812 0.045 1 94.94 386 ILE B O 1
ATOM 6101 N N . LEU B 1 387 ? 3.625 33.719 0.552 1 96.12 387 LEU B N 1
ATOM 6102 C CA . LEU B 1 387 ? 5.031 33.344 0.506 1 96.12 387 LEU B CA 1
ATOM 6103 C C . LEU B 1 387 ? 5.418 32.875 -0.893 1 96.12 387 LEU B C 1
ATOM 6105 O O . LEU B 1 387 ? 6.605 32.75 -1.206 1 96.12 387 LEU B O 1
ATOM 6109 N N . TYR B 1 388 ? 4.469 32.625 -1.782 1 95.56 388 TYR B N 1
ATOM 6110 C CA . TYR B 1 388 ? 4.746 32.094 -3.111 1 95.56 388 TYR B CA 1
ATOM 6111 C C . TYR B 1 388 ? 5.738 32.969 -3.857 1 95.56 388 TYR B C 1
ATOM 6113 O O . TYR B 1 388 ? 6.715 32.469 -4.426 1 95.56 388 TYR B O 1
ATOM 6121 N N . PRO B 1 389 ? 5.586 34.344 -3.816 1 94.06 389 PRO B N 1
ATOM 6122 C CA . PRO B 1 389 ? 6.535 35.188 -4.52 1 94.06 389 PRO B CA 1
ATOM 6123 C C . PRO B 1 389 ? 7.953 35.094 -3.955 1 94.06 389 PRO B C 1
ATOM 6125 O O . PRO B 1 389 ? 8.93 35.281 -4.688 1 94.06 389 PRO B O 1
ATOM 6128 N N . VAL B 1 390 ? 8.086 34.812 -2.695 1 95.25 390 VAL B N 1
ATOM 6129 C CA . VAL B 1 390 ? 9.391 34.688 -2.049 1 95.25 390 VAL B CA 1
ATOM 6130 C C . VAL B 1 390 ? 10.156 33.531 -2.658 1 95.25 390 VAL B C 1
ATOM 6132 O O . VAL B 1 390 ? 11.344 33.625 -2.953 1 95.25 390 VAL B O 1
ATOM 6135 N N . TYR B 1 391 ? 9.477 32.375 -2.869 1 94.88 391 TYR B N 1
ATOM 6136 C CA . TYR B 1 391 ? 10.094 31.188 -3.467 1 94.88 391 TYR B CA 1
ATOM 6137 C C . TYR B 1 391 ? 10.508 31.453 -4.906 1 94.88 391 TYR B C 1
ATOM 6139 O O . TYR B 1 391 ? 11.5 30.906 -5.391 1 94.88 391 TYR B O 1
ATOM 6147 N N . GLY B 1 392 ? 9.727 32.312 -5.57 1 91.94 392 GLY B N 1
ATOM 6148 C CA . GLY B 1 392 ? 10.016 32.688 -6.945 1 91.94 392 GLY B CA 1
ATOM 6149 C C . GLY B 1 392 ? 11.352 33.375 -7.105 1 91.94 392 GLY B C 1
ATOM 6150 O O . GLY B 1 392 ? 12.016 33.25 -8.133 1 91.94 392 GLY B O 1
ATOM 6151 N N . THR B 1 393 ? 11.727 34.125 -6.172 1 92.75 393 THR B N 1
ATOM 6152 C CA . THR B 1 393 ? 13 34.812 -6.227 1 92.75 393 THR B CA 1
ATOM 6153 C C . THR B 1 393 ? 14.164 33.812 -6.25 1 92.75 393 THR B C 1
ATOM 6155 O O . THR B 1 393 ? 15.281 34.156 -6.641 1 92.75 393 THR B O 1
ATOM 6158 N N . LEU B 1 394 ? 13.906 32.656 -5.805 1 93.81 394 LEU B N 1
ATOM 6159 C CA . LEU B 1 394 ? 14.922 31.625 -5.773 1 93.81 394 LEU B CA 1
ATOM 6160 C C . LEU B 1 394 ? 14.789 30.688 -6.98 1 93.81 394 LEU B C 1
ATOM 6162 O O . LEU B 1 394 ? 15.461 29.656 -7.051 1 93.81 394 LEU B O 1
ATOM 6166 N N . GLY B 1 395 ? 13.82 31.016 -7.828 1 88 395 GLY B N 1
ATOM 6167 C CA . GLY B 1 395 ? 13.609 30.219 -9.031 1 88 395 GLY B CA 1
ATOM 6168 C C . GLY B 1 395 ? 12.68 29.047 -8.805 1 88 395 GLY B C 1
ATOM 6169 O O . GLY B 1 395 ? 12.555 28.172 -9.672 1 88 395 GLY B O 1
ATOM 6170 N N . ILE B 1 396 ? 12.141 28.969 -7.641 1 86.94 396 ILE B N 1
ATOM 6171 C CA . ILE B 1 396 ? 11.195 27.891 -7.344 1 86.94 396 ILE B CA 1
ATOM 6172 C C . ILE B 1 396 ? 9.781 28.328 -7.738 1 86.94 396 ILE B C 1
ATOM 6174 O O . ILE B 1 396 ? 9.18 29.172 -7.082 1 86.94 396 ILE B O 1
ATOM 6178 N N . GLU B 1 397 ? 9.352 27.734 -8.82 1 85.88 397 GLU B N 1
ATOM 6179 C CA . GLU B 1 397 ? 8.023 28.047 -9.352 1 85.88 397 GLU B CA 1
ATOM 6180 C C . GLU B 1 397 ? 7.227 26.781 -9.633 1 85.88 397 GLU B C 1
ATOM 6182 O O . GLU B 1 397 ? 7.797 25.688 -9.734 1 85.88 397 GLU B O 1
ATOM 6187 N N . GLY B 1 398 ? 5.902 26.906 -9.57 1 86.56 398 GLY B N 1
ATOM 6188 C CA . GLY B 1 398 ? 5.062 25.797 -9.992 1 86.56 398 GLY B CA 1
ATOM 6189 C C . GLY B 1 398 ? 4.535 24.969 -8.828 1 86.56 398 GLY B C 1
ATOM 6190 O O . GLY B 1 398 ? 3.75 24.047 -9.031 1 86.56 398 GLY B O 1
ATOM 6191 N N . ALA B 1 399 ? 5.008 25.234 -7.656 1 90.62 399 ALA B N 1
ATOM 6192 C CA . ALA B 1 399 ? 4.512 24.547 -6.461 1 90.62 399 ALA B CA 1
ATOM 6193 C C . ALA B 1 399 ? 4.656 25.438 -5.227 1 90.62 399 ALA B C 1
ATOM 6195 O O . ALA B 1 399 ? 5.418 26.406 -5.234 1 90.62 399 ALA B O 1
ATOM 6196 N N . THR B 1 400 ? 3.912 25.062 -4.172 1 94.44 400 THR B N 1
ATOM 6197 C CA . THR B 1 400 ? 3.998 25.844 -2.938 1 94.44 400 THR B CA 1
ATOM 6198 C C . THR B 1 400 ? 3.6 24.984 -1.736 1 94.44 400 THR B C 1
ATOM 6200 O O . THR B 1 400 ? 3.273 23.812 -1.888 1 94.44 400 THR B O 1
ATOM 6203 N N . PHE B 1 401 ? 3.721 25.547 -0.542 1 96.31 401 PHE B N 1
ATOM 6204 C CA . PHE B 1 401 ? 3.434 24.875 0.719 1 96.31 401 PHE B CA 1
ATOM 6205 C C . PHE B 1 401 ? 2.09 25.328 1.279 1 96.31 401 PHE B C 1
ATOM 6207 O O . PHE B 1 401 ? 1.928 26.484 1.667 1 96.31 401 PHE B O 1
ATOM 6214 N N . PRO B 1 402 ? 1.163 24.438 1.419 1 95.94 402 PRO B N 1
ATOM 6215 C CA . PRO B 1 402 ? -0.198 24.875 1.736 1 95.94 402 PRO B CA 1
ATOM 6216 C C . PRO B 1 402 ? -0.459 24.953 3.238 1 95.94 402 PRO B C 1
ATOM 6218 O O . PRO B 1 402 ? -1.441 25.562 3.668 1 95.94 402 PRO B O 1
ATOM 6221 N N . ASN B 1 403 ? 0.347 24.281 4.121 1 97.62 403 ASN B N 1
ATOM 6222 C CA . ASN B 1 403 ? 0.001 24.125 5.527 1 97.62 403 ASN B CA 1
ATOM 6223 C C . ASN B 1 403 ? -0.037 25.469 6.254 1 97.62 403 ASN B C 1
ATOM 6225 O O . ASN B 1 403 ? 0.815 26.328 6.023 1 97.62 403 ASN B O 1
ATOM 6229 N N . ILE B 1 404 ? -0.982 25.594 7.113 1 98.44 404 ILE B N 1
ATOM 6230 C CA . ILE B 1 404 ? -1.312 26.859 7.758 1 98.44 404 ILE B CA 1
ATOM 6231 C C . ILE B 1 404 ? -0.146 27.312 8.633 1 98.44 404 ILE B C 1
ATOM 6233 O O . ILE B 1 404 ? 0.267 28.469 8.578 1 98.44 404 ILE B O 1
ATOM 6237 N N . ASP B 1 405 ? 0.458 26.469 9.328 1 98.62 405 ASP B N 1
ATOM 6238 C CA . ASP B 1 405 ? 1.505 26.828 10.281 1 98.62 405 ASP B CA 1
ATOM 6239 C C . ASP B 1 405 ? 2.754 27.328 9.555 1 98.62 405 ASP B C 1
ATOM 6241 O O . ASP B 1 405 ? 3.391 28.281 9.992 1 98.62 405 ASP B O 1
ATOM 6245 N N . TYR B 1 406 ? 3.121 26.672 8.352 1 96.62 406 TYR B N 1
ATOM 6246 C CA . TYR B 1 406 ? 4.234 27.125 7.527 1 96.62 406 TYR B CA 1
ATOM 6247 C C . TYR B 1 406 ? 4.031 28.578 7.09 1 96.62 406 TYR B C 1
ATOM 6249 O O . TYR B 1 406 ? 4.961 29.391 7.16 1 96.62 406 TYR B O 1
ATOM 6257 N N . ASN B 1 407 ? 2.857 28.766 6.723 1 97.88 407 ASN B N 1
ATOM 6258 C CA . ASN B 1 407 ? 2.576 30.047 6.086 1 97.88 407 ASN B CA 1
ATOM 6259 C C . ASN B 1 407 ? 2.43 31.172 7.113 1 97.88 407 ASN B C 1
ATOM 6261 O O . ASN B 1 407 ? 2.816 32.312 6.855 1 97.88 407 ASN B O 1
ATOM 6265 N N . VAL B 1 408 ? 1.851 30.844 8.289 1 98.56 408 VAL B N 1
ATOM 6266 C CA . VAL B 1 408 ? 1.731 31.844 9.336 1 98.56 408 VAL B CA 1
ATOM 6267 C C . VAL B 1 408 ? 3.113 32.188 9.891 1 98.56 408 VAL B C 1
ATOM 6269 O O . VAL B 1 408 ? 3.523 33.344 9.891 1 98.56 408 VAL B O 1
ATOM 6272 N N . VAL B 1 409 ? 3.865 31.188 10.312 1 98.62 409 VAL B N 1
ATOM 6273 C CA . VAL B 1 409 ? 5.18 31.375 10.914 1 98.62 409 VAL B CA 1
ATOM 6274 C C . VAL B 1 409 ? 6.156 31.922 9.867 1 98.62 409 VAL B C 1
ATOM 6276 O O . VAL B 1 409 ? 6.945 32.812 10.148 1 98.62 409 VAL B O 1
ATOM 6279 N N . GLY B 1 410 ? 6.094 31.344 8.68 1 98.44 410 GLY B N 1
ATOM 6280 C CA . GLY B 1 410 ? 6.957 31.781 7.598 1 98.44 410 GLY B CA 1
ATOM 6281 C C . GLY B 1 410 ? 6.707 33.219 7.199 1 98.44 410 GLY B C 1
ATOM 6282 O O . GLY B 1 410 ? 7.652 33.969 6.922 1 98.44 410 GLY B O 1
ATOM 6283 N N . SER B 1 411 ? 5.445 33.656 7.145 1 98.19 411 SER B N 1
ATOM 6284 C CA . SER B 1 411 ? 5.109 35.031 6.801 1 98.19 411 SER B CA 1
ATOM 6285 C C . SER B 1 411 ? 5.602 36 7.867 1 98.19 411 SER B C 1
ATOM 6287 O O . SER B 1 411 ? 6.059 37.094 7.551 1 98.19 411 SER B O 1
ATOM 6289 N N . ILE B 1 412 ? 5.469 35.594 9.086 1 98.5 412 ILE B N 1
ATOM 6290 C CA . ILE B 1 412 ? 5.969 36.438 10.172 1 98.5 412 ILE B CA 1
ATOM 6291 C C . ILE B 1 412 ? 7.484 36.594 10.047 1 98.5 412 ILE B C 1
ATOM 6293 O O . ILE B 1 412 ? 8.008 37.688 10.148 1 98.5 412 ILE B O 1
ATOM 6297 N N . LEU B 1 413 ? 8.172 35.438 9.828 1 98.44 413 LEU B N 1
ATOM 6298 C CA . LEU B 1 413 ? 9.617 35.469 9.641 1 98.44 413 LEU B CA 1
ATOM 6299 C C . LEU B 1 413 ? 9.984 36.375 8.461 1 98.44 413 LEU B C 1
ATOM 6301 O O . LEU B 1 413 ? 10.891 37.219 8.562 1 98.44 413 LEU B O 1
ATOM 6305 N N . HIS B 1 414 ? 9.328 36.219 7.352 1 97.94 414 HIS B N 1
ATOM 6306 C CA . HIS B 1 414 ? 9.57 37.031 6.156 1 97.94 414 HIS B CA 1
ATOM 6307 C C . HIS B 1 414 ? 9.398 38.5 6.441 1 97.94 414 HIS B C 1
ATOM 6309 O O . HIS B 1 414 ? 10.227 39.312 6.031 1 97.94 414 HIS B O 1
ATOM 6315 N N . ASN B 1 415 ? 8.328 38.875 7.133 1 97.69 415 ASN B N 1
ATOM 6316 C CA . ASN B 1 415 ? 8.055 40.281 7.449 1 97.69 415 ASN B CA 1
ATOM 6317 C C . ASN B 1 415 ? 9.141 40.875 8.344 1 97.69 415 ASN B C 1
ATOM 6319 O O . ASN B 1 415 ? 9.547 42 8.148 1 97.69 415 ASN B O 1
ATOM 6323 N N . ILE B 1 416 ? 9.539 40.125 9.312 1 98.06 416 ILE B N 1
ATOM 6324 C CA . ILE B 1 416 ? 10.609 40.562 10.195 1 98.06 416 ILE B CA 1
ATOM 6325 C C . ILE B 1 416 ? 11.883 40.781 9.391 1 98.06 416 ILE B C 1
ATOM 6327 O O . ILE B 1 416 ? 12.555 41.812 9.547 1 98.06 416 ILE B O 1
ATOM 6331 N N . LEU B 1 417 ? 12.18 39.844 8.508 1 97.56 417 LEU B N 1
ATOM 6332 C CA . LEU B 1 417 ? 13.422 39.875 7.75 1 97.56 417 LEU B CA 1
ATOM 6333 C C . LEU B 1 417 ? 13.375 41 6.695 1 97.56 417 LEU B C 1
ATOM 6335 O O . LEU B 1 417 ? 14.414 41.531 6.316 1 97.56 417 LEU B O 1
ATOM 6339 N N . GLN B 1 418 ? 12.172 41.344 6.246 1 96.56 418 GLN B N 1
ATOM 6340 C CA . GLN B 1 418 ? 12.031 42.438 5.301 1 96.56 418 GLN B CA 1
ATOM 6341 C C . GLN B 1 418 ? 12.516 43.75 5.914 1 96.56 418 GLN B C 1
ATOM 6343 O O . GLN B 1 418 ? 12.992 44.625 5.203 1 96.56 418 GLN B O 1
ATOM 6348 N N . PHE B 1 419 ? 12.469 43.812 7.219 1 96.56 419 PHE B N 1
ATOM 6349 C CA . PHE B 1 419 ? 12.938 45 7.926 1 96.56 419 PHE B CA 1
ATOM 6350 C C . PHE B 1 419 ? 14.445 44.938 8.148 1 96.56 419 PHE B C 1
ATOM 6352 O O . PHE B 1 419 ? 15.109 46 8.195 1 96.56 419 PHE B O 1
ATOM 6359 N N . ILE B 1 420 ? 14.93 43.812 8.273 1 94.56 420 ILE B N 1
ATOM 6360 C CA . ILE B 1 420 ? 16.344 43.625 8.609 1 94.56 420 ILE B CA 1
ATOM 6361 C C . ILE B 1 420 ? 17.172 43.562 7.332 1 94.56 420 ILE B C 1
ATOM 6363 O O . ILE B 1 420 ? 18.203 44.219 7.223 1 94.56 420 ILE B O 1
ATOM 6367 N N . LYS B 1 421 ? 16.688 42.688 6.32 1 94.88 421 LYS B N 1
ATOM 6368 C CA . LYS B 1 421 ? 17.359 42.438 5.051 1 94.88 421 LYS B CA 1
ATOM 6369 C C . LYS B 1 421 ? 16.359 42.219 3.922 1 94.88 421 LYS B C 1
ATOM 6371 O O . LYS B 1 421 ? 16.078 41.094 3.539 1 94.88 421 LYS B O 1
ATOM 6376 N N . PRO B 1 422 ? 15.836 43.344 3.367 1 92.81 422 PRO B N 1
ATOM 6377 C CA . PRO B 1 422 ? 14.773 43.25 2.365 1 92.81 422 PRO B CA 1
ATOM 6378 C C . PRO B 1 422 ? 15.227 42.562 1.078 1 92.81 422 PRO B C 1
ATOM 6380 O O . PRO B 1 422 ? 16.391 42.656 0.704 1 92.81 422 PRO B O 1
ATOM 6383 N N . ILE B 1 423 ? 14.336 41.844 0.401 1 90.25 423 ILE B N 1
ATOM 6384 C CA . ILE B 1 423 ? 14.602 41.219 -0.89 1 90.25 423 ILE B CA 1
ATOM 6385 C C . ILE B 1 423 ? 13.867 42 -1.991 1 90.25 423 ILE B C 1
ATOM 6387 O O . ILE B 1 423 ? 12.812 42.594 -1.749 1 90.25 423 ILE B O 1
#

Radius of gyration: 28.31 Å; Cα contacts (8 Å, |Δi|>4): 1685; chains: 2; bounding box: 62×86×72 Å

Solvent-accessible surface area (backbone atoms only — not comparable to full-atom values): 38850 Å² total; per-residue (Å²): 108,62,58,57,50,26,41,57,70,31,44,35,57,43,52,16,49,50,22,30,52,22,26,50,75,67,66,50,54,71,66,54,26,50,51,42,14,46,42,23,23,28,12,38,42,26,23,48,55,10,48,50,41,28,43,53,34,30,52,53,46,47,54,29,36,31,62,29,69,67,58,77,66,30,47,36,32,48,68,60,32,41,54,59,46,41,75,78,41,37,67,47,27,51,50,11,35,52,44,10,51,55,38,12,54,49,39,18,57,75,46,93,32,26,27,41,63,55,35,33,68,55,44,48,47,44,25,41,54,42,40,49,53,37,45,53,47,66,50,56,60,68,62,32,25,55,54,35,5,49,51,49,4,45,47,43,8,45,40,32,56,62,32,40,72,54,43,28,68,66,71,73,44,79,71,57,40,55,24,51,61,33,30,64,42,30,23,48,5,24,56,51,0,47,77,32,43,92,38,28,83,52,29,52,80,68,62,80,58,56,79,91,47,44,57,54,73,39,59,68,53,35,50,37,52,53,33,39,53,52,34,46,54,24,41,64,51,34,30,64,71,57,40,27,65,75,37,57,83,33,29,50,79,52,37,35,57,51,38,24,39,37,28,47,23,11,50,53,40,22,53,53,10,41,58,47,17,52,59,35,42,55,62,16,41,47,57,41,15,67,68,76,31,66,72,33,25,53,8,34,47,64,71,72,54,38,84,79,36,54,51,23,28,56,50,3,19,55,30,4,41,51,27,19,52,49,45,36,54,51,28,66,73,36,48,90,81,28,84,63,32,46,38,60,38,56,50,55,22,36,54,53,10,8,46,10,2,36,32,0,20,66,34,4,0,40,62,8,10,41,52,13,1,24,52,38,16,36,44,36,30,55,46,31,64,70,54,45,64,51,42,41,76,72,69,46,69,75,39,30,53,32,44,42,38,51,36,54,53,45,48,53,50,48,55,56,37,46,73,77,40,62,116,109,62,58,57,49,25,40,55,69,30,43,37,57,41,50,15,49,51,21,30,52,24,26,51,76,67,66,50,53,72,66,54,25,50,50,43,14,47,42,23,23,28,13,40,43,26,24,48,55,10,48,50,39,29,43,52,33,31,52,52,44,48,53,30,37,31,61,29,68,67,57,77,63,32,46,35,33,48,68,61,33,40,54,60,45,42,74,79,40,37,67,48,28,51,51,12,36,52,42,10,52,56,38,13,52,49,39,18,56,76,46,91,33,26,26,40,64,54,35,32,69,54,45,48,48,44,24,38,51,43,40,47,53,36,45,52,46,66,51,55,59,68,60,31,28,54,54,37,5,49,52,48,3,45,49,43,9,45,41,32,57,62,32,40,72,54,41,27,67,66,71,74,44,78,70,57,40,53,25,54,61,34,29,65,42,31,25,48,5,25,55,50,0,46,78,31,44,94,38,28,84,50,29,51,80,67,62,80,58,56,79,92,45,44,56,55,74,40,62,67,55,35,50,37,53,54,34,39,53,51,34,46,54,24,41,66,51,34,29,63,71,58,39,28,66,77,38,58,84,35,29,50,80,52,37,34,56,51,39,25,38,39,27,44,23,12,49,55,40,22,54,52,11,38,58,48,18,52,60,35,42,56,62,14,40,47,57,41,16,66,69,76,29,64,71,34,24,52,8,34,47,61,71,72,56,38,83,79,36,53,52,22,28,56,48,2,19,55,29,4,43,51,26,20,51,50,46,35,54,51,28,65,72,35,49,90,81,29,84,63,32,47,38,57,38,56,50,54,21,36,55,53,9,9,47,10,2,37,31,0,19,67,34,4,0,40,62,7,10,41,53,13,2,24,52,39,16,36,44,38,28,55,45,31,64,70,53,46,61,54,41,42,76,71,68,47,71,75,39,31,54,32,44,44,37,50,36,54,55,46,48,51,51,48,56,55,36,47,73,76,40,62,118

Secondary structure (DSSP, 8-state):
-HHHHHHHH-HHHHHHHHHHHHHHHTT--HHHHHHHHHHHHHHHHHHHHHHHHHHHHHHHHHHHHHHHHT--SEE--HHHHHHHHHHHHHHHHHHHHHHHHHHHHHHHHHSS--EEE--HHHHHHHHHHHHHHHHHTT--HHHHHHHHHHHHHHHHHHHHHHHHHHHHHHHSSSS-EE-STTHHHHHHHHHHHHTTGGGTTS-TTS----GGGGGGGSHHHHHHHHHHHHHHHHHHHH-HHHHHHHHTTS-TTTHHHHHHHHHHHHHHHHHHHHHHHHHHHHHHHHHIIIIISTT-EEEE-GGGGGGG-HHHHHHHHHHHHHHHHHHHHHHHH-TTT-SS-EE--HHHHHHHHHHHHHHHHHHHHHHHHHHHHHHHHHHHHHTHHHHHHHHHTTT--SB----HHHHHHHHHHHHHHHHHS--/-HHHHHHHH-HHHHHHHHHHHHHHHTT--HHHHHHHHHHHHHHHHHHHHHHHHHHHHHHHHHHHHHHHHT--SEE--HHHHHHHHHHHHHHHHHHHHHHHHHHHHHHHHHSS--EEE--HHHHHHHHHHHHHHHHHTT--HHHHHHHHHHHHHHHHHHHHHHHHHHHHHHHSSSS-EE-STTHHHHHHHHHHHHTTGGGTTS-TTS----GGGGGGGSHHHHHHHHHHHHHHHHHHHH-HHHHHHHHTTS-TTTHHHHHHHHHHHHHHHHHHHHHHHHHHHHHHHHHIIIIISTT-EEEE-GGGGGGG-HHHHHHHHHHHHHHHHHHHHHHHH-TTT-SS-EE--HHHHHHHHHHHHHHHHHHHHHHHHHHHHHHHHHHHHHTHHHHHHHHHTTT--SB----HHHHHHHHHHHHHHHHHS--

InterPro domains:
  IPR004703 Phosphotransferase system, sugar-specific permease component [PF03611] (7-402)
  IPR051562 Ascorbate-specific PTS system EIIC component [PTHR33843] (3-420)

Foldseek 3Di:
DVVLLVCLLQLLNVLLVLLLVLCVVVVHDPVCSVVLSVLLSVLVVLLVVLLVLQQVLLVLLVVLQCLLVVFDFFEADLVQLLVVLCVVCVPLLSLLLSLLQVLLCVCLQPDPQVERERPSVQLSSLSSLQLLLCVLLPDDSVVSSVVSSNVSSNCQRPLQVLLQVLVCLLPVDRAETAHHLQSVLLSVLLVLLLVQLVQLVQALQPDDDDPVCCLVNDLLSVQLVVQLVSLQVSLVSSDQPSQCVVQPPDGSNVSSNCSSNSNSVSLVSNLSSLVRNVVSSSSSCVCVCVPVRPPHHYHYHQVNSCVSHVSLLVLLLVLLQVLQVVQQVVLVVCCVVQVGFYRYRSSCSRRVSSSSLSSSSSRRHNVSSNVSSNVSSNQLGPLFSQCQVSSVSVVRDRYTHRRNNSSVVSNVVSVVSCVVRND/DVVLLVCLLQLLNVLLVLLLVLCVVVVHDPVCSVVLSVLLSVLVVLLVVLLVLQQVLLVLLVVLQCLLVVFDFFEADLVQLLVVLCVVCVPLLSLLLSLLQVLLCVCLQPDPQVERERPSVQLSSLSSLQLLLCVLLPDDSVVSSVVSSNVSSNCQRPLQVLLQVLVCLLVVDRAETAHHLQSVLLSVLLVLLLVQQVQLVQALQPDDDDPVCCLVNDLLSVQLVVQLVSLQVSLVSSDQPSQCVVQPPDGSNVSSNCSSNSNSVSLVSNLSSLVRNVVSSSSSCVCVCVPVRPNHHYHYHQVNSCVSHVSLLVLLLVLLQVLQVVQQVVLVVCCVVQVGFYRYRSSCSRRVSSSSLSSSSSRRHNVSSNVSSNVSSNQLGPLFSQCQVSSVSVVRDRYTHRRNNSSVVSNVVSVVSCVVRND

Nearest PDB structures (foldseek):
  4rp9-assembly1_A  TM=9.115E-01  e=1.135E-22  Escherichia coli K-12
  4rp8-assembly1_C  TM=9.185E-01  e=2.216E-21  Escherichia coli K-12
  5zov-assembly1_B  TM=6.207E-01  e=3.063E-13  Pasteurella multocida
  4wmw-assembly1_A  TM=2.308E-01  e=3.051E+00  Escherichia coli K-12
  8g3s-assembly1_A  TM=2.534E-01  e=3.187E+00  Serratia sp. FS14